Protein AF-0000000085151360 (afdb_homodimer)

Nearest PDB structures (foldseek):
  2uvk-assembly1_B  TM=7.300E-01  e=2.370E-18  Escherichia coli BL21
  2uvk-assembly1_A  TM=7.020E-01  e=4.889E-17  Escherichia coli BL21
  8pjz-assembly2_B  TM=8.383E-01  e=1.292E-11  synthetic construct
  2woz-assembly1_A-2  TM=8.065E-01  e=4.632E-11  Rattus norvegicus
  4asc-assembly1_A  TM=7.227E-01  e=1.121E-11  Homo sapiens

Solvent-accessible surface area (backbone atoms only — not comparable to full-atom values): 44190 Å² total; per-residue (Å²): 133,85,79,85,79,82,76,82,82,81,79,81,78,80,77,79,81,81,77,80,70,79,76,72,78,69,75,71,74,72,71,74,72,72,70,69,68,70,69,69,69,67,78,71,80,77,76,57,63,49,46,92,61,38,25,17,33,26,13,35,30,53,28,37,55,94,96,33,38,34,45,35,41,38,34,8,32,29,73,78,47,46,55,84,27,37,31,28,49,24,36,37,26,48,70,68,48,82,89,42,58,59,37,82,49,63,57,55,82,63,88,58,95,58,57,19,32,38,34,24,33,38,46,41,48,56,46,28,35,40,38,39,39,4,24,31,54,38,95,86,62,51,56,42,39,33,43,64,26,34,39,33,30,73,87,74,56,43,76,42,81,48,67,62,48,91,69,33,27,15,30,40,27,60,54,68,40,91,83,42,37,36,39,36,48,32,4,29,32,65,76,27,38,33,24,46,24,43,32,36,34,70,85,75,62,46,77,46,73,31,37,30,48,70,55,79,33,21,28,26,28,29,35,18,47,46,77,54,37,34,42,38,36,30,8,35,23,64,39,59,29,69,94,45,75,68,43,81,38,71,33,56,49,27,34,37,34,36,44,36,90,91,39,86,48,41,50,53,76,39,36,44,77,36,74,70,45,40,69,66,58,64,58,68,66,66,69,74,62,82,75,79,79,69,84,82,70,72,75,68,71,67,76,75,67,76,74,79,63,63,28,40,31,15,22,20,20,28,29,29,31,38,88,77,49,29,35,32,40,38,38,32,2,15,74,43,55,53,48,93,58,33,37,14,80,85,72,45,75,30,52,38,27,45,43,28,42,38,36,34,64,69,79,70,39,68,50,82,67,40,79,46,98,66,41,28,16,42,32,47,38,39,44,64,55,94,39,28,36,40,38,67,35,7,22,28,77,88,42,36,47,22,30,45,42,45,80,45,77,52,57,90,69,40,36,52,60,130,142,88,78,84,87,81,78,85,80,85,74,78,87,75,79,78,80,84,76,77,78,74,78,74,75,70,76,72,72,72,69,74,71,72,71,68,70,70,68,69,68,66,76,70,80,77,76,57,63,49,45,93,59,40,25,18,32,25,14,34,31,54,28,37,54,95,94,34,39,32,47,35,41,40,34,9,31,29,74,77,46,44,55,84,29,37,30,27,50,24,35,37,25,49,72,69,47,82,89,42,59,58,36,82,49,63,57,54,82,63,86,58,95,56,57,20,32,39,35,24,34,37,47,40,48,58,45,30,35,38,39,40,40,4,25,31,54,38,95,86,63,51,56,43,40,32,45,64,26,34,40,32,29,74,87,75,56,44,76,42,80,47,66,62,49,93,69,32,29,13,29,41,27,61,52,68,39,88,84,44,38,36,38,35,49,34,4,29,32,64,77,26,37,33,26,47,25,42,32,36,33,70,87,75,60,46,77,47,74,30,39,31,48,69,56,79,35,20,26,26,29,28,35,18,47,47,78,54,38,34,43,39,37,30,8,35,25,64,40,59,28,69,96,47,74,66,45,83,38,72,33,57,48,27,34,38,34,37,46,35,91,92,38,85,49,40,48,53,75,38,36,45,76,37,76,70,45,40,69,68,57,62,57,67,66,64,71,74,63,82,76,81,78,69,85,82,73,71,74,67,71,65,73,76,67,75,73,79,63,64,28,40,30,17,22,20,21,28,27,29,32,37,87,77,50,29,34,33,39,38,38,31,2,14,75,44,56,52,48,94,58,32,38,13,81,84,70,44,77,27,54,38,27,47,42,27,43,36,36,33,65,70,78,69,40,68,51,83,68,41,77,46,96,68,40,27,17,42,31,44,36,38,44,63,53,94,39,29,37,41,39,68,34,8,22,28,76,88,42,35,46,22,31,44,42,45,80,44,75,53,56,92,67,40,36,51,60,130

pLDDT: mean 84.8, std 25.75, range [15.52, 98.94]

Radius of gyration: 37.02 Å; Cα contacts (8 Å, |Δi|>4): 2182; chains: 2; bounding box: 144×146×92 Å

InterPro domains:
  IPR015915 Kelch-type beta-propeller [G3DSA:2.120.10.80] (25-264)
  IPR015915 Kelch-type beta-propeller [G3DSA:2.120.10.80] (275-414)
  IPR015915 Kelch-type beta-propeller [SSF117281] (69-237)
  IPR015915 Kelch-type beta-propeller [SSF117281] (324-397)

Foldseek 3Di:
DDDDDPDDDDDPDPDDDDDDDPPPPPPPPVPPPPPPPPPPPPPPPPFDAFFPFFFFQWAWEWAADPNWIKIKTFWGAGQVLDLVRTAQWMWIWIPPDPPTYIDTFDGDQDPDPDRGWGQWYWYYQHQKIKIAWGWHQDPVRQIAIGFWIWIAGPVVSDIDIFDTDPAGFGLWAWDDAPSFKIWTAWHDHRHFIDQWIWIAGNVVSDIDTADGDPFAGFGQWYKADFHQKMKIFKHWHWADDDVDDIDIHIDGWMKIWGQDPVHNRYIDIDTAPGLQQQVVVVVVVPPPDDPDPDDDPPCPVPVPVVDDGFGFGNWAWYWKAFPQGIKIKTAKGWSADPDSQQQGSVRHHTAIDQWMWMADPRVRGIDDIDGHPFGFHRFRYWDFDDQKIWTAWGAGGPRGTTRGTGIDGHDPRMGHRD/DDDDDDDDDPDDDPDDDDDDPPPCPPPPPPPPPPPPPPPPPPPPPPFDAFFPFFFFQWAWEWAADPNWIKIKTFWGAGQVLDLVRTAQWMWIWIPPDPPTYIDTFDGDQAPDPDRGWGQWYWYYQHQKIKIAWGWHQDPVRQIAIGFWIWIAGPVVSDIDIFDTDPAGFGLWAWDDAPSFKIWTAWHDHRHFIDQWIWIAGNVVRDIDTADGDPFAGFGQWYKADFHQKMKIFKHWHWADDDVDDIDIHIDGWMKIWGQDPVHNRYIDIDTAPGLQQQVVVVVVVPPPDDPDPDDDPPCPVPVPVVDDGFGFGNWAWYWKAFPQGIKIKTAKGWSADPDSQQQGSVRHHTAIDQWMWMADPRVRGIDDIDGHPFGFHRFRYWDFDDQKIWTAWGAGGPRGTTRGTGIDGHDPRMGHRD

Organism: Shewanella frigidimarina (strain NCIMB 400) (NCBI:txid318167)

Secondary structure (DSSP, 8-state):
----------------------------------------------PPPPPSS--BS-EEEEEEETTEEEEEEEEEE-TT-SGGGEEEEEEEEESSSTT---EEEPPPP-SSSS---BS-EEEEETTEEEEE--EEE-TT--EEE---EEEEETTTTEEEEEPPPSS--BS-EEEEETTTEEEEE--EETTEE---EEEEETTTTEEEE-SPPSS---BS-EEEEETTEEEEE--EEEEEEBTEEEEEEE---EEEEEEETTEEEEEEEEEE--TTTHHHHHHHHHT-------S-----------------BS-EEEEEEETTEEEEEEE--BSS-B-TTSBBTTSSBP----EEEEEETTTTEEPPPEE-SS--B--S--EEETTEEEEES-B-GGG-B---EEEEEPPTT-EE--/----------------------------------------------PPPPPSS--BS-EEEEEEETTEEEEEEEEEE-TT-SGGGEEEEEEEEESSSTT---EEEPPPP-SSSS---BS-EEEEETTEEEEE--EEE-TT--EEE---EEEEETTTTEEEEEPPPSS--BS-EEEEETTTEEEEE--EETTEE---EEEEETTTTEEEE-PPPSS---BS-EEEEETTEEEEE--EEEEEEBTEEEEEEE---EEEEEEETTEEEEEEEEEE--TTTHHHHHHHHHS-------S-----------------BS-EEEEEEETTEEEEEEE--BSS-B-TTSBBTTSSBP----EEEEEETTTTEEPPPEE-SS--B--S--EEETTEEEEES-B-GGG-B---EEEEEPPTT-EE--

Sequence (836 aa):
MHNASLPPMMTSMLSSLKGTSSVIQSLVLIGALCITTVDAAPLQNTSIATIPQPVSNNAIALVHSNNKSYLLSFMGLAPEKNHLAVHNHAWALSLTEKNSQWKSIADVPHIAPLAGRLASIAIGINDKAYVFGGYTVSENHDEISTIDNYQYSIKTNQYTRIVDMPVAVDDTTATTYQQRYIYLFGGWHNDGNVNLVQVYDTQTNTWAQASPIPAPAVFGQAVGMVGNQLVLCDGVKVQANINARRSYQASPVCLYGEVNPDNHLRIDWQLLPHYSVAANINVSKSTITESNVNQAIANTAKSNTAATATAHYRMAATGIKTTTGGQIVFLGGSDNPYNYSGIGYNGEPSEASSYGYRFDLATKQWLTPQTLSQPSMDHRGLVCWQGSLLRVGGMLQQQKVSSKVLLSTLAQGESCTQMHNASLPPMMTSMLSSLKGTSSVIQSLVLIGALCITTVDAAPLQNTSIATIPQPVSNNAIALVHSNNKSYLLSFMGLAPEKNHLAVHNHAWALSLTEKNSQWKSIADVPHIAPLAGRLASIAIGINDKAYVFGGYTVSENHDEISTIDNYQYSIKTNQYTRIVDMPVAVDDTTATTYQQRYIYLFGGWHNDGNVNLVQVYDTQTNTWAQASPIPAPAVFGQAVGMVGNQLVLCDGVKVQANINARRSYQASPVCLYGEVNPDNHLRIDWQLLPHYSVAANINVSKSTITESNVNQAIANTAKSNTAATATAHYRMAATGIKTTTGGQIVFLGGSDNPYNYSGIGYNGEPSEASSYGYRFDLATKQWLTPQTLSQPSMDHRGLVCWQGSLLRVGGMLQQQKVSSKVLLSTLAQGESCTQ

Structure (mmCIF, N/CA/C/O backbone):
data_AF-0000000085151360-model_v1
#
loop_
_entity.id
_entity.type
_entity.pdbx_description
1 polymer 'Kelch repeat protein'
#
loop_
_atom_site.group_PDB
_atom_site.id
_atom_site.type_symbol
_atom_site.label_atom_id
_atom_site.label_alt_id
_atom_site.label_comp_id
_atom_site.label_asym_id
_atom_site.label_entity_id
_atom_site.label_seq_id
_atom_site.pdbx_PDB_ins_code
_atom_site.Cartn_x
_atom_site.Cartn_y
_atom_site.Cartn_z
_atom_site.occupancy
_atom_site.B_iso_or_equiv
_atom_site.auth_seq_id
_atom_site.auth_comp_id
_atom_site.auth_asym_id
_atom_site.auth_atom_id
_atom_site.pdbx_PDB_model_num
ATOM 1 N N . MET A 1 1 ? -69.75 -42.938 8.406 1 18.62 1 MET A N 1
ATOM 2 C CA . MET A 1 1 ? -70.438 -44.094 8.969 1 18.62 1 MET A CA 1
ATOM 3 C C . MET A 1 1 ? -69.562 -45.344 8.852 1 18.62 1 MET A C 1
ATOM 5 O O . MET A 1 1 ? -69.688 -46.25 9.664 1 18.62 1 MET A O 1
ATOM 9 N N . HIS A 1 2 ? -68.938 -45.5 7.582 1 16.89 2 HIS A N 1
ATOM 10 C CA . HIS A 1 2 ? -69.062 -46.875 7.102 1 16.89 2 HIS A CA 1
ATOM 11 C C . HIS A 1 2 ? -68.188 -47.844 7.934 1 16.89 2 HIS A C 1
ATOM 13 O O . HIS A 1 2 ? -67.312 -47.406 8.641 1 16.89 2 HIS A O 1
ATOM 19 N N . ASN A 1 3 ? -68.062 -49.031 7.438 1 15.59 3 ASN A N 1
ATOM 20 C CA . ASN A 1 3 ? -68.375 -50.438 7.766 1 15.59 3 ASN A CA 1
ATOM 21 C C . ASN A 1 3 ? -67.062 -51.188 8.148 1 15.59 3 ASN A C 1
ATOM 23 O O . ASN A 1 3 ? -67.125 -52.062 9 1 15.59 3 ASN A O 1
ATOM 27 N N . ALA A 1 4 ? -66 -51.094 7.25 1 16.39 4 ALA A N 1
ATOM 28 C CA . ALA A 1 4 ? -65.688 -52.438 6.703 1 16.39 4 ALA A CA 1
ATOM 29 C C . ALA A 1 4 ? -65 -53.312 7.754 1 16.39 4 ALA A C 1
ATOM 31 O O . ALA A 1 4 ? -64.438 -52.812 8.734 1 16.39 4 ALA A O 1
ATOM 32 N N . SER A 1 5 ? -64.625 -54.594 7.324 1 17.7 5 SER A N 1
ATOM 33 C CA . SER A 1 5 ? -64.688 -56.062 7.449 1 17.7 5 SER A CA 1
ATOM 34 C C . SER A 1 5 ? -63.406 -56.625 8.047 1 17.7 5 SER A C 1
ATOM 36 O O . SER A 1 5 ? -62.375 -56.625 7.395 1 17.7 5 SER A O 1
ATOM 38 N N . LEU A 1 6 ? -63.062 -56.469 9.273 1 20.94 6 LEU A N 1
ATOM 39 C CA . LEU A 1 6 ? -61.75 -56.594 9.883 1 20.94 6 LEU A CA 1
ATOM 40 C C . LEU A 1 6 ? -61.375 -58.031 10.086 1 20.94 6 LEU A C 1
ATOM 42 O O . LEU A 1 6 ? -61.469 -58.562 11.188 1 20.94 6 LEU A O 1
ATOM 46 N N . PRO A 1 7 ? -61.625 -58.844 8.828 1 21.36 7 PRO A N 1
ATOM 47 C CA . PRO A 1 7 ? -61.875 -60.219 9.234 1 21.36 7 PRO A CA 1
ATOM 48 C C . PRO A 1 7 ? -60.656 -60.875 9.883 1 21.36 7 PRO A C 1
ATOM 50 O O . PRO A 1 7 ? -59.531 -60.406 9.711 1 21.36 7 PRO A O 1
ATOM 53 N N . PRO A 1 8 ? -60.844 -62.156 10.461 1 20.3 8 PRO A N 1
ATOM 54 C CA . PRO A 1 8 ? -60.312 -62.844 11.648 1 20.3 8 PRO A CA 1
ATOM 55 C C . PRO A 1 8 ? -59 -63.594 11.383 1 20.3 8 PRO A C 1
ATOM 57 O O . PRO A 1 8 ? -58.656 -63.812 10.227 1 20.3 8 PRO A O 1
ATOM 60 N N . MET A 1 9 ? -58.312 -64.125 12.359 1 20.34 9 MET A N 1
ATOM 61 C CA . MET A 1 9 ? -57.031 -64.375 13.055 1 20.34 9 MET A CA 1
ATOM 62 C C . MET A 1 9 ? -56.5 -65.75 12.719 1 20.34 9 MET A C 1
ATOM 64 O O . MET A 1 9 ? -55.719 -66.312 13.5 1 20.34 9 MET A O 1
ATOM 68 N N . MET A 1 10 ? -56.812 -66.25 11.359 1 19.39 10 MET A N 1
ATOM 69 C CA . MET A 1 10 ? -56.781 -67.75 11.352 1 19.39 10 MET A CA 1
ATOM 70 C C . MET A 1 10 ? -55.375 -68.25 11.617 1 19.39 10 MET A C 1
ATOM 72 O O . MET A 1 10 ? -54.406 -67.625 11.211 1 19.39 10 MET A O 1
ATOM 76 N N . THR A 1 11 ? -55.25 -69.312 12.508 1 21.41 11 THR A N 1
ATOM 77 C CA . THR A 1 11 ? -54.312 -70.062 13.375 1 21.41 11 THR A CA 1
ATOM 78 C C . THR A 1 11 ? -53.5 -71.062 12.586 1 21.41 11 THR A C 1
ATOM 80 O O . THR A 1 11 ? -54.031 -72.062 12.078 1 21.41 11 THR A O 1
ATOM 83 N N . SER A 1 12 ? -52.625 -70.562 11.617 1 19.75 12 SER A N 1
ATOM 84 C CA . SER A 1 12 ? -51.938 -71.312 10.586 1 19.75 12 SER A CA 1
ATOM 85 C C . SER A 1 12 ? -51.031 -72.375 11.203 1 19.75 12 SER A C 1
ATOM 87 O O . SER A 1 12 ? -50.219 -72.125 12.102 1 19.75 12 SER A O 1
ATOM 89 N N . MET A 1 13 ? -51.594 -73.625 11.234 1 20.73 13 MET A N 1
ATOM 90 C CA . MET A 1 13 ? -51.094 -74.938 11.766 1 20.73 13 MET A CA 1
ATOM 91 C C . MET A 1 13 ? -49.781 -75.312 11.102 1 20.73 13 MET A C 1
ATOM 93 O O . MET A 1 13 ? -49.656 -75.188 9.883 1 20.73 13 MET A O 1
ATOM 97 N N . LEU A 1 14 ? -48.656 -75.5 11.797 1 20.91 14 LEU A N 1
ATOM 98 C CA . LEU A 1 14 ? -47.188 -75.5 11.672 1 20.91 14 LEU A CA 1
ATOM 99 C C . LEU A 1 14 ? -46.719 -76.875 11.211 1 20.91 14 LEU A C 1
ATOM 101 O O . LEU A 1 14 ? -45.5 -77.188 11.195 1 20.91 14 LEU A O 1
ATOM 105 N N . SER A 1 15 ? -47.656 -77.625 10.445 1 19.98 15 SER A N 1
ATOM 106 C CA . SER A 1 15 ? -47.25 -79 10.57 1 19.98 15 SER A CA 1
ATOM 107 C C . SER A 1 15 ? -45.875 -79.25 9.977 1 19.98 15 SER A C 1
ATOM 109 O O . SER A 1 15 ? -45.375 -78.5 9.172 1 19.98 15 SER A O 1
ATOM 111 N N . SER A 1 16 ? -45.312 -80.562 10.281 1 21.56 16 SER A N 1
ATOM 112 C CA . SER A 1 16 ? -44.062 -81.25 10.609 1 21.56 16 SER A CA 1
ATOM 113 C C . SER A 1 16 ? -43.406 -81.812 9.359 1 21.56 16 SER A C 1
ATOM 115 O O . SER A 1 16 ? -42.438 -82.625 9.453 1 21.56 16 SER A O 1
ATOM 117 N N . LEU A 1 17 ? -43.5 -81.188 8.273 1 19.83 17 LEU A N 1
ATOM 118 C CA . LEU A 1 17 ? -43.156 -81.938 7.078 1 19.83 17 LEU A CA 1
ATOM 119 C C . LEU A 1 17 ? -41.75 -82.5 7.18 1 19.83 17 LEU A C 1
ATOM 121 O O . LEU A 1 17 ? -40.844 -81.875 7.668 1 19.83 17 LEU A O 1
ATOM 125 N N . LYS A 1 18 ? -41.844 -83.938 6.84 1 20.89 18 LYS A N 1
ATOM 126 C CA . LYS A 1 18 ? -40.938 -85.062 6.773 1 20.89 18 LYS A CA 1
ATOM 127 C C . LYS A 1 18 ? -39.75 -84.812 5.883 1 20.89 18 LYS A C 1
ATOM 129 O O . LYS A 1 18 ? -39.844 -84.062 4.91 1 20.89 18 LYS A O 1
ATOM 134 N N . GLY A 1 19 ? -38.562 -85.188 6.203 1 21.03 19 GLY A N 1
ATOM 135 C CA . GLY A 1 19 ? -37.125 -84.938 6.168 1 21.03 19 GLY A CA 1
ATOM 136 C C . GLY A 1 19 ? -36.5 -85.375 4.855 1 21.03 19 GLY A C 1
ATOM 137 O O . GLY A 1 19 ? -35.25 -85.25 4.699 1 21.03 19 GLY A O 1
ATOM 138 N N . THR A 1 20 ? -37.406 -85.812 3.842 1 24.34 20 THR A N 1
ATOM 139 C CA . THR A 1 20 ? -36.625 -86.75 3.018 1 24.34 20 THR A CA 1
ATOM 140 C C . THR A 1 20 ? -35.438 -86 2.375 1 24.34 20 THR A C 1
ATOM 142 O O . THR A 1 20 ? -35.531 -84.812 2.104 1 24.34 20 THR A O 1
ATOM 145 N N . SER A 1 21 ? -34.281 -86.688 2.312 1 24.67 21 SER A N 1
ATOM 146 C CA . SER A 1 21 ? -32.844 -86.438 2.193 1 24.67 21 SER A CA 1
ATOM 147 C C . SER A 1 21 ? -32.438 -86.188 0.744 1 24.67 21 SER A C 1
ATOM 149 O O . SER A 1 21 ? -31.25 -86.062 0.437 1 24.67 21 SER A O 1
ATOM 151 N N . SER A 1 22 ? -33.469 -86 -0.171 1 24.95 22 SER A N 1
ATOM 152 C CA . SER A 1 22 ? -32.875 -86.312 -1.471 1 24.95 22 SER A CA 1
ATOM 153 C C . SER A 1 22 ? -31.719 -85.312 -1.755 1 24.95 22 SER A C 1
ATOM 155 O O . SER A 1 22 ? -31.844 -84.125 -1.506 1 24.95 22 SER A O 1
ATOM 157 N N . VAL A 1 23 ? -30.516 -85.875 -1.87 1 26.61 23 VAL A N 1
ATOM 158 C CA . VAL A 1 23 ? -29.188 -85.312 -2.141 1 26.61 23 VAL A CA 1
ATOM 159 C C . VAL A 1 23 ? -29.172 -84.688 -3.51 1 26.61 23 VAL A C 1
ATOM 161 O O . VAL A 1 23 ? -29.328 -85.312 -4.539 1 26.61 23 VAL A O 1
ATOM 164 N N . ILE A 1 24 ? -30.141 -83.688 -3.729 1 22.91 24 ILE A N 1
ATOM 165 C CA . ILE A 1 24 ? -30.016 -83.125 -5.066 1 22.91 24 ILE A CA 1
ATOM 166 C C . ILE A 1 24 ? -28.609 -82.562 -5.285 1 22.91 24 ILE A C 1
ATOM 168 O O . ILE A 1 24 ? -28.078 -81.812 -4.461 1 22.91 24 ILE A O 1
ATOM 172 N N . GLN A 1 25 ? -27.844 -83.312 -6.039 1 27.05 25 GLN A N 1
ATOM 173 C CA . GLN A 1 25 ? -26.516 -83 -6.555 1 27.05 25 GLN A CA 1
ATOM 174 C C . GLN A 1 25 ? -26.5 -81.688 -7.285 1 27.05 25 GLN A C 1
ATOM 176 O O . GLN A 1 25 ? -27.172 -81.5 -8.312 1 27.05 25 GLN A O 1
ATOM 181 N N . SER A 1 26 ? -26.75 -80.562 -6.535 1 24.62 26 SER A N 1
ATOM 182 C CA . SER A 1 26 ? -26.719 -79.312 -7.203 1 24.62 26 SER A CA 1
ATOM 183 C C . SER A 1 26 ? -25.422 -79.062 -7.961 1 24.62 26 SER A C 1
ATOM 185 O O . SER A 1 26 ? -24.328 -79.25 -7.398 1 24.62 26 SER A O 1
ATOM 187 N N . LEU A 1 27 ? -25.547 -79.375 -9.227 1 29.22 27 LEU A N 1
ATOM 188 C CA . LEU A 1 27 ? -24.5 -79 -10.172 1 29.22 27 LEU A CA 1
ATOM 189 C C . LEU A 1 27 ? -24.125 -77.562 -10.008 1 29.22 27 LEU A C 1
ATOM 191 O O . LEU A 1 27 ? -24.969 -76.688 -10.195 1 29.22 27 LEU A O 1
ATOM 195 N N . VAL A 1 28 ? -23.375 -77.312 -9.016 1 26.7 28 VAL A N 1
ATOM 196 C CA . VAL A 1 28 ? -22.844 -75.938 -8.789 1 26.7 28 VAL A CA 1
ATOM 197 C C . VAL A 1 28 ? -22.125 -75.438 -10.047 1 26.7 28 VAL A C 1
ATOM 199 O O . VAL A 1 28 ? -21.125 -76 -10.453 1 26.7 28 VAL A O 1
ATOM 202 N N . LEU A 1 29 ? -22.984 -75.125 -11.102 1 29.8 29 LEU A N 1
ATOM 203 C CA . LEU A 1 29 ? -22.281 -74.375 -12.148 1 29.8 29 LEU A CA 1
ATOM 204 C C . LEU A 1 29 ? -21.469 -73.25 -11.547 1 29.8 29 LEU A C 1
ATOM 206 O O . LEU A 1 29 ? -22.031 -72.312 -10.938 1 29.8 29 LEU A O 1
ATOM 210 N N . ILE A 1 30 ? -20.328 -73.562 -11.031 1 30.34 30 ILE A N 1
ATOM 211 C CA . ILE A 1 30 ? -19.391 -72.5 -10.625 1 30.34 30 ILE A CA 1
ATOM 212 C C . ILE A 1 30 ? -19.188 -71.5 -11.773 1 30.34 30 ILE A C 1
ATOM 214 O O . ILE A 1 30 ? -18.656 -71.875 -12.828 1 30.34 30 ILE A O 1
ATOM 218 N N . GLY A 1 31 ? -20.281 -70.75 -12.078 1 28.34 31 GLY A N 1
ATOM 219 C CA . GLY A 1 31 ? -19.953 -69.625 -12.984 1 28.34 31 GLY A CA 1
ATOM 220 C C . GLY A 1 31 ? -18.672 -68.938 -12.609 1 28.34 31 GLY A C 1
ATOM 221 O O . GLY A 1 31 ? -18.516 -68.438 -11.477 1 28.34 31 GLY A O 1
ATOM 222 N N . ALA A 1 32 ? -17.578 -69.438 -13.18 1 34.53 32 ALA A N 1
ATOM 223 C CA . ALA A 1 32 ? -16.328 -68.688 -13.086 1 34.53 32 ALA A CA 1
ATOM 224 C C . ALA A 1 32 ? -16.547 -67.188 -13.398 1 34.53 32 ALA A C 1
ATOM 226 O O . ALA A 1 32 ? -16.891 -66.812 -14.523 1 34.53 32 ALA A O 1
ATOM 227 N N . LEU A 1 33 ? -17.156 -66.562 -12.406 1 34.47 33 LEU A N 1
ATOM 228 C CA . LEU A 1 33 ? -17.094 -65.062 -12.57 1 34.47 33 LEU A CA 1
ATOM 229 C C . LEU A 1 33 ? -15.68 -64.688 -12.953 1 34.47 33 LEU A C 1
ATOM 231 O O . LEU A 1 33 ? -14.742 -64.812 -12.172 1 34.47 33 LEU A O 1
ATOM 235 N N . CYS A 1 34 ? -15.422 -64.812 -14.219 1 33.88 34 CYS A N 1
ATOM 236 C CA . CYS A 1 34 ? -14.211 -64.125 -14.695 1 33.88 34 CYS A CA 1
ATOM 237 C C . CYS A 1 34 ? -14.148 -62.688 -14.18 1 33.88 34 CYS A C 1
ATOM 239 O O . CYS A 1 34 ? -14.945 -61.844 -14.578 1 33.88 34 CYS A O 1
ATOM 241 N N . ILE A 1 35 ? -13.766 -62.594 -12.977 1 35.09 35 ILE A N 1
ATOM 242 C CA . ILE A 1 35 ? -13.391 -61.25 -12.562 1 35.09 35 ILE A CA 1
ATOM 243 C C . ILE A 1 35 ? -12.414 -60.625 -13.57 1 35.09 35 ILE A C 1
ATOM 245 O O . ILE A 1 35 ? -11.273 -61.094 -13.695 1 35.09 35 ILE A O 1
ATOM 249 N N . THR A 1 36 ? -12.922 -60.281 -14.727 1 36.62 36 THR A N 1
ATOM 250 C CA . THR A 1 36 ? -12.031 -59.406 -15.477 1 36.62 36 THR A CA 1
ATOM 251 C C . THR A 1 36 ? -11.453 -58.312 -14.578 1 36.62 36 THR A C 1
ATOM 253 O O . THR A 1 36 ? -12.203 -57.531 -14.008 1 36.62 36 THR A O 1
ATOM 256 N N . THR A 1 37 ? -10.438 -58.688 -13.898 1 36.31 37 THR A N 1
ATOM 257 C CA . THR A 1 37 ? -9.688 -57.562 -13.336 1 36.31 37 THR A CA 1
ATOM 258 C C . THR A 1 37 ? -9.531 -56.469 -14.359 1 36.31 37 THR A C 1
ATOM 260 O O . THR A 1 37 ? -9.062 -56.688 -15.477 1 36.31 37 THR A O 1
ATOM 263 N N . VAL A 1 38 ? -10.523 -55.594 -14.453 1 39.03 38 VAL A N 1
ATOM 264 C CA . VAL A 1 38 ? -10.141 -54.375 -15.156 1 39.03 38 VAL A CA 1
ATOM 265 C C . VAL A 1 38 ? -8.727 -53.969 -14.75 1 39.03 38 VAL A C 1
ATOM 267 O O . VAL A 1 38 ? -8.461 -53.719 -13.578 1 39.03 38 VAL A O 1
ATOM 270 N N . ASP A 1 39 ? -7.809 -54.531 -15.414 1 35.53 39 ASP A N 1
ATOM 271 C CA . ASP A 1 39 ? -6.5 -53.906 -15.273 1 35.53 39 ASP A CA 1
ATOM 272 C C . ASP A 1 39 ? -6.633 -52.406 -15.188 1 35.53 39 ASP A C 1
ATOM 274 O O . ASP A 1 39 ? -7.133 -51.75 -16.109 1 35.53 39 ASP A O 1
ATOM 278 N N . ALA A 1 40 ? -6.883 -51.906 -13.984 1 38.19 40 ALA A N 1
ATOM 279 C CA . ALA A 1 40 ? -6.598 -50.469 -13.898 1 38.19 40 ALA A CA 1
ATOM 280 C C . ALA A 1 40 ? -5.395 -50.094 -14.766 1 38.19 40 ALA A C 1
ATOM 282 O O . ALA A 1 40 ? -4.336 -50.719 -14.664 1 38.19 40 ALA A O 1
ATOM 283 N N . ALA A 1 41 ? -5.68 -49.656 -15.969 1 38.66 41 ALA A N 1
ATOM 284 C CA . ALA A 1 41 ? -4.559 -49.031 -16.672 1 38.66 41 ALA A CA 1
ATOM 285 C C . ALA A 1 41 ? -3.566 -48.438 -15.695 1 38.66 41 ALA A C 1
ATOM 287 O O . ALA A 1 41 ? -3.967 -47.781 -14.711 1 38.66 41 ALA A O 1
ATOM 288 N N . PRO A 1 42 ? -2.398 -49 -15.492 1 37.06 42 PRO A N 1
ATOM 289 C CA . PRO A 1 42 ? -1.435 -48.312 -14.625 1 37.06 42 PRO A CA 1
ATOM 290 C C . PRO A 1 42 ? -1.561 -46.812 -14.688 1 37.06 42 PRO A C 1
ATOM 292 O O . PRO A 1 42 ? -1.956 -46.25 -15.719 1 37.06 42 PRO A O 1
ATOM 295 N N . LEU A 1 43 ? -1.941 -46.219 -13.664 1 39 43 LEU A N 1
ATOM 296 C CA . LEU A 1 43 ? -1.673 -44.781 -13.625 1 39 43 LEU A CA 1
ATOM 297 C C . LEU A 1 43 ? -0.447 -44.438 -14.461 1 39 43 LEU A C 1
ATOM 299 O O . LEU A 1 43 ? 0.658 -44.906 -14.172 1 39 43 LEU A O 1
ATOM 303 N N . GLN A 1 44 ? -0.466 -44.562 -15.805 1 38.38 44 GLN A N 1
ATOM 304 C CA . GLN A 1 44 ? 0.656 -44.031 -16.578 1 38.38 44 GLN A CA 1
ATOM 305 C C . GLN A 1 44 ? 1.378 -42.938 -15.805 1 38.38 44 GLN A C 1
ATOM 307 O O . GLN A 1 44 ? 0.772 -41.938 -15.445 1 38.38 44 GLN A O 1
ATOM 312 N N . ASN A 1 45 ? 2.279 -43.281 -14.93 1 47.06 45 ASN A N 1
ATOM 313 C CA . ASN A 1 45 ? 3.254 -42.344 -14.375 1 47.06 45 ASN A CA 1
ATOM 314 C C . ASN A 1 45 ? 3.631 -41.281 -15.383 1 47.06 45 ASN A C 1
ATOM 316 O O . ASN A 1 45 ? 4.523 -41.469 -16.219 1 47.06 45 ASN A O 1
ATOM 320 N N . THR A 1 46 ? 2.688 -40.594 -16.047 1 60.59 46 THR A N 1
ATOM 321 C CA . THR A 1 46 ? 2.932 -39.656 -17.125 1 60.59 46 THR A CA 1
ATOM 322 C C . THR A 1 46 ? 3.855 -38.531 -16.656 1 60.59 46 THR A C 1
ATOM 324 O O . THR A 1 46 ? 3.477 -37.719 -15.812 1 60.59 46 THR A O 1
ATOM 327 N N . SER A 1 47 ? 5.188 -38.844 -16.672 1 81.69 47 SER A N 1
ATOM 328 C CA . SER A 1 47 ? 6.262 -37.875 -16.422 1 81.69 47 SER A CA 1
ATOM 329 C C . SER A 1 47 ? 6.285 -36.781 -17.5 1 81.69 47 SER A C 1
ATOM 331 O O . SER A 1 47 ? 6.062 -37.062 -18.672 1 81.69 47 SER A O 1
ATOM 333 N N . ILE A 1 48 ? 6.281 -35.594 -17.094 1 92.19 48 ILE A N 1
ATOM 334 C CA . ILE A 1 48 ? 6.441 -34.438 -17.984 1 92.19 48 ILE A CA 1
ATOM 335 C C . ILE A 1 48 ? 7.926 -34.156 -18.203 1 92.19 48 ILE A C 1
ATOM 337 O O . ILE A 1 48 ? 8.727 -34.281 -17.266 1 92.19 48 ILE A O 1
ATOM 341 N N . ALA A 1 49 ? 8.281 -33.906 -19.453 1 95.94 49 ALA A N 1
ATOM 342 C CA . ALA A 1 49 ? 9.672 -33.625 -19.812 1 95.94 49 ALA A CA 1
ATOM 343 C C . ALA A 1 49 ? 10.289 -32.594 -18.906 1 95.94 49 ALA A C 1
ATOM 345 O O . ALA A 1 49 ? 9.633 -31.594 -18.531 1 95.94 49 ALA A O 1
ATOM 346 N N . THR A 1 50 ? 11.547 -32.781 -18.562 1 96.69 50 THR A N 1
ATOM 347 C CA . THR A 1 50 ? 12.273 -31.812 -17.75 1 96.69 50 THR A CA 1
ATOM 348 C C . THR A 1 50 ? 12.672 -30.594 -18.562 1 96.69 50 THR A C 1
ATOM 350 O O . THR A 1 50 ? 12.938 -30.703 -19.766 1 96.69 50 THR A O 1
ATOM 353 N N . ILE A 1 51 ? 12.703 -29.484 -17.922 1 97.06 51 ILE A N 1
ATOM 354 C CA . ILE A 1 51 ? 13.156 -28.266 -18.578 1 97.06 51 ILE A CA 1
ATOM 355 C C . ILE A 1 51 ? 14.641 -28.375 -18.922 1 97.06 51 ILE A C 1
ATOM 357 O O . ILE A 1 51 ? 15.406 -28.984 -18.172 1 97.06 51 ILE A O 1
ATOM 361 N N . PRO A 1 52 ? 15.094 -27.828 -20.031 1 95.88 52 PRO A N 1
ATOM 362 C CA . PRO A 1 52 ? 16.469 -28.031 -20.5 1 95.88 52 PRO A CA 1
ATOM 363 C C . PRO A 1 52 ? 17.516 -27.516 -19.516 1 95.88 52 PRO A C 1
ATOM 365 O O . PRO A 1 52 ? 18.609 -28.078 -19.438 1 95.88 52 PRO A O 1
ATOM 368 N N . GLN A 1 53 ? 17.234 -26.484 -18.859 1 96.75 53 GLN A N 1
ATOM 369 C CA . GLN A 1 53 ? 18.109 -25.906 -17.828 1 96.75 53 GLN A CA 1
ATOM 370 C C . GLN A 1 53 ? 17.375 -25.75 -16.516 1 96.75 53 GLN A C 1
ATOM 372 O O . GLN A 1 53 ? 16.297 -25.141 -16.453 1 96.75 53 GLN A O 1
ATOM 377 N N . PRO A 1 54 ? 18.047 -26.328 -15.422 1 98.62 54 PRO A N 1
ATOM 378 C CA . PRO A 1 54 ? 17.406 -26.078 -14.133 1 98.62 54 PRO A CA 1
ATOM 379 C C . PRO A 1 54 ? 17.141 -24.594 -13.883 1 98.62 54 PRO A C 1
ATOM 381 O O . PRO A 1 54 ? 17.969 -23.75 -14.234 1 98.62 54 PRO A O 1
ATOM 384 N N . VAL A 1 55 ? 15.977 -24.312 -13.297 1 98.81 55 VAL A N 1
ATOM 385 C CA . VAL A 1 55 ? 15.594 -22.922 -13.086 1 98.81 55 VAL A CA 1
ATOM 386 C C . VAL A 1 55 ? 14.695 -22.812 -11.859 1 98.81 55 VAL A C 1
ATOM 388 O O . VAL A 1 55 ? 13.875 -23.688 -11.602 1 98.81 55 VAL A O 1
ATOM 391 N N . SER A 1 56 ? 14.922 -21.844 -11.023 1 98.75 56 SER A N 1
ATOM 392 C CA . SER A 1 56 ? 14.055 -21.5 -9.906 1 98.75 56 SER A CA 1
ATOM 393 C C . SER A 1 56 ? 13.531 -20.078 -10.023 1 98.75 56 SER A C 1
ATOM 395 O O . SER A 1 56 ? 14.023 -19.297 -10.844 1 98.75 56 SER A O 1
ATOM 397 N N . ASN A 1 57 ? 12.445 -19.781 -9.258 1 98.75 57 ASN A N 1
ATOM 398 C CA . ASN A 1 57 ? 11.883 -18.438 -9.234 1 98.75 57 ASN A CA 1
ATOM 399 C C . ASN A 1 57 ? 11.43 -18 -10.625 1 98.75 57 ASN A C 1
ATOM 401 O O . ASN A 1 57 ? 11.438 -16.797 -10.93 1 98.75 57 ASN A O 1
ATOM 405 N N . ASN A 1 58 ? 11.164 -18.953 -11.508 1 98.81 58 ASN A N 1
ATOM 406 C CA . ASN A 1 58 ? 10.695 -18.656 -12.859 1 98.81 58 ASN A CA 1
ATOM 407 C C . ASN A 1 58 ? 9.188 -18.406 -12.883 1 98.81 58 ASN A C 1
ATOM 409 O O . ASN A 1 58 ? 8.43 -19.062 -12.156 1 98.81 58 ASN A O 1
ATOM 413 N N . ALA A 1 59 ? 8.781 -17.438 -13.703 1 98.88 59 ALA A N 1
ATOM 414 C CA . ALA A 1 59 ? 7.359 -17.25 -13.977 1 98.88 59 ALA A CA 1
ATOM 415 C C . ALA A 1 59 ? 6.84 -18.312 -14.945 1 98.88 59 ALA A C 1
ATOM 417 O O . ALA A 1 59 ? 7.5 -18.641 -15.938 1 98.88 59 ALA A O 1
ATOM 418 N N . ILE A 1 60 ? 5.648 -18.891 -14.641 1 98.88 60 ILE A N 1
ATOM 419 C CA . ILE A 1 60 ? 5.117 -19.938 -15.5 1 98.88 60 ILE A CA 1
ATOM 420 C C . ILE A 1 60 ? 3.686 -19.594 -15.906 1 98.88 60 ILE A C 1
ATOM 422 O O . ILE A 1 60 ? 2.988 -18.875 -15.195 1 98.88 60 ILE A O 1
ATOM 426 N N . ALA A 1 61 ? 3.26 -20.109 -17.031 1 98.75 61 ALA A N 1
ATOM 427 C CA . ALA A 1 61 ? 1.912 -19.875 -17.547 1 98.75 61 ALA A CA 1
ATOM 428 C C . ALA A 1 61 ? 1.466 -21.016 -18.453 1 98.75 61 ALA A C 1
ATOM 430 O O . ALA A 1 61 ? 2.297 -21.688 -19.078 1 98.75 61 ALA A O 1
ATOM 431 N N . LEU A 1 62 ? 0.226 -21.266 -18.469 1 98.25 62 LEU A N 1
ATOM 432 C CA . LEU A 1 62 ? -0.42 -22.156 -19.422 1 98.25 62 LEU A CA 1
ATOM 433 C C . LEU A 1 62 ? -1.16 -21.375 -20.5 1 98.25 62 LEU A C 1
ATOM 435 O O . LEU A 1 62 ? -1.927 -20.453 -20.188 1 98.25 62 LEU A O 1
ATOM 439 N N . VAL A 1 63 ? -0.889 -21.688 -21.75 1 98.38 63 VAL A N 1
ATOM 440 C CA . VAL A 1 63 ? -1.605 -21.031 -22.844 1 98.38 63 VAL A CA 1
ATOM 441 C C . VAL A 1 63 ? -2.162 -22.078 -23.797 1 98.38 63 VAL A C 1
ATOM 443 O O . VAL A 1 63 ? -1.719 -23.234 -23.797 1 98.38 63 VAL A O 1
ATOM 446 N N . HIS A 1 64 ? -3.164 -21.656 -24.547 1 96.62 64 HIS A N 1
ATOM 447 C CA . HIS A 1 64 ? -3.824 -22.531 -25.516 1 96.62 64 HIS A CA 1
ATOM 448 C C . HIS A 1 64 ? -3.846 -21.891 -26.906 1 96.62 64 HIS A C 1
ATOM 450 O O . HIS A 1 64 ? -4.211 -20.719 -27.047 1 96.62 64 HIS A O 1
ATOM 456 N N . SER A 1 65 ? -3.383 -22.625 -27.859 1 94.5 65 SER A N 1
ATOM 457 C CA . SER A 1 65 ? -3.389 -22.172 -29.25 1 94.5 65 SER A CA 1
ATOM 458 C C . SER A 1 65 ? -3.648 -23.328 -30.203 1 94.5 65 SER A C 1
ATOM 460 O O . SER A 1 65 ? -2.943 -24.344 -30.172 1 94.5 65 SER A O 1
ATOM 462 N N . ASN A 1 66 ? -4.645 -23.172 -31.141 1 92.12 66 ASN A N 1
ATOM 463 C CA . ASN A 1 66 ? -4.969 -24.172 -32.156 1 92.12 66 ASN A CA 1
ATOM 464 C C . ASN A 1 66 ? -5.148 -25.562 -31.562 1 92.12 66 ASN A C 1
ATOM 466 O O . ASN A 1 66 ? -4.516 -26.516 -32 1 92.12 66 ASN A O 1
ATOM 470 N N . ASN A 1 67 ? -5.844 -25.719 -30.5 1 91.06 67 ASN A N 1
ATOM 471 C CA . ASN A 1 67 ? -6.215 -26.953 -29.828 1 91.06 67 ASN A CA 1
ATOM 472 C C . ASN A 1 67 ? -5.016 -27.594 -29.141 1 91.06 67 ASN A C 1
ATOM 474 O O . ASN A 1 67 ? -5.02 -28.797 -28.859 1 91.06 67 ASN A O 1
ATOM 478 N N . LYS A 1 68 ? -4.008 -26.828 -28.969 1 95.38 68 LYS A N 1
ATOM 479 C CA . LYS A 1 68 ? -2.84 -27.281 -28.234 1 95.38 68 LYS A CA 1
ATOM 480 C C . LYS A 1 68 ? -2.668 -26.484 -26.938 1 95.38 68 LYS A C 1
ATOM 482 O O . LYS A 1 68 ? -3.062 -25.312 -26.859 1 95.38 68 LYS A O 1
ATOM 487 N N . SER A 1 69 ? -2.139 -27.188 -25.969 1 97.06 69 SER A N 1
ATOM 488 C CA . SER A 1 69 ? -1.794 -26.547 -24.703 1 97.06 69 SER A CA 1
ATOM 489 C C . SER A 1 69 ? -0.282 -26.453 -24.516 1 97.06 69 SER A C 1
ATOM 491 O O . SER A 1 69 ? 0.437 -27.422 -24.797 1 97.06 69 SER A O 1
ATOM 493 N N . TYR A 1 70 ? 0.154 -25.25 -24.109 1 98.12 70 TYR A N 1
ATOM 494 C CA . TYR A 1 70 ? 1.583 -25.047 -23.906 1 98.12 70 TYR A CA 1
ATOM 495 C C . TYR A 1 70 ? 1.87 -24.594 -22.469 1 98.12 70 TYR A C 1
ATOM 497 O O . TYR A 1 70 ? 1.215 -23.672 -21.969 1 98.12 70 TYR A O 1
ATOM 505 N N . LEU A 1 71 ? 2.805 -25.297 -21.875 1 98.44 71 LEU A N 1
ATOM 506 C CA . LEU A 1 71 ? 3.396 -24.844 -20.625 1 98.44 71 LEU A CA 1
ATOM 507 C C . LEU A 1 71 ? 4.609 -23.953 -20.875 1 98.44 71 LEU A C 1
ATOM 509 O O . LEU A 1 71 ? 5.547 -24.359 -21.578 1 98.44 71 LEU A O 1
ATOM 513 N N . LEU A 1 72 ? 4.555 -22.703 -20.359 1 98.81 72 LEU A N 1
ATOM 514 C CA . LEU A 1 72 ? 5.613 -21.734 -20.578 1 98.81 72 LEU A CA 1
ATOM 515 C C . LEU A 1 72 ? 6.383 -21.453 -19.297 1 98.81 72 LEU A C 1
ATOM 517 O O . LEU A 1 72 ? 5.797 -21.438 -18.203 1 98.81 72 LEU A O 1
ATOM 521 N N . SER A 1 73 ? 7.664 -21.266 -19.406 1 98.88 73 SER A N 1
ATOM 522 C CA . SER A 1 73 ? 8.555 -20.828 -18.344 1 98.88 73 SER A CA 1
ATOM 523 C C . SER A 1 73 ? 9.359 -19.609 -18.75 1 98.88 73 SER A C 1
ATOM 525 O O . SER A 1 73 ? 9.977 -19.594 -19.828 1 98.88 73 SER A O 1
ATOM 527 N N . PHE A 1 74 ? 9.273 -18.547 -17.922 1 98.88 74 PHE A N 1
ATOM 528 C CA . PHE A 1 74 ? 9.961 -17.297 -18.234 1 98.88 74 PHE A CA 1
ATOM 529 C C . PHE A 1 74 ? 10.977 -16.969 -17.141 1 98.88 74 PHE A C 1
ATOM 531 O O . PHE A 1 74 ? 10.648 -16.953 -15.953 1 98.88 74 PHE A O 1
ATOM 538 N N . MET A 1 75 ? 12.227 -16.609 -17.562 1 98.62 75 MET A N 1
ATOM 539 C CA . MET A 1 75 ? 13.273 -16.047 -16.719 1 98.62 75 MET A CA 1
ATOM 540 C C . MET A 1 75 ? 13.555 -16.938 -15.523 1 98.62 75 MET A C 1
ATOM 542 O O . MET A 1 75 ? 13.312 -18.156 -15.57 1 98.62 75 MET A O 1
ATOM 546 N N . GLY A 1 76 ? 14.242 -16.375 -14.555 1 98.31 76 GLY A N 1
ATOM 547 C CA . GLY A 1 76 ? 14.516 -17.109 -13.336 1 98.31 76 GLY A CA 1
ATOM 548 C C . GLY A 1 76 ? 16 -17.203 -13.016 1 98.31 76 GLY A C 1
ATOM 549 O O . GLY A 1 76 ? 16.781 -16.344 -13.43 1 98.31 76 GLY A O 1
ATOM 550 N N . LEU A 1 77 ? 16.234 -18.156 -12.164 1 98.69 77 LEU A N 1
ATOM 551 C CA . LEU A 1 77 ? 17.562 -18.312 -11.57 1 98.69 77 LEU A CA 1
ATOM 552 C C . LEU A 1 77 ? 18.156 -19.672 -11.93 1 98.69 77 LEU A C 1
ATOM 554 O O . LEU A 1 77 ? 17.547 -20.719 -11.664 1 98.69 77 LEU A O 1
ATOM 558 N N . ALA A 1 78 ? 19.438 -19.656 -12.406 1 98.5 78 ALA A N 1
ATOM 559 C CA . ALA A 1 78 ? 20.156 -20.875 -12.727 1 98.5 78 ALA A CA 1
ATOM 560 C C . ALA A 1 78 ? 20.859 -21.438 -11.492 1 98.5 78 ALA A C 1
ATOM 562 O O . ALA A 1 78 ? 20.859 -20.812 -10.43 1 98.5 78 ALA A O 1
ATOM 563 N N . PRO A 1 79 ? 21.484 -22.594 -11.555 1 98.25 79 PRO A N 1
ATOM 564 C CA . PRO A 1 79 ? 21.953 -23.359 -10.391 1 98.25 79 PRO A CA 1
ATOM 565 C C . PRO A 1 79 ? 23.062 -22.625 -9.625 1 98.25 79 PRO A C 1
ATOM 567 O O . PRO A 1 79 ? 23.25 -22.891 -8.438 1 98.25 79 PRO A O 1
ATOM 570 N N . GLU A 1 80 ? 23.75 -21.734 -10.273 1 97 80 GLU A N 1
ATOM 571 C CA . GLU A 1 80 ? 24.844 -21.031 -9.594 1 97 80 GLU A CA 1
ATOM 572 C C . GLU A 1 80 ? 24.312 -20.109 -8.508 1 97 80 GLU A C 1
ATOM 574 O O . GLU A 1 80 ? 25.016 -19.781 -7.559 1 97 80 GLU A O 1
ATOM 579 N N . LYS A 1 81 ? 23.094 -19.656 -8.641 1 96.31 81 LYS A N 1
ATOM 580 C CA . LYS A 1 81 ? 22.328 -18.875 -7.672 1 96.31 81 LYS A CA 1
ATOM 581 C C . LYS A 1 81 ? 23.062 -17.594 -7.285 1 96.31 81 LYS A C 1
ATOM 583 O O . LYS A 1 81 ? 23.156 -17.266 -6.102 1 96.31 81 LYS A O 1
ATOM 588 N N . ASN A 1 82 ? 23.766 -17 -8.211 1 93.69 82 ASN A N 1
ATOM 589 C CA . ASN A 1 82 ? 24.359 -15.688 -8.047 1 93.69 82 ASN A CA 1
ATOM 590 C C . ASN A 1 82 ? 23.828 -14.695 -9.07 1 93.69 82 ASN A C 1
ATOM 592 O O . ASN A 1 82 ? 22.922 -15.016 -9.844 1 93.69 82 ASN A O 1
ATOM 596 N N . HIS A 1 83 ? 24.312 -13.516 -9.016 1 93 83 HIS A N 1
ATOM 597 C CA . HIS A 1 83 ? 23.766 -12.445 -9.852 1 93 83 HIS A CA 1
ATOM 598 C C . HIS A 1 83 ? 23.938 -12.766 -11.328 1 93 83 HIS A C 1
ATOM 600 O O . HIS A 1 83 ? 23.125 -12.328 -12.156 1 93 83 HIS A O 1
ATOM 606 N N . LEU A 1 84 ? 24.922 -13.57 -11.727 1 94.69 84 LEU A N 1
ATOM 607 C CA . LEU A 1 84 ? 25.172 -13.93 -13.125 1 94.69 84 LEU A CA 1
ATOM 608 C C . LEU A 1 84 ? 24.219 -15.039 -13.578 1 94.69 84 LEU A C 1
ATOM 610 O O . LEU A 1 84 ? 24.062 -15.273 -14.773 1 94.69 84 LEU A O 1
ATOM 614 N N . ALA A 1 85 ? 23.625 -15.688 -12.539 1 97.19 85 ALA A N 1
ATOM 615 C CA . ALA A 1 85 ? 22.75 -16.812 -12.828 1 97.19 85 ALA A CA 1
ATOM 616 C C . ALA A 1 85 ? 21.344 -16.344 -13.148 1 97.19 85 ALA A C 1
ATOM 618 O O . ALA A 1 85 ? 20.484 -17.141 -13.539 1 97.19 85 ALA A O 1
ATOM 619 N N . VAL A 1 86 ? 21.078 -15.062 -12.938 1 97.69 86 VAL A N 1
ATOM 620 C CA . VAL A 1 86 ? 19.781 -14.477 -13.273 1 97.69 86 VAL A CA 1
ATOM 621 C C . VAL A 1 86 ? 19.672 -14.281 -14.789 1 97.69 86 VAL A C 1
ATOM 623 O O . VAL A 1 86 ? 20.531 -13.648 -15.398 1 97.69 86 VAL A O 1
ATOM 626 N N . HIS A 1 87 ? 18.625 -14.867 -15.414 1 97.88 87 HIS A N 1
ATOM 627 C CA . HIS A 1 87 ? 18.578 -14.828 -16.875 1 97.88 87 HIS A CA 1
ATOM 628 C C . HIS A 1 87 ? 17.188 -14.43 -17.359 1 97.88 87 HIS A C 1
ATOM 630 O O . HIS A 1 87 ? 16.219 -14.43 -16.594 1 97.88 87 HIS A O 1
ATOM 636 N N . ASN A 1 88 ? 17.078 -14.047 -18.656 1 98.62 88 ASN A N 1
ATOM 637 C CA . ASN A 1 88 ? 15.812 -13.68 -19.281 1 98.62 88 ASN A CA 1
ATOM 638 C C . ASN A 1 88 ? 15.359 -14.734 -20.297 1 98.62 88 ASN A C 1
ATOM 640 O O . ASN A 1 88 ? 14.578 -14.43 -21.203 1 98.62 88 ASN A O 1
ATOM 644 N N . HIS A 1 89 ? 15.859 -15.992 -20.172 1 98.69 89 HIS A N 1
ATOM 645 C CA . HIS A 1 89 ? 15.484 -17.062 -21.078 1 98.69 89 HIS A CA 1
ATOM 646 C C . HIS A 1 89 ? 14.039 -17.5 -20.844 1 98.69 89 HIS A C 1
ATOM 648 O O . HIS A 1 89 ? 13.492 -17.312 -19.766 1 98.69 89 HIS A O 1
ATOM 654 N N . ALA A 1 90 ? 13.523 -18.047 -21.922 1 98.81 90 ALA A N 1
ATOM 655 C CA . ALA A 1 90 ? 12.164 -18.578 -21.875 1 98.81 90 ALA A CA 1
ATOM 656 C C . ALA A 1 90 ? 12.055 -19.891 -22.656 1 98.81 90 ALA A C 1
ATOM 658 O O . ALA A 1 90 ? 12.805 -20.109 -23.609 1 98.81 90 ALA A O 1
ATOM 659 N N . TRP A 1 91 ? 11.148 -20.766 -22.219 1 98.81 91 TRP A N 1
ATOM 660 C CA . TRP A 1 91 ? 10.945 -22.078 -22.828 1 98.81 91 TRP A CA 1
ATOM 661 C C . TRP A 1 91 ? 9.461 -22.406 -22.922 1 98.81 91 TRP A C 1
ATOM 663 O O . TRP A 1 91 ? 8.656 -21.906 -22.125 1 98.81 91 TRP A O 1
ATOM 673 N N . ALA A 1 92 ? 9.148 -23.25 -23.859 1 98.69 92 ALA A N 1
ATOM 674 C CA . ALA A 1 92 ? 7.781 -23.719 -24.047 1 98.69 92 ALA A CA 1
ATOM 675 C C . ALA A 1 92 ? 7.75 -25.234 -24.203 1 98.69 92 ALA A C 1
ATOM 677 O O . ALA A 1 92 ? 8.633 -25.828 -24.844 1 98.69 92 ALA A O 1
ATOM 678 N N . LEU A 1 93 ? 6.785 -25.859 -23.625 1 98.38 93 LEU A N 1
ATOM 679 C CA . LEU A 1 93 ? 6.516 -27.297 -23.766 1 98.38 93 LEU A CA 1
ATOM 680 C C . LEU A 1 93 ? 5.086 -27.531 -24.234 1 98.38 93 LEU A C 1
ATOM 682 O O . LEU A 1 93 ? 4.133 -27.094 -23.578 1 98.38 93 LEU A O 1
ATOM 686 N N . SER A 1 94 ? 4.941 -28.203 -25.375 1 97.31 94 SER A N 1
ATOM 687 C CA . SER A 1 94 ? 3.605 -28.656 -25.75 1 97.31 94 SER A CA 1
ATOM 688 C C . SER A 1 94 ? 3.139 -29.797 -24.859 1 97.31 94 SER A C 1
ATOM 690 O O . SER A 1 94 ? 3.803 -30.844 -24.766 1 97.31 94 SER A O 1
ATOM 692 N N . LEU A 1 95 ? 2.018 -29.625 -24.266 1 96.44 95 LEU A N 1
ATOM 693 C CA . LEU A 1 95 ? 1.507 -30.641 -23.359 1 96.44 95 LEU A CA 1
ATOM 694 C C . LEU A 1 95 ? 0.593 -31.609 -24.094 1 96.44 95 LEU A C 1
ATOM 696 O O . LEU A 1 95 ? 0.294 -32.688 -23.578 1 96.44 95 LEU A O 1
ATOM 700 N N . THR A 1 96 ? 0.192 -31.297 -25.234 1 94.38 96 THR A N 1
ATOM 701 C CA . THR A 1 96 ? -0.774 -32.125 -25.969 1 94.38 96 THR A CA 1
ATOM 702 C C . THR A 1 96 ? -0.071 -33 -26.984 1 94.38 96 THR A C 1
ATOM 704 O O . THR A 1 96 ? -0.663 -33.969 -27.484 1 94.38 96 THR A O 1
ATOM 707 N N . GLU A 1 97 ? 1.095 -32.688 -27.266 1 91.12 97 GLU A N 1
ATOM 708 C CA . GLU A 1 97 ? 1.847 -33.5 -28.219 1 91.12 97 GLU A CA 1
ATOM 709 C C . GLU A 1 97 ? 2.645 -34.594 -27.5 1 91.12 97 GLU A C 1
ATOM 711 O O . GLU A 1 97 ? 3.275 -34.312 -26.469 1 91.12 97 GLU A O 1
ATOM 716 N N . LYS A 1 98 ? 2.58 -35.688 -28.031 1 88.44 98 LYS A N 1
ATOM 717 C CA . LYS A 1 98 ? 3.287 -36.844 -27.438 1 88.44 98 LYS A CA 1
ATOM 718 C C . LYS A 1 98 ? 4.801 -36.656 -27.531 1 88.44 98 LYS A C 1
ATOM 720 O O . LYS A 1 98 ? 5.309 -36.156 -28.562 1 88.44 98 LYS A O 1
ATOM 725 N N . ASN A 1 99 ? 5.453 -36.969 -26.516 1 89.44 99 ASN A N 1
ATOM 726 C CA . ASN A 1 99 ? 6.91 -36.969 -26.438 1 89.44 99 ASN A CA 1
ATOM 727 C C . ASN A 1 99 ? 7.48 -35.594 -26.703 1 89.44 99 ASN A C 1
ATOM 729 O O . ASN A 1 99 ? 8.539 -35.469 -27.328 1 89.44 99 ASN A O 1
ATOM 733 N N . SER A 1 100 ? 6.676 -34.656 -26.391 1 92.38 100 SER A N 1
ATOM 734 C CA . SER A 1 100 ? 7.145 -33.281 -26.578 1 92.38 100 SER A CA 1
ATOM 735 C C . SER A 1 100 ? 8.281 -32.969 -25.609 1 92.38 100 SER A C 1
ATOM 737 O O . SER A 1 100 ? 8.328 -33.469 -24.5 1 92.38 100 SER A O 1
ATOM 739 N N . GLN A 1 101 ? 9.195 -32.125 -26.172 1 96.5 101 GLN A N 1
ATOM 740 C CA . GLN A 1 101 ? 10.289 -31.594 -25.375 1 96.5 101 GLN A CA 1
ATOM 741 C C . GLN A 1 101 ? 10.195 -30.078 -25.266 1 96.5 101 GLN A C 1
ATOM 743 O O . GLN A 1 101 ? 9.586 -29.422 -26.125 1 96.5 101 GLN A O 1
ATOM 748 N N . TRP A 1 102 ? 10.82 -29.625 -24.188 1 98.31 102 TRP A N 1
ATOM 749 C CA . TRP A 1 102 ? 10.891 -28.172 -24.031 1 98.31 102 TRP A CA 1
ATOM 750 C C . TRP A 1 102 ? 11.688 -27.547 -25.172 1 98.31 102 TRP A C 1
ATOM 752 O O . TRP A 1 102 ? 12.727 -28.078 -25.578 1 98.31 102 TRP A O 1
ATOM 762 N N . LYS A 1 103 ? 11.234 -26.438 -25.656 1 97.38 103 LYS A N 1
ATOM 763 C CA . LYS A 1 103 ? 11.93 -25.656 -26.672 1 97.38 103 LYS A CA 1
ATOM 764 C C . LYS A 1 103 ? 12.203 -24.234 -26.188 1 97.38 103 LYS A C 1
ATOM 766 O O . LYS A 1 103 ? 11.367 -23.625 -25.531 1 97.38 103 LYS A O 1
ATOM 771 N N . SER A 1 104 ? 13.406 -23.781 -26.578 1 98.31 104 SER A N 1
ATOM 772 C CA . SER A 1 104 ? 13.68 -22.359 -26.328 1 98.31 104 SER A CA 1
ATOM 773 C C . SER A 1 104 ? 12.766 -21.469 -27.156 1 98.31 104 SER A C 1
ATOM 775 O O . SER A 1 104 ? 12.523 -21.734 -28.328 1 98.31 104 SER A O 1
ATOM 777 N N . ILE A 1 105 ? 12.258 -20.484 -26.562 1 98.62 105 ILE A N 1
ATOM 778 C CA . ILE A 1 105 ? 11.508 -19.453 -27.266 1 98.62 105 ILE A CA 1
ATOM 779 C C . ILE A 1 105 ? 12.195 -18.094 -27.078 1 98.62 105 ILE A C 1
ATOM 781 O O . ILE A 1 105 ? 13.273 -18.016 -26.484 1 98.62 105 ILE A O 1
ATOM 785 N N . ALA A 1 106 ? 11.562 -17.047 -27.688 1 98.75 106 ALA A N 1
ATOM 786 C CA . ALA A 1 106 ? 12.188 -15.727 -27.625 1 98.75 106 ALA A CA 1
ATOM 787 C C . ALA A 1 106 ? 12.438 -15.32 -26.172 1 98.75 106 ALA A C 1
ATOM 789 O O . ALA A 1 106 ? 11.594 -15.539 -25.297 1 98.75 106 ALA A O 1
ATOM 790 N N . ASP A 1 107 ? 13.602 -14.719 -25.906 1 98.81 107 ASP A N 1
ATOM 791 C CA . ASP A 1 107 ? 13.922 -14.227 -24.578 1 98.81 107 ASP A CA 1
ATOM 792 C C . ASP A 1 107 ? 13.008 -13.07 -24.188 1 98.81 107 ASP A C 1
ATOM 794 O O . ASP A 1 107 ? 12.547 -12.312 -25.047 1 98.81 107 ASP A O 1
ATOM 798 N N . VAL A 1 108 ? 12.773 -12.945 -22.891 1 98.81 108 VAL A N 1
ATOM 799 C CA . VAL A 1 108 ? 11.945 -11.844 -22.422 1 98.81 108 VAL A CA 1
ATOM 800 C C . VAL A 1 108 ? 12.688 -10.516 -22.594 1 98.81 108 VAL A C 1
ATOM 802 O O . VAL A 1 108 ? 13.844 -10.383 -22.188 1 98.81 108 VAL A O 1
ATOM 805 N N . PRO A 1 109 ? 12.023 -9.531 -23.203 1 98.5 109 PRO A N 1
ATOM 806 C CA . PRO A 1 109 ? 12.664 -8.227 -23.359 1 98.5 109 PRO A CA 1
ATOM 807 C C . PRO A 1 109 ? 12.867 -7.508 -22.016 1 98.5 109 PRO A C 1
ATOM 809 O O . PRO A 1 109 ? 12.32 -7.93 -21 1 98.5 109 PRO A O 1
ATOM 812 N N . HIS A 1 110 ? 13.719 -6.465 -22.078 1 96.5 110 HIS A N 1
ATOM 813 C CA . HIS A 1 110 ? 14.016 -5.684 -20.891 1 96.5 110 HIS A CA 1
ATOM 814 C C . HIS A 1 110 ? 14.391 -4.25 -21.25 1 96.5 110 HIS A C 1
ATOM 816 O O . HIS A 1 110 ? 15.023 -4.012 -22.281 1 96.5 110 HIS A O 1
ATOM 822 N N . ILE A 1 111 ? 14.031 -3.336 -20.375 1 94.75 111 ILE A N 1
ATOM 823 C CA . ILE A 1 111 ? 14.469 -1.953 -20.547 1 94.75 111 ILE A CA 1
ATOM 824 C C . ILE A 1 111 ? 15.625 -1.662 -19.578 1 94.75 111 ILE A C 1
ATOM 826 O O . ILE A 1 111 ? 16.422 -0.746 -19.812 1 94.75 111 ILE A O 1
ATOM 830 N N . ALA A 1 112 ? 15.625 -2.395 -18.484 1 92.5 112 ALA A N 1
ATOM 831 C CA . ALA A 1 112 ? 16.734 -2.266 -17.531 1 92.5 112 ALA A CA 1
ATOM 832 C C . ALA A 1 112 ? 18.047 -2.684 -18.172 1 92.5 112 ALA A C 1
ATOM 834 O O . ALA A 1 112 ? 18.062 -3.43 -19.156 1 92.5 112 ALA A O 1
ATOM 835 N N . PRO A 1 113 ? 19.188 -2.219 -17.594 1 92.56 113 PRO A N 1
ATOM 836 C CA . PRO A 1 113 ? 20.5 -2.6 -18.141 1 92.56 113 PRO A CA 1
ATOM 837 C C . PRO A 1 113 ? 20.75 -4.102 -18.062 1 92.56 113 PRO A C 1
ATOM 839 O O . PRO A 1 113 ? 21.422 -4.668 -18.922 1 92.56 113 PRO A O 1
ATOM 842 N N . LEU A 1 114 ? 20.219 -4.688 -17.031 1 93.75 114 LEU A N 1
ATOM 843 C CA . LEU A 1 114 ? 20.359 -6.129 -16.859 1 93.75 114 LEU A CA 1
ATOM 844 C C . LEU A 1 114 ? 19.156 -6.863 -17.453 1 93.75 114 LEU A C 1
ATOM 846 O O . LEU A 1 114 ? 18.016 -6.492 -17.188 1 93.75 114 LEU A O 1
ATOM 850 N N . ALA A 1 115 ? 19.391 -7.887 -18.094 1 93.88 115 ALA A N 1
ATOM 851 C CA . ALA A 1 115 ? 18.359 -8.586 -18.844 1 93.88 115 ALA A CA 1
ATOM 852 C C . ALA A 1 115 ? 17.5 -9.469 -17.938 1 93.88 115 ALA A C 1
ATOM 854 O O . ALA A 1 115 ? 16.281 -9.508 -18.062 1 93.88 115 ALA A O 1
ATOM 855 N N . GLY A 1 116 ? 18.172 -10.203 -17.078 1 96.19 116 GLY A N 1
ATOM 856 C CA . GLY A 1 116 ? 17.484 -11.18 -16.25 1 96.19 116 GLY A CA 1
ATOM 857 C C . GLY A 1 116 ? 16.75 -10.562 -15.078 1 96.19 116 GLY A C 1
ATOM 858 O O . GLY A 1 116 ? 17.188 -9.531 -14.547 1 96.19 116 GLY A O 1
ATOM 859 N N . ARG A 1 117 ? 15.602 -11.18 -14.742 1 96.94 117 ARG A N 1
ATOM 860 C CA . ARG A 1 117 ? 14.828 -10.773 -13.578 1 96.94 117 ARG A CA 1
ATOM 861 C C . ARG A 1 117 ? 14.438 -11.977 -12.727 1 96.94 117 ARG A C 1
ATOM 863 O O . ARG A 1 117 ? 14.234 -13.078 -13.258 1 96.94 117 ARG A O 1
ATOM 870 N N . LEU A 1 118 ? 14.367 -11.719 -11.461 1 97.75 118 LEU A N 1
ATOM 871 C CA . LEU A 1 118 ? 13.797 -12.664 -10.508 1 97.75 118 LEU A CA 1
ATOM 872 C C . LEU A 1 118 ? 12.445 -12.188 -10.008 1 97.75 118 LEU A C 1
ATOM 874 O O . LEU A 1 118 ? 12.156 -10.992 -10.031 1 97.75 118 LEU A O 1
ATOM 878 N N . ALA A 1 119 ? 11.625 -13.148 -9.57 1 98.44 119 ALA A N 1
ATOM 879 C CA . ALA A 1 119 ? 10.383 -12.891 -8.852 1 98.44 119 ALA A CA 1
ATOM 880 C C . ALA A 1 119 ? 9.367 -12.188 -9.758 1 98.44 119 ALA A C 1
ATOM 882 O O . ALA A 1 119 ? 8.602 -11.336 -9.297 1 98.44 119 ALA A O 1
ATOM 883 N N . SER A 1 120 ? 9.445 -12.469 -11.039 1 98.69 120 SER A N 1
ATOM 884 C CA . SER A 1 120 ? 8.375 -12.102 -11.953 1 98.69 120 SER A CA 1
ATOM 885 C C . SER A 1 120 ? 7.191 -13.055 -11.828 1 98.69 120 SER A C 1
ATOM 887 O O . SER A 1 120 ? 7.293 -14.094 -11.172 1 98.69 120 SER A O 1
ATOM 889 N N . ILE A 1 121 ? 6.117 -12.672 -12.414 1 98.75 121 ILE A N 1
ATOM 890 C CA . ILE A 1 121 ? 4.93 -13.523 -12.445 1 98.75 121 ILE A CA 1
ATOM 891 C C . ILE A 1 121 ? 4.348 -13.547 -13.859 1 98.75 121 ILE A C 1
ATOM 893 O O . ILE A 1 121 ? 4.555 -12.609 -14.641 1 98.75 121 ILE A O 1
ATOM 897 N N . ALA A 1 122 ? 3.664 -14.656 -14.195 1 98.88 122 ALA A N 1
ATOM 898 C CA . ALA A 1 122 ? 3.039 -14.773 -15.508 1 98.88 122 ALA A CA 1
ATOM 899 C C . ALA A 1 122 ? 1.653 -15.406 -15.406 1 98.88 122 ALA A C 1
ATOM 901 O O . ALA A 1 122 ? 1.434 -16.312 -14.594 1 98.88 122 ALA A O 1
ATOM 902 N N . ILE A 1 123 ? 0.789 -14.938 -16.234 1 98.69 123 ILE A N 1
ATOM 903 C CA . ILE A 1 123 ? -0.579 -15.438 -16.344 1 98.69 123 ILE A CA 1
ATOM 904 C C . ILE A 1 123 ? -0.898 -15.742 -17.812 1 98.69 123 ILE A C 1
ATOM 906 O O . ILE A 1 123 ? -0.649 -14.922 -18.688 1 98.69 123 ILE A O 1
ATOM 910 N N . GLY A 1 124 ? -1.431 -16.969 -18.031 1 98.38 124 GLY A N 1
ATOM 911 C CA . GLY A 1 124 ? -1.915 -17.297 -19.359 1 98.38 124 GLY A CA 1
ATOM 912 C C . GLY A 1 124 ? -3.395 -17.016 -19.547 1 98.38 124 GLY A C 1
ATOM 913 O O . GLY A 1 124 ? -4.207 -17.344 -18.672 1 98.38 124 GLY A O 1
ATOM 914 N N . ILE A 1 125 ? -3.715 -16.375 -20.641 1 97.44 125 ILE A N 1
ATOM 915 C CA . ILE A 1 125 ? -5.086 -16.188 -21.094 1 97.44 125 ILE A CA 1
ATOM 916 C C . ILE A 1 125 ? -5.199 -16.547 -22.562 1 97.44 125 ILE A C 1
ATOM 918 O O . ILE A 1 125 ? -4.676 -15.844 -23.438 1 97.44 125 ILE A O 1
ATOM 922 N N . ASN A 1 126 ? -5.914 -17.641 -22.844 1 95.38 126 ASN A N 1
ATOM 923 C CA . ASN A 1 126 ? -6.012 -18.156 -24.203 1 95.38 126 ASN A CA 1
ATOM 924 C C . ASN A 1 126 ? -4.637 -18.422 -24.812 1 95.38 126 ASN A C 1
ATOM 926 O O . ASN A 1 126 ? -3.871 -19.234 -24.297 1 95.38 126 ASN A O 1
ATOM 930 N N . ASP A 1 127 ? -4.316 -17.703 -25.828 1 96.56 127 ASP A N 1
ATOM 931 C CA . ASP A 1 127 ? -3.064 -18 -26.516 1 96.56 127 ASP A CA 1
ATOM 932 C C . ASP A 1 127 ? -1.977 -17 -26.125 1 96.56 127 ASP A C 1
ATOM 934 O O . ASP A 1 127 ? -0.939 -16.922 -26.797 1 96.56 127 ASP A O 1
ATOM 938 N N . LYS A 1 128 ? -2.26 -16.188 -25.078 1 98.19 128 LYS A N 1
ATOM 939 C CA . LYS A 1 128 ? -1.312 -15.156 -24.672 1 98.19 128 LYS A CA 1
ATOM 940 C C . LYS A 1 128 ? -0.868 -15.367 -23.219 1 98.19 128 LYS A C 1
ATOM 942 O O . LYS A 1 128 ? -1.666 -15.766 -22.375 1 98.19 128 LYS A O 1
ATOM 947 N N . ALA A 1 129 ? 0.433 -15.125 -23.031 1 98.81 129 ALA A N 1
ATOM 948 C CA . ALA A 1 129 ? 0.963 -15.031 -21.672 1 98.81 129 ALA A CA 1
ATOM 949 C C . ALA A 1 129 ? 1.318 -13.586 -21.328 1 98.81 129 ALA A C 1
ATOM 951 O O . ALA A 1 129 ? 1.863 -12.852 -22.156 1 98.81 129 ALA A O 1
ATOM 952 N N . TYR A 1 130 ? 0.922 -13.156 -20.172 1 98.94 130 TYR A N 1
ATOM 953 C CA . TYR A 1 130 ? 1.267 -11.844 -19.656 1 98.94 130 TYR A CA 1
ATOM 954 C C . TYR A 1 130 ? 2.32 -11.953 -18.547 1 98.94 130 TYR A C 1
ATOM 956 O O . TYR A 1 130 ? 2.111 -12.641 -17.547 1 98.94 130 TYR A O 1
ATOM 964 N N . VAL A 1 131 ? 3.443 -11.305 -18.766 1 98.88 131 VAL A N 1
ATOM 965 C CA . VAL A 1 131 ? 4.586 -11.383 -17.859 1 98.88 131 VAL A CA 1
ATOM 966 C C . VAL A 1 131 ? 4.77 -10.039 -17.141 1 98.88 131 VAL A C 1
ATOM 968 O O . VAL A 1 131 ? 4.906 -9 -17.781 1 98.88 131 VAL A O 1
ATOM 971 N N . PHE A 1 132 ? 4.781 -10.102 -15.82 1 98.69 132 PHE A N 1
ATOM 972 C CA . PHE A 1 132 ? 4.785 -8.867 -15.047 1 98.69 132 PHE A CA 1
ATOM 973 C C . PHE A 1 132 ? 5.953 -8.844 -14.07 1 98.69 132 PHE A C 1
ATOM 975 O O . PHE A 1 132 ? 6.25 -9.852 -13.422 1 98.69 132 PHE A O 1
ATOM 982 N N . GLY A 1 133 ? 6.539 -7.637 -13.945 1 97.81 133 GLY A N 1
ATOM 983 C CA . GLY A 1 133 ? 7.391 -7.262 -12.828 1 97.81 133 GLY A CA 1
ATOM 984 C C . GLY A 1 133 ? 8.672 -8.07 -12.758 1 97.81 133 GLY A C 1
ATOM 985 O O . GLY A 1 133 ? 9.188 -8.516 -13.781 1 97.81 133 GLY A O 1
ATOM 986 N N . GLY A 1 134 ? 9.148 -8.227 -11.5 1 98.19 134 GLY A N 1
ATOM 987 C CA . GLY A 1 134 ? 10.453 -8.805 -11.211 1 98.19 134 GLY A CA 1
ATOM 988 C C . GLY A 1 134 ? 11.508 -7.766 -10.891 1 98.19 134 GLY A C 1
ATOM 989 O O . GLY A 1 134 ? 11.258 -6.562 -10.992 1 98.19 134 GLY A O 1
ATOM 990 N N . TYR A 1 135 ? 12.625 -8.289 -10.414 1 97.5 135 TYR A N 1
ATOM 991 C CA . TYR A 1 135 ? 13.719 -7.383 -10.078 1 97.5 135 TYR A CA 1
ATOM 992 C C . TYR A 1 135 ? 15.031 -7.855 -10.695 1 97.5 135 TYR A C 1
ATOM 994 O O . TYR A 1 135 ? 15.219 -9.047 -10.93 1 97.5 135 TYR A O 1
ATOM 1002 N N . THR A 1 136 ? 15.875 -6.922 -10.961 1 95.44 136 THR A N 1
ATOM 1003 C CA . THR A 1 136 ? 17.234 -7.211 -11.422 1 95.44 136 THR A CA 1
ATOM 1004 C C . THR A 1 136 ? 18.203 -7.277 -10.242 1 95.44 136 THR A C 1
ATOM 1006 O O . THR A 1 136 ? 17.938 -6.684 -9.188 1 95.44 136 THR A O 1
ATOM 1009 N N . VAL A 1 137 ? 19.188 -7.996 -10.445 1 90.88 137 VAL A N 1
ATOM 1010 C CA . VAL A 1 137 ? 20.234 -8.109 -9.438 1 90.88 137 VAL A CA 1
ATOM 1011 C C . VAL A 1 137 ? 21.578 -7.695 -10.039 1 90.88 137 VAL A C 1
ATOM 1013 O O . VAL A 1 137 ? 22.047 -8.305 -11 1 90.88 137 VAL A O 1
ATOM 1016 N N . SER A 1 138 ? 22.203 -6.664 -9.43 1 88.31 138 SER A N 1
ATOM 1017 C CA . SER A 1 138 ? 23.5 -6.23 -9.922 1 88.31 138 SER A CA 1
ATOM 1018 C C . SER A 1 138 ? 24.641 -6.965 -9.211 1 88.31 138 SER A C 1
ATOM 1020 O O . SER A 1 138 ? 24.391 -7.738 -8.281 1 88.31 138 SER A O 1
ATOM 1022 N N . GLU A 1 139 ? 25.844 -6.656 -9.711 1 85.75 139 GLU A N 1
ATOM 1023 C CA . GLU A 1 139 ? 27.031 -7.266 -9.117 1 85.75 139 GLU A CA 1
ATOM 1024 C C . GLU A 1 139 ? 27.172 -6.883 -7.648 1 85.75 139 GLU A C 1
ATOM 1026 O O . GLU A 1 139 ? 27.594 -7.699 -6.828 1 85.75 139 GLU A O 1
ATOM 1031 N N . ASN A 1 140 ? 26.734 -5.648 -7.367 1 85.38 140 ASN A N 1
ATOM 1032 C CA . ASN A 1 140 ? 26.812 -5.172 -5.988 1 85.38 140 ASN A CA 1
ATOM 1033 C C . ASN A 1 140 ? 25.578 -5.594 -5.188 1 85.38 140 ASN A C 1
ATOM 1035 O O . ASN A 1 140 ? 25.344 -5.094 -4.086 1 85.38 140 ASN A O 1
ATOM 1039 N N . HIS A 1 141 ? 24.719 -6.324 -5.742 1 80.5 141 HIS A N 1
ATOM 1040 C CA . HIS A 1 141 ? 23.531 -6.938 -5.137 1 80.5 141 HIS A CA 1
ATOM 1041 C C . HIS A 1 141 ? 22.438 -5.91 -4.922 1 80.5 141 HIS A C 1
ATOM 1043 O O . HIS A 1 141 ? 21.547 -6.117 -4.094 1 80.5 141 HIS A O 1
ATOM 1049 N N . ASP A 1 142 ? 22.641 -4.836 -5.691 1 84.81 142 ASP A N 1
ATOM 1050 C CA . ASP A 1 142 ? 21.5 -3.92 -5.727 1 84.81 142 ASP A CA 1
ATOM 1051 C C . ASP A 1 142 ? 20.328 -4.531 -6.492 1 84.81 142 ASP A C 1
ATOM 1053 O O . ASP A 1 142 ? 20.516 -5.145 -7.543 1 84.81 142 ASP A O 1
ATOM 1057 N N . GLU A 1 143 ? 19.188 -4.434 -5.883 1 88.19 143 GLU A N 1
ATOM 1058 C CA . GLU A 1 143 ? 17.969 -4.977 -6.48 1 88.19 143 GLU A CA 1
ATOM 1059 C C . GLU A 1 143 ? 17 -3.859 -6.863 1 88.19 143 GLU A C 1
ATOM 1061 O O . GLU A 1 143 ? 16.75 -2.951 -6.07 1 88.19 143 GLU A O 1
ATOM 1066 N N . ILE A 1 144 ? 16.516 -3.934 -8.086 1 92.38 144 ILE A N 1
ATOM 1067 C CA . ILE A 1 144 ? 15.609 -2.9 -8.57 1 92.38 144 ILE A CA 1
ATOM 1068 C C . ILE A 1 144 ? 14.375 -3.549 -9.18 1 92.38 144 ILE A C 1
ATOM 1070 O O . ILE A 1 144 ? 14.484 -4.383 -10.086 1 92.38 144 ILE A O 1
ATOM 1074 N N . SER A 1 145 ? 13.195 -3.174 -8.664 1 96.75 145 SER A N 1
ATOM 1075 C CA . SER A 1 145 ? 11.945 -3.635 -9.258 1 96.75 145 SER A CA 1
ATOM 1076 C C . SER A 1 145 ? 11.734 -3.029 -10.648 1 96.75 145 SER A C 1
ATOM 1078 O O . SER A 1 145 ? 11.906 -1.824 -10.836 1 96.75 145 SER A O 1
ATOM 1080 N N . THR A 1 146 ? 11.281 -3.84 -11.539 1 95.69 146 THR A N 1
ATOM 1081 C CA . THR A 1 146 ? 11.164 -3.373 -12.914 1 95.69 146 THR A CA 1
ATOM 1082 C C . THR A 1 146 ? 9.742 -2.924 -13.211 1 95.69 146 THR A C 1
ATOM 1084 O O . THR A 1 146 ? 8.781 -3.518 -12.719 1 95.69 146 THR A O 1
ATOM 1087 N N . ILE A 1 147 ? 9.609 -1.971 -14.117 1 93.62 147 ILE A N 1
ATOM 1088 C CA . ILE A 1 147 ? 8.305 -1.358 -14.367 1 93.62 147 ILE A CA 1
ATOM 1089 C C . ILE A 1 147 ? 7.688 -1.968 -15.625 1 93.62 147 ILE A C 1
ATOM 1091 O O . ILE A 1 147 ? 6.473 -1.902 -15.82 1 93.62 147 ILE A O 1
ATOM 1095 N N . ASP A 1 148 ? 8.508 -2.531 -16.516 1 96.31 148 ASP A N 1
ATOM 1096 C CA . ASP A 1 148 ? 8.023 -2.963 -17.828 1 96.31 148 ASP A CA 1
ATOM 1097 C C . ASP A 1 148 ? 7.336 -4.324 -17.734 1 96.31 148 ASP A C 1
ATOM 1099 O O . ASP A 1 148 ? 7.773 -5.195 -16.984 1 96.31 148 ASP A O 1
ATOM 1103 N N . ASN A 1 149 ? 6.324 -4.492 -18.516 1 98.5 149 ASN A N 1
ATOM 1104 C CA . ASN A 1 149 ? 5.527 -5.707 -18.641 1 98.5 149 ASN A CA 1
ATOM 1105 C C . ASN A 1 149 ? 5.332 -6.098 -20.109 1 98.5 149 ASN A C 1
ATOM 1107 O O . ASN A 1 149 ? 5.422 -5.246 -21 1 98.5 149 ASN A O 1
ATOM 1111 N N . TYR A 1 150 ? 5.004 -7.422 -20.312 1 98.81 150 TYR A N 1
ATOM 1112 C CA . TYR A 1 150 ? 4.953 -7.883 -21.703 1 98.81 150 TYR A CA 1
ATOM 1113 C C . TYR A 1 150 ? 3.824 -8.883 -21.891 1 98.81 150 TYR A C 1
ATOM 1115 O O . TYR A 1 150 ? 3.535 -9.688 -21.016 1 98.81 150 TYR A O 1
ATOM 1123 N N . GLN A 1 151 ? 3.279 -8.781 -23.047 1 98.88 151 GLN A N 1
ATOM 1124 C CA . GLN A 1 151 ? 2.414 -9.82 -23.578 1 98.88 151 GLN A CA 1
ATOM 1125 C C . GLN A 1 151 ? 3.168 -10.703 -24.578 1 98.88 151 GLN A C 1
ATOM 1127 O O . GLN A 1 151 ? 3.787 -10.195 -25.516 1 98.88 151 GLN A O 1
ATOM 1132 N N . TYR A 1 152 ? 3.078 -11.961 -24.375 1 98.88 152 TYR A N 1
ATOM 1133 C CA . TYR A 1 152 ? 3.725 -12.93 -25.25 1 98.88 152 TYR A CA 1
ATOM 1134 C C . TYR A 1 152 ? 2.691 -13.742 -26.031 1 98.88 152 TYR A C 1
ATOM 1136 O O . TYR A 1 152 ? 1.709 -14.219 -25.453 1 98.88 152 TYR A O 1
ATOM 1144 N N . SER A 1 153 ? 3.021 -13.953 -27.328 1 98.62 153 SER A N 1
ATOM 1145 C CA . SER A 1 153 ? 2.195 -14.805 -28.172 1 98.62 153 SER A CA 1
ATOM 1146 C C . SER A 1 153 ? 2.932 -16.078 -28.562 1 98.62 153 SER A C 1
ATOM 1148 O O . SER A 1 153 ? 3.953 -16.031 -29.25 1 98.62 153 SER A O 1
ATOM 1150 N N . ILE A 1 154 ? 2.318 -17.203 -28.172 1 97.75 154 ILE A N 1
ATOM 1151 C CA . ILE A 1 154 ? 2.932 -18.484 -28.516 1 97.75 154 ILE A CA 1
ATOM 1152 C C . ILE A 1 154 ? 2.832 -18.719 -30.016 1 97.75 154 ILE A C 1
ATOM 1154 O O . ILE A 1 154 ? 3.672 -19.406 -30.609 1 97.75 154 ILE A O 1
ATOM 1158 N N . LYS A 1 155 ? 1.867 -18.125 -30.656 1 96.62 155 LYS A N 1
ATOM 1159 C CA . LYS A 1 155 ? 1.646 -18.297 -32.094 1 96.62 155 LYS A CA 1
ATOM 1160 C C . LYS A 1 155 ? 2.75 -17.609 -32.906 1 96.62 155 LYS A C 1
ATOM 1162 O O . LYS A 1 155 ? 3.254 -18.188 -33.875 1 96.62 155 LYS A O 1
ATOM 1167 N N . THR A 1 156 ? 3.105 -16.453 -32.469 1 97.56 156 THR A N 1
ATOM 1168 C CA . THR A 1 156 ? 4.062 -15.68 -33.25 1 97.56 156 THR A CA 1
ATOM 1169 C C . THR A 1 156 ? 5.445 -15.719 -32.625 1 97.56 156 THR A C 1
ATOM 1171 O O . THR A 1 156 ? 6.43 -15.297 -33.219 1 97.56 156 THR A O 1
ATOM 1174 N N . ASN A 1 157 ? 5.582 -16.234 -31.391 1 98.25 157 ASN A N 1
ATOM 1175 C CA . ASN A 1 157 ? 6.816 -16.219 -30.625 1 98.25 157 ASN A CA 1
ATOM 1176 C C . ASN A 1 157 ? 7.371 -14.805 -30.469 1 98.25 157 ASN A C 1
ATOM 1178 O O . ASN A 1 157 ? 8.555 -14.57 -30.719 1 98.25 157 ASN A O 1
ATOM 1182 N N . GLN A 1 158 ? 6.469 -13.859 -30.109 1 98.62 158 GLN A N 1
ATOM 1183 C CA . GLN A 1 158 ? 6.836 -12.453 -29.984 1 98.62 158 GLN A CA 1
ATOM 1184 C C . GLN A 1 158 ? 6.273 -11.852 -28.703 1 98.62 158 GLN A C 1
ATOM 1186 O O . GLN A 1 158 ? 5.246 -12.305 -28.203 1 98.62 158 GLN A O 1
ATOM 1191 N N . TYR A 1 159 ? 7.059 -10.891 -28.266 1 98.81 159 TYR A N 1
ATOM 1192 C CA . TYR A 1 159 ? 6.617 -10.094 -27.125 1 98.81 159 TYR A CA 1
ATOM 1193 C C . TYR A 1 159 ? 6.129 -8.719 -27.578 1 98.81 159 TYR A C 1
ATOM 1195 O O . TYR A 1 159 ? 6.707 -8.109 -28.469 1 98.81 159 TYR A O 1
ATOM 1203 N N . THR A 1 160 ? 5.102 -8.227 -26.922 1 98.69 160 THR A N 1
ATOM 1204 C CA . THR A 1 160 ? 4.645 -6.84 -27.016 1 98.69 160 THR A CA 1
ATOM 1205 C C . THR A 1 160 ? 4.688 -6.172 -25.641 1 98.69 160 THR A C 1
ATOM 1207 O O . THR A 1 160 ? 4.125 -6.691 -24.672 1 98.69 160 THR A O 1
ATOM 1210 N N . ARG A 1 161 ? 5.371 -5.016 -25.594 1 98.56 161 ARG A N 1
ATOM 1211 C CA . ARG A 1 161 ? 5.367 -4.285 -24.328 1 98.56 161 ARG A CA 1
ATOM 1212 C C . ARG A 1 161 ? 3.994 -3.689 -24.047 1 98.56 161 ARG A C 1
ATOM 1214 O O . ARG A 1 161 ? 3.383 -3.078 -24.922 1 98.56 161 ARG A O 1
ATOM 1221 N N . ILE A 1 162 ? 3.498 -3.879 -22.875 1 98.75 162 ILE A N 1
ATOM 1222 C CA . ILE A 1 162 ? 2.213 -3.318 -22.484 1 98.75 162 ILE A CA 1
ATOM 1223 C C . ILE A 1 162 ? 2.432 -2.209 -21.453 1 98.75 162 ILE A C 1
ATOM 1225 O O . ILE A 1 162 ? 3.562 -1.96 -21.031 1 98.75 162 ILE A O 1
ATOM 1229 N N . VAL A 1 163 ? 1.348 -1.51 -21.109 1 97.94 163 VAL A N 1
ATOM 1230 C CA . VAL A 1 163 ? 1.423 -0.325 -20.266 1 97.94 163 VAL A CA 1
ATOM 1231 C C . VAL A 1 163 ? 2.15 -0.663 -18.969 1 97.94 163 VAL A C 1
ATOM 1233 O O . VAL A 1 163 ? 1.954 -1.74 -18.391 1 97.94 163 VAL A O 1
ATOM 1236 N N . ASP A 1 164 ? 2.939 0.276 -18.484 1 97.19 164 ASP A N 1
ATOM 1237 C CA . ASP A 1 164 ? 3.734 0.076 -17.281 1 97.19 164 ASP A CA 1
ATOM 1238 C C . ASP A 1 164 ? 2.838 -0.064 -16.047 1 97.19 164 ASP A C 1
ATOM 1240 O O . ASP A 1 164 ? 1.787 0.575 -15.969 1 97.19 164 ASP A O 1
ATOM 1244 N N . MET A 1 165 ? 3.371 -0.866 -15.195 1 96.06 165 MET A N 1
ATOM 1245 C CA . MET A 1 165 ? 2.719 -0.999 -13.898 1 96.06 165 MET A CA 1
ATOM 1246 C C . MET A 1 165 ? 2.783 0.311 -13.117 1 96.06 165 MET A C 1
ATOM 1248 O O . MET A 1 165 ? 3.844 0.931 -13.031 1 96.06 165 MET A O 1
ATOM 1252 N N . PRO A 1 166 ? 1.649 0.747 -12.508 1 95.31 166 PRO A N 1
ATOM 1253 C CA . PRO A 1 166 ? 1.691 2.01 -11.766 1 95.31 166 PRO A CA 1
ATOM 1254 C C . PRO A 1 166 ? 2.707 1.991 -10.625 1 95.31 166 PRO A C 1
ATOM 1256 O O . PRO A 1 166 ? 3.447 2.959 -10.438 1 95.31 166 PRO A O 1
ATOM 1259 N N . VAL A 1 167 ? 2.686 0.937 -9.891 1 97.44 167 VAL A N 1
ATOM 1260 C CA . VAL A 1 167 ? 3.711 0.661 -8.891 1 97.44 167 VAL A CA 1
ATOM 1261 C C . VAL A 1 167 ? 4.449 -0.626 -9.25 1 97.44 167 VAL A C 1
ATOM 1263 O O . VAL A 1 167 ? 3.891 -1.721 -9.148 1 97.44 167 VAL A O 1
ATOM 1266 N N . ALA A 1 168 ? 5.691 -0.445 -9.633 1 97.88 168 ALA A N 1
ATOM 1267 C CA . ALA A 1 168 ? 6.473 -1.624 -9.992 1 97.88 168 ALA A CA 1
ATOM 1268 C C . ALA A 1 168 ? 6.648 -2.553 -8.797 1 97.88 168 ALA A C 1
ATOM 1270 O O . ALA A 1 168 ? 7.074 -2.119 -7.723 1 97.88 168 ALA A O 1
ATOM 1271 N N . VAL A 1 169 ? 6.289 -3.826 -9.023 1 98.56 169 VAL A N 1
ATOM 1272 C CA . VAL A 1 169 ? 6.453 -4.773 -7.926 1 98.56 169 VAL A CA 1
ATOM 1273 C C . VAL A 1 169 ? 7.156 -6.031 -8.43 1 98.56 169 VAL A C 1
ATOM 1275 O O . VAL A 1 169 ? 7.078 -6.363 -9.609 1 98.56 169 VAL A O 1
ATOM 1278 N N . ASP A 1 170 ? 7.887 -6.625 -7.551 1 98.44 170 ASP A N 1
ATOM 1279 C CA . ASP A 1 170 ? 8.383 -7.992 -7.672 1 98.44 170 ASP A CA 1
ATOM 1280 C C . ASP A 1 170 ? 7.895 -8.859 -6.512 1 98.44 170 ASP A C 1
ATOM 1282 O O . ASP A 1 170 ? 7.289 -8.352 -5.566 1 98.44 170 ASP A O 1
ATOM 1286 N N . ASP A 1 171 ? 8.023 -10.195 -6.633 1 98.56 171 ASP A N 1
ATOM 1287 C CA . ASP A 1 171 ? 7.613 -11.141 -5.598 1 98.56 171 ASP A CA 1
ATOM 1288 C C . ASP A 1 171 ? 6.137 -10.977 -5.25 1 98.56 171 ASP A C 1
ATOM 1290 O O . ASP A 1 171 ? 5.738 -11.156 -4.098 1 98.56 171 ASP A O 1
ATOM 1294 N N . THR A 1 172 ? 5.383 -10.461 -6.23 1 98.75 172 THR A N 1
ATOM 1295 C CA . THR A 1 172 ? 3.928 -10.43 -6.125 1 98.75 172 THR A CA 1
ATOM 1296 C C . THR A 1 172 ? 3.334 -11.805 -6.414 1 98.75 172 THR A C 1
ATOM 1298 O O . THR A 1 172 ? 4.07 -12.773 -6.609 1 98.75 172 THR A O 1
ATOM 1301 N N . THR A 1 173 ? 2.062 -11.984 -6.266 1 98.88 173 THR A N 1
ATOM 1302 C CA . THR A 1 173 ? 1.293 -13.125 -6.75 1 98.88 173 THR A CA 1
ATOM 1303 C C . THR A 1 173 ? 0.084 -12.656 -7.555 1 98.88 173 THR A C 1
ATOM 1305 O O . THR A 1 173 ? -0.323 -11.5 -7.461 1 98.88 173 THR A O 1
ATOM 1308 N N . ALA A 1 174 ? -0.401 -13.562 -8.43 1 98.81 174 ALA A N 1
ATOM 1309 C CA . ALA A 1 174 ? -1.405 -13.062 -9.359 1 98.81 174 ALA A CA 1
ATOM 1310 C C . ALA A 1 174 ? -2.447 -14.133 -9.672 1 98.81 174 ALA A C 1
ATOM 1312 O O . ALA A 1 174 ? -2.174 -15.328 -9.539 1 98.81 174 ALA A O 1
ATOM 1313 N N . THR A 1 175 ? -3.592 -13.703 -10 1 98.38 175 THR A N 1
ATOM 1314 C CA . THR A 1 175 ? -4.664 -14.523 -10.547 1 98.38 175 THR A CA 1
ATOM 1315 C C . THR A 1 175 ? -5.473 -13.742 -11.586 1 98.38 175 THR A C 1
ATOM 1317 O O . THR A 1 175 ? -5.203 -12.57 -11.828 1 98.38 175 THR A O 1
ATOM 1320 N N . THR A 1 176 ? -6.355 -14.438 -12.25 1 98.12 176 THR A N 1
ATOM 1321 C CA . THR A 1 176 ? -7.152 -13.844 -13.32 1 98.12 176 THR A CA 1
ATOM 1322 C C . THR A 1 176 ? -8.641 -14.023 -13.039 1 98.12 176 THR A C 1
ATOM 1324 O O . THR A 1 176 ? -9.062 -15.039 -12.492 1 98.12 176 THR A O 1
ATOM 1327 N N . TYR A 1 177 ? -9.469 -13.031 -13.344 1 98.31 177 TYR A N 1
ATOM 1328 C CA . TYR A 1 177 ? -10.93 -13.055 -13.266 1 98.31 177 TYR A CA 1
ATOM 1329 C C . TYR A 1 177 ? -11.555 -12.797 -14.633 1 98.31 177 TYR A C 1
ATOM 1331 O O . TYR A 1 177 ? -11.156 -11.859 -15.336 1 98.31 177 TYR A O 1
ATOM 1339 N N . GLN A 1 178 ? -12.438 -13.664 -15.094 1 97.31 178 GLN A N 1
ATOM 1340 C CA . GLN A 1 178 ? -13.227 -13.555 -16.312 1 97.31 178 GLN A CA 1
ATOM 1341 C C . GLN A 1 178 ? -12.344 -13.602 -17.547 1 97.31 178 GLN A C 1
ATOM 1343 O O . GLN A 1 178 ? -12.648 -12.977 -18.562 1 97.31 178 GLN A O 1
ATOM 1348 N N . GLN A 1 179 ? -11.18 -14.227 -17.422 1 96.25 179 GLN A N 1
ATOM 1349 C CA . GLN A 1 179 ? -10.234 -14.344 -18.531 1 96.25 179 GLN A CA 1
ATOM 1350 C C . GLN A 1 179 ? -9.914 -12.977 -19.125 1 96.25 179 GLN A C 1
ATOM 1352 O O . GLN A 1 179 ? -9.734 -12.852 -20.344 1 96.25 179 GLN A O 1
ATOM 1357 N N . ARG A 1 180 ? -9.891 -12 -18.266 1 98 180 ARG A N 1
ATOM 1358 C CA . ARG A 1 180 ? -9.672 -10.633 -18.734 1 98 180 ARG A CA 1
ATOM 1359 C C . ARG A 1 180 ? -8.836 -9.836 -17.734 1 98 180 ARG A C 1
ATOM 1361 O O . ARG A 1 180 ? -7.836 -9.219 -18.109 1 98 180 ARG A O 1
ATOM 1368 N N . TYR A 1 181 ? -9.297 -9.844 -16.469 1 98.81 181 TYR A N 1
ATOM 1369 C CA . TYR A 1 181 ? -8.672 -9 -15.445 1 98.81 181 TYR A CA 1
ATOM 1370 C C . TYR A 1 181 ? -7.586 -9.766 -14.695 1 98.81 181 TYR A C 1
ATOM 1372 O O . TYR A 1 181 ? -7.859 -10.797 -14.086 1 98.81 181 TYR A O 1
ATOM 1380 N N . ILE A 1 182 ? -6.371 -9.281 -14.773 1 98.88 182 ILE A N 1
ATOM 1381 C CA . ILE A 1 182 ? -5.262 -9.875 -14.031 1 98.88 182 ILE A CA 1
ATOM 1382 C C . ILE A 1 182 ? -4.98 -9.047 -12.781 1 98.88 182 ILE A C 1
ATOM 1384 O O . ILE A 1 182 ? -4.734 -7.844 -12.867 1 98.88 182 ILE A O 1
ATOM 1388 N N . TYR A 1 183 ? -5.074 -9.703 -11.641 1 98.94 183 TYR A N 1
ATOM 1389 C CA . TYR A 1 183 ? -4.828 -9.07 -10.344 1 98.94 183 TYR A CA 1
ATOM 1390 C C . TYR A 1 183 ? -3.422 -9.383 -9.844 1 98.94 183 TYR A C 1
ATOM 1392 O O . TYR A 1 183 ? -3.02 -10.547 -9.805 1 98.94 183 TYR A O 1
ATOM 1400 N N . LEU A 1 184 ? -2.668 -8.367 -9.5 1 98.88 184 LEU A N 1
ATOM 1401 C CA . LEU A 1 184 ? -1.428 -8.523 -8.75 1 98.88 184 LEU A CA 1
ATOM 1402 C C . LEU A 1 184 ? -1.633 -8.164 -7.285 1 98.88 184 LEU A C 1
ATOM 1404 O O . LEU A 1 184 ? -2.088 -7.059 -6.973 1 98.88 184 LEU A O 1
ATOM 1408 N N . PHE A 1 185 ? -1.347 -9.117 -6.383 1 98.88 185 PHE A N 1
ATOM 1409 C CA . PHE A 1 185 ? -1.569 -8.922 -4.957 1 98.88 185 PHE A CA 1
ATOM 1410 C C . PHE A 1 185 ? -0.252 -8.672 -4.23 1 98.88 185 PHE A C 1
ATOM 1412 O O . PHE A 1 185 ? 0.57 -9.586 -4.102 1 98.88 185 PHE A O 1
ATOM 1419 N N . GLY A 1 186 ? -0.124 -7.414 -3.717 1 98.69 186 GLY A N 1
ATOM 1420 C CA . GLY A 1 186 ? 1.042 -7.059 -2.924 1 98.69 186 GLY A CA 1
ATOM 1421 C C . GLY A 1 186 ? 2.344 -7.16 -3.697 1 98.69 186 GLY A C 1
ATOM 1422 O O . GLY A 1 186 ? 2.377 -6.895 -4.902 1 98.69 186 GLY A O 1
ATOM 1423 N N . GLY A 1 187 ? 3.41 -7.438 -2.947 1 98.69 187 GLY A N 1
ATOM 1424 C CA . GLY A 1 187 ? 4.742 -7.535 -3.527 1 98.69 187 GLY A CA 1
ATOM 1425 C C . GLY A 1 187 ? 5.707 -6.5 -2.979 1 98.69 187 GLY A C 1
ATOM 1426 O O . GLY A 1 187 ? 5.402 -5.816 -2 1 98.69 187 GLY A O 1
ATOM 1427 N N . TRP A 1 188 ? 6.848 -6.555 -3.557 1 98.38 188 TRP A N 1
ATOM 1428 C CA . TRP A 1 188 ? 7.969 -5.715 -3.148 1 98.38 188 TRP A CA 1
ATOM 1429 C C . TRP A 1 188 ? 8.227 -4.617 -4.176 1 98.38 188 TRP A C 1
ATOM 1431 O O . TRP A 1 188 ? 8.297 -4.887 -5.379 1 98.38 188 TRP A O 1
ATOM 1441 N N . HIS A 1 189 ? 8.328 -3.361 -3.717 1 97.81 189 HIS A N 1
ATOM 1442 C CA . HIS A 1 189 ? 8.719 -2.232 -4.555 1 97.81 189 HIS A CA 1
ATOM 1443 C C . HIS A 1 189 ? 10.055 -1.645 -4.102 1 97.81 189 HIS A C 1
ATOM 1445 O O . HIS A 1 189 ? 10.109 -0.926 -3.102 1 97.81 189 HIS A O 1
ATOM 1451 N N . ASN A 1 190 ? 11.07 -1.826 -4.793 1 94.5 190 ASN A N 1
ATOM 1452 C CA . ASN A 1 190 ? 12.43 -1.318 -4.637 1 94.5 190 ASN A CA 1
ATOM 1453 C C . ASN A 1 190 ? 12.984 -1.606 -3.242 1 94.5 190 ASN A C 1
ATOM 1455 O O . ASN A 1 190 ? 13.977 -2.322 -3.098 1 94.5 190 ASN A O 1
ATOM 1459 N N . ASP A 1 191 ? 12.297 -1.056 -2.227 1 93.94 191 ASP A N 1
ATOM 1460 C CA . ASP A 1 191 ? 12.875 -1.244 -0.9 1 93.94 191 ASP A CA 1
ATOM 1461 C C . ASP A 1 191 ? 11.789 -1.456 0.149 1 93.94 191 ASP A C 1
ATOM 1463 O O . ASP A 1 191 ? 12.016 -1.236 1.341 1 93.94 191 ASP A O 1
ATOM 1467 N N . GLY A 1 192 ? 10.648 -1.925 -0.318 1 96.75 192 GLY A N 1
ATOM 1468 C CA . GLY A 1 192 ? 9.617 -2.215 0.662 1 96.75 192 GLY A CA 1
ATOM 1469 C C . GLY A 1 192 ? 8.414 -2.916 0.067 1 96.75 192 GLY A C 1
ATOM 1470 O O . GLY A 1 192 ? 8.211 -2.896 -1.15 1 96.75 192 GLY A O 1
ATOM 1471 N N . ASN A 1 193 ? 7.617 -3.451 1.027 1 98.56 193 ASN A N 1
ATOM 1472 C CA . ASN A 1 193 ? 6.391 -4.137 0.638 1 98.56 193 ASN A CA 1
ATOM 1473 C C . ASN A 1 193 ? 5.258 -3.146 0.376 1 98.56 193 ASN A C 1
ATOM 1475 O O . ASN A 1 193 ? 5.172 -2.107 1.031 1 98.56 193 ASN A O 1
ATOM 1479 N N . VAL A 1 194 ? 4.383 -3.457 -0.534 1 98.62 194 VAL A N 1
ATOM 1480 C CA . VAL A 1 194 ? 3.139 -2.717 -0.715 1 98.62 194 VAL A CA 1
ATOM 1481 C C . VAL A 1 194 ? 1.947 -3.646 -0.501 1 98.62 194 VAL A C 1
ATOM 1483 O O . VAL A 1 194 ? 2.055 -4.859 -0.701 1 98.62 194 VAL A O 1
ATOM 1486 N N . ASN A 1 195 ? 0.805 -3.092 -0.11 1 98.62 195 ASN A N 1
ATOM 1487 C CA . ASN A 1 195 ? -0.394 -3.893 0.119 1 98.62 195 ASN A CA 1
ATOM 1488 C C . ASN A 1 195 ? -1.425 -3.688 -0.987 1 98.62 195 ASN A C 1
ATOM 1490 O O . ASN A 1 195 ? -2.623 -3.879 -0.769 1 98.62 195 ASN A O 1
ATOM 1494 N N . LEU A 1 196 ? -1.006 -3.33 -2.105 1 98.62 196 LEU A N 1
ATOM 1495 C CA . LEU A 1 196 ? -1.847 -2.98 -3.244 1 98.62 196 LEU A CA 1
ATOM 1496 C C . LEU A 1 196 ? -2.43 -4.23 -3.895 1 98.62 196 LEU A C 1
ATOM 1498 O O . LEU A 1 196 ? -1.861 -5.32 -3.777 1 98.62 196 LEU A O 1
ATOM 1502 N N . VAL A 1 197 ? -3.572 -3.965 -4.523 1 98.88 197 VAL A N 1
ATOM 1503 C CA . VAL A 1 197 ? -4.098 -4.879 -5.531 1 98.88 197 VAL A CA 1
ATOM 1504 C C . VAL A 1 197 ? -4.215 -4.156 -6.871 1 98.88 197 VAL A C 1
ATOM 1506 O O . VAL A 1 197 ? -5.191 -3.445 -7.117 1 98.88 197 VAL A O 1
ATOM 1509 N N . GLN A 1 198 ? -3.234 -4.352 -7.68 1 98.62 198 GLN A N 1
ATOM 1510 C CA . GLN A 1 198 ? -3.219 -3.705 -8.984 1 98.62 198 GLN A CA 1
ATOM 1511 C C . GLN A 1 198 ? -3.869 -4.59 -10.047 1 98.62 198 GLN A C 1
ATOM 1513 O O . GLN A 1 198 ? -3.545 -5.777 -10.156 1 98.62 198 GLN A O 1
ATOM 1518 N N . VAL A 1 199 ? -4.785 -4.016 -10.789 1 98.88 199 VAL A N 1
ATOM 1519 C CA . VAL A 1 199 ? -5.551 -4.805 -11.75 1 98.88 199 VAL A CA 1
ATOM 1520 C C . VAL A 1 199 ? -5.242 -4.336 -13.172 1 98.88 199 VAL A C 1
ATOM 1522 O O . VAL A 1 199 ? -5.445 -3.166 -13.5 1 98.88 199 VAL A O 1
ATOM 1525 N N . TYR A 1 200 ? -4.797 -5.27 -13.93 1 98.81 200 TYR A N 1
ATOM 1526 C CA . TYR A 1 200 ? -4.57 -5.027 -15.352 1 98.81 200 TYR A CA 1
ATOM 1527 C C . TYR A 1 200 ? -5.738 -5.543 -16.188 1 98.81 200 TYR A C 1
ATOM 1529 O O . TYR A 1 200 ? -6.129 -6.707 -16.062 1 98.81 200 TYR A O 1
ATOM 1537 N N . ASP A 1 201 ? -6.262 -4.645 -17.016 1 98.88 201 ASP A N 1
ATOM 1538 C CA . ASP A 1 201 ? -7.305 -5.012 -17.969 1 98.88 201 ASP A CA 1
ATOM 1539 C C . ASP A 1 201 ? -6.711 -5.348 -19.328 1 98.88 201 ASP A C 1
ATOM 1541 O O . ASP A 1 201 ? -6.266 -4.457 -20.047 1 98.88 201 ASP A O 1
ATOM 1545 N N . THR A 1 202 ? -6.801 -6.609 -19.734 1 98.62 202 THR A N 1
ATOM 1546 C CA . THR A 1 202 ? -6.137 -7.082 -20.938 1 98.62 202 THR A CA 1
ATOM 1547 C C . THR A 1 202 ? -6.84 -6.551 -22.188 1 98.62 202 THR A C 1
ATOM 1549 O O . THR A 1 202 ? -6.27 -6.57 -23.281 1 98.62 202 THR A O 1
ATOM 1552 N N . GLN A 1 203 ? -8.047 -6.074 -22.062 1 98.31 203 GLN A N 1
ATOM 1553 C CA . GLN A 1 203 ? -8.797 -5.582 -23.219 1 98.31 203 GLN A CA 1
ATOM 1554 C C . GLN A 1 203 ? -8.5 -4.105 -23.469 1 98.31 203 GLN A C 1
ATOM 1556 O O . GLN A 1 203 ? -8.398 -3.682 -24.625 1 98.31 203 GLN A O 1
ATOM 1561 N N . THR A 1 204 ? -8.281 -3.361 -22.375 1 98.56 204 THR A N 1
ATOM 1562 C CA . THR A 1 204 ? -8.109 -1.924 -22.547 1 98.56 204 THR A CA 1
ATOM 1563 C C . THR A 1 204 ? -6.648 -1.521 -22.375 1 98.56 204 THR A C 1
ATOM 1565 O O . THR A 1 204 ? -6.277 -0.379 -22.641 1 98.56 204 THR A O 1
ATOM 1568 N N . ASN A 1 205 ? -5.773 -2.441 -21.938 1 98.69 205 ASN A N 1
ATOM 1569 C CA . ASN A 1 205 ? -4.371 -2.152 -21.656 1 98.69 205 ASN A CA 1
ATOM 1570 C C . ASN A 1 205 ? -4.227 -1 -20.672 1 98.69 205 ASN A C 1
ATOM 1572 O O . ASN A 1 205 ? -3.494 -0.044 -20.922 1 98.69 205 ASN A O 1
ATOM 1576 N N . THR A 1 206 ? -4.969 -1.086 -19.578 1 98.12 206 THR A N 1
ATOM 1577 C CA . THR A 1 206 ? -4.941 -0.09 -18.516 1 98.12 206 THR A CA 1
ATOM 1578 C C . THR A 1 206 ? -4.836 -0.761 -17.141 1 98.12 206 THR A C 1
ATOM 1580 O O . THR A 1 206 ? -5.07 -1.966 -17.016 1 98.12 206 THR A O 1
ATOM 1583 N N . TRP A 1 207 ? -4.43 0.051 -16.219 1 97.94 207 TRP A N 1
ATOM 1584 C CA . TRP A 1 207 ? -4.336 -0.4 -14.828 1 97.94 207 TRP A CA 1
ATOM 1585 C C . TRP A 1 207 ? -5.359 0.318 -13.953 1 97.94 207 TRP A C 1
ATOM 1587 O O . TRP A 1 207 ? -5.723 1.463 -14.227 1 97.94 207 TRP A O 1
ATOM 1597 N N . ALA A 1 208 ? -5.781 -0.342 -12.906 1 97.38 208 ALA A N 1
ATOM 1598 C CA . ALA A 1 208 ? -6.59 0.263 -11.844 1 97.38 208 ALA A CA 1
ATOM 1599 C C . ALA A 1 208 ? -6.258 -0.347 -10.484 1 97.38 208 ALA A C 1
ATOM 1601 O O . ALA A 1 208 ? -5.699 -1.443 -10.414 1 97.38 208 ALA A O 1
ATOM 1602 N N . GLN A 1 209 ? -6.547 0.426 -9.422 1 97.81 209 GLN A N 1
ATOM 1603 C CA . GLN A 1 209 ? -6.359 -0.058 -8.062 1 97.81 209 GLN A CA 1
ATOM 1604 C C . GLN A 1 209 ? -7.648 -0.671 -7.516 1 97.81 209 GLN A C 1
ATOM 1606 O O . GLN A 1 209 ? -8.703 -0.041 -7.555 1 97.81 209 GLN A O 1
ATOM 1611 N N . ALA A 1 210 ? -7.574 -1.931 -7.031 1 98.62 210 ALA A N 1
ATOM 1612 C CA . ALA A 1 210 ? -8.703 -2.568 -6.367 1 98.62 210 ALA A CA 1
ATOM 1613 C C . ALA A 1 210 ? -8.609 -2.42 -4.852 1 98.62 210 ALA A C 1
ATOM 1615 O O . ALA A 1 210 ? -7.73 -1.713 -4.348 1 98.62 210 ALA A O 1
ATOM 1616 N N . SER A 1 211 ? -9.602 -3.094 -4.156 1 97.88 211 SER A N 1
ATOM 1617 C CA . SER A 1 211 ? -9.594 -3.055 -2.699 1 97.88 211 SER A CA 1
ATOM 1618 C C . SER A 1 211 ? -8.242 -3.504 -2.146 1 97.88 211 SER A C 1
ATOM 1620 O O . SER A 1 211 ? -7.77 -4.598 -2.459 1 97.88 211 SER A O 1
ATOM 1622 N N . PRO A 1 212 ? -7.582 -2.625 -1.342 1 98.06 212 PRO A N 1
ATOM 1623 C CA . PRO A 1 212 ? -6.285 -3.012 -0.789 1 98.06 212 PRO A CA 1
ATOM 1624 C C . PRO A 1 212 ? -6.375 -4.219 0.143 1 98.06 212 PRO A C 1
ATOM 1626 O O . PRO A 1 212 ? -7.449 -4.523 0.663 1 98.06 212 PRO A O 1
ATOM 1629 N N . ILE A 1 213 ? -5.254 -4.883 0.302 1 98.31 213 ILE A N 1
ATOM 1630 C CA . ILE A 1 213 ? -5.184 -6.027 1.203 1 98.31 213 ILE A CA 1
ATOM 1631 C C . ILE A 1 213 ? -5.188 -5.547 2.652 1 98.31 213 ILE A C 1
ATOM 1633 O O . ILE A 1 213 ? -4.309 -4.785 3.061 1 98.31 213 ILE A O 1
ATOM 1637 N N . PRO A 1 214 ? -6.184 -5.98 3.426 1 96.75 214 PRO A N 1
ATOM 1638 C CA . PRO A 1 214 ? -6.258 -5.539 4.82 1 96.75 214 PRO A CA 1
ATOM 1639 C C . PRO A 1 214 ? -5.41 -6.398 5.758 1 96.75 214 PRO A C 1
ATOM 1641 O O . PRO A 1 214 ? -5.918 -6.91 6.758 1 96.75 214 PRO A O 1
ATOM 1644 N N . ALA A 1 215 ? -4.184 -6.578 5.512 1 96.56 215 ALA A N 1
ATOM 1645 C CA . ALA A 1 215 ? -3.172 -7.34 6.238 1 96.56 215 ALA A CA 1
ATOM 1646 C C . ALA A 1 215 ? -1.787 -6.723 6.059 1 96.56 215 ALA A C 1
ATOM 1648 O O . ALA A 1 215 ? -1.604 -5.82 5.234 1 96.56 215 ALA A O 1
ATOM 1649 N N . PRO A 1 216 ? -0.842 -7.156 6.918 1 96.69 216 PRO A N 1
ATOM 1650 C CA . PRO A 1 216 ? 0.505 -6.637 6.676 1 96.69 216 PRO A CA 1
ATOM 1651 C C . PRO A 1 216 ? 0.941 -6.785 5.219 1 96.69 216 PRO A C 1
ATOM 1653 O O . PRO A 1 216 ? 0.658 -7.805 4.586 1 96.69 216 PRO A O 1
ATOM 1656 N N . ALA A 1 217 ? 1.596 -5.723 4.719 1 98.5 217 ALA A N 1
ATOM 1657 C CA . ALA A 1 217 ? 2.164 -5.812 3.375 1 98.5 217 ALA A CA 1
ATOM 1658 C C . ALA A 1 217 ? 3.27 -6.859 3.314 1 98.5 217 ALA A C 1
ATOM 1660 O O . ALA A 1 217 ? 4.137 -6.91 4.191 1 98.5 217 ALA A O 1
ATOM 1661 N N . VAL A 1 218 ? 3.227 -7.715 2.264 1 98.75 218 VAL A N 1
ATOM 1662 C CA . VAL A 1 218 ? 4.184 -8.82 2.201 1 98.75 218 VAL A CA 1
ATOM 1663 C C . VAL A 1 218 ? 4.672 -8.992 0.765 1 98.75 218 VAL A C 1
ATOM 1665 O O . VAL A 1 218 ? 4.086 -8.445 -0.17 1 98.75 218 VAL A O 1
ATOM 1668 N N . PHE A 1 219 ? 5.762 -9.703 0.646 1 98.69 219 PHE A N 1
ATOM 1669 C CA . PHE A 1 219 ? 6.203 -10.297 -0.609 1 98.69 219 PHE A CA 1
ATOM 1670 C C . PHE A 1 219 ? 6.297 -11.812 -0.486 1 98.69 219 PHE A C 1
ATOM 1672 O O . PHE A 1 219 ? 6.434 -12.344 0.617 1 98.69 219 PHE A O 1
ATOM 1679 N N . GLY A 1 220 ? 6.125 -12.492 -1.599 1 98.75 220 GLY A N 1
ATOM 1680 C CA . GLY A 1 220 ? 6.281 -13.938 -1.63 1 98.75 220 GLY A CA 1
ATOM 1681 C C . GLY A 1 220 ? 5.047 -14.68 -1.167 1 98.75 220 GLY A C 1
ATOM 1682 O O . GLY A 1 220 ? 5.121 -15.859 -0.809 1 98.75 220 GLY A O 1
ATOM 1683 N N . GLN A 1 221 ? 3.926 -14.039 -1.11 1 98.88 221 GLN A N 1
ATOM 1684 C CA . GLN A 1 221 ? 2.643 -14.648 -0.789 1 98.88 221 GLN A CA 1
ATOM 1685 C C . GLN A 1 221 ? 2.111 -15.469 -1.966 1 98.88 221 GLN A C 1
ATOM 1687 O O . GLN A 1 221 ? 2.666 -15.406 -3.066 1 98.88 221 GLN A O 1
ATOM 1692 N N . ALA A 1 222 ? 1.09 -16.234 -1.695 1 98.88 222 ALA A N 1
ATOM 1693 C CA . ALA A 1 222 ? 0.49 -17.062 -2.734 1 98.88 222 ALA A CA 1
ATOM 1694 C C . ALA A 1 222 ? -1.026 -16.906 -2.762 1 98.88 222 ALA A C 1
ATOM 1696 O O . ALA A 1 222 ? -1.657 -16.734 -1.717 1 98.88 222 ALA A O 1
ATOM 1697 N N . VAL A 1 223 ? -1.577 -17.031 -3.998 1 98.94 223 VAL A N 1
ATOM 1698 C CA . VAL A 1 223 ? -3.016 -16.844 -4.152 1 98.94 223 VAL A CA 1
ATOM 1699 C C . VAL A 1 223 ? -3.572 -17.844 -5.148 1 98.94 223 VAL A C 1
ATOM 1701 O O . VAL A 1 223 ? -2.885 -18.234 -6.098 1 98.94 223 VAL A O 1
ATOM 1704 N N . GLY A 1 224 ? -4.766 -18.359 -4.902 1 98.75 224 GLY A N 1
ATOM 1705 C CA . GLY A 1 224 ? -5.59 -19.078 -5.867 1 98.75 224 GLY A CA 1
ATOM 1706 C C . GLY A 1 224 ? -7 -18.531 -5.965 1 98.75 224 GLY A C 1
ATOM 1707 O O . GLY A 1 224 ? -7.484 -17.875 -5.043 1 98.75 224 GLY A O 1
ATOM 1708 N N . MET A 1 225 ? -7.613 -18.797 -7.098 1 98.44 225 MET A N 1
ATOM 1709 C CA . MET A 1 225 ? -8.961 -18.281 -7.324 1 98.44 225 MET A CA 1
ATOM 1710 C C . MET A 1 225 ? -9.812 -19.297 -8.086 1 98.44 225 MET A C 1
ATOM 1712 O O . MET A 1 225 ? -9.305 -20 -8.961 1 98.44 225 MET A O 1
ATOM 1716 N N . VAL A 1 226 ? -11.078 -19.422 -7.766 1 98.31 226 VAL A N 1
ATOM 1717 C CA . VAL A 1 226 ? -12.133 -20.094 -8.508 1 98.31 226 VAL A CA 1
ATOM 1718 C C . VAL A 1 226 ? -13.328 -19.156 -8.68 1 98.31 226 VAL A C 1
ATOM 1720 O O . VAL A 1 226 ? -13.93 -18.719 -7.695 1 98.31 226 VAL A O 1
ATOM 1723 N N . GLY A 1 227 ? -13.695 -18.922 -9.953 1 97.12 227 GLY A N 1
ATOM 1724 C CA . GLY A 1 227 ? -14.711 -17.891 -10.148 1 97.12 227 GLY A CA 1
ATOM 1725 C C . GLY A 1 227 ? -14.305 -16.547 -9.594 1 97.12 227 GLY A C 1
ATOM 1726 O O . GLY A 1 227 ? -13.258 -16 -9.961 1 97.12 227 GLY A O 1
ATOM 1727 N N . ASN A 1 228 ? -15.156 -16.016 -8.773 1 98.25 228 ASN A N 1
ATOM 1728 C CA . ASN A 1 228 ? -14.852 -14.703 -8.195 1 98.25 228 ASN A CA 1
ATOM 1729 C C . ASN A 1 228 ? -14.359 -14.82 -6.758 1 98.25 228 ASN A C 1
ATOM 1731 O O . ASN A 1 228 ? -14.289 -13.828 -6.035 1 98.25 228 ASN A O 1
ATOM 1735 N N . GLN A 1 229 ? -14.023 -16.094 -6.332 1 98.5 229 GLN A N 1
ATOM 1736 C CA . GLN A 1 229 ? -13.57 -16.344 -4.965 1 98.5 229 GLN A CA 1
ATOM 1737 C C . GLN A 1 229 ? -12.086 -16.688 -4.93 1 98.5 229 GLN A C 1
ATOM 1739 O O . GLN A 1 229 ? -11.594 -17.453 -5.758 1 98.5 229 GLN A O 1
ATOM 1744 N N . LEU A 1 230 ? -11.375 -16.031 -3.98 1 98.69 230 LEU A N 1
ATOM 1745 C CA . LEU A 1 230 ? -9.945 -16.281 -3.902 1 98.69 230 LEU A CA 1
ATOM 1746 C C . LEU A 1 230 ? -9.5 -16.438 -2.451 1 98.69 230 LEU A C 1
ATOM 1748 O O . LEU A 1 230 ? -10.219 -16.062 -1.529 1 98.69 230 LEU A O 1
ATOM 1752 N N . VAL A 1 231 ? -8.383 -17.125 -2.256 1 98.88 231 VAL A N 1
ATOM 1753 C CA . VAL A 1 231 ? -7.688 -17.203 -0.973 1 98.88 231 VAL A CA 1
ATOM 1754 C C . VAL A 1 231 ? -6.23 -16.781 -1.146 1 98.88 231 VAL A C 1
ATOM 1756 O O . VAL A 1 231 ? -5.551 -17.25 -2.062 1 98.88 231 VAL A O 1
ATOM 1759 N N . LEU A 1 232 ? -5.84 -15.82 -0.372 1 98.88 232 LEU A N 1
ATOM 1760 C CA . LEU A 1 232 ? -4.488 -15.281 -0.329 1 98.88 232 LEU A CA 1
ATOM 1761 C C . LEU A 1 232 ? -3.805 -15.625 0.99 1 98.88 232 LEU A C 1
ATOM 1763 O O . LEU A 1 232 ? -4.355 -15.375 2.064 1 98.88 232 LEU A O 1
ATOM 1767 N N . CYS A 1 233 ? -2.541 -16.219 0.91 1 98.88 233 CYS A N 1
ATOM 1768 C CA . CYS A 1 233 ? -1.927 -16.641 2.164 1 98.88 233 CYS A CA 1
ATOM 1769 C C . CYS A 1 233 ? -0.459 -16.234 2.215 1 98.88 233 CYS A C 1
ATOM 1771 O O . CYS A 1 233 ? 0.246 -16.312 1.206 1 98.88 233 CYS A O 1
ATOM 1773 N N . ASP A 1 234 ? 0.01 -15.82 3.377 1 98.81 234 ASP A N 1
ATOM 1774 C CA . ASP A 1 234 ? 1.385 -15.805 3.869 1 98.81 234 ASP A CA 1
ATOM 1775 C C . ASP A 1 234 ? 2.203 -14.719 3.178 1 98.81 234 ASP A C 1
ATOM 1777 O O . ASP A 1 234 ? 1.668 -13.664 2.818 1 98.81 234 ASP A O 1
ATOM 1781 N N . GLY A 1 235 ? 3.467 -14.906 3.092 1 98.69 235 GLY A N 1
ATOM 1782 C CA . GLY A 1 235 ? 4.461 -13.93 2.66 1 98.69 235 GLY A CA 1
ATOM 1783 C C . GLY A 1 235 ? 5.402 -13.508 3.771 1 98.69 235 GLY A C 1
ATOM 1784 O O . GLY A 1 235 ? 5.434 -14.133 4.836 1 98.69 235 GLY A O 1
ATOM 1785 N N . VAL A 1 236 ? 6.172 -12.562 3.379 1 98.69 236 VAL A N 1
ATOM 1786 C CA . VAL A 1 236 ? 7.191 -12.062 4.293 1 98.69 236 VAL A CA 1
ATOM 1787 C C . VAL A 1 236 ? 6.992 -10.562 4.512 1 98.69 236 VAL A C 1
ATOM 1789 O O . VAL A 1 236 ? 6.883 -9.797 3.551 1 98.69 236 VAL A O 1
ATOM 1792 N N . LYS A 1 237 ? 6.863 -10.156 5.762 1 97.81 237 LYS A N 1
ATOM 1793 C CA . LYS A 1 237 ? 6.73 -8.742 6.09 1 97.81 237 LYS A CA 1
ATOM 1794 C C . LYS A 1 237 ? 8.062 -8.156 6.539 1 97.81 237 LYS A C 1
ATOM 1796 O O . LYS A 1 237 ? 8.961 -8.883 6.965 1 97.81 237 LYS A O 1
ATOM 1801 N N . VAL A 1 238 ? 8.188 -6.863 6.352 1 95 238 VAL A N 1
ATOM 1802 C CA . VAL A 1 238 ? 9.32 -6.105 6.879 1 95 238 VAL A CA 1
ATOM 1803 C C . VAL A 1 238 ? 8.992 -5.598 8.281 1 95 238 VAL A C 1
ATOM 1805 O O . VAL A 1 238 ? 7.93 -5.012 8.508 1 95 238 VAL A O 1
ATOM 1808 N N . GLN A 1 239 ? 9.898 -5.887 9.156 1 88.62 239 GLN A N 1
ATOM 1809 C CA . GLN A 1 239 ? 9.727 -5.426 10.531 1 88.62 239 GLN A CA 1
ATOM 1810 C C . GLN A 1 239 ? 10.75 -4.348 10.883 1 88.62 239 GLN A C 1
ATOM 1812 O O . GLN A 1 239 ? 11.953 -4.613 10.898 1 88.62 239 GLN A O 1
ATOM 1817 N N . ALA A 1 240 ? 10.188 -3.176 11.094 1 86.88 240 ALA A N 1
ATOM 1818 C CA . ALA A 1 240 ? 11.062 -2.127 11.625 1 86.88 240 ALA A CA 1
ATOM 1819 C C . ALA A 1 240 ? 11.344 -2.346 13.109 1 86.88 240 ALA A C 1
ATOM 1821 O O . ALA A 1 240 ? 10.461 -2.77 13.859 1 86.88 240 ALA A O 1
ATOM 1822 N N . ASN A 1 241 ? 12.602 -2.148 13.5 1 86.5 241 ASN A N 1
ATOM 1823 C CA . ASN A 1 241 ? 13.023 -2.35 14.883 1 86.5 241 ASN A CA 1
ATOM 1824 C C . ASN A 1 241 ? 13.586 -1.069 15.492 1 86.5 241 ASN A C 1
ATOM 1826 O O . ASN A 1 241 ? 14.227 -0.279 14.797 1 86.5 241 ASN A O 1
ATOM 1830 N N . ILE A 1 242 ? 13.281 -0.919 16.75 1 84.62 242 ILE A N 1
ATOM 1831 C CA . ILE A 1 242 ? 13.836 0.241 17.438 1 84.62 242 ILE A CA 1
ATOM 1832 C C . ILE A 1 242 ? 15.344 0.069 17.594 1 84.62 242 ILE A C 1
ATOM 1834 O O . ILE A 1 242 ? 15.812 -0.953 18.109 1 84.62 242 ILE A O 1
ATOM 1838 N N . ASN A 1 243 ? 16.109 1.008 17.188 1 81.81 243 ASN A N 1
ATOM 1839 C CA . ASN A 1 243 ? 17.562 1.094 17.312 1 81.81 243 ASN A CA 1
ATOM 1840 C C . ASN A 1 243 ? 18.25 -0.096 16.656 1 81.81 243 ASN A C 1
ATOM 1842 O O . ASN A 1 243 ? 19.297 -0.544 17.125 1 81.81 243 ASN A O 1
ATOM 1846 N N . ALA A 1 244 ? 17.578 -0.697 15.766 1 84.69 244 ALA A N 1
ATOM 1847 C CA . ALA A 1 244 ? 18.141 -1.818 15.023 1 84.69 244 ALA A CA 1
ATOM 1848 C C . ALA A 1 244 ? 17.703 -1.79 13.562 1 84.69 244 ALA A C 1
ATOM 1850 O O . ALA A 1 244 ? 16.734 -1.106 13.219 1 84.69 244 ALA A O 1
ATOM 1851 N N . ARG A 1 245 ? 18.438 -2.48 12.75 1 84.38 245 ARG A N 1
ATOM 1852 C CA . ARG A 1 245 ? 18.062 -2.617 11.344 1 84.38 245 ARG A CA 1
ATOM 1853 C C . ARG A 1 245 ? 16.734 -3.367 11.195 1 84.38 245 ARG A C 1
ATOM 1855 O O . ARG A 1 245 ? 16.391 -4.184 12.055 1 84.38 245 ARG A O 1
ATOM 1862 N N . ARG A 1 246 ? 16.109 -3.061 10.094 1 89.38 246 ARG A N 1
ATOM 1863 C CA . ARG A 1 246 ? 14.883 -3.779 9.781 1 89.38 246 ARG A CA 1
ATOM 1864 C C . ARG A 1 246 ? 15.148 -5.266 9.586 1 89.38 246 ARG A C 1
ATOM 1866 O O . ARG A 1 246 ? 16.281 -5.664 9.273 1 89.38 246 ARG A O 1
ATOM 1873 N N . SER A 1 247 ? 14.109 -6.094 9.867 1 92.44 247 SER A N 1
ATOM 1874 C CA . SER A 1 247 ? 14.195 -7.535 9.672 1 92.44 247 SER A CA 1
ATOM 1875 C C . SER A 1 247 ? 13.055 -8.047 8.797 1 92.44 247 SER A C 1
ATOM 1877 O O . SER A 1 247 ? 12.086 -7.324 8.562 1 92.44 247 SER A O 1
ATOM 1879 N N . TYR A 1 248 ? 13.289 -9.219 8.25 1 95.88 248 TYR A N 1
ATOM 1880 C CA . TYR A 1 248 ? 12.281 -9.914 7.457 1 95.88 248 TYR A CA 1
ATOM 1881 C C . TYR A 1 248 ? 11.641 -11.047 8.25 1 95.88 248 TYR A C 1
ATOM 1883 O O . TYR A 1 248 ? 12.336 -11.922 8.766 1 95.88 248 TYR A O 1
ATOM 1891 N N . GLN A 1 249 ? 10.273 -10.961 8.344 1 96.12 249 GLN A N 1
ATOM 1892 C CA . GLN A 1 249 ? 9.555 -11.938 9.156 1 96.12 249 GLN A CA 1
ATOM 1893 C C . GLN A 1 249 ? 8.422 -12.578 8.367 1 96.12 249 GLN A C 1
ATOM 1895 O O . GLN A 1 249 ? 7.711 -11.898 7.621 1 96.12 249 GLN A O 1
ATOM 1900 N N . ALA A 1 250 ? 8.328 -13.93 8.547 1 97.69 250 ALA A N 1
ATOM 1901 C CA . ALA A 1 250 ? 7.18 -14.617 7.965 1 97.69 250 ALA A CA 1
ATOM 1902 C C . ALA A 1 250 ? 5.867 -14.016 8.469 1 97.69 250 ALA A C 1
ATOM 1904 O O . ALA A 1 250 ? 5.758 -13.641 9.641 1 97.69 250 ALA A O 1
ATOM 1905 N N . SER A 1 251 ? 4.895 -13.891 7.641 1 97.88 251 SER A N 1
ATOM 1906 C CA . SER A 1 251 ? 3.574 -13.367 7.973 1 97.88 251 SER A CA 1
ATOM 1907 C C . SER A 1 251 ? 2.492 -14.422 7.762 1 97.88 251 SER A C 1
ATOM 1909 O O . SER A 1 251 ? 1.933 -14.531 6.668 1 97.88 251 SER A O 1
ATOM 1911 N N . PRO A 1 252 ? 2.156 -15.18 8.82 1 98.25 252 PRO A N 1
ATOM 1912 C CA . PRO A 1 252 ? 1.156 -16.25 8.703 1 98.25 252 PRO A CA 1
ATOM 1913 C C . PRO A 1 252 ? -0.275 -15.711 8.711 1 98.25 252 PRO A C 1
ATOM 1915 O O . PRO A 1 252 ? -1 -15.898 9.695 1 98.25 252 PRO A O 1
ATOM 1918 N N . VAL A 1 253 ? -0.737 -15.133 7.625 1 97.69 253 VAL A N 1
ATOM 1919 C CA . VAL A 1 253 ? -2.08 -14.586 7.457 1 97.69 253 VAL A CA 1
ATOM 1920 C C . VAL A 1 253 ? -2.707 -15.141 6.18 1 97.69 253 VAL A C 1
ATOM 1922 O O . VAL A 1 253 ? -2.062 -15.172 5.129 1 97.69 253 VAL A O 1
ATOM 1925 N N . CYS A 1 254 ? -3.924 -15.617 6.332 1 98.5 254 CYS A N 1
ATOM 1926 C CA . CYS A 1 254 ? -4.707 -16.031 5.168 1 98.5 254 CYS A CA 1
ATOM 1927 C C . CYS A 1 254 ? -6.008 -15.242 5.082 1 98.5 254 CYS A C 1
ATOM 1929 O O . CYS A 1 254 ? -6.688 -15.039 6.09 1 98.5 254 CYS A O 1
ATOM 1931 N N . LEU A 1 255 ? -6.305 -14.828 3.867 1 98.06 255 LEU A N 1
ATOM 1932 C CA . LEU A 1 255 ? -7.516 -14.055 3.619 1 98.06 255 LEU A CA 1
ATOM 1933 C C . LEU A 1 255 ? -8.383 -14.727 2.555 1 98.06 255 LEU A C 1
ATOM 1935 O O . LEU A 1 255 ? -7.859 -15.242 1.565 1 98.06 255 LEU A O 1
ATOM 1939 N N . TYR A 1 256 ? -9.688 -14.734 2.814 1 97.69 256 TYR A N 1
ATOM 1940 C CA . TYR A 1 256 ? -10.688 -15.008 1.788 1 97.69 256 TYR A CA 1
ATOM 1941 C C . TYR A 1 256 ? -11.148 -13.727 1.112 1 97.69 256 TYR A C 1
ATOM 1943 O O . TYR A 1 256 ? -11.406 -12.719 1.782 1 97.69 256 TYR A O 1
ATOM 1951 N N . GLY A 1 257 ? -11.164 -13.711 -0.235 1 97.56 257 GLY A N 1
ATOM 1952 C CA . GLY A 1 257 ? -11.664 -12.578 -0.996 1 97.56 257 GLY A CA 1
ATOM 1953 C C . GLY A 1 257 ? -12.75 -12.953 -1.98 1 97.56 257 GLY A C 1
ATOM 1954 O O . GLY A 1 257 ? -12.695 -14.016 -2.604 1 97.56 257 GLY A O 1
ATOM 1955 N N . GLU A 1 258 ? -13.695 -12.078 -2.09 1 97.94 258 GLU A N 1
ATOM 1956 C CA . GLU A 1 258 ? -14.734 -12.211 -3.107 1 97.94 258 GLU A CA 1
ATOM 1957 C C . GLU A 1 258 ? -14.812 -10.969 -3.984 1 97.94 258 GLU A C 1
ATOM 1959 O O . GLU A 1 258 ? -15.117 -9.875 -3.498 1 97.94 258 GLU A O 1
ATOM 1964 N N . VAL A 1 259 ? -14.508 -11.133 -5.254 1 98.69 259 VAL A N 1
ATOM 1965 C CA . VAL A 1 259 ? -14.648 -10.031 -6.203 1 98.69 259 VAL A CA 1
ATOM 1966 C C . VAL A 1 259 ? -16.125 -9.773 -6.488 1 98.69 259 VAL A C 1
ATOM 1968 O O . VAL A 1 259 ? -16.875 -10.711 -6.766 1 98.69 259 VAL A O 1
ATOM 1971 N N . ASN A 1 260 ? -16.516 -8.516 -6.391 1 98.31 260 ASN A N 1
ATOM 1972 C CA . ASN A 1 260 ? -17.875 -8.133 -6.75 1 98.31 260 ASN A CA 1
ATOM 1973 C C . ASN A 1 260 ? -18.125 -8.312 -8.242 1 98.31 260 ASN A C 1
ATOM 1975 O O . ASN A 1 260 ? -17.453 -7.703 -9.07 1 98.31 260 ASN A O 1
ATOM 1979 N N . PRO A 1 261 ? -19.109 -9.109 -8.594 1 97.31 261 PRO A N 1
ATOM 1980 C CA . PRO A 1 261 ? -19.359 -9.367 -10.016 1 97.31 261 PRO A CA 1
ATOM 1981 C C . PRO A 1 261 ? -19.75 -8.109 -10.781 1 97.31 261 PRO A C 1
ATOM 1983 O O . PRO A 1 261 ? -19.562 -8.047 -12 1 97.31 261 PRO A O 1
ATOM 1986 N N . ASP A 1 262 ? -20.25 -7.094 -10.07 1 96.94 262 ASP A N 1
ATOM 1987 C CA . ASP A 1 262 ? -20.703 -5.875 -10.734 1 96.94 262 ASP A CA 1
ATOM 1988 C C . ASP A 1 262 ? -19.609 -4.816 -10.75 1 96.94 262 ASP A C 1
ATOM 1990 O O . ASP A 1 262 ? -19.766 -3.758 -11.367 1 96.94 262 ASP A O 1
ATOM 1994 N N . ASN A 1 263 ? -18.609 -5.039 -10.039 1 97.56 263 ASN A N 1
ATOM 1995 C CA . ASN A 1 263 ? -17.469 -4.133 -9.945 1 97.56 263 ASN A CA 1
ATOM 1996 C C . ASN A 1 263 ? -16.172 -4.895 -9.695 1 97.56 263 ASN A C 1
ATOM 1998 O O . ASN A 1 263 ? -15.805 -5.16 -8.547 1 97.56 263 ASN A O 1
ATOM 2002 N N . HIS A 1 264 ? -15.367 -5.102 -10.766 1 98.5 264 HIS A N 1
ATOM 2003 C CA . HIS A 1 264 ? -14.195 -5.965 -10.703 1 98.5 264 HIS A CA 1
ATOM 2004 C C . HIS A 1 264 ? -13.102 -5.352 -9.836 1 98.5 264 HIS A C 1
ATOM 2006 O O . HIS A 1 264 ? -12.102 -6.008 -9.531 1 98.5 264 HIS A O 1
ATOM 2012 N N . LEU A 1 265 ? -13.305 -4.098 -9.359 1 98.19 265 LEU A N 1
ATOM 2013 C CA . LEU A 1 265 ? -12.289 -3.443 -8.547 1 98.19 265 LEU A CA 1
ATOM 2014 C C . LEU A 1 265 ? -12.641 -3.531 -7.062 1 98.19 265 LEU A C 1
ATOM 2016 O O . LEU A 1 265 ? -11.891 -3.059 -6.211 1 98.19 265 LEU A O 1
ATOM 2020 N N . ARG A 1 266 ? -13.766 -4.117 -6.758 1 97.94 266 ARG A N 1
ATOM 2021 C CA . ARG A 1 266 ? -14.203 -4.27 -5.371 1 97.94 266 ARG A CA 1
ATOM 2022 C C . ARG A 1 266 ? -14.047 -5.715 -4.906 1 97.94 266 ARG A C 1
ATOM 2024 O O . ARG A 1 266 ? -14.664 -6.625 -5.457 1 97.94 266 ARG A O 1
ATOM 2031 N N . ILE A 1 267 ? -13.242 -5.902 -3.9 1 97.88 267 ILE A N 1
ATOM 2032 C CA . ILE A 1 267 ? -13.039 -7.203 -3.275 1 97.88 267 ILE A CA 1
ATOM 2033 C C . ILE A 1 267 ? -13.461 -7.145 -1.809 1 97.88 267 ILE A C 1
ATOM 2035 O O . ILE A 1 267 ? -13 -6.281 -1.058 1 97.88 267 ILE A O 1
ATOM 2039 N N . ASP A 1 268 ? -14.367 -7.996 -1.429 1 96.12 268 ASP A N 1
ATOM 2040 C CA . ASP A 1 268 ? -14.695 -8.156 -0.017 1 96.12 268 ASP A CA 1
ATOM 2041 C C . ASP A 1 268 ? -13.75 -9.148 0.66 1 96.12 268 ASP A C 1
ATOM 2043 O O . ASP A 1 268 ? -13.711 -10.328 0.295 1 96.12 268 ASP A O 1
ATOM 2047 N N . TRP A 1 269 ? -13.023 -8.711 1.68 1 96.69 269 TRP A N 1
ATOM 2048 C CA . TRP A 1 269 ? -12 -9.523 2.334 1 96.69 269 TRP A CA 1
ATOM 2049 C C . TRP A 1 269 ? -12.5 -10.062 3.67 1 96.69 269 TRP A C 1
ATOM 2051 O O . TRP A 1 269 ? -13.195 -9.352 4.406 1 96.69 269 TRP A O 1
ATOM 2061 N N . GLN A 1 270 ? -12.109 -11.242 3.953 1 95.56 270 GLN A N 1
ATOM 2062 C CA . GLN A 1 270 ? -12.352 -11.867 5.246 1 95.56 270 GLN A CA 1
ATOM 2063 C C . GLN A 1 270 ? -11.109 -12.602 5.746 1 95.56 270 GLN A C 1
ATOM 2065 O O . GLN A 1 270 ? -10.43 -13.281 4.973 1 95.56 270 GLN A O 1
ATOM 2070 N N . LEU A 1 271 ? -10.844 -12.406 7.059 1 96.44 271 LEU A N 1
ATOM 2071 C CA . LEU A 1 271 ? -9.734 -13.141 7.668 1 96.44 271 LEU A CA 1
ATOM 2072 C C . LEU A 1 271 ? -10.102 -14.602 7.871 1 96.44 271 LEU A C 1
ATOM 2074 O O . LEU A 1 271 ? -11.195 -14.914 8.352 1 96.44 271 LEU A O 1
ATOM 2078 N N . LEU A 1 272 ? -9.164 -15.508 7.5 1 96.56 272 LEU A N 1
ATOM 2079 C CA . LEU A 1 272 ? -9.32 -16.953 7.715 1 96.56 272 LEU A CA 1
ATOM 2080 C C . LEU A 1 272 ? -8.406 -17.422 8.836 1 96.56 272 LEU A C 1
ATOM 2082 O O . LEU A 1 272 ? -7.34 -16.859 9.07 1 96.56 272 LEU A O 1
ATOM 2086 N N . PRO A 1 273 ? -8.938 -18.562 9.523 1 94.75 273 PRO A N 1
ATOM 2087 C CA . PRO A 1 273 ? -7.887 -19.266 10.258 1 94.75 273 PRO A CA 1
ATOM 2088 C C . PRO A 1 273 ? -6.73 -19.703 9.367 1 94.75 273 PRO A C 1
ATOM 2090 O O . PRO A 1 273 ? -6.945 -20.047 8.203 1 94.75 273 PRO A O 1
ATOM 2093 N N . HIS A 1 274 ? -5.602 -19.641 9.961 1 97.06 274 HIS A N 1
ATOM 2094 C CA . HIS A 1 274 ? -4.453 -20.062 9.172 1 97.06 274 HIS A CA 1
ATOM 2095 C C . HIS A 1 274 ? -4.418 -21.578 9.008 1 97.06 274 HIS A C 1
ATOM 2097 O O . HIS A 1 274 ? -4.711 -22.312 9.953 1 97.06 274 HIS A O 1
ATOM 2103 N N . TYR A 1 275 ? -3.996 -22.047 7.859 1 97 275 TYR A N 1
ATOM 2104 C CA . TYR A 1 275 ? -4.07 -23.484 7.547 1 97 275 TYR A CA 1
ATOM 2105 C C . TYR A 1 275 ? -3.23 -24.297 8.516 1 97 275 TYR A C 1
ATOM 2107 O O . TYR A 1 275 ? -3.527 -25.469 8.773 1 97 275 TYR A O 1
ATOM 2115 N N . SER A 1 276 ? -2.17 -23.719 9.023 1 94.94 276 SER A N 1
ATOM 2116 C CA . SER A 1 276 ? -1.233 -24.469 9.852 1 94.94 276 SER A CA 1
ATOM 2117 C C . SER A 1 276 ? -1.804 -24.734 11.242 1 94.94 276 SER A C 1
ATOM 2119 O O . SER A 1 276 ? -1.268 -25.547 12 1 94.94 276 SER A O 1
ATOM 2121 N N . VAL A 1 277 ? -2.852 -24.047 11.672 1 89.69 277 VAL A N 1
ATOM 2122 C CA . VAL A 1 277 ? -3.424 -24.234 13 1 89.69 277 VAL A CA 1
ATOM 2123 C C . VAL A 1 277 ? -4.926 -24.484 12.891 1 89.69 277 VAL A C 1
ATOM 2125 O O . VAL A 1 277 ? -5.637 -24.484 13.898 1 89.69 277 VAL A O 1
ATOM 2128 N N . ALA A 1 278 ? -5.434 -24.594 11.781 1 75.19 278 ALA A N 1
ATOM 2129 C CA . ALA A 1 278 ? -6.875 -24.719 11.578 1 75.19 278 ALA A CA 1
ATOM 2130 C C . ALA A 1 278 ? -7.387 -26.062 12.109 1 75.19 278 ALA A C 1
ATOM 2132 O O . ALA A 1 278 ? -8.531 -26.156 12.555 1 75.19 278 ALA A O 1
ATOM 2133 N N . ALA A 1 279 ? -6.727 -27.188 11.992 1 62.03 279 ALA A N 1
ATOM 2134 C CA . ALA A 1 279 ? -7.195 -28.484 12.508 1 62.03 279 ALA A CA 1
ATOM 2135 C C . ALA A 1 279 ? -7.457 -28.406 14.008 1 62.03 279 ALA A C 1
ATOM 2137 O O . ALA A 1 279 ? -8.328 -29.109 14.531 1 62.03 279 ALA A O 1
ATOM 2138 N N . ASN A 1 280 ? -6.645 -27.625 14.68 1 52.66 280 ASN A N 1
ATOM 2139 C CA . ASN A 1 280 ? -6.797 -27.562 16.141 1 52.66 280 ASN A CA 1
ATOM 2140 C C . ASN A 1 280 ? -8.094 -26.859 16.531 1 52.66 280 ASN A C 1
ATOM 2142 O O . ASN A 1 280 ? -8.625 -27.109 17.609 1 52.66 280 ASN A O 1
ATOM 2146 N N . ILE A 1 281 ? -8.648 -26.125 15.641 1 48.62 281 ILE A N 1
ATOM 2147 C CA . ILE A 1 281 ? -9.859 -25.375 15.977 1 48.62 281 ILE A CA 1
ATOM 2148 C C . ILE A 1 281 ? -11.078 -26.281 15.797 1 48.62 281 ILE A C 1
ATOM 2150 O O . ILE A 1 281 ? -12.016 -26.234 16.609 1 48.62 281 ILE A O 1
ATOM 2154 N N . ASN A 1 282 ? -11.133 -27.234 14.875 1 46 282 ASN A N 1
ATOM 2155 C CA . ASN A 1 282 ? -12.305 -28.078 14.672 1 46 282 ASN A CA 1
ATOM 2156 C C . ASN A 1 282 ? -12.406 -29.156 15.742 1 46 282 ASN A C 1
ATOM 2158 O O . ASN A 1 282 ? -13.5 -29.625 16.062 1 46 282 ASN A O 1
ATOM 2162 N N . VAL A 1 283 ? -11.352 -29.625 16.375 1 41.25 283 VAL A N 1
ATOM 2163 C CA . VAL A 1 283 ? -11.461 -30.688 17.375 1 41.25 283 VAL A CA 1
ATOM 2164 C C . VAL A 1 283 ? -12.031 -30.109 18.672 1 41.25 283 VAL A C 1
ATOM 2166 O O . VAL A 1 283 ? -12.758 -30.797 19.391 1 41.25 283 VAL A O 1
ATOM 2169 N N . SER A 1 284 ? -11.812 -28.922 18.969 1 37.12 284 SER A N 1
ATOM 2170 C CA . SER A 1 284 ? -12.273 -28.422 20.25 1 37.12 284 SER A CA 1
ATOM 2171 C C . SER A 1 284 ? -13.781 -28.188 20.25 1 37.12 284 SER A C 1
ATOM 2173 O O . SER A 1 284 ? -14.391 -28.047 21.312 1 37.12 284 SER A O 1
ATOM 2175 N N . LYS A 1 285 ? -14.289 -28.141 19.078 1 40.03 285 LYS A N 1
ATOM 2176 C CA . LYS A 1 285 ? -15.727 -27.922 19.141 1 40.03 285 LYS A CA 1
ATOM 2177 C C . LYS A 1 285 ? -16.484 -29.219 19.328 1 40.03 285 LYS A C 1
ATOM 2179 O O . LYS A 1 285 ? -17.656 -29.219 19.703 1 40.03 285 LYS A O 1
ATOM 2184 N N . SER A 1 286 ? -16 -30.406 18.984 1 35.34 286 SER A N 1
ATOM 2185 C CA . SER A 1 286 ? -16.781 -31.641 19.016 1 35.34 286 SER A CA 1
ATOM 2186 C C . SER A 1 286 ? -16.859 -32.219 20.422 1 35.34 286 SER A C 1
ATOM 2188 O O . SER A 1 286 ? -17.609 -33.188 20.656 1 35.34 286 SER A O 1
ATOM 2190 N N . THR A 1 287 ? -15.914 -32.094 21.281 1 34.78 287 THR A N 1
ATOM 2191 C CA . THR A 1 287 ? -15.953 -32.844 22.547 1 34.78 287 THR A CA 1
ATOM 2192 C C . THR A 1 287 ? -16.938 -32.188 23.516 1 34.78 287 THR A C 1
ATOM 2194 O O . THR A 1 287 ? -17.016 -32.594 24.688 1 34.78 287 THR A O 1
ATOM 2197 N N . ILE A 1 288 ? -17.656 -31.203 23.141 1 33.53 288 ILE A N 1
ATOM 2198 C CA . ILE A 1 288 ? -18.562 -30.703 24.172 1 33.53 288 ILE A CA 1
ATOM 2199 C C . ILE A 1 288 ? -19.797 -31.609 24.25 1 33.53 288 ILE A C 1
ATOM 2201 O O . ILE A 1 288 ? -20.875 -31.219 23.812 1 33.53 288 ILE A O 1
ATOM 2205 N N . THR A 1 289 ? -19.766 -32.938 23.812 1 29.75 289 THR A N 1
ATOM 2206 C CA . THR A 1 289 ? -20.984 -33.688 24.109 1 29.75 289 THR A CA 1
ATOM 2207 C C . THR A 1 289 ? -21.25 -33.719 25.609 1 29.75 289 THR A C 1
ATOM 2209 O O . THR A 1 289 ? -20.328 -33.594 26.406 1 29.75 289 THR A O 1
ATOM 2212 N N . GLU A 1 290 ? -22.422 -34.312 26.047 1 31.52 290 GLU A N 1
ATOM 2213 C CA . GLU A 1 290 ? -23.375 -34.344 27.141 1 31.52 290 GLU A CA 1
ATOM 2214 C C . GLU A 1 290 ? -22.766 -35 28.375 1 31.52 290 GLU A C 1
ATOM 2216 O O . GLU A 1 290 ? -23.484 -35.344 29.328 1 31.52 290 GLU A O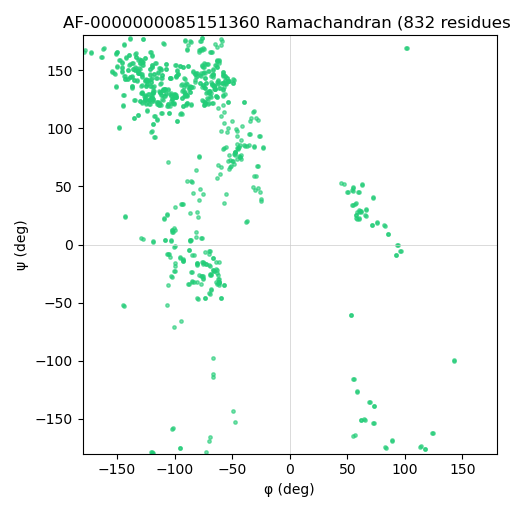 1
ATOM 2221 N N . SER A 1 291 ? -21.531 -35.625 28.297 1 30.31 291 SER A N 1
ATOM 2222 C CA . SER A 1 291 ? -21.391 -36.5 29.453 1 30.31 291 SER A CA 1
ATOM 2223 C C . SER A 1 291 ? -21.531 -35.719 30.75 1 30.31 291 SER A C 1
ATOM 2225 O O . SER A 1 291 ? -21.266 -34.531 30.797 1 30.31 291 SER A O 1
ATOM 2227 N N . ASN A 1 292 ? -22.266 -36.344 31.734 1 30.44 292 ASN A N 1
ATOM 2228 C CA . ASN A 1 292 ? -22.531 -36.094 33.156 1 30.44 292 ASN A CA 1
ATOM 2229 C C . ASN A 1 292 ? -21.25 -35.75 33.906 1 30.44 292 ASN A C 1
ATOM 2231 O O . ASN A 1 292 ? -20.297 -36.5 33.938 1 30.44 292 ASN A O 1
ATOM 2235 N N . VAL A 1 293 ? -21.016 -34.469 34.094 1 26.81 293 VAL A N 1
ATOM 2236 C CA . VAL A 1 293 ? -19.938 -33.75 34.75 1 26.81 293 VAL A CA 1
ATOM 2237 C C . VAL A 1 293 ? -19.797 -34.25 36.188 1 26.81 293 VAL A C 1
ATOM 2239 O O . VAL A 1 293 ? -20.547 -33.812 37.094 1 26.81 293 VAL A O 1
ATOM 2242 N N . ASN A 1 294 ? -19.859 -35.594 36.469 1 27.05 294 ASN A N 1
ATOM 2243 C CA . ASN A 1 294 ? -19.453 -35.719 37.844 1 27.05 294 ASN A CA 1
ATOM 2244 C C . ASN A 1 294 ? -18.188 -34.938 38.156 1 27.05 294 ASN A C 1
ATOM 2246 O O . ASN A 1 294 ? -17.484 -34.5 37.219 1 27.05 294 ASN A O 1
ATOM 2250 N N . GLN A 1 295 ? -17.359 -35.438 39.25 1 26.72 295 GLN A N 1
ATOM 2251 C CA . GLN A 1 295 ? -16.547 -34.844 40.312 1 26.72 295 GLN A CA 1
ATOM 2252 C C . GLN A 1 295 ? -15.336 -34.125 39.719 1 26.72 295 GLN A C 1
ATOM 2254 O O . GLN A 1 295 ? -15.078 -32.969 40.031 1 26.72 295 GLN A O 1
ATOM 2259 N N . ALA A 1 296 ? -14.109 -34.938 39.75 1 28.67 296 ALA A N 1
ATOM 2260 C CA . ALA A 1 296 ? -12.742 -34.469 39.969 1 28.67 296 ALA A CA 1
ATOM 2261 C C . ALA A 1 296 ? -12.18 -33.844 38.688 1 28.67 296 ALA A C 1
ATOM 2263 O O . ALA A 1 296 ? -11.648 -34.531 37.812 1 28.67 296 ALA A O 1
ATOM 2264 N N . ILE A 1 297 ? -12.945 -33.188 38.031 1 25.16 297 ILE A N 1
ATOM 2265 C CA . ILE A 1 297 ? -12.367 -32.688 36.781 1 25.16 297 ILE A CA 1
ATOM 2266 C C . ILE A 1 297 ? -11.195 -31.766 37.094 1 25.16 297 ILE A C 1
ATOM 2268 O O . ILE A 1 297 ? -11.383 -30.672 37.625 1 25.16 297 ILE A O 1
ATOM 2272 N N . ALA A 1 298 ? -10.031 -32.406 37.656 1 25.17 298 ALA A N 1
ATOM 2273 C CA . ALA A 1 298 ? -8.734 -31.766 37.781 1 25.17 298 ALA A CA 1
ATOM 2274 C C . ALA A 1 298 ? -8.492 -30.797 36.625 1 25.17 298 ALA A C 1
ATOM 2276 O O . ALA A 1 298 ? -8.766 -31.125 35.469 1 25.17 298 ALA A O 1
ATOM 2277 N N . ASN A 1 299 ? -8.539 -29.531 37.031 1 26.75 299 ASN A N 1
ATOM 2278 C CA . ASN A 1 299 ? -8.125 -28.312 36.312 1 26.75 299 ASN A CA 1
ATOM 2279 C C . ASN A 1 299 ? -6.871 -28.547 35.5 1 26.75 299 ASN A C 1
ATOM 2281 O O . ASN A 1 299 ? -5.758 -28.344 35.969 1 26.75 299 ASN A O 1
ATOM 2285 N N . THR A 1 300 ? -6.562 -29.844 35.219 1 26.12 300 THR A N 1
ATOM 2286 C CA . THR A 1 300 ? -5.383 -29.688 34.375 1 26.12 300 THR A CA 1
ATOM 2287 C C . THR A 1 300 ? -5.586 -28.562 33.344 1 26.12 300 THR A C 1
ATOM 2289 O O . THR A 1 300 ? -6.422 -28.688 32.438 1 26.12 300 THR A O 1
ATOM 2292 N N . ALA A 1 301 ? -5.461 -27.344 33.906 1 27.33 301 ALA A N 1
ATOM 2293 C CA . ALA A 1 301 ? -5.098 -26.219 33.031 1 27.33 301 ALA A CA 1
ATOM 2294 C C . ALA A 1 301 ? -4.348 -26.688 31.797 1 27.33 301 ALA A C 1
ATOM 2296 O O . ALA A 1 301 ? -3.139 -26.938 31.859 1 27.33 301 ALA A O 1
ATOM 2297 N N . LYS A 1 302 ? -4.738 -27.781 31.234 1 30.58 302 LYS A N 1
ATOM 2298 C CA . LYS A 1 302 ? -4.117 -27.938 29.922 1 30.58 302 LYS A CA 1
ATOM 2299 C C . LYS A 1 302 ? -3.848 -26.578 29.281 1 30.58 302 LYS A C 1
ATOM 2301 O O . LYS A 1 302 ? -4.77 -25.797 29.078 1 30.58 302 LYS A O 1
ATOM 2306 N N . SER A 1 303 ? -2.812 -25.969 29.562 1 32.66 303 SER A N 1
ATOM 2307 C CA . SER A 1 303 ? -2.225 -24.828 28.891 1 32.66 303 SER A CA 1
ATOM 2308 C C . SER A 1 303 ? -2.533 -24.859 27.391 1 32.66 303 SER A C 1
ATOM 2310 O O . SER A 1 303 ? -2.039 -25.734 26.672 1 32.66 303 SER A O 1
ATOM 2312 N N . ASN A 1 304 ? -3.705 -24.859 26.891 1 36.09 304 ASN A N 1
ATOM 2313 C CA . ASN A 1 304 ? -4.074 -24.516 25.516 1 36.09 304 ASN A CA 1
ATOM 2314 C C . ASN A 1 304 ? -3.072 -23.562 24.875 1 36.09 304 ASN A C 1
ATOM 2316 O O . ASN A 1 304 ? -3.229 -22.344 24.984 1 36.09 304 ASN A O 1
ATOM 2320 N N . THR A 1 305 ? -1.881 -23.766 25 1 41.47 305 THR A N 1
ATOM 2321 C CA . THR A 1 305 ? -0.887 -22.969 24.297 1 41.47 305 THR A CA 1
ATOM 2322 C C . THR A 1 305 ? -1.305 -22.734 22.844 1 41.47 305 THR A C 1
ATOM 2324 O O . THR A 1 305 ? -1.423 -23.688 22.078 1 41.47 305 THR A O 1
ATOM 2327 N N . ALA A 1 306 ? -2.184 -21.922 22.547 1 50.03 306 ALA A N 1
ATOM 2328 C CA . ALA A 1 306 ? -2.609 -21.5 21.219 1 50.03 306 ALA A CA 1
ATOM 2329 C C . ALA A 1 306 ? -1.477 -21.656 20.203 1 50.03 306 ALA A C 1
ATOM 2331 O O . ALA A 1 306 ? -0.41 -21.062 20.359 1 50.03 306 ALA A O 1
ATOM 2332 N N . ALA A 1 307 ? -1.387 -22.828 19.469 1 67.5 307 ALA A N 1
ATOM 2333 C CA . ALA A 1 307 ? -0.395 -23.156 18.438 1 67.5 307 ALA A CA 1
ATOM 2334 C C . ALA A 1 307 ? -0.096 -21.953 17.562 1 67.5 307 ALA A C 1
ATOM 2336 O O . ALA A 1 307 ? -1.01 -21.219 17.156 1 67.5 307 ALA A O 1
ATOM 2337 N N . THR A 1 308 ? 1.239 -21.547 17.5 1 87.5 308 THR A N 1
ATOM 2338 C CA . THR A 1 308 ? 1.712 -20.422 16.688 1 87.5 308 THR A CA 1
ATOM 2339 C C . THR A 1 308 ? 1.652 -20.781 15.203 1 87.5 308 THR A C 1
ATOM 2341 O O . THR A 1 308 ? 2.154 -21.828 14.789 1 87.5 308 THR A O 1
ATOM 2344 N N . ALA A 1 309 ? 0.93 -20.047 14.422 1 95.5 309 ALA A N 1
ATOM 2345 C CA . ALA A 1 309 ? 0.768 -20.266 12.984 1 95.5 309 ALA A CA 1
ATOM 2346 C C . ALA A 1 309 ? 2.113 -20.219 12.266 1 95.5 309 ALA A C 1
ATOM 2348 O O . ALA A 1 309 ? 2.979 -19.406 12.617 1 95.5 309 ALA A O 1
ATOM 2349 N N . THR A 1 310 ? 2.295 -21.125 11.328 1 97.06 310 THR A N 1
ATOM 2350 C CA . THR A 1 310 ? 3.51 -21.188 10.523 1 97.06 310 THR A CA 1
ATOM 2351 C C . THR A 1 310 ? 3.209 -20.859 9.062 1 97.06 310 THR A C 1
ATOM 2353 O O . THR A 1 310 ? 2.439 -21.562 8.406 1 97.06 310 THR A O 1
ATOM 2356 N N . ALA A 1 311 ? 3.848 -19.812 8.578 1 98.38 311 ALA A N 1
ATOM 2357 C CA . ALA A 1 311 ? 3.674 -19.391 7.188 1 98.38 311 ALA A CA 1
ATOM 2358 C C . ALA A 1 311 ? 4.672 -20.109 6.281 1 98.38 311 ALA A C 1
ATOM 2360 O O . ALA A 1 311 ? 5.723 -20.562 6.734 1 98.38 311 ALA A O 1
ATOM 2361 N N . HIS A 1 312 ? 4.316 -20.266 5.023 1 98.75 312 HIS A N 1
ATOM 2362 C CA . HIS A 1 312 ? 5.246 -20.766 4.016 1 98.75 312 HIS A CA 1
ATOM 2363 C C . HIS A 1 312 ? 5.457 -19.734 2.906 1 98.75 312 HIS A C 1
ATOM 2365 O O . HIS A 1 312 ? 4.492 -19.156 2.398 1 98.75 312 HIS A O 1
ATOM 2371 N N . TYR A 1 313 ? 6.734 -19.484 2.605 1 98.69 313 TYR A N 1
ATOM 2372 C CA . TYR A 1 313 ? 7.211 -18.484 1.652 1 98.69 313 TYR A CA 1
ATOM 2373 C C . TYR A 1 313 ? 7.375 -19.094 0.264 1 98.69 313 TYR A C 1
ATOM 2375 O O . TYR A 1 313 ? 7.977 -20.156 0.113 1 98.69 313 TYR A O 1
ATOM 2383 N N . ARG A 1 314 ? 6.719 -18.406 -0.837 1 98.81 314 ARG A N 1
ATOM 2384 C CA . ARG A 1 314 ? 6.844 -18.766 -2.246 1 98.81 314 ARG A CA 1
ATOM 2385 C C . ARG A 1 314 ? 6.289 -20.156 -2.504 1 98.81 314 ARG A C 1
ATOM 2387 O O . ARG A 1 314 ? 6.953 -21 -3.121 1 98.81 314 ARG A O 1
ATOM 2394 N N . MET A 1 315 ? 5.07 -20.344 -2.051 1 98.88 315 MET A N 1
ATOM 2395 C CA . MET A 1 315 ? 4.289 -21.531 -2.412 1 98.88 315 MET A CA 1
ATOM 2396 C C . MET A 1 315 ? 3.785 -21.422 -3.848 1 98.88 315 MET A C 1
ATOM 2398 O O . MET A 1 315 ? 3.635 -20.328 -4.383 1 98.88 315 MET A O 1
ATOM 2402 N N . ALA A 1 316 ? 3.518 -22.578 -4.41 1 98.81 316 ALA A N 1
ATOM 2403 C CA . ALA A 1 316 ? 2.721 -22.656 -5.633 1 98.81 316 ALA A CA 1
ATOM 2404 C C . ALA A 1 316 ? 1.23 -22.734 -5.312 1 98.81 316 ALA A C 1
ATOM 2406 O O . ALA A 1 316 ? 0.815 -23.516 -4.457 1 98.81 316 ALA A O 1
ATOM 2407 N N . ALA A 1 317 ? 0.428 -21.922 -6.027 1 98.88 317 ALA A N 1
ATOM 2408 C CA . ALA A 1 317 ? -0.986 -21.938 -5.664 1 98.88 317 ALA A CA 1
ATOM 2409 C C . ALA A 1 317 ? -1.873 -21.75 -6.891 1 98.88 317 ALA A C 1
ATOM 2411 O O . ALA A 1 317 ? -1.469 -21.125 -7.867 1 98.88 317 ALA A O 1
ATOM 2412 N N . THR A 1 318 ? -3.057 -22.344 -6.863 1 98.69 318 THR A N 1
ATOM 2413 C CA . THR A 1 318 ? -4.078 -22.188 -7.895 1 98.69 318 THR A CA 1
ATOM 2414 C C . THR A 1 318 ? -5.445 -22.625 -7.367 1 98.69 318 THR A C 1
ATOM 2416 O O . THR A 1 318 ? -5.555 -23.125 -6.25 1 98.69 318 THR A O 1
ATOM 2419 N N . GLY A 1 319 ? -6.496 -22.297 -8.156 1 98.5 319 GLY A N 1
ATOM 2420 C CA . GLY A 1 319 ? -7.824 -22.828 -7.891 1 98.5 319 GLY A CA 1
ATOM 2421 C C . GLY A 1 319 ? -8.164 -24.047 -8.727 1 98.5 319 GLY A C 1
ATOM 2422 O O . GLY A 1 319 ? -7.719 -24.156 -9.875 1 98.5 319 GLY A O 1
ATOM 2423 N N . ILE A 1 320 ? -8.977 -24.969 -8.109 1 98.5 320 ILE A N 1
A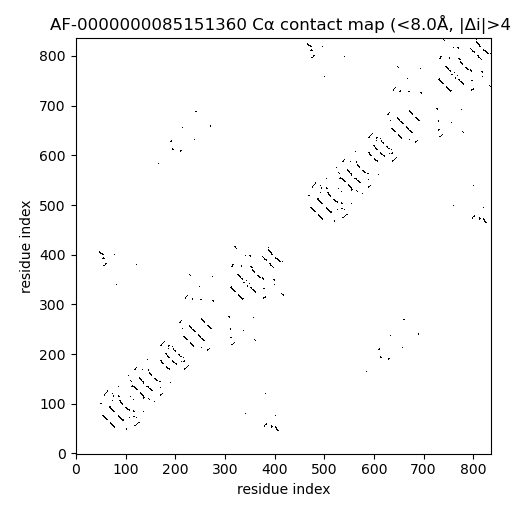TOM 2424 C CA . ILE A 1 320 ? -9.5 -26.109 -8.852 1 98.5 320 ILE A CA 1
ATOM 2425 C C . ILE A 1 320 ? -11.008 -26.219 -8.633 1 98.5 320 ILE A C 1
ATOM 2427 O O . ILE A 1 320 ? -11.531 -25.734 -7.625 1 98.5 320 ILE A O 1
ATOM 2431 N N . LYS A 1 321 ? -11.625 -26.859 -9.594 1 97.5 321 LYS A N 1
ATOM 2432 C CA . LYS A 1 321 ? -13.055 -27.109 -9.484 1 97.5 321 LYS A CA 1
ATOM 2433 C C . LYS A 1 321 ? -13.328 -28.453 -8.82 1 97.5 321 LYS A C 1
ATOM 2435 O O . LYS A 1 321 ? -12.562 -29.406 -9 1 97.5 321 LYS A O 1
ATOM 2440 N N . THR A 1 322 ? -14.336 -28.469 -8.023 1 96.31 322 THR A N 1
ATOM 2441 C CA . THR A 1 322 ? -14.875 -29.703 -7.441 1 96.31 322 THR A CA 1
ATOM 2442 C C . THR A 1 322 ? -16.375 -29.797 -7.699 1 96.31 322 THR A C 1
ATOM 2444 O O . THR A 1 322 ? -16.984 -28.891 -8.273 1 96.31 322 THR A O 1
ATOM 2447 N N . THR A 1 323 ? -16.938 -30.891 -7.27 1 93 323 THR A N 1
ATOM 2448 C CA . THR A 1 323 ? -18.359 -31.109 -7.473 1 93 323 THR A CA 1
ATOM 2449 C C . THR A 1 323 ? -19.188 -30.109 -6.652 1 93 323 THR A C 1
ATOM 2451 O O . THR A 1 323 ? -20.328 -29.797 -7 1 93 323 THR A O 1
ATOM 2454 N N . THR A 1 324 ? -18.625 -29.562 -5.641 1 90.44 324 THR A N 1
ATOM 2455 C CA . THR A 1 324 ? -19.391 -28.703 -4.742 1 90.44 324 THR A CA 1
ATOM 2456 C C . THR A 1 324 ? -18.984 -27.234 -4.926 1 90.44 324 THR A C 1
ATOM 2458 O O . THR A 1 324 ? -19.547 -26.359 -4.289 1 90.44 324 THR A O 1
ATOM 2461 N N . GLY A 1 325 ? -18.203 -27.016 -5.789 1 92.38 325 GLY A N 1
ATOM 2462 C CA . GLY A 1 325 ? -17.734 -25.641 -5.996 1 92.38 325 GLY A CA 1
ATOM 2463 C C . GLY A 1 325 ? -16.266 -25.562 -6.383 1 92.38 325 GLY A C 1
ATOM 2464 O O . GLY A 1 325 ? -15.898 -25.906 -7.508 1 92.38 325 GLY A O 1
ATOM 2465 N N . GLY A 1 326 ? -15.398 -25.266 -5.449 1 97.56 326 GLY A N 1
ATOM 2466 C CA . GLY A 1 326 ? -13.984 -25.156 -5.758 1 97.56 326 GLY A CA 1
ATOM 2467 C C . GLY A 1 326 ? -13.102 -25.203 -4.523 1 97.56 326 GLY A C 1
ATOM 2468 O O . GLY A 1 326 ? -13.602 -25.141 -3.396 1 97.56 326 GLY A O 1
ATOM 2469 N N . GLN A 1 327 ? -11.898 -25.484 -4.801 1 98.31 327 GLN A N 1
ATOM 2470 C CA . GLN A 1 327 ? -10.859 -25.469 -3.773 1 98.31 327 GLN A CA 1
ATOM 2471 C C . GLN A 1 327 ? -9.664 -24.625 -4.215 1 98.31 327 GLN A C 1
ATOM 2473 O O . GLN A 1 327 ? -9.383 -24.516 -5.41 1 98.31 327 GLN A O 1
ATOM 2478 N N . ILE A 1 328 ? -9.078 -24.016 -3.217 1 98.75 328 ILE A N 1
ATOM 2479 C CA . ILE A 1 328 ? -7.809 -23.344 -3.461 1 98.75 328 ILE A CA 1
ATOM 2480 C C . ILE A 1 328 ? -6.656 -24.188 -2.92 1 98.75 328 ILE A C 1
ATOM 2482 O O . ILE A 1 328 ? -6.68 -24.609 -1.761 1 98.75 328 ILE A O 1
ATOM 2486 N N . VAL A 1 329 ? -5.648 -24.391 -3.771 1 98.75 329 VAL A N 1
ATOM 2487 C CA . VAL A 1 329 ? -4.559 -25.328 -3.471 1 98.75 329 VAL A CA 1
ATOM 2488 C C . VAL A 1 329 ? -3.252 -24.547 -3.309 1 98.75 329 VAL A C 1
ATOM 2490 O O . VAL A 1 329 ? -2.936 -23.672 -4.121 1 98.75 329 VAL A O 1
ATOM 2493 N N . PHE A 1 330 ? -2.523 -24.844 -2.236 1 98.81 330 PHE A N 1
ATOM 2494 C CA . PHE A 1 330 ? -1.188 -24.328 -1.953 1 98.81 330 PHE A CA 1
ATOM 2495 C C . PHE A 1 330 ? -0.191 -25.469 -1.798 1 98.81 330 PHE A C 1
ATOM 2497 O O . PHE A 1 330 ? -0.384 -26.359 -0.968 1 98.81 330 PHE A O 1
ATOM 2504 N N . LEU A 1 331 ? 0.903 -25.453 -2.592 1 98.81 331 LEU A N 1
ATOM 2505 C CA . LEU A 1 331 ? 1.87 -26.547 -2.545 1 98.81 331 LEU A CA 1
ATOM 2506 C C . LEU A 1 331 ? 3.271 -26.016 -2.26 1 98.81 331 LEU A C 1
ATOM 2508 O O . LEU A 1 331 ? 3.703 -25.031 -2.861 1 98.81 331 LEU A O 1
ATOM 2512 N N . GLY A 1 332 ? 3.953 -26.688 -1.407 1 98.75 332 GLY A N 1
ATOM 2513 C CA . GLY A 1 332 ? 5.371 -26.453 -1.178 1 98.75 332 GLY A CA 1
ATOM 2514 C C . GLY A 1 332 ? 5.648 -25.172 -0.42 1 98.75 332 GLY A C 1
ATOM 2515 O O . GLY A 1 332 ? 4.98 -24.875 0.574 1 98.75 332 GLY A O 1
ATOM 2516 N N . GLY A 1 333 ? 6.691 -24.453 -0.842 1 98.75 333 GLY A N 1
ATOM 2517 C CA . GLY A 1 333 ? 7.18 -23.297 -0.106 1 98.75 333 GLY A CA 1
ATOM 2518 C C . GLY A 1 333 ? 8.117 -23.656 1.028 1 98.75 333 GLY A C 1
ATOM 2519 O O . GLY A 1 333 ? 8.578 -24.797 1.113 1 98.75 333 GLY A O 1
ATOM 2520 N N . SER A 1 334 ? 8.492 -22.641 1.776 1 98.81 334 SER A N 1
ATOM 2521 C CA . SER A 1 334 ? 9.375 -22.844 2.916 1 98.81 334 SER A CA 1
ATOM 2522 C C . SER A 1 334 ? 8.914 -22.047 4.129 1 98.81 334 SER A C 1
ATOM 2524 O O . SER A 1 334 ? 8.414 -20.922 3.986 1 98.81 334 SER A O 1
ATOM 2526 N N . ASP A 1 335 ? 9.094 -22.609 5.316 1 98.19 335 ASP A N 1
ATOM 2527 C CA . ASP A 1 335 ? 8.711 -21.891 6.531 1 98.19 335 ASP A CA 1
ATOM 2528 C C . ASP A 1 335 ? 9.844 -20.984 7.008 1 98.19 335 ASP A C 1
ATOM 2530 O O . ASP A 1 335 ? 9.742 -20.359 8.07 1 98.19 335 ASP A O 1
ATOM 2534 N N . ASN A 1 336 ? 10.898 -20.938 6.242 1 98.38 336 ASN A N 1
ATOM 2535 C CA . ASN A 1 336 ? 12.016 -20.031 6.484 1 98.38 336 ASN A CA 1
ATOM 2536 C C . ASN A 1 336 ? 12.211 -19.062 5.32 1 98.38 336 ASN A C 1
ATOM 2538 O O . ASN A 1 336 ? 12.789 -19.422 4.293 1 98.38 336 ASN A O 1
ATOM 2542 N N . PRO A 1 337 ? 11.758 -17.766 5.547 1 98.06 337 PRO A N 1
ATOM 2543 C CA . PRO A 1 337 ? 11.969 -16.828 4.449 1 98.06 337 PRO A CA 1
ATOM 2544 C C . PRO A 1 337 ? 13.438 -16.703 4.051 1 98.06 337 PRO A C 1
ATOM 2546 O O . PRO A 1 337 ? 14.32 -16.75 4.91 1 98.06 337 PRO A O 1
ATOM 2549 N N . TYR A 1 338 ? 13.672 -16.5 2.73 1 97.94 338 TYR A N 1
ATOM 2550 C CA . TYR A 1 338 ? 15.047 -16.609 2.256 1 97.94 338 TYR A CA 1
ATOM 2551 C C . TYR A 1 338 ? 15.297 -15.672 1.089 1 97.94 338 TYR A C 1
ATOM 2553 O O . TYR A 1 338 ? 14.359 -15.203 0.445 1 97.94 338 TYR A O 1
ATOM 2561 N N . ASN A 1 339 ? 16.547 -15.367 0.874 1 94.88 339 ASN A N 1
ATOM 2562 C CA . ASN A 1 339 ? 17 -14.656 -0.319 1 94.88 339 ASN A CA 1
ATOM 2563 C C . ASN A 1 339 ? 17.031 -15.578 -1.538 1 94.88 339 ASN A C 1
ATOM 2565 O O . ASN A 1 339 ? 16.797 -16.781 -1.421 1 94.88 339 ASN A O 1
ATOM 2569 N N . TYR A 1 340 ? 17.406 -14.969 -2.756 1 95.19 340 TYR A N 1
ATOM 2570 C CA . TYR A 1 340 ? 17.25 -15.719 -4 1 95.19 340 TYR A CA 1
ATOM 2571 C C . TYR A 1 340 ? 18.203 -16.906 -4.031 1 95.19 340 TYR A C 1
ATOM 2573 O O . TYR A 1 340 ? 18.031 -17.828 -4.836 1 95.19 340 TYR A O 1
ATOM 2581 N N . SER A 1 341 ? 19.172 -17 -3.121 1 94.12 341 SER A N 1
ATOM 2582 C CA . SER A 1 341 ? 20.125 -18.109 -3.059 1 94.12 341 SER A CA 1
ATOM 2583 C C . SER A 1 341 ? 19.516 -19.328 -2.371 1 94.12 341 SER A C 1
ATOM 2585 O O . SER A 1 341 ? 20.062 -20.422 -2.43 1 94.12 341 SER A O 1
ATOM 2587 N N . GLY A 1 342 ? 18.484 -19.141 -1.713 1 97.44 342 GLY A N 1
ATOM 2588 C CA . GLY A 1 342 ? 17.891 -20.203 -0.913 1 97.44 342 GLY A CA 1
ATOM 2589 C C . GLY A 1 342 ? 18.359 -20.188 0.531 1 97.44 342 GLY A C 1
ATOM 2590 O O . GLY A 1 342 ? 17.938 -21.031 1.326 1 97.44 342 GLY A O 1
ATOM 2591 N N . ILE A 1 343 ? 19.219 -19.266 0.902 1 97.75 343 ILE A N 1
ATOM 2592 C CA . ILE A 1 343 ? 19.656 -19.078 2.279 1 97.75 343 ILE A CA 1
ATOM 2593 C C . ILE A 1 343 ? 18.734 -18.094 2.988 1 97.75 343 ILE A C 1
ATOM 2595 O O . ILE A 1 343 ? 18.5 -17 2.49 1 97.75 343 ILE A O 1
ATOM 2599 N N . GLY A 1 344 ? 18.25 -18.5 4.133 1 97.88 344 GLY A N 1
ATOM 2600 C CA . GLY A 1 344 ? 17.312 -17.688 4.875 1 97.88 344 GLY A CA 1
ATOM 2601 C C . GLY A 1 344 ? 17.875 -16.344 5.293 1 97.88 344 GLY A C 1
ATOM 2602 O O . GLY A 1 344 ? 19.094 -16.203 5.418 1 97.88 344 GLY A O 1
ATOM 2603 N N . TYR A 1 345 ? 17.016 -15.414 5.547 1 95.88 345 TYR A N 1
ATOM 2604 C CA . TYR A 1 345 ? 17.438 -14.125 6.078 1 95.88 345 TYR A CA 1
ATOM 2605 C C . TYR A 1 345 ? 18.062 -14.281 7.457 1 95.88 345 TYR A C 1
ATOM 2607 O O . TYR A 1 345 ? 18.781 -13.391 7.926 1 95.88 345 TYR A O 1
ATOM 2615 N N . ASN A 1 346 ? 17.859 -15.406 8.047 1 94.94 346 ASN A N 1
ATOM 2616 C CA . ASN A 1 346 ? 18.484 -15.734 9.328 1 94.94 346 ASN A CA 1
ATOM 2617 C C . ASN A 1 346 ? 19.859 -16.359 9.133 1 94.94 346 ASN A C 1
ATOM 2619 O O . ASN A 1 346 ? 20.5 -16.75 10.109 1 94.94 346 ASN A O 1
ATOM 2623 N N . GLY A 1 347 ? 20.25 -16.609 7.953 1 96.12 347 GLY A N 1
ATOM 2624 C CA . GLY A 1 347 ? 21.562 -17.141 7.652 1 96.12 347 GLY A CA 1
ATOM 2625 C C . GLY A 1 347 ? 21.578 -18.641 7.48 1 96.12 347 GLY A C 1
ATOM 2626 O O . GLY A 1 347 ? 22.594 -19.219 7.094 1 96.12 347 GLY A O 1
ATOM 2627 N N . GLU A 1 348 ? 20.438 -19.297 7.727 1 97.88 348 GLU A N 1
ATOM 2628 C CA . GLU A 1 348 ? 20.359 -20.75 7.605 1 97.88 348 GLU A CA 1
ATOM 2629 C C . GLU A 1 348 ? 19.75 -21.156 6.27 1 97.88 348 GLU A C 1
ATOM 2631 O O . GLU A 1 348 ? 18.812 -20.5 5.777 1 97.88 348 GLU A O 1
ATOM 2636 N N . PRO A 1 349 ? 20.219 -22.25 5.711 1 98.31 349 PRO A N 1
ATOM 2637 C CA . PRO A 1 349 ? 19.594 -22.719 4.469 1 98.31 349 PRO A CA 1
ATOM 2638 C C . PRO A 1 349 ? 18.125 -23.062 4.648 1 98.31 349 PRO A C 1
ATOM 2640 O O . PRO A 1 349 ? 17.75 -23.734 5.617 1 98.31 349 PRO A O 1
ATOM 2643 N N . SER A 1 350 ? 17.344 -22.609 3.74 1 98.56 350 SER A N 1
ATOM 2644 C CA . SER A 1 350 ? 15.914 -22.891 3.811 1 98.56 350 SER A CA 1
ATOM 2645 C C . SER A 1 350 ? 15.586 -24.25 3.199 1 98.56 350 SER A C 1
ATOM 2647 O O . SER A 1 350 ? 16.234 -24.672 2.232 1 98.56 350 SER A O 1
ATOM 2649 N N . GLU A 1 351 ? 14.562 -24.875 3.744 1 98.19 351 GLU A N 1
ATOM 2650 C CA . GLU A 1 351 ? 14.156 -26.188 3.246 1 98.19 351 GLU A CA 1
ATOM 2651 C C . GLU A 1 351 ? 12.734 -26.141 2.686 1 98.19 351 GLU A C 1
ATOM 2653 O O . GLU A 1 351 ? 11.875 -25.438 3.219 1 98.19 351 GLU A O 1
ATOM 2658 N N . ALA A 1 352 ? 12.523 -26.953 1.657 1 98.5 352 ALA A N 1
ATOM 2659 C CA . ALA A 1 352 ? 11.219 -27.047 1.017 1 98.5 352 ALA A CA 1
ATOM 2660 C C . ALA A 1 352 ? 10.227 -27.797 1.904 1 98.5 352 ALA A C 1
ATOM 2662 O O . ALA A 1 352 ? 10.578 -28.781 2.547 1 98.5 352 ALA A O 1
ATOM 2663 N N . SER A 1 353 ? 9.062 -27.281 1.91 1 97.56 353 SER A N 1
ATOM 2664 C CA . SER A 1 353 ? 7.988 -27.938 2.648 1 97.56 353 SER A CA 1
ATOM 2665 C C . SER A 1 353 ? 7.508 -29.188 1.932 1 97.56 353 SER A C 1
ATOM 2667 O O . SER A 1 353 ? 7.441 -29.219 0.701 1 97.56 353 SER A O 1
ATOM 2669 N N . SER A 1 354 ? 7.07 -30.188 2.734 1 96.38 354 SER A N 1
ATOM 2670 C CA . SER A 1 354 ? 6.57 -31.453 2.188 1 96.38 354 SER A CA 1
ATOM 2671 C C . SER A 1 354 ? 5.043 -31.469 2.164 1 96.38 354 SER A C 1
ATOM 2673 O O . SER A 1 354 ? 4.438 -32.531 1.95 1 96.38 354 SER A O 1
ATOM 2675 N N . TYR A 1 355 ? 4.473 -30.344 2.367 1 96 355 TYR A N 1
ATOM 2676 C CA . TYR A 1 355 ? 3.027 -30.391 2.549 1 96 355 TYR A CA 1
ATOM 2677 C C . TYR A 1 355 ? 2.324 -29.531 1.495 1 96 355 TYR A C 1
ATOM 2679 O O . TYR A 1 355 ? 2.92 -28.609 0.932 1 96 355 TYR A O 1
ATOM 2687 N N . GLY A 1 356 ? 1.133 -29.969 1.196 1 97.81 356 GLY A N 1
ATOM 2688 C CA . GLY A 1 356 ? 0.142 -29.188 0.475 1 97.81 356 GLY A CA 1
ATOM 2689 C C . GLY A 1 356 ? -1.092 -28.875 1.302 1 97.81 356 GLY A C 1
ATOM 2690 O O . GLY A 1 356 ? -1.526 -29.703 2.109 1 97.81 356 GLY A O 1
ATOM 2691 N N . TYR A 1 357 ? -1.616 -27.734 1.119 1 98.25 357 TYR A N 1
ATOM 2692 C CA . TYR A 1 357 ? -2.803 -27.266 1.833 1 98.25 357 TYR A CA 1
ATOM 2693 C C . TYR A 1 357 ? -3.924 -26.922 0.86 1 98.25 357 TYR A C 1
ATOM 2695 O O . TYR A 1 357 ? -3.666 -26.484 -0.265 1 98.25 357 TYR A O 1
ATOM 2703 N N . ARG A 1 358 ? -5.137 -27.172 1.324 1 98.19 358 ARG A N 1
ATOM 2704 C CA . ARG A 1 358 ? -6.297 -26.891 0.492 1 98.19 358 ARG A CA 1
ATOM 2705 C C . ARG A 1 358 ? -7.402 -26.219 1.308 1 98.19 358 ARG A C 1
ATOM 2707 O O . ARG A 1 358 ? -7.668 -26.625 2.443 1 98.19 358 ARG A O 1
ATOM 2714 N N . PHE A 1 359 ? -7.922 -25.234 0.727 1 98.31 359 PHE A N 1
ATOM 2715 C CA . PHE A 1 359 ? -9.094 -24.578 1.301 1 98.31 359 PHE A CA 1
ATOM 2716 C C . PHE A 1 359 ? -10.336 -24.875 0.472 1 98.31 359 PHE A C 1
ATOM 2718 O O . PHE A 1 359 ? -10.359 -24.625 -0.733 1 98.31 359 PHE A O 1
ATOM 2725 N N . ASP A 1 360 ? -11.383 -25.359 1.157 1 98 360 ASP A N 1
ATOM 2726 C CA . ASP A 1 360 ? -12.641 -25.656 0.481 1 98 360 ASP A CA 1
ATOM 2727 C C . ASP A 1 360 ? -13.562 -24.438 0.483 1 98 360 ASP A C 1
ATOM 2729 O O . ASP A 1 360 ? -13.984 -23.969 1.544 1 98 360 ASP A O 1
ATOM 2733 N N . LEU A 1 361 ? -13.93 -24 -0.679 1 97.62 361 LEU A N 1
ATOM 2734 C CA . LEU A 1 361 ? -14.688 -22.75 -0.805 1 97.62 361 LEU A CA 1
ATOM 2735 C C . LEU A 1 361 ? -16.141 -22.953 -0.402 1 97.62 361 LEU A C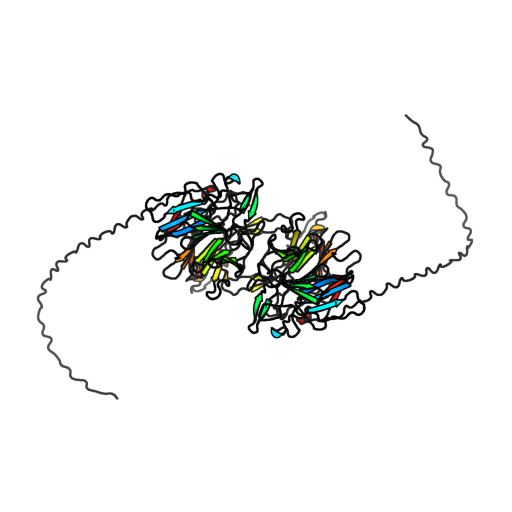 1
ATOM 2737 O O . LEU A 1 361 ? -16.812 -22 -0.005 1 97.62 361 LEU A O 1
ATOM 2741 N N . ALA A 1 362 ? -16.641 -24.125 -0.527 1 96.19 362 ALA A N 1
ATOM 2742 C CA . ALA A 1 362 ? -18.031 -24.406 -0.169 1 96.19 362 ALA A CA 1
ATOM 2743 C C . ALA A 1 362 ? -18.203 -24.438 1.346 1 96.19 362 ALA A C 1
ATOM 2745 O O . ALA A 1 362 ? -19.141 -23.828 1.878 1 96.19 362 ALA A O 1
ATOM 2746 N N . THR A 1 363 ? -17.312 -25.109 2.041 1 94.69 363 THR A N 1
ATOM 2747 C CA . THR A 1 363 ? -17.453 -25.266 3.484 1 94.69 363 THR A CA 1
ATOM 2748 C C . THR A 1 363 ? -16.703 -24.156 4.227 1 94.69 363 THR A C 1
ATOM 2750 O O . THR A 1 363 ? -16.891 -23.984 5.43 1 94.69 363 THR A O 1
ATOM 2753 N N . LYS A 1 364 ? -15.859 -23.469 3.502 1 94.25 364 LYS A N 1
ATOM 2754 C CA . LYS A 1 364 ? -15.023 -22.422 4.07 1 94.25 364 LYS A CA 1
ATOM 2755 C C . LYS A 1 364 ? -14.117 -22.969 5.172 1 94.25 364 LYS A C 1
ATOM 2757 O O . LYS A 1 364 ? -14.023 -22.391 6.254 1 94.25 364 LYS A O 1
ATOM 2762 N N . GLN A 1 365 ? -13.531 -24.109 4.836 1 94.81 365 GLN A N 1
ATOM 2763 C CA . GLN A 1 365 ? -12.641 -24.766 5.789 1 94.81 365 GLN A CA 1
ATOM 2764 C C . GLN A 1 365 ? -11.367 -25.266 5.105 1 94.81 365 GLN A C 1
ATOM 2766 O O . GLN A 1 365 ? -11.391 -25.609 3.92 1 94.81 365 GLN A O 1
ATOM 2771 N N . TRP A 1 366 ? -10.359 -25.281 5.934 1 97.62 366 TRP A N 1
ATOM 2772 C CA . TRP A 1 366 ? -9.141 -25.953 5.48 1 97.62 366 TRP A CA 1
ATOM 2773 C C . TRP A 1 366 ? -9.281 -27.469 5.582 1 97.62 366 TRP A C 1
ATOM 2775 O O . TRP A 1 366 ? -9.82 -27.984 6.562 1 97.62 366 TRP A O 1
ATOM 2785 N N . LEU A 1 367 ? -8.766 -28.125 4.539 1 96.38 367 LEU A N 1
ATOM 2786 C CA . LEU A 1 367 ? -8.766 -29.594 4.531 1 96.38 367 LEU A CA 1
ATOM 2787 C C . LEU A 1 367 ? -7.504 -30.141 5.18 1 96.38 367 LEU A C 1
ATOM 2789 O O . LEU A 1 367 ? -6.566 -29.391 5.465 1 96.38 367 LEU A O 1
ATOM 2793 N N . THR A 1 368 ? -7.555 -31.469 5.445 1 95.19 368 THR A N 1
ATOM 2794 C CA . THR A 1 368 ? -6.363 -32.125 5.973 1 95.19 368 THR A CA 1
ATOM 2795 C C . THR A 1 368 ? -5.188 -31.953 5.016 1 95.19 368 THR A C 1
ATOM 2797 O O . THR A 1 368 ? -5.312 -32.219 3.816 1 95.19 368 THR A O 1
ATOM 2800 N N . PRO A 1 369 ? -4.094 -31.484 5.562 1 96.06 369 PRO A N 1
ATOM 2801 C CA . PRO A 1 369 ? -2.93 -31.312 4.691 1 96.06 369 PRO A CA 1
ATOM 2802 C C . PRO A 1 369 ? -2.508 -32.625 4.008 1 96.06 369 PRO A C 1
ATOM 2804 O O . PRO A 1 369 ? -2.654 -33.688 4.582 1 96.06 369 PRO A O 1
ATOM 2807 N N . GLN A 1 370 ? -1.983 -32.5 2.85 1 94.44 370 GLN A N 1
ATOM 2808 C CA . GLN A 1 370 ? -1.497 -33.656 2.102 1 94.44 370 GLN A CA 1
ATOM 2809 C C . GLN A 1 370 ? 0.025 -33.625 1.997 1 94.44 370 GLN A C 1
ATOM 2811 O O . GLN A 1 370 ? 0.633 -32.562 1.861 1 94.44 370 GLN A O 1
ATOM 2816 N N . THR A 1 371 ? 0.558 -34.812 2.018 1 96.19 371 THR A N 1
ATOM 2817 C CA . THR A 1 371 ? 2 -34.906 1.83 1 96.19 371 THR A CA 1
ATOM 2818 C C . THR A 1 371 ? 2.352 -34.938 0.346 1 96.19 371 THR A C 1
ATOM 2820 O O . THR A 1 371 ? 1.724 -35.656 -0.435 1 96.19 371 THR A O 1
ATOM 2823 N N . LEU A 1 372 ? 3.34 -34.188 0.025 1 96.75 372 LEU A N 1
ATOM 2824 C CA . LEU A 1 372 ? 3.812 -34.156 -1.354 1 96.75 372 LEU A CA 1
ATOM 2825 C C . LEU A 1 372 ? 4.879 -35.219 -1.601 1 96.75 372 LEU A C 1
ATOM 2827 O O . LEU A 1 372 ? 5.723 -35.469 -0.738 1 96.75 372 LEU A O 1
ATOM 2831 N N . SER A 1 373 ? 4.789 -35.875 -2.74 1 94.56 373 SER A N 1
ATOM 2832 C CA . SER A 1 373 ? 5.793 -36.875 -3.09 1 94.56 373 SER A CA 1
ATOM 2833 C C . SER A 1 373 ? 7.18 -36.25 -3.197 1 94.56 373 SER A C 1
ATOM 2835 O O . SER A 1 373 ? 8.18 -36.906 -2.908 1 94.56 373 SER A O 1
ATOM 2837 N N . GLN A 1 374 ? 7.242 -35 -3.617 1 96.81 374 GLN A N 1
ATOM 2838 C CA . GLN A 1 374 ? 8.5 -34.25 -3.736 1 96.81 374 GLN A CA 1
ATOM 2839 C C . GLN A 1 374 ? 8.367 -32.844 -3.172 1 96.81 374 GLN A C 1
ATOM 2841 O O . GLN A 1 374 ? 7.746 -31.969 -3.793 1 96.81 374 GLN A O 1
ATOM 2846 N N . PRO A 1 375 ? 9.023 -32.625 -2.01 1 98.31 375 PRO A N 1
ATOM 2847 C CA . PRO A 1 375 ? 9.047 -31.234 -1.503 1 98.31 375 PRO A CA 1
ATOM 2848 C C . PRO A 1 375 ? 9.75 -30.266 -2.455 1 98.31 375 PRO A C 1
ATOM 2850 O O . PRO A 1 375 ? 10.75 -30.625 -3.082 1 98.31 375 PRO A O 1
ATOM 2853 N N . SER A 1 376 ? 9.203 -29.094 -2.625 1 98.62 376 SER A N 1
ATOM 2854 C CA . SER A 1 376 ? 9.805 -28.062 -3.459 1 98.62 376 SER A CA 1
ATOM 2855 C C . SER A 1 376 ? 9.445 -26.656 -2.953 1 98.62 376 SER A C 1
ATOM 2857 O O . SER A 1 376 ? 8.477 -26.5 -2.205 1 98.62 376 SER A O 1
ATOM 2859 N N . MET A 1 377 ? 10.281 -25.672 -3.219 1 98.81 377 MET A N 1
ATOM 2860 C CA . MET A 1 377 ? 10.062 -24.281 -2.838 1 98.81 377 MET A CA 1
ATOM 2861 C C . MET A 1 377 ? 10.477 -23.328 -3.961 1 98.81 377 MET A C 1
ATOM 2863 O O . MET A 1 377 ? 10.898 -23.781 -5.031 1 98.81 377 MET A O 1
ATOM 2867 N N . ASP A 1 378 ? 10.281 -22.031 -3.779 1 98.88 378 ASP A N 1
ATOM 2868 C CA . ASP A 1 378 ? 10.711 -20.953 -4.656 1 98.88 378 ASP A CA 1
ATOM 2869 C C . ASP A 1 378 ? 9.875 -20.906 -5.934 1 98.88 378 ASP A C 1
ATOM 2871 O O . ASP A 1 378 ? 10.398 -20.656 -7.02 1 98.88 378 ASP A O 1
ATOM 2875 N N . HIS A 1 379 ? 8.578 -21.125 -5.754 1 98.81 379 HIS A N 1
ATOM 2876 C CA . HIS A 1 379 ? 7.66 -21.141 -6.887 1 98.81 379 HIS A CA 1
ATOM 2877 C C . HIS A 1 379 ? 7.004 -19.766 -7.078 1 98.81 379 HIS A C 1
ATOM 2879 O O . HIS A 1 379 ? 6.832 -19.016 -6.117 1 98.81 379 HIS A O 1
ATOM 2885 N N . ARG A 1 380 ? 6.617 -19.516 -8.352 1 98.56 380 ARG A N 1
ATOM 2886 C CA . ARG A 1 380 ? 5.922 -18.281 -8.703 1 98.56 380 ARG A CA 1
ATOM 2887 C C . ARG A 1 380 ? 4.531 -18.578 -9.258 1 98.56 380 ARG A C 1
ATOM 2889 O O . ARG A 1 380 ? 3.809 -17.656 -9.648 1 98.56 380 ARG A O 1
ATOM 2896 N N . GLY A 1 381 ? 4.16 -19.828 -9.305 1 97.88 381 GLY A N 1
ATOM 2897 C CA . GLY A 1 381 ? 2.848 -20.203 -9.805 1 97.88 381 GLY A CA 1
ATOM 2898 C C . GLY A 1 381 ? 2.588 -21.688 -9.742 1 97.88 381 GLY A C 1
ATOM 2899 O O . GLY A 1 381 ? 3.498 -22.469 -9.453 1 97.88 381 GLY A O 1
ATOM 2900 N N . LEU A 1 382 ? 1.368 -22.047 -9.938 1 98.75 382 LEU A N 1
ATOM 2901 C CA . LEU A 1 382 ? 0.877 -23.422 -10.047 1 98.75 382 LEU A CA 1
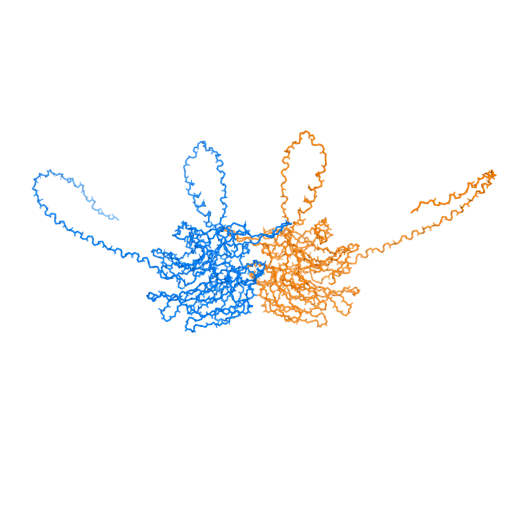ATOM 2902 C C . LEU A 1 382 ? -0.092 -23.562 -11.211 1 98.75 382 LEU A C 1
ATOM 2904 O O . LEU A 1 382 ? -1.113 -22.875 -11.266 1 98.75 382 LEU A O 1
ATOM 2908 N N . VAL A 1 383 ? 0.248 -24.5 -12.094 1 98.12 383 VAL A N 1
ATOM 2909 C CA . VAL A 1 383 ? -0.577 -24.672 -13.281 1 98.12 383 VAL A CA 1
ATOM 2910 C C . VAL A 1 383 ? -1.424 -25.938 -13.148 1 98.12 383 VAL A C 1
ATOM 2912 O O . VAL A 1 383 ? -0.922 -26.984 -12.742 1 98.12 383 VAL A O 1
ATOM 2915 N N . CYS A 1 384 ? -2.682 -25.812 -13.461 1 97.75 384 CYS A N 1
ATOM 2916 C CA . CYS A 1 384 ? -3.576 -26.953 -13.539 1 97.75 384 CYS A CA 1
ATOM 2917 C C . CYS A 1 384 ? -3.822 -27.359 -14.984 1 97.75 384 CYS A C 1
ATOM 2919 O O . CYS A 1 384 ? -4.242 -26.531 -15.805 1 97.75 384 CYS A O 1
ATOM 2921 N N . TRP A 1 385 ? -3.566 -28.625 -15.305 1 95.81 385 TRP A N 1
ATOM 2922 C CA . TRP A 1 385 ? -3.766 -29.125 -16.656 1 95.81 385 TRP A CA 1
ATOM 2923 C C . TRP A 1 385 ? -4.242 -30.578 -16.641 1 95.81 385 TRP A C 1
ATOM 2925 O O . TRP A 1 385 ? -3.555 -31.453 -16.125 1 95.81 385 TRP A O 1
ATOM 2935 N N . GLN A 1 386 ? -5.418 -30.875 -17.203 1 91.75 386 GLN A N 1
ATOM 2936 C CA . GLN A 1 386 ? -6 -32.188 -17.406 1 91.75 386 GLN A CA 1
ATOM 2937 C C . GLN A 1 386 ? -5.848 -33.062 -16.172 1 91.75 386 GLN A C 1
ATOM 2939 O O . GLN A 1 386 ? -5.301 -34.188 -16.234 1 91.75 386 GLN A O 1
ATOM 2944 N N . GLY A 1 387 ? -6.262 -32.562 -15.07 1 93.56 387 GLY A N 1
ATOM 2945 C CA . GLY A 1 387 ? -6.332 -33.344 -13.844 1 93.56 387 GLY A CA 1
ATOM 2946 C C . GLY A 1 387 ? -5.023 -33.375 -13.078 1 93.56 387 GLY A C 1
ATOM 2947 O O . GLY A 1 387 ? -4.855 -34.188 -12.156 1 93.56 387 GLY A O 1
ATOM 2948 N N . SER A 1 388 ? -4.09 -32.562 -13.5 1 95.69 388 SER A N 1
ATOM 2949 C CA . SER A 1 388 ? -2.795 -32.531 -12.828 1 95.69 388 SER A CA 1
ATOM 2950 C C . SER A 1 388 ? -2.416 -31.094 -12.453 1 95.69 388 SER A C 1
ATOM 2952 O O . SER A 1 388 ? -2.729 -30.156 -13.188 1 95.69 388 SER A O 1
ATOM 2954 N N . LEU A 1 389 ? -1.753 -31 -11.305 1 97.94 389 LEU A N 1
ATOM 2955 C CA . LEU A 1 389 ? -1.114 -29.766 -10.898 1 97.94 389 LEU A CA 1
ATOM 2956 C C . LEU A 1 389 ? 0.385 -29.797 -11.172 1 97.94 389 LEU A C 1
ATOM 2958 O O . LEU A 1 389 ? 1.064 -30.75 -10.797 1 97.94 389 LEU A O 1
ATOM 2962 N N . LEU A 1 390 ? 0.874 -28.766 -11.844 1 98.25 390 LEU A N 1
ATOM 2963 C CA . LEU A 1 390 ? 2.26 -28.766 -12.297 1 98.25 390 LEU A CA 1
ATOM 2964 C C . LEU A 1 390 ? 3.061 -27.672 -11.602 1 98.25 390 LEU A C 1
ATOM 2966 O O . LEU A 1 390 ? 2.713 -26.484 -11.695 1 98.25 390 LEU A O 1
ATOM 2970 N N . ARG A 1 391 ? 4.105 -28 -10.906 1 98.5 391 ARG A N 1
ATOM 2971 C CA . ARG A 1 391 ? 5.168 -27.109 -10.453 1 98.5 391 ARG A CA 1
ATOM 2972 C C . ARG A 1 391 ? 6.387 -27.203 -11.367 1 98.5 391 ARG A C 1
ATOM 2974 O O . ARG A 1 391 ? 6.875 -28.297 -11.641 1 98.5 391 ARG A O 1
ATOM 2981 N N . VAL A 1 392 ? 6.836 -26.109 -11.797 1 98.56 392 VAL A N 1
ATOM 2982 C CA . VAL A 1 392 ? 7.914 -26.109 -12.781 1 98.56 392 VAL A CA 1
ATOM 2983 C C . VAL A 1 392 ? 9.18 -25.516 -12.164 1 98.56 392 VAL A C 1
ATOM 2985 O O . VAL A 1 392 ? 9.188 -24.344 -11.75 1 98.56 392 VAL A O 1
ATOM 2988 N N . GLY A 1 393 ? 10.234 -26.297 -12.172 1 98.62 393 GLY A N 1
ATOM 2989 C CA . GLY A 1 393 ? 11.484 -25.844 -11.578 1 98.62 393 GLY A CA 1
ATOM 2990 C C . GLY A 1 393 ? 11.414 -25.75 -10.062 1 98.62 393 GLY A C 1
ATOM 2991 O O . GLY A 1 393 ? 10.977 -26.688 -9.398 1 98.62 393 GLY A O 1
ATOM 2992 N N . GLY A 1 394 ? 11.938 -24.641 -9.516 1 98.75 394 GLY A N 1
ATOM 2993 C CA . GLY A 1 394 ? 12 -24.469 -8.078 1 98.75 394 GLY A CA 1
ATOM 2994 C C . GLY A 1 394 ? 13.266 -25.016 -7.457 1 98.75 394 GLY A C 1
ATOM 2995 O O . GLY A 1 394 ? 14.25 -25.266 -8.156 1 98.75 394 GLY A O 1
ATOM 2996 N N . MET A 1 395 ? 13.234 -25.062 -6.172 1 98.88 395 MET A N 1
ATOM 2997 C CA . MET A 1 395 ? 14.344 -25.656 -5.426 1 98.88 395 MET A CA 1
ATOM 2998 C C . MET A 1 395 ? 13.891 -26.875 -4.633 1 98.88 395 MET A C 1
ATOM 3000 O O . MET A 1 395 ? 12.805 -26.859 -4.043 1 98.88 395 MET A O 1
ATOM 3004 N N . LEU A 1 396 ? 14.727 -27.906 -4.707 1 98.44 396 LEU A N 1
ATOM 3005 C CA . LEU A 1 396 ? 14.484 -29.125 -3.955 1 98.44 396 LEU A CA 1
ATOM 3006 C C . LEU A 1 396 ? 15.367 -29.188 -2.715 1 98.44 396 LEU A C 1
ATOM 3008 O O . LEU A 1 396 ? 15.719 -28.156 -2.146 1 98.44 396 LEU A O 1
ATOM 3012 N N . GLN A 1 397 ? 15.586 -30.359 -2.193 1 97.25 397 GLN A N 1
ATOM 3013 C CA . GLN A 1 397 ? 16.422 -30.531 -1.014 1 97.25 397 GLN A CA 1
ATOM 3014 C C . GLN A 1 397 ? 17.797 -29.875 -1.208 1 97.25 397 GLN A C 1
ATOM 3016 O O . GLN A 1 397 ? 18.375 -29.938 -2.291 1 97.25 397 GLN A O 1
ATOM 3021 N N . GLN A 1 398 ? 18.281 -29.234 -0.081 1 97.25 398 GLN A N 1
ATOM 3022 C CA . GLN A 1 398 ? 19.578 -28.547 -0.077 1 97.25 398 GLN A CA 1
ATOM 3023 C C . GLN A 1 398 ? 19.594 -27.391 -1.074 1 97.25 398 GLN A C 1
ATOM 3025 O O . GLN A 1 398 ? 20.625 -27.109 -1.681 1 97.25 398 GLN A O 1
ATOM 3030 N N . GLN A 1 399 ? 18.469 -26.828 -1.321 1 97.94 399 GLN A N 1
ATOM 3031 C CA . GLN A 1 399 ? 18.266 -25.656 -2.174 1 97.94 399 GLN A CA 1
ATOM 3032 C C . GLN A 1 399 ? 18.719 -25.938 -3.604 1 97.94 399 GLN A C 1
ATOM 3034 O O . GLN A 1 399 ? 19.203 -25.031 -4.293 1 97.94 399 GLN A O 1
ATOM 3039 N N . LYS A 1 400 ? 18.641 -27.172 -3.992 1 98.25 400 LYS A N 1
ATOM 3040 C CA . LYS A 1 400 ? 19.078 -27.516 -5.344 1 98.25 400 LYS A CA 1
ATOM 3041 C C . LYS A 1 400 ? 18.062 -27.031 -6.379 1 98.25 400 LYS A C 1
ATOM 3043 O O . LYS A 1 400 ? 16.891 -27.406 -6.324 1 98.25 400 LYS A O 1
ATOM 3048 N N . VAL A 1 401 ? 18.547 -26.188 -7.32 1 98.81 401 VAL A N 1
ATOM 3049 C CA . VAL A 1 401 ? 17.688 -25.719 -8.406 1 98.81 401 VAL A CA 1
ATOM 3050 C C . VAL A 1 401 ? 17.297 -26.891 -9.305 1 98.81 401 VAL A C 1
ATOM 3052 O O . VAL A 1 401 ? 18.156 -27.688 -9.703 1 98.81 401 VAL A O 1
ATOM 3055 N N . SER A 1 402 ? 16.062 -26.969 -9.703 1 98.62 402 SER A N 1
ATOM 3056 C CA . SER A 1 402 ? 15.539 -28.172 -10.336 1 98.62 402 SER A CA 1
ATOM 3057 C C . SER A 1 402 ? 15.211 -27.938 -11.805 1 98.62 402 SER A C 1
ATOM 3059 O O . SER A 1 402 ? 14.836 -26.828 -12.18 1 98.62 402 SER A O 1
ATOM 3061 N N . SER A 1 403 ? 15.32 -29 -12.562 1 98.31 403 SER A N 1
ATOM 3062 C CA . SER A 1 403 ? 14.836 -28.984 -13.938 1 98.31 403 SER A CA 1
ATOM 3063 C C . SER A 1 403 ? 13.508 -29.719 -14.07 1 98.31 403 SER A C 1
ATOM 3065 O O . SER A 1 403 ? 12.977 -29.859 -15.172 1 98.31 403 SER A O 1
ATOM 3067 N N . LYS A 1 404 ? 12.977 -30.172 -13.008 1 97.75 404 LYS A N 1
ATOM 3068 C CA . LYS A 1 404 ? 11.828 -31.062 -13.039 1 97.75 404 LYS A CA 1
ATOM 3069 C C . LYS A 1 404 ? 10.523 -30.297 -13.203 1 97.75 404 LYS A C 1
ATOM 3071 O O . LYS A 1 404 ? 10.438 -29.125 -12.82 1 97.75 404 LYS A O 1
ATOM 3076 N N . VAL A 1 405 ? 9.609 -30.875 -13.859 1 98.19 405 VAL A N 1
ATOM 3077 C CA . VAL A 1 405 ? 8.195 -30.547 -13.734 1 98.19 405 VAL A CA 1
ATOM 3078 C C . VAL A 1 405 ? 7.508 -31.531 -12.797 1 98.19 405 VAL A C 1
ATOM 3080 O O . VAL A 1 405 ? 7.32 -32.688 -13.148 1 98.19 405 VAL A O 1
ATOM 3083 N N . LEU A 1 406 ? 7.191 -31.062 -11.602 1 97.5 406 LEU A N 1
ATOM 3084 C CA . LEU A 1 406 ? 6.613 -31.922 -10.578 1 97.5 406 LEU A CA 1
ATOM 3085 C C . LEU A 1 406 ? 5.098 -31.984 -10.711 1 97.5 406 LEU A C 1
ATOM 3087 O O . LEU A 1 406 ? 4.434 -30.953 -10.82 1 97.5 406 LEU A O 1
ATOM 3091 N N . LEU A 1 407 ? 4.617 -33.219 -10.68 1 95.88 407 LEU A N 1
ATOM 3092 C CA . LEU A 1 407 ? 3.195 -33.438 -10.906 1 95.88 407 LEU A CA 1
ATOM 3093 C C . LEU A 1 407 ? 2.502 -33.875 -9.617 1 95.88 407 LEU A C 1
ATOM 3095 O O . LEU A 1 407 ? 3.035 -34.719 -8.875 1 95.88 407 LEU A O 1
ATOM 3099 N N . SER A 1 408 ? 1.363 -33.25 -9.32 1 95.88 408 SER A N 1
ATOM 3100 C CA . SER A 1 408 ? 0.389 -33.719 -8.344 1 95.88 408 SER A CA 1
ATOM 3101 C C . SER A 1 408 ? -0.96 -34 -8.992 1 95.88 408 SER A C 1
ATOM 3103 O O . SER A 1 408 ? -1.573 -33.125 -9.57 1 95.88 408 SER A O 1
ATOM 3105 N N . THR A 1 409 ? -1.477 -35.219 -8.812 1 95.12 409 THR A N 1
ATOM 3106 C CA . THR A 1 409 ? -2.695 -35.625 -9.5 1 95.12 409 THR A CA 1
ATOM 3107 C C . THR A 1 409 ? -3.93 -35.219 -8.703 1 95.12 409 THR A C 1
ATOM 3109 O O . THR A 1 409 ? -3.967 -35.375 -7.477 1 95.12 409 THR A O 1
ATOM 3112 N N . LEU A 1 410 ? -4.855 -34.719 -9.453 1 96.31 410 LEU A N 1
ATOM 3113 C CA . LEU A 1 410 ? -6.129 -34.375 -8.828 1 96.31 410 LEU A CA 1
ATOM 3114 C C . LEU A 1 410 ? -6.953 -35.625 -8.547 1 96.31 410 LEU A C 1
ATOM 3116 O O . LEU A 1 410 ? -6.801 -36.625 -9.234 1 96.31 410 LEU A O 1
ATOM 3120 N N . ALA A 1 411 ? -7.809 -35.531 -7.523 1 94.06 411 ALA A N 1
ATOM 3121 C CA . ALA A 1 411 ? -8.688 -36.656 -7.18 1 94.06 411 ALA A CA 1
ATOM 3122 C C . ALA A 1 411 ? -9.875 -36.719 -8.133 1 94.06 411 ALA A C 1
ATOM 3124 O O . ALA A 1 411 ? -10.102 -35.812 -8.938 1 94.06 411 ALA A O 1
ATOM 3125 N N . GLN A 1 412 ? -10.562 -37.875 -8.047 1 92.69 412 GLN A N 1
ATOM 3126 C CA . GLN A 1 412 ? -11.773 -38.031 -8.844 1 92.69 412 GLN A CA 1
ATOM 3127 C C . GLN A 1 412 ? -12.781 -36.938 -8.523 1 92.69 412 GLN A C 1
ATOM 3129 O O . GLN A 1 412 ? -12.992 -36.594 -7.355 1 92.69 412 GLN A O 1
ATOM 3134 N N . GLY A 1 413 ? -13.336 -36.344 -9.516 1 93.5 413 GLY A N 1
ATOM 3135 C CA . GLY A 1 413 ? -14.32 -35.281 -9.312 1 93.5 413 GLY A CA 1
ATOM 3136 C C . GLY A 1 413 ? -13.711 -33.906 -9.297 1 93.5 413 GLY A C 1
ATOM 3137 O O . GLY A 1 413 ? -14.438 -32.906 -9.273 1 93.5 413 GLY A O 1
ATOM 3138 N N . GLU A 1 414 ? -12.414 -33.875 -9.281 1 96.25 414 GLU A N 1
ATOM 3139 C CA . GLU A 1 414 ? -11.711 -32.625 -9.328 1 96.25 414 GLU A CA 1
ATOM 3140 C C . GLU A 1 414 ? -11.234 -32.312 -10.75 1 96.25 414 GLU A C 1
ATOM 3142 O O . GLU A 1 414 ? -10.891 -33.219 -11.508 1 96.25 414 GLU A O 1
ATOM 3147 N N . SER A 1 415 ? -11.266 -30.938 -11.078 1 96.62 415 SER A N 1
ATOM 3148 C CA . SER A 1 415 ? -10.82 -30.547 -12.414 1 96.62 415 SER A CA 1
ATOM 3149 C C . SER A 1 415 ? -10.242 -29.125 -12.398 1 96.62 415 SER A C 1
ATOM 3151 O O . SER A 1 415 ? -10.375 -28.406 -11.406 1 96.62 415 SER A O 1
ATOM 3153 N N . CYS A 1 416 ? -9.523 -28.781 -13.43 1 96.25 416 CYS A N 1
ATOM 3154 C CA . CYS A 1 416 ? -8.938 -27.453 -13.57 1 96.25 416 CYS A CA 1
ATOM 3155 C C . CYS A 1 416 ? -10.016 -26.406 -13.836 1 96.25 416 CYS A C 1
ATOM 3157 O O . CYS A 1 416 ? -11.055 -26.719 -14.422 1 96.25 416 CYS A O 1
ATOM 3159 N N . THR A 1 417 ? -9.656 -25.141 -13.312 1 87.06 417 THR A N 1
ATOM 3160 C CA . THR A 1 417 ? -10.562 -24.031 -13.586 1 87.06 417 THR A CA 1
ATOM 3161 C C . THR A 1 417 ? -10.445 -23.594 -15.039 1 87.06 417 THR A C 1
ATOM 3163 O O . THR A 1 417 ? -9.383 -23.719 -15.648 1 87.06 417 THR A O 1
ATOM 3166 N N . GLN A 1 418 ? -11.211 -23.531 -15.883 1 65.25 418 GLN A N 1
ATOM 3167 C CA . GLN A 1 418 ? -11.141 -23.141 -17.281 1 65.25 418 GLN A CA 1
ATOM 3168 C C . GLN A 1 418 ? -10.539 -21.75 -17.438 1 65.25 418 GLN A C 1
ATOM 3170 O O . GLN A 1 418 ? -10.656 -20.906 -16.547 1 65.25 418 GLN A O 1
ATOM 3175 N N . MET B 1 1 ? 72.25 22.766 25.594 1 17.27 1 MET B N 1
ATOM 3176 C CA . MET B 1 1 ? 73.188 23.109 26.656 1 17.27 1 MET B CA 1
ATOM 3177 C C . MET B 1 1 ? 72.625 24.188 27.578 1 17.27 1 MET B C 1
ATOM 3179 O O . MET B 1 1 ? 71.688 24.922 27.172 1 17.27 1 MET B O 1
ATOM 3183 N N . HIS B 1 2 ? 73.125 24.391 28.875 1 17.03 2 HIS B N 1
ATOM 3184 C CA . HIS B 1 2 ? 72.688 24.438 30.266 1 17.03 2 HIS B CA 1
ATOM 3185 C C . HIS B 1 2 ? 72.375 25.859 30.703 1 17.03 2 HIS B C 1
ATOM 3187 O O . HIS B 1 2 ? 71.312 26.109 31.281 1 17.03 2 HIS B O 1
ATOM 3193 N N . ASN B 1 3 ? 73.312 26.781 30.781 1 15.52 3 ASN B N 1
ATOM 3194 C CA . ASN B 1 3 ? 73.812 27.219 32.062 1 15.52 3 ASN B CA 1
ATOM 3195 C C . ASN B 1 3 ? 73.312 28.594 32.438 1 15.52 3 ASN B C 1
ATOM 3197 O O . ASN B 1 3 ? 73.5 29.047 33.594 1 15.52 3 ASN B O 1
ATOM 3201 N N . ALA B 1 4 ? 73.125 29.531 31.5 1 16.81 4 ALA B N 1
ATOM 3202 C CA . ALA B 1 4 ? 73.75 30.812 31.766 1 16.81 4 ALA B CA 1
ATOM 3203 C C . ALA B 1 4 ? 73.062 31.516 32.938 1 16.81 4 ALA B C 1
ATOM 3205 O O . ALA B 1 4 ? 71.875 31.219 33.281 1 16.81 4 ALA B O 1
ATOM 3206 N N . SER B 1 5 ? 73.312 32.875 33.156 1 17.25 5 SER B N 1
ATOM 3207 C CA . SER B 1 5 ? 74 33.781 34.094 1 17.25 5 SER B CA 1
ATOM 3208 C C . SER B 1 5 ? 72.938 34.469 35 1 17.25 5 SER B C 1
ATOM 3210 O O . SER B 1 5 ? 71.938 35.031 34.5 1 17.25 5 SER B O 1
ATOM 3212 N N . LEU B 1 6 ? 72.938 34.312 36.344 1 19.84 6 LEU B N 1
ATOM 3213 C CA . LEU B 1 6 ? 72.125 34.219 37.562 1 19.84 6 LEU B CA 1
ATOM 3214 C C . LEU B 1 6 ? 72 35.594 38.219 1 19.84 6 LEU B C 1
ATOM 3216 O O . LEU B 1 6 ? 71.5 35.719 39.344 1 19.84 6 LEU B O 1
ATOM 3220 N N . PRO B 1 7 ? 71.938 36.719 37.344 1 19.8 7 PRO B N 1
ATOM 3221 C CA . PRO B 1 7 ? 72.562 37.844 38.062 1 19.8 7 PRO B CA 1
ATOM 3222 C C . PRO B 1 7 ? 71.875 38.188 39.375 1 19.8 7 PRO B C 1
ATOM 3224 O O . PRO B 1 7 ? 70.688 37.844 39.562 1 19.8 7 PRO B O 1
ATOM 3227 N N . PRO B 1 8 ? 72.562 39.156 40.219 1 19.66 8 PRO B N 1
ATOM 3228 C CA . PRO B 1 8 ? 72.75 39.375 41.656 1 19.66 8 PRO B CA 1
ATOM 3229 C C . PRO B 1 8 ? 71.5 40.031 42.312 1 19.66 8 PRO B C 1
ATOM 3231 O O . PRO B 1 8 ? 70.688 40.625 41.625 1 19.66 8 PRO B O 1
ATOM 3234 N N . MET B 1 9 ? 71.438 40 43.656 1 19.48 9 MET B N 1
ATOM 3235 C CA . MET B 1 9 ? 70.625 39.875 44.844 1 19.48 9 MET B CA 1
ATOM 3236 C C . MET B 1 9 ? 70.188 41.25 45.375 1 19.48 9 MET B C 1
ATOM 3238 O O . MET B 1 9 ? 70.812 41.812 46.25 1 19.48 9 MET B O 1
ATOM 3242 N N . MET B 1 10 ? 69.938 42.188 44.438 1 19.34 10 MET B N 1
ATOM 3243 C CA . MET B 1 10 ? 69.938 43.562 45 1 19.34 10 MET B CA 1
ATOM 3244 C C . MET B 1 10 ? 68.938 43.688 46.125 1 19.34 10 MET B C 1
ATOM 3246 O O . MET B 1 10 ? 67.75 43.406 45.969 1 19.34 10 MET B O 1
ATOM 3250 N N . THR B 1 11 ? 69.438 43.906 47.344 1 18.44 11 THR B N 1
ATOM 3251 C CA . THR B 1 11 ? 69 43.781 48.719 1 18.44 11 THR B CA 1
ATOM 3252 C C . THR B 1 11 ? 67.875 44.781 49 1 18.44 11 THR B C 1
ATOM 3254 O O . THR B 1 11 ? 66.75 44.406 49.406 1 18.44 11 THR B O 1
ATOM 3257 N N . SER B 1 12 ? 68.125 45.812 49.906 1 17.98 12 SER B N 1
ATOM 3258 C CA . SER B 1 12 ? 67.562 45.812 51.25 1 17.98 12 SER B CA 1
ATOM 3259 C C . SER B 1 12 ? 66.375 46.688 51.375 1 17.98 12 SER B C 1
ATOM 3261 O O . SER B 1 12 ? 65.312 46.281 51.906 1 17.98 12 SER B O 1
ATOM 3263 N N . MET B 1 13 ? 66.438 48.094 51.344 1 21.39 13 MET B N 1
ATOM 3264 C CA . MET B 1 13 ? 66.125 48.812 52.594 1 21.39 13 MET B CA 1
ATOM 3265 C C . MET B 1 13 ? 64.688 49.219 52.656 1 21.39 13 MET B C 1
ATOM 3267 O O . MET B 1 13 ? 64.125 49.812 51.719 1 21.39 13 MET B O 1
ATOM 3271 N N . LEU B 1 14 ? 63.812 48.688 53.531 1 20.66 14 LEU B N 1
ATOM 3272 C CA . LEU B 1 14 ? 62.375 48.562 53.688 1 20.66 14 LEU B CA 1
ATOM 3273 C C . LEU B 1 14 ? 61.781 49.844 54.344 1 20.66 14 LEU B C 1
ATOM 3275 O O . LEU B 1 14 ? 61.906 50.031 55.531 1 20.66 14 LEU B O 1
ATOM 3279 N N . SER B 1 15 ? 62.219 51 53.875 1 21.42 15 SER B N 1
ATOM 3280 C CA . SER B 1 15 ? 61.875 52.062 54.812 1 21.42 15 SER B CA 1
ATOM 3281 C C . SER B 1 15 ? 60.344 52.094 55.031 1 21.42 15 SER B C 1
ATOM 3283 O O . SER B 1 15 ? 59.594 51.656 54.188 1 21.42 15 SER B O 1
ATOM 3285 N N . SER B 1 16 ? 59.875 52.469 56.312 1 21.39 16 SER B N 1
ATOM 3286 C CA . SER B 1 16 ? 58.719 52.25 57.219 1 21.39 16 SER B CA 1
ATOM 3287 C C . SER B 1 16 ? 57.531 53.062 56.781 1 21.39 16 SER B C 1
ATOM 3289 O O . SER B 1 16 ? 56.375 52.656 56.969 1 21.39 16 SER B O 1
ATOM 3291 N N . LEU B 1 17 ? 57.656 54.25 56.219 1 22.56 17 LEU B N 1
ATOM 3292 C CA . LEU B 1 17 ? 56.844 55.25 56.875 1 22.56 17 LEU B CA 1
ATOM 3293 C C . LEU B 1 17 ? 55.344 55 56.625 1 22.56 17 LEU B C 1
ATOM 3295 O O . LEU B 1 17 ? 55 54.344 55.656 1 22.56 17 LEU B O 1
ATOM 3299 N N . LYS B 1 18 ? 54.375 55.75 57.5 1 23.95 18 LYS B N 1
ATOM 3300 C CA . LYS B 1 18 ? 53.125 55.844 58.25 1 23.95 18 LYS B CA 1
ATOM 3301 C C . LYS B 1 18 ? 52 56.375 57.344 1 23.95 18 LYS B C 1
ATOM 3303 O O . LYS B 1 18 ? 52 57.531 56.969 1 23.95 18 LYS B O 1
ATOM 3308 N N . GLY B 1 19 ? 51.719 55.75 56.156 1 20.28 19 GLY B N 1
ATOM 3309 C CA . GLY B 1 19 ? 50.875 56.438 55.188 1 20.28 19 GLY B CA 1
ATOM 3310 C C . GLY B 1 19 ? 49.469 56.781 55.719 1 20.28 19 GLY B C 1
ATOM 3311 O O . GLY B 1 19 ? 48.938 56.031 56.531 1 20.28 19 GLY B O 1
ATOM 3312 N N . THR B 1 20 ? 49.25 58.031 55.906 1 25.94 20 THR B N 1
ATOM 3313 C CA . THR B 1 20 ? 48.031 58.75 56.25 1 25.94 20 THR B CA 1
ATOM 3314 C C . THR B 1 20 ? 46.875 58.312 55.406 1 25.94 20 THR B C 1
ATOM 3316 O O . THR B 1 20 ? 47 58.219 54.188 1 25.94 20 THR B O 1
ATOM 3319 N N . SER B 1 21 ? 46.031 57.438 55.938 1 23.42 21 SER B N 1
ATOM 3320 C CA . SER B 1 21 ? 44.875 56.781 55.344 1 23.42 21 SER B CA 1
ATOM 3321 C C . SER B 1 21 ? 43.844 57.781 54.906 1 23.42 21 SER B C 1
ATOM 3323 O O . SER B 1 21 ? 43.219 58.438 55.75 1 23.42 21 SER B O 1
ATOM 3325 N N . SER B 1 22 ? 44.219 58.688 53.969 1 24.38 22 SER B N 1
ATOM 3326 C CA . SER B 1 22 ? 43.125 59.531 53.5 1 24.38 22 SER B CA 1
ATOM 3327 C C . SER B 1 22 ? 41.906 58.688 53.094 1 24.38 22 SER B C 1
ATOM 3329 O O . SER B 1 22 ? 42.062 57.688 52.406 1 24.38 22 SER B O 1
ATOM 3331 N N . VAL B 1 23 ? 40.875 58.75 53.969 1 25.05 23 VAL B N 1
ATOM 3332 C CA . VAL B 1 23 ? 39.531 58.125 53.844 1 25.05 23 VAL B CA 1
ATOM 3333 C C . VAL B 1 23 ? 38.875 58.562 52.531 1 25.05 23 VAL B C 1
ATOM 3335 O O . VAL B 1 23 ? 38.719 59.75 52.281 1 25.05 23 VAL B O 1
ATOM 3338 N N . ILE B 1 24 ? 39.188 57.875 51.406 1 22.88 24 ILE B N 1
ATOM 3339 C CA . ILE B 1 24 ? 38.531 58.062 50.125 1 22.88 24 ILE B CA 1
ATOM 3340 C C . ILE B 1 24 ? 37.031 57.969 50.281 1 22.88 24 ILE B C 1
ATOM 3342 O O . ILE B 1 24 ? 36.5 56.906 50.656 1 22.88 24 ILE B O 1
ATOM 3346 N N . GLN B 1 25 ? 36.438 58.938 50.844 1 26.48 25 GLN B N 1
ATOM 3347 C CA . GLN B 1 25 ? 35 58.875 50.812 1 26.48 25 GLN B CA 1
ATOM 3348 C C . GLN B 1 25 ? 34.469 58.656 49.406 1 26.48 25 GLN B C 1
ATOM 3350 O O . GLN B 1 25 ? 34.625 59.5 48.531 1 26.48 25 GLN B O 1
ATOM 3355 N N . SER B 1 26 ? 34.75 57.469 48.844 1 24.72 26 SER B N 1
ATOM 3356 C CA . SER B 1 26 ? 34.219 57.25 47.5 1 24.72 26 SER B CA 1
ATOM 3357 C C . SER B 1 26 ? 32.719 57.5 47.469 1 24.72 26 SER B C 1
ATOM 3359 O O . SER B 1 26 ? 31.969 57 48.312 1 24.72 26 SER B O 1
ATOM 3361 N N . LEU B 1 27 ? 32.469 58.656 47 1 29.33 27 LEU B N 1
ATOM 3362 C CA . LEU B 1 27 ? 31.109 59.031 46.594 1 29.33 27 LEU B CA 1
ATOM 3363 C C . LEU B 1 27 ? 30.5 57.938 45.719 1 29.33 27 LEU B C 1
ATOM 3365 O O . LEU B 1 27 ? 31.016 57.625 44.625 1 29.33 27 LEU B O 1
ATOM 3369 N N . VAL B 1 28 ? 30.078 56.875 46.375 1 27.81 28 VAL B N 1
ATOM 3370 C CA . VAL B 1 28 ? 29.359 55.844 45.656 1 27.81 28 VAL B CA 1
ATOM 3371 C C . VAL B 1 28 ? 28.188 56.469 44.875 1 27.81 28 VAL B C 1
ATOM 3373 O O . VAL B 1 28 ? 27.266 57.031 45.5 1 27.81 28 VAL B O 1
ATOM 3376 N N . LEU B 1 29 ? 28.531 57.094 43.75 1 29.88 29 LEU B N 1
ATOM 3377 C CA . LEU B 1 29 ? 27.422 57.406 42.844 1 29.88 29 LEU B CA 1
ATOM 3378 C C . LEU B 1 29 ? 26.531 56.188 42.656 1 29.88 29 LEU B C 1
ATOM 3380 O O . LEU B 1 29 ? 27 55.156 42.156 1 29.88 29 LEU B O 1
ATOM 3384 N N . ILE B 1 30 ? 25.688 55.969 43.625 1 32.34 30 ILE B N 1
ATOM 3385 C CA . ILE B 1 30 ? 24.641 54.969 43.406 1 32.34 30 ILE B CA 1
ATOM 3386 C C . ILE B 1 3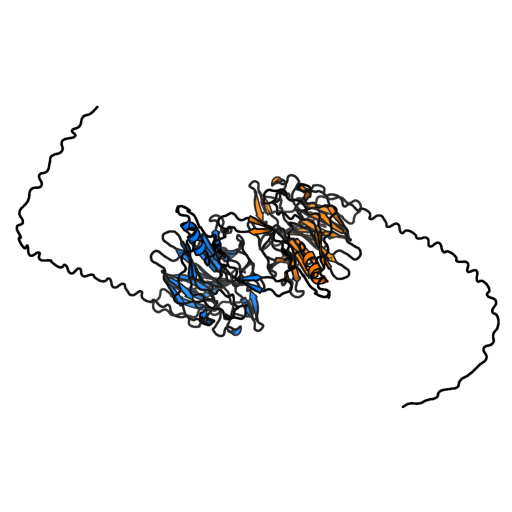0 ? 23.953 55.219 42.062 1 32.34 30 ILE B C 1
ATOM 3388 O O . ILE B 1 30 ? 23.297 56.25 41.875 1 32.34 30 ILE B O 1
ATOM 3392 N N . GLY B 1 31 ? 24.703 54.969 40.969 1 29.19 31 GLY B N 1
ATOM 3393 C CA . GLY B 1 31 ? 23.953 54.969 39.75 1 29.19 31 GLY B CA 1
ATOM 3394 C C . GLY B 1 31 ? 22.641 54.188 39.844 1 29.19 31 GLY B C 1
ATOM 3395 O O . GLY B 1 31 ? 22.625 53.031 40.25 1 29.19 31 GLY B O 1
ATOM 3396 N N . ALA B 1 32 ? 21.609 54.938 40.156 1 35.91 32 ALA B N 1
ATOM 3397 C CA . ALA B 1 32 ? 20.266 54.406 40 1 35.91 32 ALA B CA 1
ATOM 3398 C C . ALA B 1 32 ? 20.109 53.625 38.688 1 35.91 32 ALA B C 1
ATOM 3400 O O . ALA B 1 32 ? 20.188 54.219 37.594 1 35.91 32 ALA B O 1
ATOM 3401 N N . LEU B 1 33 ? 20.703 52.469 38.719 1 35.12 33 LEU B N 1
ATOM 3402 C CA . LEU B 1 33 ? 20.328 51.625 37.594 1 35.12 33 LEU B CA 1
ATOM 3403 C C . LEU B 1 33 ? 18.828 51.656 37.375 1 35.12 33 LEU B C 1
ATOM 3405 O O . LEU B 1 33 ? 18.047 51.219 38.219 1 35.12 33 LEU B O 1
ATOM 3409 N N . CYS B 1 34 ? 18.391 52.688 36.688 1 33.88 34 CYS B N 1
ATOM 3410 C CA . CYS B 1 34 ? 17.031 52.625 36.188 1 33.88 34 CYS B CA 1
ATOM 3411 C C . CYS B 1 34 ? 16.766 51.281 35.5 1 33.88 34 CYS B C 1
ATOM 3413 O O . CYS B 1 34 ? 17.344 51 34.469 1 33.88 34 CYS B O 1
ATOM 3415 N N . ILE B 1 35 ? 16.531 50.344 36.344 1 35.94 35 ILE B N 1
ATOM 3416 C CA . ILE B 1 35 ? 15.984 49.156 35.719 1 35.94 35 ILE B CA 1
ATOM 3417 C C . ILE B 1 35 ? 14.812 49.531 34.812 1 35.94 35 ILE B C 1
ATOM 3419 O O . ILE B 1 35 ? 13.766 49.969 35.312 1 35.94 35 ILE B O 1
ATOM 3423 N N . THR B 1 36 ? 15.102 50.156 33.688 1 36.44 36 THR B N 1
ATOM 3424 C CA . THR B 1 36 ? 13.992 50.156 32.75 1 36.44 36 THR B CA 1
ATOM 3425 C C . THR B 1 36 ? 13.383 48.75 32.656 1 36.44 36 THR B C 1
ATOM 3427 O O . THR B 1 36 ? 14.078 47.812 32.312 1 36.44 36 THR B O 1
ATOM 3430 N N . THR B 1 37 ? 12.5 48.531 33.531 1 37.19 37 THR B N 1
ATOM 3431 C CA . THR B 1 37 ? 11.672 47.375 33.219 1 37.19 37 THR B CA 1
ATOM 3432 C C . THR B 1 37 ? 11.273 47.406 31.734 1 37.19 37 THR B C 1
ATOM 3434 O O . THR B 1 37 ? 10.703 48.375 31.266 1 37.19 37 THR B O 1
ATOM 3437 N N . VAL B 1 38 ? 12.156 46.906 30.891 1 39.5 38 VAL B N 1
ATOM 3438 C CA . VAL B 1 38 ? 11.555 46.625 29.594 1 39.5 38 VAL B CA 1
ATOM 3439 C C . VAL B 1 38 ? 10.148 46.062 29.766 1 39.5 38 VAL B C 1
ATOM 3441 O O . VAL B 1 38 ? 9.977 45.031 30.391 1 39.5 38 VAL B O 1
ATOM 3444 N N . ASP B 1 39 ? 9.234 46.938 29.906 1 36 39 ASP B N 1
ATOM 3445 C CA . ASP B 1 39 ? 7.891 46.406 29.703 1 36 39 ASP B CA 1
ATOM 3446 C C . ASP B 1 39 ? 7.879 45.344 28.609 1 36 39 ASP B C 1
ATOM 3448 O O . ASP B 1 39 ? 8.242 45.625 27.469 1 36 39 ASP B O 1
ATOM 3452 N N . ALA B 1 40 ? 8.172 44.125 29.031 1 38.34 40 ALA B N 1
ATOM 3453 C CA . ALA B 1 40 ? 7.758 43.125 28.047 1 38.34 40 ALA B CA 1
ATOM 3454 C C . ALA B 1 40 ? 6.469 43.531 27.344 1 38.34 40 ALA B C 1
ATOM 3456 O O . ALA B 1 40 ? 5.469 43.844 28 1 38.34 40 ALA B O 1
ATOM 3457 N N . ALA B 1 41 ? 6.617 44.156 26.203 1 39.88 41 ALA B N 1
ATOM 3458 C CA . ALA B 1 41 ? 5.406 44.281 25.406 1 39.88 41 ALA B CA 1
ATOM 3459 C C . ALA B 1 41 ? 4.453 43.125 25.656 1 39.88 41 ALA B C 1
ATOM 3461 O O . ALA B 1 41 ? 4.883 41.969 25.734 1 39.88 41 ALA B O 1
ATOM 3462 N N . PRO B 1 42 ? 3.342 43.344 26.328 1 36.84 42 PRO B N 1
ATOM 3463 C CA . PRO B 1 42 ? 2.404 42.219 26.453 1 36.84 42 PRO B CA 1
ATOM 3464 C C . PRO B 1 42 ? 2.438 41.281 25.25 1 36.84 42 PRO B C 1
ATOM 3466 O O . PRO B 1 42 ? 2.725 41.719 24.125 1 36.84 42 PRO B O 1
ATOM 3469 N N . LEU B 1 43 ? 2.836 40.125 25.438 1 38.81 43 LEU B N 1
ATOM 3470 C CA . LEU B 1 43 ? 2.496 39.156 24.391 1 38.81 43 LEU B CA 1
ATOM 3471 C C . LEU B 1 43 ? 1.205 39.562 23.688 1 38.81 43 LEU B C 1
ATOM 3473 O O . LEU B 1 43 ? 0.146 39.625 24.312 1 38.81 43 LEU B O 1
ATOM 3477 N N . GLN B 1 44 ? 1.156 40.656 22.922 1 38.12 44 GLN B N 1
ATOM 3478 C CA . GLN B 1 44 ? -0.035 40.875 22.109 1 38.12 44 GLN B CA 1
ATOM 3479 C C . GLN B 1 44 ? -0.766 39.594 21.828 1 38.12 44 GLN B C 1
ATOM 3481 O O . GLN B 1 44 ? -0.191 38.656 21.25 1 38.12 44 GLN B O 1
ATOM 3486 N N . ASN B 1 45 ? -1.603 39.125 22.734 1 47.16 45 ASN B N 1
ATOM 3487 C CA . ASN B 1 45 ? -2.58 38.094 22.469 1 47.16 45 ASN B CA 1
ATOM 3488 C C . ASN B 1 45 ? -3.057 38.125 21.016 1 47.16 45 ASN B C 1
ATOM 3490 O O . ASN B 1 45 ? -3.982 38.875 20.688 1 47.16 45 ASN B O 1
ATOM 3494 N N . THR B 1 46 ? -2.176 38.219 20.031 1 60.66 46 THR B N 1
ATOM 3495 C CA . THR B 1 46 ? -2.516 38.406 18.625 1 60.66 46 THR B CA 1
ATOM 3496 C C . THR B 1 46 ? -3.447 37.281 18.141 1 60.66 46 THR B C 1
ATOM 3498 O O . THR B 1 46 ? -3.049 36.125 18.062 1 60.66 46 THR B O 1
ATOM 3501 N N . SER B 1 47 ? -4.777 37.469 18.422 1 81.75 47 SER B N 1
ATOM 3502 C CA . SER B 1 47 ? -5.863 36.625 17.922 1 81.75 47 SER B CA 1
ATOM 3503 C C . SER B 1 47 ? -5.973 36.719 16.391 1 81.75 47 SER B C 1
ATOM 3505 O O . SER B 1 47 ? -5.809 37.812 15.82 1 81.75 47 SER B O 1
ATOM 3507 N N . ILE B 1 48 ? -5.98 35.625 15.758 1 92.19 48 ILE B N 1
ATOM 3508 C CA . ILE B 1 48 ? -6.219 35.531 14.32 1 92.19 48 ILE B CA 1
ATOM 3509 C C . ILE B 1 48 ? -7.719 35.469 14.055 1 92.19 48 ILE B C 1
ATOM 3511 O O . ILE B 1 48 ? -8.461 34.812 14.789 1 92.19 48 ILE B O 1
ATOM 3515 N N . ALA B 1 49 ? -8.156 36.25 13.055 1 95.88 49 ALA B N 1
ATOM 3516 C CA . ALA B 1 49 ? -9.57 36.312 12.695 1 95.88 49 ALA B CA 1
ATOM 3517 C C . ALA B 1 49 ? -10.164 34.906 12.539 1 95.88 49 ALA B C 1
ATOM 3519 O O . ALA B 1 49 ? -9.516 34.031 12.008 1 95.88 49 ALA B O 1
ATOM 3520 N N . THR B 1 50 ? -11.398 34.781 12.984 1 96.69 50 THR B N 1
ATOM 3521 C CA . THR B 1 50 ? -12.102 33.5 12.844 1 96.69 50 THR B CA 1
ATOM 3522 C C . THR B 1 50 ? -12.578 33.312 11.414 1 96.69 50 THR B C 1
ATOM 3524 O O . THR B 1 50 ? -12.906 34.281 10.719 1 96.69 50 THR B O 1
ATOM 3527 N N . ILE B 1 51 ? -12.602 32.094 11.008 1 97.06 51 ILE B N 1
ATOM 3528 C CA . ILE B 1 51 ? -13.125 31.766 9.68 1 97.06 51 ILE B CA 1
ATOM 3529 C C . ILE B 1 51 ? -14.625 32.062 9.633 1 97.06 51 ILE B C 1
ATOM 3531 O O . ILE B 1 51 ? -15.328 31.859 10.625 1 97.06 51 ILE B O 1
ATOM 3535 N N . PRO B 1 52 ? -15.164 32.5 8.516 1 95.81 52 PRO B N 1
ATOM 3536 C CA . PRO B 1 52 ? -16.547 32.969 8.438 1 95.81 52 PRO B CA 1
ATOM 3537 C C . PRO B 1 52 ? -17.562 31.859 8.758 1 95.81 52 PRO B C 1
ATOM 3539 O O . PRO B 1 52 ? -18.641 32.156 9.281 1 95.81 52 PRO B O 1
ATOM 3542 N N . GLN B 1 53 ? -17.25 30.688 8.391 1 96.75 53 GLN B N 1
ATOM 3543 C CA . GLN B 1 53 ? -18.078 29.516 8.688 1 96.75 53 GLN B CA 1
ATOM 3544 C C . GLN B 1 53 ? -17.266 28.438 9.391 1 96.75 53 GLN B C 1
ATOM 3546 O O . GLN B 1 53 ? -16.219 28.016 8.906 1 96.75 53 GLN B O 1
ATOM 3551 N N . PRO B 1 54 ? -17.875 27.984 10.578 1 98.62 54 PRO B N 1
ATOM 3552 C CA . PRO B 1 54 ? -17.156 26.859 11.195 1 98.62 54 PRO B CA 1
ATOM 3553 C C . PRO B 1 54 ? -16.922 25.703 10.227 1 98.62 54 PRO B C 1
ATOM 3555 O O . PRO B 1 54 ? -17.797 25.391 9.414 1 98.62 54 PRO B O 1
ATOM 3558 N N . VAL B 1 55 ? -15.727 25.109 10.328 1 98.81 55 VAL B N 1
ATOM 3559 C CA . VAL B 1 55 ? -15.367 24.047 9.398 1 98.81 55 VAL B CA 1
ATOM 3560 C C . VAL B 1 55 ? -14.398 23.078 10.062 1 98.81 55 VAL B C 1
ATOM 3562 O O . VAL B 1 55 ? -13.547 23.484 10.852 1 98.81 55 VAL B O 1
ATOM 3565 N N . SER B 1 56 ? -14.617 21.812 9.891 1 98.75 56 SER B N 1
ATOM 3566 C CA . SER B 1 56 ? -13.688 20.766 10.312 1 98.75 56 SER B CA 1
ATOM 3567 C C . SER B 1 56 ? -13.211 19.938 9.133 1 98.75 56 SER B C 1
ATOM 3569 O O . SER B 1 56 ? -13.773 20.031 8.039 1 98.75 56 SER B O 1
ATOM 3571 N N . ASN B 1 57 ? -12.086 19.188 9.352 1 98.75 57 ASN B N 1
ATOM 3572 C CA . ASN B 1 57 ? -11.57 18.297 8.312 1 98.75 57 ASN B CA 1
ATOM 3573 C C . ASN B 1 57 ? -11.211 19.062 7.043 1 98.75 57 ASN B C 1
ATOM 3575 O O . ASN B 1 57 ? -11.273 18.516 5.945 1 98.75 57 ASN B O 1
ATOM 3579 N N . ASN B 1 58 ? -10.969 20.375 7.168 1 98.81 58 ASN B N 1
ATOM 3580 C CA . ASN B 1 58 ? -10.586 21.219 6.039 1 98.81 58 ASN B CA 1
ATOM 3581 C C . ASN B 1 58 ? -9.094 21.109 5.742 1 98.81 58 ASN B C 1
ATOM 3583 O O . ASN B 1 58 ? -8.281 21 6.66 1 98.81 58 ASN B O 1
ATOM 3587 N N . ALA B 1 59 ? -8.758 21.078 4.453 1 98.88 59 ALA B N 1
ATOM 3588 C CA . ALA B 1 59 ? -7.363 21.203 4.043 1 98.88 59 ALA B CA 1
ATOM 3589 C C . ALA B 1 59 ? -6.875 22.641 4.18 1 98.88 59 ALA B C 1
ATOM 3591 O O . ALA B 1 59 ? -7.586 23.594 3.824 1 98.88 59 ALA B O 1
ATOM 3592 N N . ILE B 1 60 ? -5.648 22.828 4.742 1 98.88 60 ILE B N 1
ATOM 3593 C CA . ILE B 1 60 ? -5.141 24.188 4.938 1 98.88 60 ILE B CA 1
ATOM 3594 C C . ILE B 1 60 ? -3.744 24.297 4.332 1 98.88 60 ILE B C 1
ATOM 3596 O O . ILE B 1 60 ? -3.027 23.312 4.207 1 98.88 60 ILE B O 1
ATOM 3600 N N . ALA B 1 61 ? -3.381 25.5 3.959 1 98.75 61 ALA B N 1
ATOM 3601 C CA . ALA B 1 61 ? -2.07 25.766 3.367 1 98.75 61 ALA B CA 1
ATOM 3602 C C . ALA B 1 61 ? -1.65 27.219 3.596 1 98.75 61 ALA B C 1
ATOM 3604 O O . ALA B 1 61 ? -2.498 28.094 3.756 1 98.75 61 ALA B O 1
ATOM 3605 N N . LEU B 1 62 ? -0.404 27.422 3.717 1 98.31 62 LEU B N 1
ATOM 3606 C CA . LEU B 1 62 ? 0.207 28.75 3.729 1 98.31 62 LEU B CA 1
ATOM 3607 C C . LEU B 1 62 ? 0.863 29.047 2.387 1 98.31 62 LEU B C 1
ATOM 3609 O O . LEU B 1 62 ? 1.625 28.234 1.862 1 98.31 62 LEU B O 1
ATOM 3613 N N . VAL B 1 63 ? 0.522 30.203 1.815 1 98.38 63 VAL B N 1
ATOM 3614 C CA . VAL B 1 63 ? 1.155 30.609 0.564 1 98.38 63 VAL B CA 1
ATOM 3615 C C . VAL B 1 63 ? 1.682 32.031 0.688 1 98.38 63 VAL B C 1
ATOM 3617 O O . VAL B 1 63 ? 1.268 32.781 1.58 1 98.38 63 VAL B O 1
ATOM 3620 N N . HIS B 1 64 ? 2.641 32.344 -0.186 1 96.62 64 HIS B N 1
ATOM 3621 C CA . HIS B 1 64 ? 3.266 33.656 -0.205 1 96.62 64 HIS B CA 1
ATOM 3622 C C . HIS B 1 64 ? 3.189 34.312 -1.594 1 96.62 64 HIS B C 1
ATOM 3624 O O . HIS B 1 64 ? 3.518 33.656 -2.59 1 96.62 64 HIS B O 1
ATOM 3630 N N . SER B 1 65 ? 2.689 35.5 -1.64 1 94.44 65 SER B N 1
ATOM 3631 C CA . SER B 1 65 ? 2.6 36.25 -2.891 1 94.44 65 SER B CA 1
ATOM 3632 C C . SER B 1 65 ? 2.83 37.719 -2.662 1 94.44 65 SER B C 1
ATOM 3634 O O . SER B 1 65 ? 2.156 38.344 -1.837 1 94.44 65 SER B O 1
ATOM 3636 N N . ASN B 1 66 ? 3.756 38.344 -3.436 1 92.06 66 ASN B N 1
ATOM 3637 C CA . ASN B 1 66 ? 4.043 39.781 -3.381 1 92.06 66 ASN B CA 1
ATOM 3638 C C . ASN B 1 66 ? 4.293 40.25 -1.95 1 92.06 66 ASN B C 1
ATOM 3640 O O . ASN B 1 66 ? 3.658 41.188 -1.482 1 92.06 66 ASN B O 1
ATOM 3644 N N . ASN B 1 67 ? 5.059 39.562 -1.185 1 91 67 ASN B N 1
ATOM 3645 C CA . ASN B 1 67 ? 5.504 39.875 0.171 1 91 67 ASN B CA 1
ATOM 3646 C C . ASN B 1 67 ? 4.363 39.75 1.176 1 91 67 ASN B C 1
ATOM 3648 O O . ASN B 1 67 ? 4.414 40.344 2.258 1 91 67 ASN B O 1
ATOM 3652 N N . LYS B 1 68 ? 3.346 39.094 0.774 1 95.31 68 LYS B N 1
ATOM 3653 C CA . LYS B 1 68 ? 2.238 38.812 1.678 1 95.31 68 LYS B CA 1
ATOM 3654 C C . LYS B 1 68 ? 2.123 37.312 1.933 1 95.31 68 LYS B C 1
ATOM 3656 O O . LYS B 1 68 ? 2.496 36.5 1.082 1 95.31 68 LYS B O 1
ATOM 3661 N N . SER B 1 69 ? 1.667 37 3.127 1 97.06 69 SER B N 1
ATOM 3662 C CA . SER B 1 69 ? 1.381 35.625 3.488 1 97.06 69 SER B CA 1
ATOM 3663 C C . SER B 1 69 ? -0.119 35.406 3.635 1 97.06 69 SER B C 1
ATOM 3665 O O . SER B 1 69 ? -0.827 36.219 4.219 1 97.06 69 SER B O 1
ATOM 3667 N N . TYR B 1 70 ? -0.562 34.281 3.021 1 98.12 70 TYR B N 1
ATOM 3668 C CA . TYR B 1 70 ? -1.981 33.969 3.082 1 98.12 70 TYR B CA 1
ATOM 3669 C C . TYR B 1 70 ? -2.197 32.594 3.684 1 98.12 70 TYR B C 1
ATOM 3671 O O . TYR B 1 70 ? -1.539 31.609 3.289 1 98.12 70 TYR B O 1
ATOM 3679 N N . LEU B 1 71 ? -3.074 32.562 4.668 1 98.44 71 LEU B N 1
ATOM 3680 C CA . LEU B 1 71 ? -3.604 31.312 5.184 1 98.44 71 LEU B CA 1
ATOM 3681 C C . LEU B 1 71 ? -4.852 30.891 4.414 1 98.44 71 LEU B C 1
ATOM 3683 O O . LEU B 1 71 ? -5.816 31.656 4.324 1 98.44 71 LEU B O 1
ATOM 3687 N N . LEU B 1 72 ? -4.793 29.672 3.822 1 98.81 72 LEU B N 1
ATOM 3688 C CA . LEU B 1 72 ? -5.891 29.172 2.998 1 98.81 72 LEU B CA 1
ATOM 3689 C C . LEU B 1 72 ? -6.59 28 3.676 1 98.81 72 LEU B C 1
ATOM 3691 O O . LEU B 1 72 ? -5.941 27.188 4.344 1 98.81 72 LEU B O 1
ATOM 3695 N N . SER B 1 73 ? -7.875 27.922 3.539 1 98.88 73 SER B N 1
ATOM 3696 C CA . SER B 1 73 ? -8.719 26.812 3.961 1 98.88 73 SER B CA 1
ATOM 3697 C C . SER B 1 73 ? -9.57 26.297 2.809 1 98.88 73 SER B C 1
ATOM 3699 O O . SER B 1 73 ? -10.258 27.078 2.141 1 98.88 73 SER B O 1
ATOM 3701 N N . PHE B 1 74 ? -9.461 24.984 2.543 1 98.88 74 PHE B N 1
ATOM 3702 C CA . PHE B 1 74 ? -10.203 24.375 1.444 1 98.88 74 PHE B CA 1
ATOM 3703 C C . PHE B 1 74 ? -11.164 23.312 1.965 1 98.88 74 PHE B C 1
ATOM 3705 O O . PHE B 1 74 ? -10.758 22.406 2.707 1 98.88 74 PHE B O 1
ATOM 3712 N N . MET B 1 75 ? -12.438 23.359 1.516 1 98.69 75 MET B N 1
ATOM 3713 C CA . MET B 1 75 ? -13.453 22.328 1.698 1 98.69 75 MET B CA 1
ATOM 3714 C C . MET B 1 75 ? -13.648 22.016 3.178 1 98.69 75 MET B C 1
ATOM 3716 O O . MET B 1 75 ? -13.367 22.844 4.039 1 98.69 75 MET B O 1
ATOM 3720 N N . GLY B 1 76 ? -14.289 20.891 3.424 1 98.31 76 GLY B N 1
ATOM 3721 C CA . GLY B 1 76 ? -14.469 20.453 4.797 1 98.31 76 GLY B CA 1
ATOM 3722 C C . GLY B 1 76 ? -15.922 20.219 5.164 1 98.31 76 GLY B C 1
ATOM 3723 O O . GLY B 1 76 ? -16.75 19.953 4.297 1 98.31 76 GLY B O 1
ATOM 3724 N N . LEU B 1 77 ? -16.094 20.203 6.453 1 98.69 77 LEU B N 1
ATOM 3725 C CA . LEU B 1 77 ? -17.359 19.828 7.039 1 98.69 77 LEU B CA 1
ATOM 3726 C C . LEU B 1 77 ? -17.953 20.969 7.867 1 98.69 77 LEU B C 1
ATOM 3728 O O . LEU B 1 77 ? -17.297 21.469 8.781 1 98.69 77 LEU B O 1
ATOM 3732 N N . ALA B 1 78 ? -19.25 21.281 7.613 1 98.5 78 ALA B N 1
ATOM 3733 C CA . ALA B 1 78 ? -19.969 22.312 8.375 1 98.5 78 ALA B CA 1
ATOM 3734 C C . ALA B 1 78 ? -20.578 21.734 9.641 1 98.5 78 ALA B C 1
ATOM 3736 O O . ALA B 1 78 ? -20.516 20.516 9.867 1 98.5 78 ALA B O 1
ATOM 3737 N N . PRO B 1 79 ? -21.172 22.516 10.516 1 98.25 79 PRO B N 1
ATOM 3738 C CA . PRO B 1 79 ? -21.547 22.125 11.875 1 98.25 79 PRO B CA 1
ATOM 3739 C C . PRO B 1 79 ? -22.625 21.047 11.898 1 98.25 79 PRO B C 1
ATOM 3741 O O . PRO B 1 79 ? -22.734 20.297 12.883 1 98.25 79 PRO B O 1
ATOM 3744 N N . GLU B 1 80 ? -23.391 20.922 10.836 1 97.12 80 GLU B N 1
ATOM 3745 C CA . GLU B 1 80 ? -24.438 19.922 10.828 1 97.12 80 GLU B CA 1
ATOM 3746 C C . GLU B 1 80 ? -23.875 18.516 10.805 1 97.12 80 GLU B C 1
ATOM 3748 O O . GLU B 1 80 ? -24.531 17.562 11.219 1 97.12 80 GLU B O 1
ATOM 3753 N N . LYS B 1 81 ? -22.672 18.344 10.297 1 96.44 81 LYS B N 1
ATOM 3754 C CA . LYS B 1 81 ? -21.875 17.125 10.305 1 96.44 81 LYS B CA 1
ATOM 3755 C C . LYS B 1 81 ? -22.625 15.977 9.641 1 96.44 81 LYS B C 1
ATOM 3757 O O . LYS B 1 81 ? -22.656 14.859 10.164 1 96.44 81 LYS B O 1
ATOM 3762 N N . ASN B 1 82 ? -23.375 16.281 8.625 1 94 82 ASN B N 1
ATOM 3763 C CA . ASN B 1 82 ? -24 15.266 7.777 1 94 82 ASN B CA 1
ATOM 3764 C C . ASN B 1 82 ? -23.547 15.398 6.324 1 94 82 ASN B C 1
ATOM 3766 O O . ASN B 1 82 ? -22.688 16.219 6.008 1 94 82 ASN B O 1
ATOM 3770 N N . HIS B 1 83 ? -24.078 14.555 5.496 1 93.31 83 HIS B N 1
ATOM 3771 C CA . HIS B 1 83 ? -23.609 14.5 4.113 1 93.31 83 HIS B CA 1
ATOM 3772 C C . HIS B 1 83 ? -23.875 15.82 3.391 1 93.31 83 HIS B C 1
ATOM 3774 O O . HIS B 1 83 ? -23.125 16.188 2.479 1 93.31 83 HIS B O 1
ATOM 3780 N N . LEU B 1 84 ? -24.844 16.625 3.799 1 94.88 84 LEU B N 1
ATOM 3781 C CA . LEU B 1 84 ? -25.172 17.891 3.17 1 94.88 84 LEU B CA 1
ATOM 3782 C C . LEU B 1 84 ? -24.219 18.984 3.646 1 94.88 84 LEU B C 1
ATOM 3784 O O . LEU B 1 84 ? -24.141 20.047 3.027 1 94.88 84 LEU B O 1
ATOM 3788 N N . ALA B 1 85 ? -23.562 18.672 4.781 1 97.25 85 ALA B N 1
ATOM 3789 C CA . ALA B 1 85 ? -22.672 19.641 5.395 1 97.25 85 ALA B CA 1
ATOM 3790 C C . ALA B 1 85 ? -21.281 19.609 4.746 1 97.25 85 ALA B C 1
ATOM 3792 O O . ALA B 1 85 ? -20.438 20.453 5.039 1 97.25 85 ALA B O 1
ATOM 3793 N N . VAL B 1 86 ? -21.047 18.625 3.898 1 97.81 86 VAL B N 1
ATOM 3794 C CA . VAL B 1 86 ? -19.797 18.531 3.162 1 97.81 86 VAL B CA 1
ATOM 3795 C C . VAL B 1 86 ? -19.781 19.547 2.021 1 97.81 86 VAL B C 1
ATOM 3797 O O . VAL B 1 86 ? -20.703 19.562 1.191 1 97.81 86 VAL B O 1
ATOM 3800 N N . HIS B 1 87 ? -18.75 20.422 1.989 1 97.94 87 HIS B N 1
ATOM 3801 C CA . HIS B 1 87 ? -18.781 21.5 1.003 1 97.94 87 HIS B CA 1
ATOM 3802 C C . HIS B 1 87 ? -17.438 21.641 0.302 1 97.94 87 HIS B C 1
ATOM 3804 O O . HIS B 1 87 ? -16.438 21.094 0.752 1 97.94 87 HIS B O 1
ATOM 3810 N N . ASN B 1 88 ? -17.438 22.375 -0.859 1 98.62 88 ASN B N 1
ATOM 3811 C CA . ASN B 1 88 ? -16.219 22.625 -1.619 1 98.62 88 ASN B CA 1
ATOM 3812 C C . ASN B 1 88 ? -15.797 24.094 -1.518 1 98.62 88 ASN B C 1
ATOM 3814 O O . ASN B 1 88 ? -15.086 24.609 -2.387 1 98.62 88 ASN B O 1
ATOM 3818 N N . HIS B 1 89 ? -16.25 24.812 -0.439 1 98.69 89 HIS B N 1
ATOM 3819 C CA . HIS B 1 89 ? -15.891 26.219 -0.251 1 98.69 89 HIS B CA 1
ATOM 3820 C C . HIS B 1 89 ? -14.43 26.375 0.143 1 98.69 89 HIS B C 1
ATOM 3822 O O . HIS B 1 89 ? -13.828 25.453 0.683 1 98.69 89 HIS B O 1
ATOM 3828 N N . ALA B 1 90 ? -13.961 27.562 -0.19 1 98.88 90 ALA B N 1
ATOM 3829 C CA . ALA B 1 90 ? -12.586 27.906 0.166 1 98.88 90 ALA B CA 1
ATOM 3830 C C . ALA B 1 90 ? -12.492 29.359 0.631 1 98.88 90 ALA B C 1
ATOM 3832 O O . ALA B 1 90 ? -13.297 30.203 0.227 1 98.88 90 ALA B O 1
ATOM 3833 N N . TRP B 1 91 ? -11.539 29.641 1.521 1 98.81 91 TRP B N 1
ATOM 3834 C CA . TRP B 1 91 ? -11.328 30.969 2.098 1 98.81 91 TRP B CA 1
ATOM 3835 C C . TRP B 1 91 ? -9.844 31.281 2.205 1 98.81 91 TRP B C 1
ATOM 3837 O O . TRP B 1 91 ? -9.008 30.375 2.289 1 98.81 91 TRP B O 1
ATOM 3847 N N . ALA B 1 92 ? -9.57 32.562 2.199 1 98.69 92 ALA B N 1
ATOM 3848 C CA . ALA B 1 92 ? -8.203 33.031 2.359 1 98.69 92 ALA B CA 1
ATOM 3849 C C . ALA B 1 92 ? -8.141 34.156 3.395 1 98.69 92 ALA B C 1
ATOM 3851 O O . ALA B 1 92 ? -9.039 35 3.467 1 98.69 92 ALA B O 1
ATOM 3852 N N . LEU B 1 93 ? -7.129 34.156 4.184 1 98.38 93 LEU B N 1
ATOM 3853 C CA . LEU B 1 93 ? -6.828 35.188 5.152 1 98.38 93 LEU B CA 1
ATOM 3854 C C . LEU B 1 93 ? -5.426 35.75 4.941 1 98.38 93 LEU B C 1
ATOM 3856 O O . LEU B 1 93 ? -4.445 35 4.98 1 98.38 93 LEU B O 1
ATOM 3860 N N . SER B 1 94 ? -5.328 37.062 4.699 1 97.31 94 SER B N 1
ATOM 3861 C CA . SER B 1 94 ? -4.004 37.656 4.715 1 97.31 94 SER B CA 1
ATOM 3862 C C . SER B 1 94 ? -3.455 37.75 6.137 1 97.31 94 SER B C 1
ATOM 3864 O O . SER B 1 94 ? -4.09 38.344 7.016 1 97.31 94 SER B O 1
ATOM 3866 N N . LEU B 1 95 ? -2.303 37.219 6.316 1 96.44 95 LEU B N 1
ATOM 3867 C CA . LEU B 1 95 ? -1.711 37.219 7.648 1 96.44 95 LEU B CA 1
ATOM 3868 C C . LEU B 1 95 ? -0.816 38.438 7.848 1 96.44 95 LEU B C 1
ATOM 3870 O O . LEU B 1 95 ? -0.458 38.781 8.984 1 96.44 95 LEU B O 1
ATOM 3874 N N . THR B 1 96 ? -0.497 39.125 6.832 1 94.31 96 THR B N 1
ATOM 3875 C CA . THR B 1 96 ? 0.446 40.219 6.906 1 94.31 96 THR B CA 1
ATOM 3876 C C . THR B 1 96 ? -0.293 41.562 6.961 1 94.31 96 THR B C 1
ATOM 3878 O O . THR B 1 96 ? 0.292 42.594 7.312 1 94.31 96 THR B O 1
ATOM 3881 N N . GLU B 1 97 ? -1.482 41.531 6.586 1 91.06 97 GLU B N 1
ATOM 3882 C CA . GLU B 1 97 ? -2.268 42.781 6.633 1 91.06 97 GLU B CA 1
ATOM 3883 C C . GLU B 1 97 ? -2.988 42.906 7.969 1 91.06 97 GLU B C 1
ATOM 3885 O O . GLU B 1 97 ? -3.564 41.938 8.477 1 91.06 97 GLU B O 1
ATOM 3890 N N . LYS B 1 98 ? -2.924 44.062 8.445 1 88.38 98 LYS B N 1
ATOM 3891 C CA . LYS B 1 98 ? -3.562 44.312 9.734 1 88.38 98 LYS B CA 1
ATOM 3892 C C . LYS B 1 98 ? -5.082 44.219 9.625 1 88.38 98 LYS B C 1
ATOM 3894 O O . LYS B 1 98 ? -5.664 44.688 8.633 1 88.38 98 LYS B O 1
ATOM 3899 N N . ASN B 1 99 ? -5.668 43.656 10.586 1 89.38 99 ASN B N 1
ATOM 3900 C CA . ASN B 1 99 ? -7.117 43.562 10.719 1 89.38 99 ASN B CA 1
ATOM 3901 C C . ASN B 1 99 ? -7.742 42.844 9.531 1 89.38 99 ASN B C 1
ATOM 3903 O O . ASN B 1 99 ? -8.836 43.188 9.094 1 89.38 99 ASN B O 1
ATOM 3907 N N . SER B 1 100 ? -6.941 42 8.992 1 92.31 100 SER B N 1
ATOM 3908 C CA . SER B 1 100 ? -7.457 41.25 7.867 1 92.31 100 SER B CA 1
ATOM 3909 C C . SER B 1 100 ? -8.547 40.281 8.312 1 92.31 100 SER B C 1
ATOM 3911 O O . SER B 1 100 ? -8.516 39.781 9.438 1 92.31 100 SER B O 1
ATOM 3913 N N . GLN B 1 101 ? -9.516 40.156 7.375 1 96.5 101 GLN B N 1
ATOM 3914 C CA . GLN B 1 101 ? -10.578 39.156 7.555 1 96.5 101 GLN B CA 1
ATOM 3915 C C . GLN B 1 101 ? -10.523 38.094 6.473 1 96.5 101 GLN B C 1
ATOM 3917 O O . GLN B 1 101 ? -9.984 38.312 5.387 1 96.5 101 GLN B O 1
ATOM 3922 N N . TRP B 1 102 ? -11.094 36.938 6.879 1 98.31 102 TRP B N 1
ATOM 3923 C CA . TRP B 1 102 ? -11.195 35.875 5.887 1 98.31 102 TRP B CA 1
ATOM 3924 C C . TRP B 1 102 ? -12.078 36.312 4.719 1 98.31 102 TRP B C 1
ATOM 3926 O O . TRP B 1 102 ? -13.117 36.938 4.914 1 98.31 102 TRP B O 1
ATOM 3936 N N . LYS B 1 103 ? -11.68 35.938 3.539 1 97.38 103 LYS B N 1
ATOM 3937 C CA . LYS B 1 103 ? -12.453 36.188 2.326 1 97.38 103 LYS B CA 1
ATOM 3938 C C . LYS B 1 103 ? -12.734 34.875 1.588 1 97.38 103 LYS B C 1
ATOM 3940 O O . LYS B 1 103 ? -11.875 34 1.517 1 97.38 103 LYS B O 1
ATOM 3945 N N . SER B 1 104 ? -13.969 34.812 1.061 1 98.31 104 SER B N 1
ATOM 3946 C CA . SER B 1 104 ? -14.258 33.688 0.178 1 98.31 104 SER B CA 1
ATOM 3947 C C . SER B 1 104 ? -13.422 33.75 -1.094 1 98.31 104 SER B C 1
ATOM 3949 O O . SER B 1 104 ? -13.234 34.844 -1.672 1 98.31 104 SER B O 1
ATOM 3951 N N . ILE B 1 105 ? -12.914 32.688 -1.469 1 98.62 105 ILE B N 1
ATOM 3952 C CA . ILE B 1 105 ? -12.227 32.562 -2.752 1 98.62 105 ILE B CA 1
ATOM 3953 C C . ILE B 1 105 ? -12.945 31.516 -3.609 1 98.62 105 ILE B C 1
ATOM 3955 O O . ILE B 1 105 ? -13.984 30.984 -3.217 1 98.62 105 ILE B O 1
ATOM 3959 N N . ALA B 1 106 ? -12.375 31.297 -4.844 1 98.75 106 ALA B N 1
ATOM 3960 C CA . ALA B 1 106 ? -13.023 30.359 -5.75 1 98.75 106 ALA B CA 1
ATOM 3961 C C . ALA B 1 106 ? -13.203 28.984 -5.086 1 98.75 106 ALA B C 1
ATOM 3963 O O . ALA B 1 106 ? -12.305 28.5 -4.402 1 98.75 106 ALA B O 1
ATOM 3964 N N . ASP B 1 107 ? -14.367 28.375 -5.305 1 98.81 107 ASP B N 1
ATOM 3965 C CA . ASP B 1 107 ? -14.625 27.031 -4.781 1 98.81 107 ASP B CA 1
ATOM 3966 C C . ASP B 1 107 ? -13.727 26 -5.449 1 98.81 107 ASP B C 1
ATOM 3968 O O . ASP B 1 107 ? -13.336 26.156 -6.605 1 98.81 107 ASP B O 1
ATOM 3972 N N . VAL B 1 108 ? -13.414 24.953 -4.715 1 98.88 108 VAL B N 1
ATOM 3973 C CA . VAL B 1 108 ? -12.594 23.891 -5.277 1 98.88 108 VAL B CA 1
ATOM 3974 C C . VAL B 1 108 ? -13.375 23.141 -6.352 1 98.88 108 VAL B C 1
ATOM 3976 O O . VAL B 1 108 ? -14.508 22.703 -6.113 1 98.88 108 VAL B O 1
ATOM 3979 N N . PRO B 1 109 ? -12.773 22.953 -7.52 1 98.56 109 PRO B N 1
ATOM 3980 C CA . PRO B 1 109 ? -13.453 22.203 -8.57 1 98.56 109 PRO B CA 1
ATOM 3981 C C . PRO B 1 109 ? -13.602 20.719 -8.227 1 98.56 109 PRO B C 1
ATOM 3983 O O . PRO B 1 109 ? -12.984 20.234 -7.27 1 98.56 109 PRO B O 1
ATOM 3986 N N . HIS B 1 110 ? -14.484 20.047 -9 1 96.69 110 HIS B N 1
ATOM 3987 C CA . HIS B 1 110 ? -14.727 18.625 -8.789 1 96.69 110 HIS B CA 1
ATOM 3988 C C . HIS B 1 110 ? -15.164 17.953 -10.078 1 96.69 110 HIS B C 1
ATOM 3990 O O . HIS B 1 110 ? -15.859 18.547 -10.906 1 96.69 110 HIS B O 1
ATOM 3996 N N . ILE B 1 111 ? -14.781 16.703 -10.219 1 94.94 111 ILE B N 1
ATOM 3997 C CA . ILE B 1 111 ? -15.266 15.906 -11.344 1 94.94 111 ILE B CA 1
ATOM 3998 C C . ILE B 1 111 ? -16.359 14.961 -10.859 1 94.94 111 ILE B C 1
ATOM 4000 O O . ILE B 1 111 ? -17.203 14.516 -11.656 1 94.94 111 ILE B O 1
ATOM 4004 N N . ALA B 1 112 ? -16.281 14.602 -9.594 1 92.75 112 ALA B N 1
ATOM 4005 C CA . ALA B 1 112 ? -17.344 13.781 -9 1 92.75 112 ALA B CA 1
ATOM 4006 C C . ALA B 1 112 ? -18.688 14.5 -9.031 1 92.75 112 ALA B C 1
ATOM 4008 O O . ALA B 1 112 ? -18.734 15.734 -9.109 1 92.75 112 ALA B O 1
ATOM 4009 N N . PRO B 1 113 ? -19.797 13.734 -8.93 1 93 113 PRO B N 1
ATOM 4010 C CA . PRO B 1 113 ? -21.109 14.359 -8.922 1 93 113 PRO B CA 1
ATOM 4011 C C . PRO B 1 113 ? -21.328 15.266 -7.715 1 93 113 PRO B C 1
ATOM 4013 O O . PRO B 1 113 ? -22.031 16.281 -7.812 1 93 113 PRO B O 1
ATOM 4016 N N . LEU B 1 114 ? -20.719 14.891 -6.641 1 94.12 114 LEU B N 1
ATOM 4017 C CA . LEU B 1 114 ? -20.797 15.711 -5.434 1 94.12 114 LEU B CA 1
ATOM 4018 C C . LEU B 1 114 ? -19.625 16.656 -5.332 1 94.12 114 LEU B C 1
ATOM 4020 O O . LEU B 1 114 ? -18.469 16.25 -5.5 1 94.12 114 LEU B O 1
ATOM 4024 N N . ALA B 1 115 ? -19.859 17.828 -4.977 1 94.19 115 ALA B N 1
ATOM 4025 C CA . ALA B 1 115 ? -18.859 18.891 -5.012 1 94.19 115 ALA B CA 1
ATOM 4026 C C . ALA B 1 115 ? -17.938 18.797 -3.799 1 94.19 115 ALA B C 1
ATOM 4028 O O . ALA B 1 115 ? -16.719 18.953 -3.926 1 94.19 115 ALA B O 1
ATOM 4029 N N . GLY B 1 116 ? -18.531 18.625 -2.643 1 96.31 116 GLY B N 1
ATOM 4030 C CA . GLY B 1 116 ? -17.766 18.656 -1.407 1 96.31 116 GLY B CA 1
ATOM 4031 C C . GLY B 1 116 ? -16.984 17.391 -1.145 1 96.31 116 GLY B C 1
ATOM 4032 O O . GLY B 1 116 ? -17.422 16.297 -1.538 1 96.31 116 GLY B O 1
ATOM 4033 N N . ARG B 1 117 ? -15.797 17.562 -0.533 1 97 117 ARG B N 1
ATOM 4034 C CA . ARG B 1 117 ? -14.969 16.438 -0.116 1 97 117 ARG B CA 1
ATOM 4035 C C . ARG B 1 117 ? -14.492 1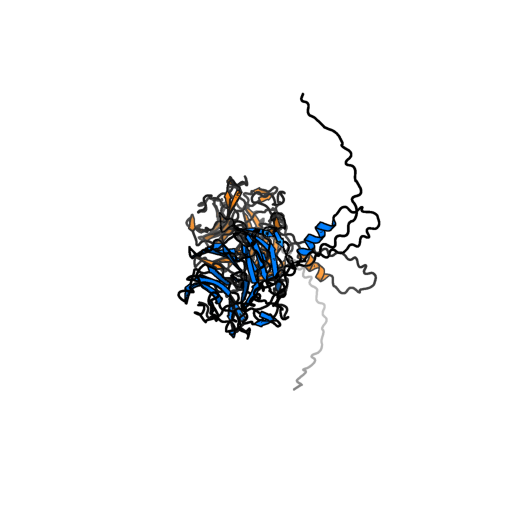6.609 1.324 1 97 117 ARG B C 1
ATOM 4037 O O . ARG B 1 117 ? -14.297 17.734 1.79 1 97 117 ARG B O 1
ATOM 4044 N N . LEU B 1 118 ? -14.359 15.484 1.958 1 97.88 118 LEU B N 1
ATOM 4045 C CA . LEU B 1 118 ? -13.711 15.414 3.262 1 97.88 118 LEU B CA 1
ATOM 4046 C C . LEU B 1 118 ? -12.336 14.758 3.148 1 97.88 118 LEU B C 1
ATOM 4048 O O . LEU B 1 118 ? -12.078 14 2.211 1 97.88 118 LEU B O 1
ATOM 4052 N N . ALA B 1 119 ? -11.469 15.086 4.109 1 98.5 119 ALA B N 1
ATOM 4053 C CA . ALA B 1 119 ? -10.188 14.406 4.309 1 98.5 119 ALA B CA 1
ATOM 4054 C C . ALA B 1 119 ? -9.242 14.648 3.133 1 98.5 119 ALA B C 1
ATOM 4056 O O . ALA B 1 119 ? -8.469 13.766 2.754 1 98.5 119 ALA B O 1
ATOM 4057 N N . SER B 1 120 ? -9.398 15.805 2.498 1 98.69 120 SER B N 1
ATOM 4058 C CA . SER B 1 120 ? -8.391 16.281 1.561 1 98.69 120 SER B CA 1
ATOM 4059 C C . SER B 1 120 ? -7.176 16.844 2.293 1 98.69 120 SER B C 1
ATOM 4061 O O . SER B 1 120 ? -7.215 17.031 3.512 1 98.69 120 SER B O 1
ATOM 4063 N N . ILE B 1 121 ? -6.148 17.047 1.563 1 98.75 121 ILE B N 1
ATOM 4064 C CA . ILE B 1 121 ? -4.938 17.656 2.111 1 98.75 121 ILE B CA 1
ATOM 4065 C C . ILE B 1 121 ? -4.441 18.75 1.168 1 98.75 121 ILE B C 1
ATOM 4067 O O . ILE B 1 121 ? -4.727 18.734 -0.032 1 98.75 121 ILE B O 1
ATOM 4071 N N . ALA B 1 122 ? -3.752 19.766 1.741 1 98.88 122 ALA B N 1
ATOM 4072 C CA . ALA B 1 122 ? -3.207 20.844 0.926 1 98.88 122 ALA B CA 1
ATOM 4073 C C . ALA B 1 122 ? -1.802 21.234 1.385 1 98.88 122 ALA B C 1
ATOM 4075 O O . ALA B 1 122 ? -1.508 21.219 2.582 1 98.88 122 ALA B O 1
ATOM 4076 N N . ILE B 1 123 ? -0.999 21.562 0.439 1 98.69 123 ILE B N 1
ATOM 4077 C CA . ILE B 1 123 ? 0.373 22.016 0.655 1 98.69 123 ILE B CA 1
ATOM 4078 C C . ILE B 1 123 ? 0.611 23.328 -0.087 1 98.69 123 ILE B C 1
ATOM 4080 O O . ILE B 1 123 ? 0.281 23.453 -1.27 1 98.69 123 ILE B O 1
ATOM 4084 N N . GLY B 1 124 ? 1.165 24.312 0.651 1 98.38 124 GLY B N 1
ATOM 4085 C CA . GLY B 1 124 ? 1.578 25.547 0.004 1 98.38 124 GLY B CA 1
ATOM 4086 C C . GLY B 1 124 ? 3.035 25.547 -0.418 1 98.38 124 GLY B C 1
ATOM 4087 O O . GLY B 1 124 ? 3.906 25.125 0.344 1 98.38 124 GLY B O 1
ATOM 4088 N N . ILE B 1 125 ? 3.271 25.953 -1.636 1 97.44 125 ILE B N 1
ATOM 4089 C CA . ILE B 1 125 ? 4.605 26.203 -2.164 1 97.44 125 ILE B CA 1
ATOM 4090 C C . ILE B 1 125 ? 4.641 27.562 -2.861 1 97.44 125 ILE B C 1
ATOM 4092 O O . ILE B 1 125 ? 4.043 27.734 -3.928 1 97.44 125 ILE B O 1
ATOM 4096 N N . ASN B 1 126 ? 5.371 28.5 -2.254 1 95.31 126 ASN B N 1
ATOM 4097 C CA . ASN B 1 126 ? 5.402 29.859 -2.754 1 95.31 126 ASN B CA 1
ATOM 4098 C C . ASN B 1 126 ? 3.998 30.453 -2.879 1 95.31 126 ASN B C 1
ATOM 4100 O O . ASN B 1 126 ? 3.287 30.578 -1.881 1 95.31 126 ASN B O 1
ATOM 4104 N N . ASP B 1 127 ? 3.605 30.75 -4.055 1 96.56 127 ASP B N 1
ATOM 4105 C CA . ASP B 1 127 ? 2.322 31.422 -4.211 1 96.56 127 ASP B CA 1
ATOM 4106 C C . ASP B 1 127 ? 1.231 30.453 -4.645 1 96.56 127 ASP B C 1
ATOM 4108 O O . ASP B 1 127 ? 0.156 30.875 -5.082 1 96.56 127 ASP B O 1
ATOM 4112 N N . LYS B 1 128 ? 1.552 29.141 -4.59 1 98.25 128 LYS B N 1
ATOM 4113 C CA . LYS B 1 128 ? 0.604 28.125 -5.039 1 98.25 128 LYS B CA 1
ATOM 4114 C C . LYS B 1 128 ? 0.251 27.156 -3.906 1 98.25 128 LYS B C 1
ATOM 4116 O O . LYS B 1 128 ? 1.107 26.812 -3.094 1 98.25 128 LYS B O 1
ATOM 4121 N N . ALA B 1 129 ? -1.039 26.828 -3.893 1 98.81 129 ALA B N 1
ATOM 4122 C CA . ALA B 1 129 ? -1.492 25.734 -3.047 1 98.81 129 ALA B CA 1
ATOM 4123 C C . ALA B 1 129 ? -1.865 24.516 -3.883 1 98.81 129 ALA B C 1
ATOM 4125 O O . ALA B 1 129 ? -2.475 24.641 -4.949 1 98.81 129 ALA B O 1
ATOM 4126 N N . TYR B 1 130 ? -1.416 23.359 -3.471 1 98.94 130 TYR B N 1
ATOM 4127 C CA . TYR B 1 130 ? -1.766 22.094 -4.094 1 98.94 130 TYR B CA 1
ATOM 4128 C C . TYR B 1 130 ? -2.75 21.312 -3.229 1 98.94 130 TYR B C 1
ATOM 4130 O O . TYR B 1 130 ? -2.465 21.016 -2.066 1 98.94 130 TYR B O 1
ATOM 4138 N N . VAL B 1 131 ? -3.9 21.016 -3.799 1 98.88 131 VAL B N 1
ATOM 4139 C CA . VAL B 1 131 ? -4.98 20.359 -3.078 1 98.88 131 VAL B CA 1
ATOM 4140 C C . VAL B 1 131 ? -5.156 18.938 -3.605 1 98.88 131 VAL B C 1
ATOM 4142 O O . VAL B 1 131 ? -5.367 18.734 -4.805 1 98.88 131 VAL B O 1
ATOM 4145 N N . PHE B 1 132 ? -5.094 17.969 -2.689 1 98.75 132 PHE B N 1
ATOM 4146 C CA . PHE B 1 132 ? -5.078 16.562 -3.111 1 98.75 132 PHE B CA 1
ATOM 4147 C C . PHE B 1 132 ? -6.188 15.781 -2.418 1 98.75 132 PHE B C 1
ATOM 4149 O O . PHE B 1 132 ? -6.418 15.953 -1.219 1 98.75 132 PHE B O 1
ATOM 4156 N N . GLY B 1 133 ? -6.801 14.891 -3.211 1 97.88 133 GLY B N 1
ATOM 4157 C CA . GLY B 1 133 ? -7.59 13.781 -2.707 1 97.88 133 GLY B CA 1
ATOM 4158 C C . GLY B 1 133 ? -8.844 14.227 -1.974 1 97.88 133 GLY B C 1
ATOM 4159 O O . GLY B 1 133 ? -9.406 15.273 -2.281 1 97.88 133 GLY B O 1
ATOM 4160 N N . GLY B 1 134 ? -9.242 13.367 -1.013 1 98.25 134 GLY B N 1
ATOM 4161 C CA . GLY B 1 134 ? -10.508 13.492 -0.308 1 98.25 134 GLY B CA 1
ATOM 4162 C C . GLY B 1 134 ? -11.57 12.539 -0.814 1 98.25 134 GLY B C 1
ATOM 4163 O O . GLY B 1 134 ? -11.352 11.82 -1.793 1 98.25 134 GLY B O 1
ATOM 4164 N N . TYR B 1 135 ? -12.648 12.492 -0.035 1 97.62 135 TYR B N 1
ATOM 4165 C CA . TYR B 1 135 ? -13.734 11.617 -0.437 1 97.62 135 TYR B CA 1
ATOM 4166 C C . TYR B 1 135 ? -15.07 12.352 -0.403 1 97.62 135 TYR B C 1
ATOM 4168 O O . TYR B 1 135 ? -15.242 13.305 0.355 1 97.62 135 TYR B O 1
ATOM 4176 N N . THR B 1 136 ? -15.953 11.914 -1.236 1 95.81 136 THR B N 1
ATOM 4177 C CA . THR B 1 136 ? -17.328 12.414 -1.237 1 95.81 136 THR B CA 1
ATOM 4178 C C . THR B 1 136 ? -18.219 11.539 -0.358 1 95.81 136 THR B C 1
ATOM 4180 O O . THR B 1 136 ? -17.906 10.367 -0.129 1 95.81 136 THR B O 1
ATOM 4183 N N . VAL B 1 137 ? -19.188 12.141 0.115 1 91.62 137 VAL B N 1
ATOM 4184 C CA . VAL B 1 137 ? -20.172 11.43 0.923 1 91.62 137 VAL B CA 1
ATOM 4185 C C . VAL B 1 137 ? -21.562 11.57 0.295 1 91.62 137 VAL B C 1
ATOM 4187 O O . VAL B 1 137 ? -22.078 12.688 0.151 1 91.62 137 VAL B O 1
ATOM 4190 N N . SER B 1 138 ? -22.172 10.43 -0.042 1 89.19 138 SER B N 1
ATOM 4191 C CA . SER B 1 138 ? -23.516 10.484 -0.615 1 89.19 138 SER B CA 1
ATOM 4192 C C . SER B 1 138 ? -24.594 10.398 0.469 1 89.19 138 SER B C 1
ATOM 4194 O O . SER B 1 138 ? -24.266 10.219 1.647 1 89.19 138 SER B O 1
ATOM 4196 N N . GLU B 1 139 ? -25.844 10.531 -0.022 1 86.31 139 GLU B N 1
ATOM 4197 C CA . GLU B 1 139 ? -26.969 10.453 0.894 1 86.31 139 GLU B CA 1
ATOM 4198 C C . GLU B 1 139 ? -27.047 9.094 1.58 1 86.31 139 GLU B C 1
ATOM 4200 O O . GLU B 1 139 ? -27.391 9 2.756 1 86.31 139 GLU B O 1
ATOM 4205 N N . ASN B 1 140 ? -26.609 8.086 0.818 1 86.06 140 ASN B N 1
ATOM 4206 C CA . ASN B 1 140 ? -26.609 6.734 1.371 1 86.06 140 ASN B CA 1
ATOM 4207 C C . ASN B 1 140 ? -25.328 6.438 2.137 1 86.06 140 ASN B C 1
ATOM 4209 O O . ASN B 1 140 ? -25.031 5.285 2.463 1 86.06 140 ASN B O 1
ATOM 4213 N N . HIS B 1 141 ? -24.484 7.355 2.275 1 80.88 141 HIS B N 1
ATOM 4214 C CA . HIS B 1 141 ? -23.25 7.34 3.066 1 80.88 141 HIS B CA 1
ATOM 4215 C C . HIS B 1 141 ? -22.156 6.535 2.367 1 80.88 141 HIS B C 1
ATOM 4217 O O . HIS B 1 141 ? -21.219 6.078 3.012 1 80.88 141 HIS B O 1
ATOM 4223 N N . ASP B 1 142 ? -22.453 6.391 1.055 1 85.31 142 ASP B N 1
ATOM 4224 C CA . ASP B 1 142 ? -21.344 5.852 0.274 1 85.31 142 ASP B CA 1
ATOM 4225 C C . ASP B 1 142 ? -20.203 6.863 0.17 1 85.31 142 ASP B C 1
ATOM 4227 O O . ASP B 1 142 ? -20.438 8.055 -0.04 1 85.31 142 ASP B O 1
ATOM 4231 N N . GLU B 1 143 ? -19.031 6.367 0.429 1 88.81 143 GLU B N 1
ATOM 4232 C CA . GLU B 1 143 ? -17.844 7.207 0.375 1 88.81 143 GLU B CA 1
ATOM 4233 C C . GLU B 1 143 ? -16.922 6.789 -0.771 1 88.81 143 GLU B C 1
ATOM 4235 O O . GLU B 1 143 ? -16.641 5.602 -0.948 1 88.81 143 GLU B O 1
ATOM 4240 N N . ILE B 1 144 ? -16.516 7.773 -1.554 1 92.81 144 ILE B N 1
ATOM 4241 C CA . ILE B 1 144 ? -15.672 7.48 -2.705 1 92.81 144 ILE B CA 1
ATOM 4242 C C . ILE B 1 144 ? -14.453 8.398 -2.699 1 92.81 144 ILE B C 1
ATOM 4244 O O . ILE B 1 144 ? -14.594 9.625 -2.66 1 92.81 144 ILE B O 1
ATOM 4248 N N . SER B 1 145 ? -13.258 7.797 -2.715 1 97 145 SER B N 1
ATOM 4249 C CA . SER B 1 145 ? -12.031 8.578 -2.836 1 97 145 SER B CA 1
ATOM 4250 C C . SER B 1 145 ? -11.922 9.227 -4.211 1 97 145 SER B C 1
ATOM 4252 O O . SER B 1 145 ? -12.148 8.578 -5.23 1 97 145 SER B O 1
ATOM 4254 N N . THR B 1 146 ? -11.492 10.445 -4.199 1 95.81 146 THR B N 1
ATOM 4255 C CA . THR B 1 146 ? -11.477 11.188 -5.457 1 95.81 146 THR B CA 1
ATOM 4256 C C . THR B 1 146 ? -10.078 11.156 -6.078 1 95.81 146 THR B C 1
ATOM 4258 O O . THR B 1 146 ? -9.078 11.195 -5.363 1 95.81 146 THR B O 1
ATOM 4261 N N . ILE B 1 147 ? -10.031 11.203 -7.41 1 93.75 147 ILE B N 1
ATOM 4262 C CA . ILE B 1 147 ? -8.766 11.031 -8.117 1 93.75 147 ILE B CA 1
ATOM 4263 C C . ILE B 1 147 ? -8.211 12.391 -8.523 1 93.75 147 ILE B C 1
ATOM 4265 O O . ILE B 1 147 ? -7.008 12.531 -8.766 1 93.75 147 ILE B O 1
ATOM 4269 N N . ASP B 1 148 ? -9.055 13.414 -8.633 1 96.38 148 ASP B N 1
ATOM 4270 C CA . ASP B 1 148 ? -8.641 14.695 -9.195 1 96.38 148 ASP B CA 1
ATOM 4271 C C . ASP B 1 148 ? -7.918 15.539 -8.148 1 96.38 148 ASP B C 1
ATOM 4273 O O . ASP B 1 148 ? -8.289 15.531 -6.969 1 96.38 148 ASP B O 1
ATOM 4277 N N . ASN B 1 149 ? -6.949 16.25 -8.586 1 98.5 149 ASN B N 1
ATOM 4278 C CA . ASN B 1 149 ? -6.129 17.172 -7.805 1 98.5 149 ASN B CA 1
ATOM 4279 C C . ASN B 1 149 ? -6.012 18.531 -8.484 1 98.5 149 ASN B C 1
ATOM 4281 O O . ASN B 1 149 ? -6.184 18.641 -9.703 1 98.5 149 ASN B O 1
ATOM 4285 N N . TYR B 1 150 ? -5.648 19.578 -7.641 1 98.88 150 TYR B N 1
ATOM 4286 C CA . TYR B 1 150 ? -5.668 20.922 -8.203 1 98.88 150 TYR B CA 1
ATOM 4287 C C . TYR B 1 150 ? -4.527 21.766 -7.648 1 98.88 150 TYR B C 1
ATOM 4289 O O . TYR B 1 150 ? -4.16 21.641 -6.48 1 98.88 150 TYR B O 1
ATOM 4297 N N . GLN B 1 151 ? -4.055 22.578 -8.508 1 98.88 151 GLN B N 1
ATOM 4298 C CA . GLN B 1 151 ? -3.193 23.688 -8.133 1 98.88 151 GLN B CA 1
ATOM 4299 C C . GLN B 1 151 ? -3.98 25 -8.07 1 98.88 151 GLN B C 1
ATOM 4301 O O . GLN B 1 151 ? -4.672 25.359 -9.031 1 98.88 151 GLN B O 1
ATOM 4306 N N . TYR B 1 152 ? -3.844 25.688 -6.992 1 98.88 152 TYR B N 1
ATOM 4307 C CA . TYR B 1 152 ? -4.516 26.969 -6.801 1 98.88 152 TYR B CA 1
ATOM 4308 C C . TYR B 1 152 ? -3.512 28.109 -6.762 1 98.88 152 TYR B C 1
ATOM 4310 O O . TYR B 1 152 ? -2.488 28.031 -6.078 1 98.88 152 TYR B O 1
ATOM 4318 N N . SER B 1 153 ? -3.912 29.203 -7.438 1 98.62 153 SER B N 1
ATOM 4319 C CA . SER B 1 153 ? -3.115 30.438 -7.402 1 98.62 153 SER B CA 1
ATOM 4320 C C . SER B 1 153 ? -3.84 31.547 -6.645 1 98.62 153 SER B C 1
ATOM 4322 O O . SER B 1 153 ? -4.902 32 -7.066 1 98.62 153 SER B O 1
ATOM 4324 N N . ILE B 1 154 ? -3.18 32 -5.594 1 97.75 154 ILE B N 1
ATOM 4325 C CA . ILE B 1 154 ? -3.779 33.094 -4.816 1 97.75 154 ILE B CA 1
ATOM 4326 C C . ILE B 1 154 ? -3.76 34.375 -5.625 1 97.75 154 ILE B C 1
ATOM 4328 O O . ILE B 1 154 ? -4.613 35.25 -5.438 1 97.75 154 ILE B O 1
ATOM 4332 N N . LYS B 1 155 ? -2.844 34.5 -6.547 1 96.62 155 LYS B N 1
ATOM 4333 C CA . LYS B 1 155 ? -2.703 35.688 -7.375 1 96.62 155 LYS B CA 1
ATOM 4334 C C . LYS B 1 155 ? -3.869 35.812 -8.352 1 96.62 155 LYS B C 1
ATOM 4336 O O . LYS B 1 155 ? -4.41 36.906 -8.531 1 96.62 155 LYS B O 1
ATOM 4341 N N . THR B 1 156 ? -4.238 34.719 -8.922 1 97.56 156 THR B N 1
ATOM 4342 C CA . THR B 1 156 ? -5.258 34.781 -9.961 1 97.56 156 THR B CA 1
ATOM 4343 C C . THR B 1 156 ? -6.602 34.281 -9.43 1 97.56 156 THR B C 1
ATOM 4345 O O . THR B 1 156 ? -7.629 34.438 -10.094 1 97.56 156 THR B O 1
ATOM 4348 N N . ASN B 1 157 ? -6.648 33.719 -8.227 1 98.25 157 ASN B N 1
ATOM 4349 C CA . ASN B 1 157 ? -7.836 33.094 -7.66 1 98.25 157 ASN B CA 1
ATOM 4350 C C . ASN B 1 157 ? -8.414 32.031 -8.594 1 98.25 157 ASN B C 1
ATOM 4352 O O . ASN B 1 157 ? -9.617 32 -8.867 1 98.25 157 ASN B O 1
ATOM 4356 N N . GLN B 1 158 ? -7.512 31.156 -9.125 1 98.62 158 GLN B N 1
ATOM 4357 C CA . GLN B 1 158 ? -7.91 30.125 -10.078 1 98.62 158 GLN B CA 1
ATOM 4358 C C . GLN B 1 158 ? -7.289 28.781 -9.727 1 98.62 158 GLN B C 1
ATOM 4360 O O . GLN B 1 158 ? -6.227 28.719 -9.109 1 98.62 158 GLN B O 1
ATOM 4365 N N . TYR B 1 159 ? -8.078 27.797 -10.125 1 98.81 159 TYR B N 1
ATOM 4366 C CA . TYR B 1 159 ? -7.586 26.422 -10 1 98.81 159 TYR B CA 1
ATOM 4367 C C . TYR B 1 159 ? -7.164 25.875 -11.359 1 98.81 159 TYR B C 1
ATOM 4369 O O . TYR B 1 159 ? -7.812 26.141 -12.375 1 98.81 159 TYR B O 1
ATOM 4377 N N . THR B 1 160 ? -6.113 25.094 -11.367 1 98.69 160 THR B N 1
ATOM 4378 C CA . THR B 1 160 ? -5.703 24.25 -12.492 1 98.69 160 THR B CA 1
ATOM 4379 C C . THR B 1 160 ? -5.684 22.781 -12.094 1 98.69 160 THR B C 1
ATOM 4381 O O . THR B 1 160 ? -5.047 22.406 -11.102 1 98.69 160 THR B O 1
ATOM 4384 N N . ARG B 1 161 ? -6.395 21.969 -12.898 1 98.56 161 ARG B N 1
ATOM 4385 C CA . ARG B 1 161 ? -6.336 20.531 -12.617 1 98.56 161 ARG B CA 1
ATOM 4386 C C . ARG B 1 161 ? -4.965 19.969 -12.961 1 98.56 161 ARG B C 1
ATOM 4388 O O . ARG B 1 161 ? -4.426 20.234 -14.031 1 98.56 161 ARG B O 1
ATOM 4395 N N . ILE B 1 162 ? -4.398 19.234 -12.086 1 98.75 162 ILE B N 1
ATOM 4396 C CA . ILE B 1 162 ? -3.107 18.594 -12.32 1 98.75 162 ILE B CA 1
ATOM 4397 C C . ILE B 1 162 ? -3.295 17.094 -12.469 1 98.75 162 ILE B C 1
ATOM 4399 O O . ILE B 1 162 ? -4.406 16.578 -12.312 1 98.75 162 ILE B O 1
ATOM 4403 N N . VAL B 1 163 ? -2.211 16.391 -12.836 1 97.94 163 VAL B N 1
ATOM 4404 C CA . VAL B 1 163 ? -2.268 14.977 -13.172 1 97.94 163 VAL B CA 1
ATOM 4405 C C . VAL B 1 163 ? -2.906 14.203 -12.016 1 97.94 163 VAL B C 1
ATOM 4407 O O . VAL B 1 163 ? -2.646 14.492 -10.844 1 97.94 163 VAL B O 1
ATOM 4410 N N . ASP B 1 164 ? -3.686 13.203 -12.367 1 97.19 164 ASP B N 1
ATOM 4411 C CA . ASP B 1 164 ? -4.398 12.406 -11.383 1 97.19 164 ASP B CA 1
ATOM 4412 C C . ASP B 1 164 ? -3.428 11.594 -10.523 1 97.19 164 ASP B C 1
ATOM 4414 O O . ASP B 1 164 ? -2.391 11.141 -11.016 1 97.19 164 ASP B O 1
ATOM 4418 N N . MET B 1 165 ? -3.883 11.477 -9.328 1 96 165 MET B N 1
ATOM 4419 C CA . MET B 1 165 ? -3.154 10.602 -8.414 1 96 165 MET B CA 1
ATOM 4420 C C . MET B 1 165 ? -3.209 9.148 -8.883 1 96 165 MET B C 1
ATOM 4422 O O . MET B 1 165 ? -4.281 8.648 -9.227 1 96 165 MET B O 1
ATOM 4426 N N . PRO B 1 166 ? -2.049 8.43 -8.875 1 95.31 166 PRO B N 1
ATOM 4427 C CA . PRO B 1 166 ? -2.082 7.039 -9.336 1 95.31 166 PRO B CA 1
ATOM 4428 C C . PRO B 1 166 ? -3.027 6.164 -8.516 1 95.31 166 PRO B C 1
ATOM 4430 O O . PRO B 1 166 ? -3.775 5.363 -9.078 1 95.31 166 PRO B O 1
ATOM 4433 N N . VAL B 1 167 ? -2.943 6.297 -7.238 1 97.5 167 VAL B N 1
ATOM 4434 C CA . VAL B 1 167 ? -3.902 5.699 -6.316 1 97.5 167 VAL B CA 1
ATOM 4435 C C . VAL B 1 167 ? -4.629 6.793 -5.543 1 97.5 167 VAL B C 1
ATOM 4437 O O . VAL B 1 167 ? -4.035 7.457 -4.688 1 97.5 167 VAL B O 1
ATOM 4440 N N . ALA B 1 168 ? -5.895 6.934 -5.852 1 97.94 168 ALA B N 1
ATOM 4441 C CA . ALA B 1 168 ? -6.664 7.957 -5.152 1 97.94 168 ALA B CA 1
ATOM 4442 C C . ALA B 1 168 ? -6.742 7.66 -3.658 1 97.94 168 ALA B C 1
ATOM 4444 O O . ALA B 1 168 ? -7.121 6.559 -3.254 1 97.94 168 ALA B O 1
ATOM 4445 N N . VAL B 1 169 ? -6.359 8.68 -2.867 1 98.56 169 VAL B N 1
ATOM 4446 C CA . VAL B 1 169 ? -6.43 8.469 -1.426 1 98.56 169 VAL B CA 1
ATOM 4447 C C . VAL B 1 169 ? -7.125 9.648 -0.76 1 98.56 169 VAL B C 1
ATOM 4449 O O . VAL B 1 169 ? -7.109 10.766 -1.29 1 98.56 169 VAL B O 1
ATOM 4452 N N . ASP B 1 170 ? -7.781 9.375 0.303 1 98.5 170 ASP B N 1
ATOM 4453 C CA . ASP B 1 170 ? -8.242 10.344 1.286 1 98.5 170 ASP B CA 1
ATOM 4454 C C . ASP B 1 170 ? -7.672 10.047 2.67 1 98.5 170 ASP B C 1
ATOM 4456 O O . ASP B 1 170 ? -7.027 9.016 2.869 1 98.5 170 ASP B O 1
ATOM 4460 N N . ASP B 1 171 ? -7.766 11.016 3.617 1 98.56 171 ASP B N 1
ATOM 4461 C CA . ASP B 1 171 ? -7.266 10.867 4.98 1 98.56 171 ASP B CA 1
ATOM 4462 C C . ASP B 1 171 ? -5.773 10.539 4.984 1 98.56 171 ASP B C 1
ATOM 4464 O O . ASP B 1 171 ? -5.301 9.797 5.852 1 98.56 171 ASP B O 1
ATOM 4468 N N . THR B 1 172 ? -5.109 10.961 3.908 1 98.75 172 THR B N 1
ATOM 4469 C CA . THR B 1 172 ? -3.65 10.898 3.861 1 98.75 172 THR B CA 1
ATOM 4470 C C . THR B 1 172 ? -3.037 12.039 4.672 1 98.75 172 THR B C 1
ATOM 4472 O O . THR B 1 172 ? -3.756 12.797 5.324 1 98.75 172 THR B O 1
ATOM 4475 N N . THR B 1 173 ? -1.754 12.086 4.828 1 98.88 173 THR B N 1
ATOM 4476 C CA . THR B 1 173 ? -0.983 13.219 5.324 1 98.88 173 THR B CA 1
ATOM 4477 C C . THR B 1 173 ? 0.162 13.555 4.375 1 98.88 173 THR B C 1
ATOM 4479 O O . THR B 1 173 ? 0.542 12.727 3.537 1 98.88 173 THR B O 1
ATOM 4482 N N . ALA B 1 174 ? 0.616 14.812 4.453 1 98.81 174 ALA B N 1
ATOM 4483 C CA . ALA B 1 174 ? 1.546 15.219 3.4 1 98.81 174 ALA B CA 1
ATOM 4484 C C . ALA B 1 174 ? 2.596 16.188 3.939 1 98.81 174 ALA B C 1
ATOM 4486 O O . ALA B 1 174 ? 2.365 16.875 4.941 1 98.81 174 ALA B O 1
ATOM 4487 N N . THR B 1 175 ? 3.705 16.172 3.338 1 98.38 175 THR B N 1
ATOM 4488 C CA . THR B 1 175 ? 4.766 17.156 3.535 1 98.38 175 THR B CA 1
ATOM 4489 C C . THR B 1 175 ? 5.492 17.438 2.223 1 98.38 175 THR B C 1
ATOM 4491 O O . THR B 1 175 ? 5.176 16.844 1.19 1 98.38 175 THR B O 1
ATOM 4494 N N . THR B 1 176 ? 6.352 18.422 2.256 1 98.12 176 THR B N 1
ATOM 4495 C CA . THR B 1 176 ? 7.062 18.859 1.062 1 98.12 176 THR B CA 1
ATOM 4496 C C . THR B 1 176 ? 8.57 18.812 1.281 1 98.12 176 THR B C 1
ATOM 4498 O O . THR B 1 176 ? 9.055 19.062 2.385 1 98.12 176 THR B O 1
ATOM 4501 N N . TYR B 1 177 ? 9.359 18.422 0.287 1 98.25 177 TYR B N 1
ATOM 4502 C CA . TYR B 1 177 ? 10.812 18.422 0.263 1 98.25 177 TYR B CA 1
ATOM 4503 C C . TYR B 1 177 ? 11.352 19.297 -0.862 1 98.25 177 TYR B C 1
ATOM 4505 O O . TYR B 1 177 ? 10.891 19.203 -2.004 1 98.25 177 TYR B O 1
ATOM 4513 N N . GLN B 1 178 ? 12.227 20.234 -0.567 1 97.31 178 GLN B N 1
ATOM 4514 C CA . GLN B 1 178 ? 12.945 21.094 -1.492 1 97.31 178 GLN B CA 1
ATOM 4515 C C . GLN B 1 178 ? 11.992 22.047 -2.217 1 97.31 178 GLN B C 1
ATOM 4517 O O . GLN B 1 178 ? 12.219 22.406 -3.373 1 97.31 178 GLN B O 1
ATOM 4522 N N . GLN B 1 179 ? 10.859 22.312 -1.594 1 96.19 179 GLN B N 1
ATOM 4523 C CA . GLN B 1 179 ? 9.852 23.203 -2.17 1 96.19 179 GLN B CA 1
ATOM 4524 C C . GLN B 1 179 ? 9.453 22.734 -3.568 1 96.19 179 GLN B C 1
ATOM 4526 O O . GLN B 1 179 ? 9.188 23.562 -4.449 1 96.19 179 GLN B O 1
ATOM 4531 N N . ARG B 1 180 ? 9.445 21.453 -3.74 1 98 180 ARG B N 1
ATOM 4532 C CA . ARG B 1 180 ? 9.156 20.906 -5.062 1 98 180 ARG B CA 1
ATOM 4533 C C . ARG B 1 180 ? 8.367 19.609 -4.957 1 98 180 ARG B C 1
ATOM 4535 O O . ARG B 1 180 ? 7.324 19.453 -5.602 1 98 180 ARG B O 1
ATOM 4542 N N . TYR B 1 181 ? 8.898 18.672 -4.148 1 98.81 181 TYR B N 1
ATOM 4543 C CA . TYR B 1 181 ? 8.312 17.328 -4.078 1 98.81 181 TYR B CA 1
ATOM 4544 C C . TYR B 1 181 ? 7.293 17.25 -2.945 1 98.81 181 TYR B C 1
ATOM 4546 O O . TYR B 1 181 ? 7.629 17.469 -1.78 1 98.81 181 TYR B O 1
ATOM 4554 N N . ILE B 1 182 ? 6.066 16.953 -3.287 1 98.88 182 ILE B N 1
ATOM 4555 C CA . ILE B 1 182 ? 5.023 16.75 -2.289 1 98.88 182 ILE B CA 1
ATOM 4556 C C . ILE B 1 182 ? 4.793 15.258 -2.07 1 98.88 182 ILE B C 1
ATOM 4558 O O . ILE B 1 182 ? 4.504 14.523 -3.016 1 98.88 182 ILE B O 1
ATOM 4562 N N . TYR B 1 183 ? 4.98 14.828 -0.833 1 98.94 183 TYR B N 1
ATOM 4563 C CA . TYR B 1 183 ? 4.793 13.438 -0.448 1 98.94 183 TYR B CA 1
ATOM 4564 C C . TYR B 1 183 ? 3.43 13.227 0.201 1 98.94 183 TYR B C 1
ATOM 4566 O O . TYR B 1 183 ? 3.062 13.945 1.133 1 98.94 183 TYR B O 1
ATOM 4574 N N . LEU B 1 184 ? 2.664 12.281 -0.299 1 98.88 184 LEU B N 1
ATOM 4575 C CA . LEU B 1 184 ? 1.477 11.781 0.386 1 98.88 184 LEU B CA 1
ATOM 4576 C C . LEU B 1 184 ? 1.761 10.445 1.062 1 98.88 184 LEU B C 1
ATOM 4578 O O . LEU B 1 184 ? 2.205 9.5 0.41 1 98.88 184 LEU B O 1
ATOM 4582 N N . PHE B 1 185 ? 1.555 10.383 2.387 1 98.88 185 PHE B N 1
ATOM 4583 C CA . PHE B 1 185 ? 1.858 9.188 3.162 1 98.88 185 PHE B CA 1
ATOM 4584 C C . PHE B 1 185 ? 0.581 8.445 3.533 1 98.88 185 PHE B C 1
ATOM 4586 O O . PHE B 1 185 ? -0.207 8.922 4.352 1 98.88 185 PHE B O 1
ATOM 4593 N N . GLY B 1 186 ? 0.453 7.219 2.938 1 98.69 186 GLY B N 1
ATOM 4594 C CA . GLY B 1 186 ? -0.671 6.355 3.262 1 98.69 186 GLY B CA 1
ATOM 4595 C C . GLY B 1 186 ? -2.014 6.965 2.904 1 98.69 186 GLY B C 1
ATOM 4596 O O . GLY B 1 186 ? -2.125 7.695 1.918 1 98.69 186 GLY B O 1
ATOM 4597 N N . GLY B 1 187 ? -3.025 6.551 3.674 1 98.75 187 GLY B N 1
ATOM 4598 C CA . GLY B 1 187 ? -4.387 7.016 3.443 1 98.75 187 GLY B CA 1
ATOM 4599 C C . GLY B 1 187 ? -5.344 5.895 3.08 1 98.75 187 GLY B C 1
ATOM 4600 O O . GLY B 1 187 ? -5 4.715 3.197 1 98.75 187 GLY B O 1
ATOM 4601 N N . TRP B 1 188 ? -6.516 6.344 2.803 1 98.44 188 TRP B N 1
ATOM 4602 C CA . TRP B 1 188 ? -7.629 5.449 2.502 1 98.44 188 TRP B CA 1
ATOM 4603 C C . TRP B 1 188 ? -7.98 5.496 1.019 1 98.44 188 TRP B C 1
ATOM 4605 O O . TRP B 1 188 ? -8.102 6.578 0.436 1 98.44 188 TRP B O 1
ATOM 4615 N N . HIS B 1 189 ? -8.094 4.32 0.385 1 97.88 189 HIS B N 1
ATOM 4616 C CA . HIS B 1 189 ? -8.57 4.199 -0.989 1 97.88 189 HIS B CA 1
ATOM 4617 C C . HIS B 1 189 ? -9.883 3.436 -1.055 1 97.88 189 HIS B C 1
ATOM 4619 O O . HIS B 1 189 ? -9.898 2.209 -0.936 1 97.88 189 HIS B O 1
ATOM 4625 N N . ASN B 1 190 ? -10.945 4.059 -1.307 1 94.69 190 ASN B N 1
ATOM 4626 C CA . ASN B 1 190 ? -12.305 3.574 -1.504 1 94.69 190 ASN B CA 1
ATOM 4627 C C . ASN B 1 190 ? -12.766 2.695 -0.343 1 94.69 190 ASN B C 1
ATOM 4629 O O . ASN B 1 190 ? -13.727 3.027 0.349 1 94.69 190 ASN B O 1
ATOM 4633 N N . ASP B 1 191 ? -12.031 1.582 -0.135 1 94.12 191 ASP B N 1
ATOM 4634 C CA . ASP B 1 191 ? -12.523 0.689 0.91 1 94.12 191 ASP B CA 1
ATOM 4635 C C . ASP B 1 191 ? -11.367 0.069 1.69 1 94.12 191 ASP B C 1
ATOM 4637 O O . ASP B 1 191 ? -11.531 -0.982 2.314 1 94.12 191 ASP B O 1
ATOM 4641 N N . GLY B 1 192 ? -10.25 0.754 1.664 1 96.88 192 GLY B N 1
ATOM 4642 C CA . GLY B 1 192 ? -9.148 0.234 2.459 1 96.88 192 GLY B CA 1
ATOM 4643 C C . GLY B 1 192 ? -7.961 1.176 2.523 1 96.88 192 GLY B C 1
ATOM 4644 O O . GLY B 1 192 ? -7.836 2.084 1.698 1 96.88 192 GLY B O 1
ATOM 4645 N N . ASN B 1 193 ? -7.105 0.827 3.521 1 98.56 193 ASN B N 1
ATOM 4646 C CA . ASN B 1 193 ? -5.883 1.604 3.703 1 98.56 193 ASN B CA 1
ATOM 4647 C C . ASN B 1 193 ? -4.797 1.181 2.719 1 98.56 193 ASN B C 1
ATOM 4649 O O . ASN B 1 193 ? -4.699 0.005 2.361 1 98.56 193 ASN B O 1
ATOM 4653 N N . VAL B 1 194 ? -3.965 2.094 2.305 1 98.62 194 VAL B N 1
ATOM 4654 C CA . VAL B 1 194 ? -2.756 1.775 1.553 1 98.62 194 VAL B CA 1
ATOM 4655 C C . VAL B 1 194 ? -1.526 2.258 2.32 1 98.62 194 VAL B C 1
ATOM 4657 O O . VAL B 1 194 ? -1.609 3.207 3.104 1 98.62 194 VAL B O 1
ATOM 4660 N N . ASN B 1 195 ? -0.375 1.631 2.094 1 98.62 195 ASN B N 1
ATOM 4661 C CA . ASN B 1 195 ? 0.857 2.016 2.773 1 98.62 195 ASN B CA 1
ATOM 4662 C C . ASN B 1 195 ? 1.813 2.744 1.833 1 98.62 195 ASN B C 1
ATOM 4664 O O . ASN B 1 195 ? 3.025 2.742 2.051 1 98.62 195 ASN B O 1
ATOM 4668 N N . LEU B 1 196 ? 1.314 3.348 0.861 1 98.62 196 LEU B N 1
ATOM 4669 C CA . LEU B 1 196 ? 2.076 3.994 -0.202 1 98.62 196 LEU B CA 1
ATOM 4670 C C . LEU B 1 196 ? 2.656 5.32 0.276 1 98.62 196 LEU B C 1
ATOM 4672 O O . LEU B 1 196 ? 2.139 5.93 1.216 1 98.62 196 LEU B O 1
ATOM 4676 N N . VAL B 1 197 ? 3.746 5.652 -0.416 1 98.88 197 VAL B N 1
ATOM 4677 C CA . VAL B 1 197 ? 4.238 7.023 -0.418 1 98.88 197 VAL B CA 1
ATOM 4678 C C . VAL B 1 197 ? 4.254 7.566 -1.846 1 98.88 197 VAL B C 1
ATOM 4680 O O . VAL B 1 197 ? 5.195 7.312 -2.602 1 98.88 197 VAL B O 1
ATOM 4683 N N . GLN B 1 198 ? 3.227 8.273 -2.166 1 98.62 198 GLN B N 1
ATOM 4684 C CA . GLN B 1 198 ? 3.113 8.836 -3.508 1 98.62 198 GLN B CA 1
ATOM 4685 C C . GLN B 1 198 ? 3.725 10.234 -3.574 1 98.62 198 GLN B C 1
ATOM 4687 O O . GLN B 1 198 ? 3.426 11.086 -2.738 1 98.62 198 GLN B O 1
ATOM 4692 N N . VAL B 1 199 ? 4.586 10.438 -4.551 1 98.88 199 VAL B N 1
ATOM 4693 C CA . VAL B 1 199 ? 5.316 11.703 -4.633 1 98.88 199 VAL B CA 1
ATOM 4694 C C . VAL B 1 199 ? 4.91 12.453 -5.898 1 98.88 199 VAL B C 1
ATOM 4696 O O . VAL B 1 199 ? 5.062 11.938 -7.008 1 98.88 199 VAL B O 1
ATOM 4699 N N . TYR B 1 200 ? 4.441 13.625 -5.672 1 98.81 200 TYR B N 1
ATOM 4700 C CA . TYR B 1 200 ? 4.125 14.523 -6.77 1 98.81 200 TYR B CA 1
ATOM 4701 C C . TYR B 1 200 ? 5.254 15.523 -7 1 98.81 200 TYR B C 1
ATOM 4703 O O . TYR B 1 200 ? 5.684 16.203 -6.066 1 98.81 200 TYR B O 1
ATOM 4711 N N . ASP B 1 201 ? 5.703 15.57 -8.242 1 98.88 201 ASP B N 1
ATOM 4712 C CA . ASP B 1 201 ? 6.699 16.547 -8.656 1 98.88 201 ASP B CA 1
ATOM 4713 C C . ASP B 1 201 ? 6.035 17.781 -9.266 1 98.88 201 ASP B C 1
ATOM 4715 O O . ASP B 1 201 ? 5.523 17.734 -10.383 1 98.88 201 ASP B O 1
ATOM 4719 N N . THR B 1 202 ? 6.137 18.922 -8.578 1 98.62 202 THR B N 1
ATOM 4720 C CA . THR B 1 202 ? 5.414 20.125 -8.977 1 98.62 202 THR B CA 1
ATOM 4721 C C . THR B 1 202 ? 6.027 20.734 -10.234 1 98.62 202 THR B C 1
ATOM 4723 O O . THR B 1 202 ? 5.395 21.547 -10.906 1 98.62 202 THR B O 1
ATOM 4726 N N . GLN B 1 203 ? 7.23 20.359 -10.578 1 98.38 203 GLN B N 1
ATOM 4727 C CA . GLN B 1 203 ? 7.898 20.922 -11.75 1 98.38 203 GLN B CA 1
ATOM 4728 C C . GLN B 1 203 ? 7.547 20.141 -13.008 1 98.38 203 GLN B C 1
ATOM 4730 O O . GLN B 1 203 ? 7.371 20.734 -14.078 1 98.38 203 GLN B O 1
ATOM 4735 N N . THR B 1 204 ? 7.363 18.828 -12.844 1 98.56 204 THR B N 1
ATOM 4736 C CA . THR B 1 204 ? 7.148 18.016 -14.031 1 98.56 204 THR B CA 1
ATOM 4737 C C . THR B 1 204 ? 5.691 17.578 -14.133 1 98.56 204 THR B C 1
ATOM 4739 O O . THR B 1 204 ? 5.273 17.016 -15.148 1 98.56 204 THR B O 1
ATOM 4742 N N . ASN B 1 205 ? 4.867 17.828 -13.109 1 98.69 205 ASN B N 1
ATOM 4743 C CA . ASN B 1 205 ? 3.479 17.391 -13.055 1 98.69 205 ASN B CA 1
ATOM 4744 C C . ASN B 1 205 ? 3.363 15.883 -13.258 1 98.69 205 ASN B C 1
ATOM 4746 O O . ASN B 1 205 ? 2.592 15.422 -14.102 1 98.69 205 ASN B O 1
ATOM 4750 N N . THR B 1 206 ? 4.168 15.133 -12.523 1 98.12 206 THR B N 1
ATOM 4751 C CA . THR B 1 206 ? 4.176 13.672 -12.57 1 98.12 206 THR B CA 1
ATOM 4752 C C . THR B 1 206 ? 4.172 13.086 -11.164 1 98.12 206 THR B C 1
ATOM 4754 O O . THR B 1 206 ? 4.441 13.789 -10.188 1 98.12 206 THR B O 1
ATOM 4757 N N . TRP B 1 207 ? 3.799 11.844 -11.148 1 98 207 TRP B N 1
ATOM 4758 C CA . TRP B 1 207 ? 3.799 11.094 -9.891 1 98 207 TRP B CA 1
ATOM 4759 C C . TRP B 1 207 ? 4.848 9.984 -9.922 1 98 207 TRP B C 1
ATOM 4761 O O . TRP B 1 207 ? 5.164 9.453 -10.984 1 98 207 TRP B O 1
ATOM 4771 N N . ALA B 1 208 ? 5.355 9.641 -8.75 1 97.44 208 ALA B N 1
ATOM 4772 C CA . ALA B 1 208 ? 6.207 8.469 -8.562 1 97.44 208 ALA B CA 1
ATOM 4773 C C . ALA B 1 208 ? 5.973 7.836 -7.191 1 97.44 208 ALA B C 1
ATOM 4775 O O . ALA B 1 208 ? 5.445 8.484 -6.285 1 97.44 208 ALA B O 1
ATOM 4776 N N . GLN B 1 209 ? 6.312 6.543 -7.098 1 97.88 209 GLN B N 1
ATOM 4777 C CA . GLN B 1 209 ? 6.219 5.828 -5.828 1 97.88 209 GLN B CA 1
ATOM 4778 C C . GLN B 1 209 ? 7.551 5.852 -5.086 1 97.88 209 GLN B C 1
ATOM 4780 O O . GLN B 1 209 ? 8.586 5.484 -5.648 1 97.88 209 GLN B O 1
ATOM 4785 N N . ALA B 1 210 ? 7.543 6.316 -3.818 1 98.62 210 ALA B N 1
ATOM 4786 C CA . ALA B 1 210 ? 8.734 6.266 -2.971 1 98.62 210 ALA B CA 1
ATOM 4787 C C . ALA B 1 210 ? 8.719 5.023 -2.084 1 98.62 210 ALA B C 1
ATOM 4789 O O . ALA B 1 210 ? 7.855 4.152 -2.236 1 98.62 210 ALA B O 1
ATOM 4790 N N . SER B 1 211 ? 9.766 4.973 -1.185 1 97.81 211 SER B N 1
ATOM 4791 C CA . SER B 1 211 ? 9.836 3.848 -0.259 1 97.81 211 SER B CA 1
ATOM 4792 C C . SER B 1 211 ? 8.539 3.688 0.521 1 97.81 211 SER B C 1
ATOM 4794 O O . SER B 1 211 ? 8.078 4.629 1.171 1 97.81 211 SER B O 1
ATOM 4796 N N . PRO B 1 212 ? 7.906 2.482 0.425 1 98 212 PRO B N 1
ATOM 4797 C CA . PRO B 1 212 ? 6.652 2.283 1.156 1 98 212 PRO B CA 1
ATOM 4798 C C . PRO B 1 212 ? 6.832 2.371 2.67 1 98 212 PRO B C 1
ATOM 4800 O O . PRO B 1 212 ? 7.945 2.201 3.174 1 98 212 PRO B O 1
ATOM 4803 N N . ILE B 1 213 ? 5.746 2.66 3.346 1 98.25 213 ILE B N 1
ATOM 4804 C CA . ILE B 1 213 ? 5.762 2.732 4.801 1 98.25 213 ILE B CA 1
ATOM 4805 C C . ILE B 1 213 ? 5.836 1.326 5.391 1 98.25 213 ILE B C 1
ATOM 4807 O O . ILE B 1 213 ? 4.965 0.493 5.137 1 98.25 213 ILE B O 1
ATOM 4811 N N . PRO B 1 214 ? 6.887 1.056 6.16 1 96.75 214 PRO B N 1
ATOM 4812 C CA . PRO B 1 214 ? 7.027 -0.281 6.738 1 96.75 214 PRO B CA 1
ATOM 4813 C C . PRO B 1 214 ? 6.266 -0.44 8.055 1 96.75 214 PRO B C 1
ATOM 4815 O O . PRO B 1 214 ? 6.848 -0.847 9.062 1 96.75 214 PRO B O 1
ATOM 4818 N N . ALA B 1 215 ? 5.031 -0.172 8.109 1 96.56 215 ALA B N 1
ATOM 4819 C CA . ALA B 1 215 ? 4.086 -0.243 9.219 1 96.56 215 ALA B CA 1
ATOM 4820 C C . ALA B 1 215 ? 2.674 -0.55 8.719 1 96.56 215 ALA B C 1
ATOM 4822 O O . ALA B 1 215 ? 2.416 -0.528 7.516 1 96.56 215 ALA B O 1
ATOM 4823 N N . PRO B 1 216 ? 1.799 -0.938 9.664 1 96.75 216 PRO B N 1
ATOM 4824 C CA . PRO B 1 216 ? 0.426 -1.136 9.195 1 96.75 216 PRO B CA 1
ATOM 4825 C C . PRO B 1 216 ? -0.092 0.046 8.375 1 96.75 216 PRO B C 1
ATOM 4827 O O . PRO B 1 216 ? 0.18 1.201 8.711 1 96.75 216 PRO B O 1
ATOM 4830 N N . ALA B 1 217 ? -0.807 -0.303 7.285 1 98.5 217 ALA B N 1
ATOM 4831 C CA . ALA B 1 217 ? -1.45 0.751 6.504 1 98.5 217 ALA B CA 1
ATOM 4832 C C . ALA B 1 217 ? -2.529 1.457 7.32 1 98.5 217 ALA B C 1
ATOM 4834 O O . ALA B 1 217 ? -3.34 0.806 7.984 1 98.5 217 ALA B O 1
ATOM 4835 N N . VAL B 1 218 ? -2.525 2.82 7.281 1 98.75 218 VAL B N 1
ATOM 4836 C CA . VAL B 1 218 ? -3.453 3.566 8.125 1 98.75 218 VAL B CA 1
ATOM 4837 C C . VAL B 1 218 ? -4.023 4.75 7.344 1 98.75 218 VAL B C 1
ATOM 4839 O O . VAL B 1 218 ? -3.506 5.109 6.281 1 98.75 218 VAL B O 1
ATOM 4842 N N . PHE B 1 219 ? -5.102 5.27 7.859 1 98.69 219 PHE B N 1
ATOM 4843 C CA . PHE B 1 219 ? -5.602 6.594 7.508 1 98.69 219 PHE B CA 1
ATOM 4844 C C . PHE B 1 219 ? -5.645 7.496 8.734 1 98.69 219 PHE B C 1
ATOM 4846 O O . PHE B 1 219 ? -5.695 7.012 9.867 1 98.69 219 PHE B O 1
ATOM 4853 N N . GLY B 1 220 ? -5.527 8.789 8.508 1 98.81 220 GLY B N 1
ATOM 4854 C CA . GLY B 1 220 ? -5.652 9.766 9.578 1 98.81 220 GLY B CA 1
ATOM 4855 C C . GLY B 1 220 ? -4.371 9.938 10.375 1 98.81 220 GLY B C 1
ATOM 4856 O O . GLY B 1 220 ? -4.398 10.438 11.5 1 98.81 220 GLY B O 1
ATOM 4857 N N . GLN B 1 221 ? -3.262 9.508 9.859 1 98.88 221 GLN B N 1
ATOM 4858 C CA . GLN B 1 221 ? -1.945 9.703 10.461 1 98.88 221 GLN B CA 1
ATOM 4859 C C . GLN B 1 221 ? -1.461 11.141 10.266 1 98.88 221 GLN B C 1
ATOM 4861 O O . GLN B 1 221 ? -2.082 11.914 9.539 1 98.88 221 GLN B O 1
ATOM 4866 N N . ALA B 1 222 ? -0.405 11.461 10.969 1 98.88 222 ALA B N 1
ATOM 4867 C CA . ALA B 1 222 ? 0.156 12.805 10.875 1 98.88 222 ALA B CA 1
ATOM 4868 C C . ALA B 1 222 ? 1.663 12.758 10.648 1 98.88 222 ALA B C 1
ATOM 4870 O O . ALA B 1 222 ? 2.348 11.875 11.156 1 98.88 222 ALA B O 1
ATOM 4871 N N . VAL B 1 223 ? 2.145 13.781 9.898 1 98.94 223 VAL B N 1
ATOM 4872 C CA . VAL B 1 223 ? 3.564 13.812 9.562 1 98.94 223 VAL B CA 1
ATOM 4873 C C . VAL B 1 223 ? 4.09 15.242 9.641 1 98.94 223 VAL B C 1
ATOM 4875 O O . VAL B 1 223 ? 3.355 16.188 9.359 1 98.94 223 VAL B O 1
ATOM 4878 N N . GLY B 1 224 ? 5.309 15.422 10.109 1 98.75 224 GLY B N 1
ATOM 4879 C CA . GLY B 1 224 ? 6.09 16.641 9.969 1 98.75 224 GLY B CA 1
ATOM 4880 C C . GLY B 1 224 ? 7.48 16.391 9.406 1 98.75 224 GLY B C 1
ATOM 4881 O O . GLY B 1 224 ? 8 15.281 9.492 1 98.75 224 GLY B O 1
ATOM 4882 N N . MET B 1 225 ? 8.031 17.438 8.836 1 98.44 225 MET B N 1
ATOM 4883 C CA . MET B 1 225 ? 9.344 17.312 8.219 1 98.44 225 MET B CA 1
ATOM 4884 C C . MET B 1 225 ? 10.172 18.578 8.43 1 98.44 225 MET B C 1
ATOM 4886 O O . MET B 1 225 ? 9.641 19.688 8.414 1 98.44 225 MET B O 1
ATOM 4890 N N . VAL B 1 226 ? 11.461 18.453 8.656 1 98.31 226 VAL B N 1
ATOM 4891 C CA . VAL B 1 226 ? 12.492 19.484 8.617 1 98.31 226 VAL B CA 1
ATOM 4892 C C . VAL B 1 226 ? 13.641 19.031 7.727 1 98.31 226 VAL B C 1
ATOM 4894 O O . VAL B 1 226 ? 14.297 18.031 8.016 1 98.31 226 VAL B O 1
ATOM 4897 N N . GLY B 1 227 ? 13.922 19.844 6.676 1 97.06 227 GLY B N 1
ATOM 4898 C CA . GLY B 1 227 ? 14.898 19.344 5.719 1 97.06 227 GLY B CA 1
ATOM 4899 C C . GLY B 1 227 ? 14.492 18.016 5.086 1 97.06 227 GLY B C 1
ATOM 4900 O O . GLY B 1 227 ? 13.406 17.922 4.508 1 97.06 227 GLY B O 1
ATOM 4901 N N . ASN B 1 228 ? 15.383 17.078 5.188 1 98.25 228 ASN B N 1
ATOM 4902 C CA . ASN B 1 228 ? 15.078 15.773 4.602 1 98.25 228 ASN B CA 1
ATOM 4903 C C . ASN B 1 228 ? 14.672 14.758 5.668 1 98.25 228 ASN B C 1
ATOM 4905 O O . ASN B 1 228 ? 14.625 13.555 5.402 1 98.25 228 ASN B O 1
ATOM 4909 N N . GLN B 1 229 ? 14.391 15.273 6.926 1 98.5 229 GLN B N 1
ATOM 4910 C CA . GLN B 1 229 ? 14.031 14.398 8.031 1 98.5 229 GLN B CA 1
ATOM 4911 C C . GLN B 1 229 ? 12.562 14.547 8.398 1 98.5 229 GLN B C 1
ATOM 4913 O O . GLN B 1 229 ? 12.047 15.664 8.469 1 98.5 229 GLN B O 1
ATOM 4918 N N . LEU B 1 230 ? 11.898 13.383 8.562 1 98.69 230 LEU B N 1
ATOM 4919 C CA . LEU B 1 230 ? 10.477 13.445 8.883 1 98.69 230 LEU B CA 1
ATOM 4920 C C . LEU B 1 230 ? 10.125 12.453 9.984 1 98.69 230 LEU B C 1
ATOM 4922 O O . LEU B 1 230 ? 10.891 11.523 10.258 1 98.69 230 LEU B O 1
ATOM 4926 N N . VAL B 1 231 ? 9.039 12.719 10.703 1 98.88 231 VAL B N 1
ATOM 4927 C CA . VAL B 1 231 ? 8.43 11.789 11.641 1 98.88 231 VAL B CA 1
ATOM 4928 C C . VAL B 1 231 ? 6.949 11.602 11.305 1 98.88 231 VAL B C 1
ATOM 4930 O O . VAL B 1 231 ? 6.23 12.578 11.094 1 98.88 231 VAL B O 1
ATOM 4933 N N . LEU B 1 232 ? 6.582 10.375 11.102 1 98.88 232 LEU B N 1
ATOM 4934 C CA . LEU B 1 232 ? 5.219 9.953 10.805 1 98.88 232 LEU B CA 1
ATOM 4935 C C . LEU B 1 232 ? 4.625 9.172 11.977 1 98.88 232 LEU B C 1
ATOM 4937 O O . LEU B 1 232 ? 5.234 8.211 12.453 1 98.88 232 LEU B O 1
ATOM 4941 N N . CYS B 1 233 ? 3.375 9.586 12.445 1 98.88 233 CYS B N 1
ATOM 4942 C CA . CYS B 1 233 ? 2.85 8.906 13.625 1 98.88 233 CYS B CA 1
ATOM 4943 C C . CYS B 1 233 ? 1.376 8.562 13.438 1 98.88 233 CYS B C 1
ATOM 4945 O O . CYS B 1 233 ? 0.614 9.352 12.883 1 98.88 233 CYS B O 1
ATOM 4947 N N . ASP B 1 234 ? 0.962 7.402 13.922 1 98.81 234 ASP B N 1
ATOM 4948 C CA . ASP B 1 234 ? -0.381 6.984 14.312 1 98.81 234 ASP B CA 1
ATOM 4949 C C . ASP B 1 234 ? -1.268 6.77 13.086 1 98.81 234 ASP B C 1
ATOM 4951 O O . ASP B 1 234 ? -0.783 6.371 12.023 1 98.81 234 ASP B O 1
ATOM 4955 N N . GLY B 1 235 ? -2.527 6.918 13.242 1 98.69 235 GLY B N 1
ATOM 4956 C CA . GLY B 1 235 ? -3.57 6.582 12.281 1 98.69 235 GLY B CA 1
ATOM 4957 C C . GLY B 1 235 ? -4.461 5.445 12.75 1 98.69 235 GLY B C 1
ATOM 4958 O O . GLY B 1 235 ? -4.414 5.047 13.914 1 98.69 235 GLY B O 1
ATOM 4959 N N . VAL B 1 236 ? -5.27 5.098 11.836 1 98.69 236 VAL B N 1
ATOM 4960 C CA . VAL B 1 236 ? -6.25 4.051 12.109 1 98.69 236 VAL B CA 1
ATOM 4961 C C . VAL B 1 236 ? -6.074 2.906 11.117 1 98.69 236 VAL B C 1
ATOM 4963 O O . VAL B 1 236 ? -6.047 3.127 9.906 1 98.69 236 VAL B O 1
ATOM 4966 N N . LYS B 1 237 ? -5.887 1.698 11.625 1 97.81 237 LYS B N 1
ATOM 4967 C CA . LYS B 1 237 ? -5.773 0.523 10.766 1 97.81 237 LYS B CA 1
ATOM 4968 C C . LYS B 1 237 ? -7.09 -0.241 10.695 1 97.81 237 LYS B C 1
ATOM 4970 O O . LYS B 1 237 ? -7.941 -0.102 11.578 1 97.81 237 LYS B O 1
ATOM 4975 N N . VAL B 1 238 ? -7.254 -0.955 9.609 1 95.06 238 VAL B N 1
ATOM 4976 C CA . VAL B 1 238 ? -8.367 -1.88 9.453 1 95.06 238 VAL B CA 1
ATOM 4977 C C . VAL B 1 238 ? -7.977 -3.262 9.969 1 95.06 238 VAL B C 1
ATOM 4979 O O . VAL B 1 238 ? -6.918 -3.785 9.609 1 95.06 238 VAL B O 1
ATOM 4982 N N . GLN B 1 239 ? -8.828 -3.764 10.82 1 88.88 239 GLN B N 1
ATOM 4983 C CA . GLN B 1 239 ? -8.586 -5.098 11.359 1 88.88 239 GLN B CA 1
ATOM 4984 C C . GLN B 1 239 ? -9.617 -6.094 10.844 1 88.88 239 GLN B C 1
ATOM 4986 O O . GLN B 1 239 ? -10.812 -5.969 11.133 1 88.88 239 GLN B O 1
ATOM 4991 N N . ALA B 1 240 ? -9.078 -7.012 10.055 1 87.12 240 ALA B N 1
ATOM 4992 C CA . ALA B 1 240 ? -9.945 -8.117 9.664 1 87.12 240 ALA B CA 1
ATOM 4993 C C . ALA B 1 240 ? -10.133 -9.102 10.82 1 87.12 240 ALA B C 1
ATOM 4995 O O . ALA B 1 240 ? -9.203 -9.359 11.578 1 87.12 240 ALA B O 1
ATOM 4996 N N . ASN B 1 241 ? -11.383 -9.562 11 1 86.81 241 ASN B N 1
ATOM 4997 C CA . ASN B 1 241 ? -11.711 -10.477 12.086 1 86.81 241 ASN B CA 1
ATOM 4998 C C . ASN B 1 241 ? -12.273 -11.797 11.555 1 86.81 241 ASN B C 1
ATOM 5000 O O . ASN B 1 241 ? -12.984 -11.812 10.555 1 86.81 241 ASN B O 1
ATOM 5004 N N . ILE B 1 242 ? -11.883 -12.828 12.242 1 84.62 242 ILE B N 1
ATOM 5005 C CA . ILE B 1 242 ? -12.43 -14.125 11.852 1 84.62 242 ILE B CA 1
ATOM 5006 C C . ILE B 1 242 ? -13.922 -14.18 12.172 1 84.62 242 ILE B C 1
ATOM 5008 O O . ILE B 1 242 ? -14.328 -13.906 13.305 1 84.62 242 ILE B O 1
ATOM 5012 N N . ASN B 1 243 ? -14.711 -14.508 11.242 1 82 243 ASN B N 1
ATOM 5013 C CA . ASN B 1 243 ? -16.156 -14.703 11.344 1 82 243 ASN B CA 1
ATOM 5014 C C . ASN B 1 243 ? -16.859 -13.445 11.852 1 82 243 ASN B C 1
ATOM 5016 O O . ASN B 1 243 ? -17.859 -13.531 12.547 1 82 243 ASN B O 1
ATOM 5020 N N . ALA B 1 244 ? -16.234 -12.359 11.695 1 84.88 244 ALA B N 1
ATOM 5021 C CA . ALA B 1 244 ? -16.828 -11.078 12.078 1 84.88 244 ALA B CA 1
ATOM 5022 C C . ALA B 1 244 ? -16.469 -9.984 11.078 1 84.88 244 ALA B C 1
ATOM 5024 O O . ALA B 1 244 ? -15.531 -10.148 10.281 1 84.88 244 ALA B O 1
ATOM 5025 N N . ARG B 1 245 ? -17.219 -8.938 11.109 1 84.69 245 ARG B N 1
ATOM 5026 C CA . ARG B 1 245 ? -16.922 -7.781 10.273 1 84.69 245 ARG B CA 1
ATOM 5027 C C . ARG B 1 245 ? -15.602 -7.141 10.664 1 84.69 245 ARG B C 1
ATOM 5029 O O . ARG B 1 245 ? -15.18 -7.234 11.812 1 84.69 245 ARG B O 1
ATOM 5036 N N . ARG B 1 246 ? -15.047 -6.492 9.672 1 89.69 246 ARG B N 1
ATOM 5037 C CA . ARG B 1 246 ? -13.82 -5.75 9.938 1 89.69 246 ARG B CA 1
ATOM 5038 C C . ARG B 1 246 ? -14.062 -4.633 10.945 1 89.69 246 ARG B C 1
ATOM 5040 O O . ARG B 1 246 ? -15.195 -4.172 11.117 1 89.69 246 ARG B O 1
ATOM 5047 N N . SER B 1 247 ? -12.992 -4.266 11.695 1 92.62 247 SER B N 1
ATOM 5048 C CA . SER B 1 247 ? -13.047 -3.168 12.648 1 92.62 247 SER B CA 1
ATOM 5049 C C . SER B 1 247 ? -11.945 -2.146 12.391 1 92.62 247 SER B C 1
ATOM 5051 O O . SER B 1 247 ? -11.008 -2.416 11.641 1 92.62 247 SER B O 1
ATOM 5053 N N . TYR B 1 248 ? -12.18 -0.979 12.922 1 96 248 TYR B N 1
ATOM 5054 C CA . TYR B 1 248 ? -11.203 0.101 12.867 1 96 248 TYR B CA 1
ATOM 5055 C C . TYR B 1 248 ? -10.484 0.258 14.203 1 96 248 TYR B C 1
ATOM 5057 O O . TYR B 1 248 ? -11.125 0.416 15.242 1 96 248 TYR B O 1
ATOM 5065 N N . GLN B 1 249 ? -9.117 0.198 14.117 1 96.12 249 GLN B N 1
ATOM 5066 C CA . GLN B 1 249 ? -8.32 0.244 15.344 1 96.12 249 GLN B CA 1
ATOM 5067 C C . GLN B 1 249 ? -7.219 1.292 15.242 1 96.12 249 GLN B C 1
ATOM 5069 O O . GLN B 1 249 ? -6.574 1.427 14.203 1 96.12 249 GLN B O 1
ATOM 5074 N N . ALA B 1 250 ? -7.082 2.043 16.375 1 97.69 250 ALA B N 1
ATOM 5075 C CA . ALA B 1 250 ? -5.949 2.963 16.438 1 97.69 250 ALA B CA 1
ATOM 5076 C C . ALA B 1 250 ? -4.629 2.225 16.234 1 97.69 250 ALA B C 1
ATOM 5078 O O . ALA B 1 250 ? -4.461 1.102 16.719 1 97.69 250 ALA B O 1
ATOM 5079 N N . SER B 1 251 ? -3.707 2.789 15.547 1 97.88 251 SER B N 1
ATOM 5080 C CA . SER B 1 251 ? -2.385 2.227 15.289 1 97.88 251 SER B CA 1
ATOM 5081 C C . SER B 1 251 ? -1.288 3.107 15.875 1 97.88 251 SER B C 1
ATOM 5083 O O . SER B 1 251 ? -0.788 4.016 15.211 1 97.88 251 SER B O 1
ATOM 5085 N N . PRO B 1 252 ? -0.864 2.816 17.141 1 98.25 252 PRO B N 1
ATOM 5086 C CA . PRO B 1 252 ? 0.155 3.637 17.797 1 98.25 252 PRO B CA 1
ATOM 5087 C C . PRO B 1 252 ? 1.569 3.316 17.312 1 98.25 252 PRO B C 1
ATOM 5089 O O . PRO B 1 252 ? 2.357 2.725 18.062 1 98.25 252 PRO B O 1
ATOM 5092 N N . VAL B 1 253 ? 1.944 3.758 16.125 1 97.69 253 VAL B N 1
ATOM 5093 C CA . VAL B 1 253 ? 3.26 3.562 15.531 1 97.69 253 VAL B CA 1
ATOM 5094 C C . VAL B 1 253 ? 3.824 4.906 15.07 1 97.69 253 VAL B C 1
ATOM 5096 O O . VAL B 1 253 ? 3.123 5.699 14.438 1 97.69 253 VAL B O 1
ATOM 5099 N N . CYS B 1 254 ? 5.051 5.145 15.469 1 98.5 254 CYS B N 1
ATOM 5100 C CA . CYS B 1 254 ? 5.773 6.309 14.969 1 98.5 254 CYS B CA 1
ATOM 5101 C C . CYS B 1 254 ? 7.047 5.891 14.242 1 98.5 254 CYS B C 1
ATOM 5103 O O . CYS B 1 254 ? 7.781 5.023 14.719 1 98.5 254 CYS B O 1
ATOM 5105 N N . LEU B 1 255 ? 7.262 6.535 13.109 1 98 255 LEU B N 1
ATOM 5106 C CA . LEU B 1 255 ? 8.438 6.25 12.297 1 98 255 LEU B CA 1
ATOM 5107 C C . LEU B 1 255 ? 9.258 7.52 12.055 1 98 255 LEU B C 1
ATOM 5109 O O . LEU B 1 255 ? 8.688 8.594 11.836 1 98 255 LEU B O 1
ATOM 5113 N N . TYR B 1 256 ? 10.586 7.359 12.148 1 97.62 256 TYR B N 1
ATOM 5114 C CA . TYR B 1 256 ? 11.523 8.344 11.625 1 97.62 256 TYR B CA 1
ATOM 5115 C C . TYR B 1 256 ? 11.906 8.016 10.188 1 97.62 256 TYR B C 1
ATOM 5117 O O . TYR B 1 256 ? 12.172 6.859 9.852 1 97.62 256 TYR B O 1
ATOM 5125 N N . GLY B 1 257 ? 11.844 9.023 9.289 1 97.56 257 GLY B N 1
ATOM 5126 C CA . GLY B 1 257 ? 12.258 8.867 7.902 1 97.56 257 GLY B CA 1
ATOM 5127 C C . GLY B 1 257 ? 13.305 9.883 7.477 1 97.56 257 GLY B C 1
ATOM 5128 O O . GLY B 1 257 ? 13.234 11.047 7.871 1 97.56 257 GLY B O 1
ATOM 5129 N N . GLU B 1 258 ? 14.219 9.414 6.691 1 97.94 258 GLU B N 1
ATOM 5130 C CA . GLU B 1 258 ? 15.203 10.297 6.066 1 97.94 258 GLU B CA 1
ATOM 5131 C C . GLU B 1 258 ? 15.195 10.148 4.547 1 97.94 258 GLU B C 1
ATOM 5133 O O . GLU B 1 258 ? 15.5 9.07 4.027 1 97.94 258 GLU B O 1
ATOM 5138 N N . VAL B 1 259 ? 14.812 11.203 3.863 1 98.62 259 VAL B N 1
ATOM 5139 C CA . VAL B 1 259 ? 14.867 11.203 2.404 1 98.62 259 VAL B CA 1
ATOM 5140 C C . VAL B 1 259 ? 16.312 11.289 1.939 1 98.62 259 VAL B C 1
ATOM 5142 O O . VAL B 1 259 ? 17.078 12.133 2.42 1 98.62 259 VAL B O 1
ATOM 5145 N N . ASN B 1 260 ? 16.656 10.414 1.021 1 98.31 260 ASN B N 1
ATOM 5146 C CA . ASN B 1 260 ? 17.984 10.477 0.418 1 98.31 260 ASN B CA 1
ATOM 5147 C C . ASN B 1 260 ? 18.156 11.719 -0.447 1 98.31 260 ASN B C 1
ATOM 5149 O O . ASN B 1 260 ? 17.422 11.914 -1.413 1 98.31 260 ASN B O 1
ATOM 5153 N N . PRO B 1 261 ? 19.141 12.531 -0.128 1 97.31 261 PRO B N 1
ATOM 5154 C CA . PRO B 1 261 ? 19.297 13.781 -0.884 1 97.31 261 PRO B CA 1
ATOM 5155 C C . PRO B 1 261 ? 19.625 13.539 -2.357 1 97.31 261 PRO B C 1
ATOM 5157 O O . PRO B 1 261 ? 19.359 14.398 -3.199 1 97.31 261 PRO B O 1
ATOM 5160 N N . ASP B 1 262 ? 20.141 12.352 -2.688 1 96.94 262 ASP B N 1
ATOM 5161 C CA . ASP B 1 262 ? 20.531 12.062 -4.066 1 96.94 262 ASP B CA 1
ATOM 5162 C C . ASP B 1 262 ? 19.406 11.344 -4.809 1 96.94 262 ASP B C 1
ATOM 5164 O O . ASP B 1 262 ? 19.484 11.125 -6.02 1 96.94 262 ASP B O 1
ATOM 5168 N N . ASN B 1 263 ? 18.453 10.922 -4.113 1 97.56 263 ASN B N 1
ATOM 5169 C CA . ASN B 1 263 ? 17.297 10.227 -4.664 1 97.56 263 ASN B CA 1
ATOM 5170 C C . ASN B 1 263 ? 16.047 10.508 -3.85 1 97.56 263 ASN B C 1
ATOM 5172 O O . ASN B 1 263 ? 15.758 9.805 -2.877 1 97.56 263 ASN B O 1
ATOM 5176 N N . HIS B 1 264 ? 15.188 11.414 -4.344 1 98.5 264 HIS B N 1
ATOM 5177 C CA . HIS B 1 264 ? 14.047 11.898 -3.578 1 98.5 264 HIS B CA 1
ATOM 5178 C C . HIS B 1 264 ? 12.992 10.812 -3.408 1 98.5 264 HIS B C 1
ATOM 5180 O O . HIS B 1 264 ? 12.031 10.984 -2.65 1 98.5 264 HIS B O 1
ATOM 5186 N N . LEU B 1 265 ? 13.18 9.648 -4.062 1 98.19 265 LEU B N 1
ATOM 5187 C CA . LEU B 1 265 ? 12.195 8.57 -3.959 1 98.19 265 LEU B CA 1
ATOM 5188 C C . LEU B 1 265 ? 12.641 7.523 -2.945 1 98.19 265 LEU B C 1
ATOM 5190 O O . LEU B 1 265 ? 11.93 6.551 -2.695 1 98.19 265 LEU B O 1
ATOM 5194 N N . ARG B 1 266 ? 13.797 7.715 -2.365 1 97.94 266 ARG B N 1
ATOM 5195 C CA . ARG B 1 266 ? 14.32 6.785 -1.368 1 97.94 266 ARG B CA 1
ATOM 5196 C C . ARG B 1 266 ? 14.227 7.379 0.034 1 97.94 266 ARG B C 1
ATOM 5198 O O . ARG B 1 266 ? 14.828 8.414 0.319 1 97.94 266 ARG B O 1
ATOM 5205 N N . ILE B 1 267 ? 13.492 6.719 0.883 1 97.88 267 ILE B N 1
ATOM 5206 C CA . ILE B 1 267 ? 13.359 7.094 2.287 1 97.88 267 ILE B CA 1
ATOM 5207 C C . ILE B 1 267 ? 13.859 5.961 3.176 1 97.88 267 ILE B C 1
ATOM 5209 O O . ILE B 1 267 ? 13.422 4.816 3.043 1 97.88 267 ILE B O 1
ATOM 5213 N N . ASP B 1 268 ? 14.805 6.262 4.008 1 96 268 ASP B N 1
ATOM 5214 C CA . ASP B 1 268 ? 15.227 5.312 5.035 1 96 268 ASP B CA 1
ATOM 5215 C C . ASP B 1 268 ? 14.344 5.43 6.281 1 96 268 ASP B C 1
ATOM 5217 O O . ASP B 1 268 ? 14.312 6.48 6.93 1 96 268 ASP B O 1
ATOM 5221 N N . TRP B 1 269 ? 13.672 4.348 6.672 1 96.56 269 TRP B N 1
ATOM 5222 C CA . TRP B 1 269 ? 12.719 4.363 7.773 1 96.56 269 TRP B CA 1
ATOM 5223 C C . TRP B 1 269 ? 13.312 3.723 9.023 1 96.56 269 TRP B C 1
ATOM 5225 O O . TRP B 1 269 ? 14.031 2.723 8.93 1 96.56 269 TRP B O 1
ATOM 5235 N N . GLN B 1 270 ? 12.969 4.281 10.133 1 95.44 270 GLN B N 1
ATOM 5236 C CA . GLN B 1 270 ? 13.312 3.723 11.438 1 95.44 270 GLN B CA 1
ATOM 5237 C C . GLN B 1 270 ? 12.117 3.793 12.391 1 95.44 270 GLN B C 1
ATOM 5239 O O . GLN B 1 270 ? 11.414 4.801 12.438 1 95.44 270 GLN B O 1
ATOM 5244 N N . LEU B 1 271 ? 11.93 2.664 13.117 1 96.44 271 LEU B N 1
ATOM 5245 C CA . LEU B 1 271 ? 10.883 2.654 14.133 1 96.44 271 LEU B CA 1
ATOM 5246 C C . LEU B 1 271 ? 11.297 3.479 15.344 1 96.44 271 LEU B C 1
ATOM 5248 O O . LEU B 1 271 ? 12.43 3.357 15.828 1 96.44 271 LEU B O 1
ATOM 5252 N N . LEU B 1 272 ? 10.367 4.328 15.844 1 96.56 272 LEU B N 1
ATOM 5253 C CA . LEU B 1 272 ? 10.578 5.117 17.047 1 96.56 272 LEU B CA 1
ATOM 5254 C C . LEU B 1 272 ? 9.742 4.566 18.203 1 96.56 272 LEU B C 1
ATOM 5256 O O . LEU B 1 272 ? 8.68 3.984 18 1 96.56 272 LEU B O 1
ATOM 5260 N N . PRO B 1 273 ? 10.336 4.809 19.469 1 94.69 273 PRO B N 1
ATOM 5261 C CA . PRO B 1 273 ? 9.352 4.688 20.547 1 94.69 273 PRO B CA 1
ATOM 5262 C C . PRO B 1 273 ? 8.156 5.617 20.359 1 94.69 273 PRO B C 1
ATOM 5264 O O . PRO B 1 273 ? 8.312 6.73 19.859 1 94.69 273 PRO B O 1
ATOM 5267 N N . HIS B 1 274 ? 7.062 5.102 20.766 1 97.06 274 HIS B N 1
ATOM 5268 C CA . HIS B 1 274 ? 5.879 5.945 20.641 1 97.06 274 HIS B CA 1
ATOM 5269 C C . HIS B 1 274 ? 5.879 7.062 21.672 1 97.06 274 HIS B C 1
ATOM 5271 O O . HIS B 1 274 ? 6.25 6.84 22.828 1 97.06 274 HIS B O 1
ATOM 5277 N N . TYR B 1 275 ? 5.402 8.227 21.297 1 97 275 TYR B N 1
ATOM 5278 C CA . TYR B 1 275 ? 5.5 9.398 22.172 1 97 275 TYR B CA 1
ATOM 5279 C C . TYR B 1 275 ? 4.738 9.18 23.469 1 97 275 TYR B C 1
ATOM 5281 O O . TYR B 1 275 ? 5.082 9.766 24.5 1 97 275 TYR B O 1
ATOM 5289 N N . SER B 1 276 ? 3.703 8.391 23.438 1 94.88 276 SER B N 1
ATOM 5290 C CA . SER B 1 276 ? 2.838 8.242 24.594 1 94.88 276 SER B CA 1
ATOM 5291 C C . SER B 1 276 ? 3.496 7.379 25.672 1 94.88 276 SER B C 1
ATOM 5293 O O . SER B 1 276 ? 3.027 7.332 26.812 1 94.88 276 SER B O 1
ATOM 5295 N N . VAL B 1 277 ? 4.555 6.645 25.375 1 89.75 277 VAL B N 1
ATOM 5296 C CA . VAL B 1 277 ? 5.211 5.781 26.359 1 89.75 277 VAL B CA 1
ATOM 5297 C C . VAL B 1 277 ? 6.711 6.07 26.375 1 89.75 277 VAL B C 1
ATOM 5299 O O . VAL B 1 277 ? 7.48 5.34 27 1 89.75 277 VAL B O 1
ATOM 5302 N N . ALA B 1 278 ? 7.156 6.984 25.703 1 75 278 ALA B N 1
ATOM 5303 C CA . ALA B 1 278 ? 8.586 7.258 25.578 1 75 278 ALA B CA 1
ATOM 5304 C C . ALA B 1 278 ? 9.156 7.754 26.906 1 75 278 ALA B C 1
ATOM 5306 O O . ALA B 1 278 ? 10.328 7.508 27.219 1 75 278 ALA B O 1
ATOM 5307 N N . ALA B 1 279 ? 8.531 8.57 27.719 1 61.59 279 ALA B N 1
ATOM 5308 C CA . ALA B 1 279 ? 9.07 9.039 29 1 61.59 279 ALA B CA 1
ATOM 5309 C C . ALA B 1 279 ? 9.414 7.863 29.906 1 61.59 279 ALA B C 1
ATOM 5311 O O . ALA B 1 279 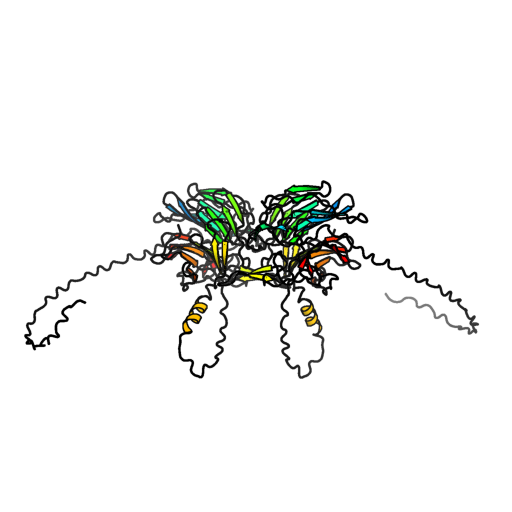? 10.328 7.953 30.734 1 61.59 279 ALA B O 1
ATOM 5312 N N . ASN B 1 280 ? 8.625 6.82 29.812 1 52.47 280 ASN B N 1
ATOM 5313 C CA . ASN B 1 280 ? 8.859 5.699 30.719 1 52.47 280 ASN B CA 1
ATOM 5314 C C . ASN B 1 280 ? 10.156 4.969 30.375 1 52.47 280 ASN B C 1
ATOM 5316 O O . ASN B 1 280 ? 10.742 4.312 31.234 1 52.47 280 ASN B O 1
ATOM 5320 N N . ILE B 1 281 ? 10.641 5.176 29.203 1 48.47 281 ILE B N 1
ATOM 5321 C CA . ILE B 1 281 ? 11.852 4.461 28.797 1 48.47 281 ILE B CA 1
ATOM 5322 C C . ILE B 1 281 ? 13.086 5.215 29.281 1 48.47 281 ILE B C 1
ATOM 5324 O O . ILE B 1 281 ? 14.055 4.602 29.734 1 48.47 281 ILE B O 1
ATOM 5328 N N . ASN B 1 282 ? 13.117 6.535 29.406 1 45.75 282 ASN B N 1
ATOM 5329 C CA . ASN B 1 282 ? 14.305 7.27 29.844 1 45.75 282 ASN B CA 1
ATOM 5330 C C . ASN B 1 282 ? 14.484 7.191 31.359 1 45.75 282 ASN B C 1
ATOM 5332 O O . ASN B 1 282 ? 15.609 7.273 31.859 1 45.75 282 ASN B O 1
ATOM 5336 N N . VAL B 1 283 ? 13.484 7.008 32.188 1 40.94 283 VAL B N 1
ATOM 5337 C CA . VAL B 1 283 ? 13.672 6.961 33.625 1 40.94 283 VAL B CA 1
ATOM 5338 C C . VAL B 1 283 ? 14.289 5.621 34.031 1 40.94 283 VAL B C 1
ATOM 5340 O O . VAL B 1 283 ? 15.062 5.547 35 1 40.94 283 VAL B O 1
ATOM 5343 N N . SER B 1 284 ? 14.062 4.609 33.344 1 37.12 284 SER B N 1
ATOM 5344 C CA . SER B 1 284 ? 14.57 3.322 33.812 1 37.12 284 SER B CA 1
ATOM 5345 C C . SER B 1 284 ? 16.062 3.195 33.562 1 37.12 284 SER B C 1
ATOM 5347 O O . SER B 1 284 ? 16.734 2.338 34.156 1 37.12 284 SER B O 1
ATOM 5349 N N . LYS B 1 285 ? 16.516 4.043 32.75 1 40.25 285 LYS B N 1
ATOM 5350 C CA . LYS B 1 285 ? 17.953 3.867 32.531 1 40.25 285 LYS B CA 1
ATOM 5351 C C . LYS B 1 285 ? 18.75 4.613 33.594 1 40.25 285 LYS B C 1
ATOM 5353 O O . LYS B 1 285 ? 19.953 4.387 33.75 1 40.25 285 LYS B O 1
ATOM 5358 N N . SER B 1 286 ? 18.281 5.645 34.281 1 34.84 286 SER B N 1
ATOM 5359 C CA . SER B 1 286 ? 19.094 6.465 35.156 1 34.84 286 SER B CA 1
ATOM 5360 C C . SER B 1 286 ? 19.234 5.82 36.531 1 34.84 286 SER B C 1
ATOM 5362 O O . SER B 1 286 ? 20 6.297 37.375 1 34.84 286 SER B O 1
ATOM 5364 N N . THR B 1 287 ? 18.312 5.098 37.062 1 35 287 THR B N 1
ATOM 5365 C CA . THR B 1 287 ? 18.422 4.668 38.469 1 35 287 THR B CA 1
ATOM 5366 C C . THR B 1 287 ? 19.438 3.531 38.594 1 35 287 THR B C 1
ATOM 5368 O O . THR B 1 287 ? 19.562 2.932 39.656 1 35 287 THR B O 1
ATOM 5371 N N . ILE B 1 288 ? 20.109 3.18 37.562 1 33.44 288 ILE B N 1
ATOM 5372 C CA . ILE B 1 288 ? 21.047 2.104 37.844 1 33.44 288 ILE B CA 1
ATOM 5373 C C . ILE B 1 288 ? 22.312 2.672 38.5 1 33.44 288 ILE B C 1
ATOM 5375 O O . ILE B 1 288 ? 23.359 2.801 37.844 1 33.44 288 ILE B O 1
ATOM 5379 N N . THR B 1 289 ? 22.281 3.832 39.25 1 30.11 289 THR B N 1
ATOM 5380 C CA . THR B 1 289 ? 23.531 4.145 39.969 1 30.11 289 THR B CA 1
ATOM 5381 C C . THR B 1 289 ? 23.891 3.033 40.938 1 30.11 289 THR B C 1
ATOM 5383 O O . THR B 1 289 ? 23.016 2.299 41.406 1 30.11 289 THR B O 1
ATOM 5386 N N . GLU B 1 290 ? 25.094 3.135 41.656 1 32.09 290 GLU B N 1
ATOM 5387 C CA . GLU B 1 290 ? 26.125 2.361 42.344 1 32.09 290 GLU B CA 1
ATOM 5388 C C . GLU B 1 290 ? 25.594 1.836 43.688 1 32.09 290 GLU B C 1
ATOM 5390 O O . GLU B 1 290 ? 26.375 1.37 44.531 1 32.09 290 GLU B O 1
ATOM 5395 N N . SER B 1 291 ? 24.359 2.211 44.156 1 30.53 291 SER B N 1
ATOM 5396 C CA . SER B 1 291 ? 24.25 1.892 45.562 1 30.53 291 SER B CA 1
ATOM 5397 C C . SER B 1 291 ? 24.5 0.408 45.812 1 30.53 291 SER B C 1
ATOM 5399 O O . SER B 1 291 ? 24.266 -0.424 44.938 1 30.53 291 SER B O 1
ATOM 5401 N N . ASN B 1 292 ? 25.297 0.103 46.844 1 30.75 292 ASN B N 1
ATOM 5402 C CA . ASN B 1 292 ? 25.688 -1.102 47.594 1 30.75 292 ASN B CA 1
ATOM 5403 C C . ASN B 1 292 ? 24.484 -2.016 47.844 1 30.75 292 ASN B C 1
ATOM 5405 O O . ASN B 1 292 ? 23.5 -1.603 48.438 1 30.75 292 ASN B O 1
ATOM 5409 N N . VAL B 1 293 ? 24.344 -3.068 47.094 1 27.47 293 VAL B N 1
ATOM 5410 C CA . VAL B 1 293 ? 23.375 -4.145 46.969 1 27.47 293 VAL B CA 1
ATOM 5411 C C . VAL B 1 293 ? 23.234 -4.863 48.312 1 27.47 293 VAL B C 1
ATOM 5413 O O . VAL B 1 293 ? 23.984 -5.781 48.594 1 27.47 293 VAL B O 1
ATOM 5416 N N . ASN B 1 294 ? 23.312 -4.176 49.438 1 27.06 294 ASN B N 1
ATOM 5417 C CA . ASN B 1 294 ? 23 -5.164 50.469 1 27.06 294 ASN B CA 1
ATOM 5418 C C . ASN B 1 294 ? 21.734 -5.938 50.125 1 27.06 294 ASN B C 1
ATOM 5420 O O . ASN B 1 294 ? 20.969 -5.543 49.25 1 27.06 294 ASN B O 1
ATOM 5424 N N . GLN B 1 295 ? 20.891 -6.277 51.281 1 26.89 295 GLN B N 1
ATOM 5425 C CA . GLN B 1 295 ? 20.109 -7.457 51.625 1 26.89 295 GLN B CA 1
ATOM 5426 C C . GLN B 1 295 ? 18.938 -7.621 50.656 1 26.89 295 GLN B C 1
ATOM 5428 O O . GLN B 1 295 ? 18.75 -8.695 50.094 1 26.89 295 GLN B O 1
ATOM 5433 N N . ALA B 1 296 ? 17.609 -7.379 51.312 1 28.75 296 ALA B N 1
ATOM 5434 C CA . ALA B 1 296 ? 16.297 -7.969 51.062 1 28.75 296 ALA B CA 1
ATOM 5435 C C . ALA B 1 296 ? 15.664 -7.41 49.781 1 28.75 296 ALA B C 1
ATOM 5437 O O . ALA B 1 296 ? 15.039 -6.348 49.812 1 28.75 296 ALA B O 1
ATOM 5438 N N . ILE B 1 297 ? 16.344 -7.297 48.844 1 25.25 297 ILE B N 1
ATOM 5439 C CA . ILE B 1 297 ? 15.719 -6.703 47.656 1 25.25 297 ILE B CA 1
ATOM 5440 C C . ILE B 1 297 ? 14.531 -7.559 47.219 1 25.25 297 ILE B C 1
ATOM 5442 O O . ILE B 1 297 ? 14.711 -8.68 46.75 1 25.25 297 ILE B O 1
ATOM 5446 N N . ALA B 1 298 ? 13.438 -7.574 48.156 1 25.86 298 ALA B N 1
ATOM 5447 C CA . ALA B 1 298 ? 12.125 -8.117 47.781 1 25.86 298 ALA B CA 1
ATOM 5448 C C . ALA B 1 298 ? 11.805 -7.848 46.312 1 25.86 298 ALA B C 1
ATOM 5450 O O . ALA B 1 298 ? 11.969 -6.723 45.844 1 25.86 298 ALA B O 1
ATOM 5451 N N . ASN B 1 299 ? 11.914 -8.93 45.594 1 27.02 299 ASN B N 1
ATOM 5452 C CA . ASN B 1 299 ? 11.469 -9.156 44.219 1 27.02 299 ASN B CA 1
ATOM 5453 C C . ASN B 1 299 ? 10.141 -8.453 43.938 1 27.02 299 ASN B C 1
ATOM 5455 O O . ASN B 1 299 ? 9.07 -9.039 44.156 1 27.02 299 ASN B O 1
ATOM 5459 N N . THR B 1 300 ? 9.812 -7.438 44.781 1 26.55 300 THR B N 1
ATOM 5460 C CA . THR B 1 300 ? 8.57 -6.949 44.188 1 26.55 300 THR B CA 1
ATOM 5461 C C . THR B 1 300 ? 8.68 -6.887 42.688 1 26.55 300 THR B C 1
ATOM 5463 O O . THR B 1 300 ? 9.453 -6.09 42.156 1 26.55 300 THR B O 1
ATOM 5466 N N . ALA B 1 301 ? 8.57 -8.102 42.125 1 27.62 301 ALA B N 1
ATOM 5467 C CA . ALA B 1 301 ? 8.125 -8.203 40.719 1 27.62 301 ALA B CA 1
ATOM 5468 C C . ALA B 1 301 ? 7.297 -6.98 40.344 1 27.62 301 ALA B C 1
ATOM 5470 O O . ALA B 1 301 ? 6.098 -6.922 40.594 1 27.62 301 ALA B O 1
ATOM 5471 N N . LYS B 1 302 ? 7.645 -5.836 40.812 1 30.97 302 LYS B N 1
ATOM 5472 C CA . LYS B 1 302 ? 6.945 -4.758 40.125 1 30.97 302 LYS B CA 1
ATOM 5473 C C . LYS B 1 302 ? 6.645 -5.141 38.688 1 30.97 302 LYS B C 1
ATOM 5475 O O . LYS B 1 302 ? 7.559 -5.438 37.906 1 30.97 302 LYS B O 1
ATOM 5480 N N . SER B 1 303 ? 5.656 -5.805 38.406 1 32.84 303 SER B N 1
ATOM 5481 C CA . SER B 1 303 ? 5.008 -6.035 37.125 1 32.84 303 SER B CA 1
ATOM 5482 C C . SER B 1 303 ? 5.203 -4.848 36.188 1 32.84 303 SER B C 1
ATOM 5484 O O . SER B 1 303 ? 4.637 -3.775 36.406 1 32.84 303 SER B O 1
ATOM 5486 N N . ASN B 1 304 ? 6.34 -4.402 35.812 1 36.22 304 ASN B N 1
ATOM 5487 C CA . ASN B 1 304 ? 6.602 -3.52 34.688 1 36.22 304 ASN B CA 1
ATOM 5488 C C . ASN B 1 304 ? 5.543 -3.678 33.594 1 36.22 304 ASN B C 1
ATOM 5490 O O . ASN B 1 304 ? 5.688 -4.52 32.719 1 36.22 304 ASN B O 1
ATOM 5494 N N . THR B 1 305 ? 4.371 -3.656 33.906 1 41.47 305 THR B N 1
ATOM 5495 C CA . THR B 1 305 ? 3.305 -3.646 32.906 1 41.47 305 THR B CA 1
ATOM 5496 C C . THR B 1 305 ? 3.637 -2.684 31.781 1 41.47 305 THR B C 1
ATOM 5498 O O . THR B 1 305 ? 3.742 -1.475 31.984 1 41.47 305 THR B O 1
ATOM 5501 N N . ALA B 1 306 ? 4.477 -2.969 30.922 1 49.97 306 ALA B N 1
ATOM 5502 C CA . ALA B 1 306 ? 4.812 -2.217 29.703 1 49.97 306 ALA B CA 1
ATOM 5503 C C . ALA B 1 306 ? 3.623 -1.391 29.234 1 49.97 306 ALA B C 1
ATOM 5505 O O . ALA B 1 306 ? 2.557 -1.938 28.938 1 49.97 306 ALA B O 1
ATOM 5506 N N . ALA B 1 307 ? 3.5 -0.063 29.641 1 66.62 307 ALA B N 1
ATOM 5507 C CA . ALA B 1 307 ? 2.457 0.893 29.281 1 66.62 307 ALA B CA 1
ATOM 5508 C C . ALA B 1 307 ? 2.074 0.754 27.812 1 66.62 307 ALA B C 1
ATOM 5510 O O . ALA B 1 307 ? 2.945 0.623 26.953 1 66.62 307 ALA B O 1
ATOM 5511 N N . THR B 1 308 ? 0.733 0.479 27.547 1 87.12 308 THR B N 1
ATOM 5512 C CA . THR B 1 308 ? 0.186 0.354 26.188 1 87.12 308 THR B CA 1
ATOM 5513 C C . THR B 1 308 ? 0.164 1.709 25.484 1 87.12 308 THR B C 1
ATOM 5515 O O . THR B 1 308 ? -0.342 2.689 26.031 1 87.12 308 THR B O 1
ATOM 5518 N N . ALA B 1 309 ? 0.814 1.835 24.375 1 95.38 309 ALA B N 1
ATOM 5519 C CA . ALA B 1 309 ? 0.899 3.068 23.594 1 95.38 309 ALA B CA 1
ATOM 5520 C C . ALA B 1 309 ? -0.486 3.539 23.172 1 95.38 309 ALA B C 1
ATOM 5522 O O . ALA B 1 309 ? -1.354 2.725 22.844 1 95.38 309 ALA B O 1
ATOM 5523 N N . THR B 1 310 ? -0.699 4.852 23.25 1 97.06 310 THR B N 1
ATOM 5524 C CA . THR B 1 310 ? -1.957 5.461 22.844 1 97.06 310 THR B CA 1
ATOM 5525 C C . THR B 1 310 ? -1.749 6.352 21.609 1 97.06 310 THR B C 1
ATOM 5527 O O . THR B 1 310 ? -0.995 7.324 21.672 1 97.06 310 THR B O 1
ATOM 5530 N N . ALA B 1 311 ? -2.443 6.008 20.547 1 98.44 311 ALA B N 1
ATOM 5531 C CA . ALA B 1 311 ? -2.363 6.793 19.312 1 98.44 311 ALA B CA 1
ATOM 5532 C C . ALA B 1 311 ? -3.395 7.918 19.312 1 98.44 311 ALA B C 1
ATOM 5534 O O . ALA B 1 311 ? -4.406 7.844 20.016 1 98.44 311 ALA B O 1
ATOM 5535 N N . HIS B 1 312 ? -3.111 8.977 18.594 1 98.75 312 HIS B N 1
ATOM 5536 C CA . HIS B 1 312 ? -4.09 10.031 18.359 1 98.75 312 HIS B CA 1
ATOM 5537 C C . HIS B 1 312 ? -4.391 10.188 16.875 1 98.75 312 HIS B C 1
ATOM 5539 O O . HIS B 1 312 ? -3.475 10.211 16.047 1 98.75 312 HIS B O 1
ATOM 5545 N N . TYR B 1 313 ? -5.684 10.211 16.562 1 98.69 313 TYR B N 1
ATOM 5546 C CA . TYR B 1 313 ? -6.25 10.266 15.219 1 98.69 313 TYR B CA 1
ATOM 5547 C C . TYR B 1 313 ? -6.477 11.703 14.773 1 98.69 313 TYR B C 1
ATOM 5549 O O . TYR B 1 313 ? -7.051 12.508 15.516 1 98.69 313 TYR B O 1
ATOM 5557 N N . ARG B 1 314 ? -5.91 12.102 13.484 1 98.75 314 ARG B N 1
ATOM 5558 C CA . ARG B 1 314 ? -6.113 13.391 12.844 1 98.75 314 ARG B CA 1
ATOM 5559 C C . ARG B 1 314 ? -5.535 14.523 13.695 1 98.75 314 ARG B C 1
ATOM 5561 O O . ARG B 1 314 ? -6.215 15.516 13.961 1 98.75 314 ARG B O 1
ATOM 5568 N N . MET B 1 315 ? -4.285 14.336 14.07 1 98.88 315 MET B N 1
ATOM 5569 C CA . MET B 1 315 ? -3.492 15.398 14.672 1 98.88 315 MET B CA 1
ATOM 5570 C C . MET B 1 315 ? -3.074 16.422 13.625 1 98.88 315 MET B C 1
ATOM 5572 O O . MET B 1 315 ? -2.984 16.109 12.438 1 98.88 315 MET B O 1
ATOM 5576 N N . ALA B 1 316 ? -2.811 17.625 14.109 1 98.81 316 ALA B N 1
ATOM 5577 C CA . ALA B 1 316 ? -2.088 18.609 13.305 1 98.81 316 ALA B CA 1
ATOM 5578 C C . ALA B 1 316 ? -0.579 18.453 13.484 1 98.81 316 ALA B C 1
ATOM 5580 O O . ALA B 1 316 ? -0.09 18.344 14.617 1 98.81 316 ALA B O 1
ATOM 5581 N N . ALA B 1 317 ? 0.15 18.484 12.359 1 98.88 317 ALA B N 1
ATOM 5582 C CA . ALA B 1 317 ? 1.584 18.25 12.531 1 98.88 317 ALA B CA 1
ATOM 5583 C C . ALA B 1 317 ? 2.391 19.078 11.539 1 98.88 317 ALA B C 1
ATOM 5585 O O . ALA B 1 317 ? 1.91 19.391 10.445 1 98.88 317 ALA B O 1
ATOM 5586 N N . THR B 1 318 ? 3.594 19.484 11.93 1 98.69 318 THR B N 1
ATOM 5587 C CA . THR B 1 318 ? 4.547 20.188 11.07 1 98.69 318 THR B CA 1
ATOM 5588 C C . THR B 1 318 ? 5.953 20.109 11.656 1 98.69 318 THR B C 1
ATOM 5590 O O . THR B 1 318 ? 6.145 19.594 12.766 1 98.69 318 THR B O 1
ATOM 5593 N N . GLY B 1 319 ? 6.953 20.516 10.844 1 98.5 319 GLY B N 1
ATOM 5594 C CA . GLY B 1 319 ? 8.312 20.703 11.336 1 98.5 319 GLY B CA 1
ATOM 5595 C C . GLY B 1 319 ? 8.633 22.141 11.68 1 98.5 319 GLY B C 1
ATOM 5596 O O . GLY B 1 319 ? 8.125 23.062 11.047 1 98.5 319 GLY B O 1
ATOM 5597 N N . ILE B 1 320 ? 9.5 22.297 12.727 1 98.5 320 ILE B N 1
ATOM 5598 C CA . ILE B 1 320 ? 10.008 23.625 13.07 1 98.5 320 ILE B CA 1
ATOM 5599 C C . ILE B 1 320 ? 11.531 23.578 13.211 1 98.5 320 ILE B C 1
ATOM 5601 O O . ILE B 1 320 ? 12.094 22.516 13.484 1 98.5 320 ILE B O 1
ATOM 5605 N N . LYS B 1 321 ? 12.109 24.734 13.031 1 97.5 321 LYS B N 1
ATOM 5606 C CA . LYS B 1 321 ? 13.555 24.844 13.203 1 97.5 321 LYS B CA 1
ATOM 5607 C C . LYS B 1 321 ? 13.906 25.234 14.641 1 97.5 321 LYS B C 1
ATOM 5609 O O . LYS B 1 321 ? 13.156 25.984 15.289 1 97.5 321 LYS B O 1
ATOM 5614 N N . THR B 1 322 ? 14.969 24.688 15.109 1 96.31 322 THR B N 1
ATOM 5615 C CA . THR B 1 322 ? 15.578 25.062 16.375 1 96.31 322 THR B CA 1
ATOM 5616 C C . THR B 1 322 ? 17.062 25.375 16.203 1 96.31 322 THR B C 1
ATOM 5618 O O . THR B 1 322 ? 17.594 25.234 15.102 1 96.31 322 THR B O 1
ATOM 5621 N N . THR B 1 323 ? 17.688 25.781 17.266 1 92.94 323 THR B N 1
ATOM 5622 C CA . THR B 1 323 ? 19.094 26.109 17.219 1 92.94 323 THR B CA 1
ATOM 5623 C C . THR B 1 323 ? 19.938 24.859 16.953 1 92.94 323 THR B C 1
ATOM 5625 O O . THR B 1 323 ? 21.047 24.953 16.406 1 92.94 323 THR B O 1
ATOM 5628 N N . THR B 1 324 ? 19.422 23.734 17.234 1 90.38 324 THR B N 1
ATOM 5629 C CA . THR B 1 324 ? 20.203 22.516 17.125 1 90.38 324 THR B CA 1
ATOM 5630 C C . THR B 1 324 ? 19.75 21.672 15.93 1 90.38 324 THR B C 1
ATOM 5632 O O . THR B 1 324 ? 20.312 20.625 15.648 1 90.38 324 THR B O 1
ATOM 5635 N N . GLY B 1 325 ? 18.891 22.156 15.234 1 92.5 325 GLY B N 1
ATOM 5636 C CA . GLY B 1 325 ? 18.375 21.406 14.102 1 92.5 325 GLY B CA 1
ATOM 5637 C C . GLY B 1 325 ? 16.891 21.594 13.883 1 92.5 325 GLY B C 1
ATOM 5638 O O . GLY B 1 325 ? 16.453 22.672 13.422 1 92.5 325 GLY B O 1
ATOM 5639 N N . GLY B 1 326 ? 16.078 20.672 14.32 1 97.5 326 GLY B N 1
ATOM 5640 C CA . GLY B 1 326 ? 14.641 20.781 14.125 1 97.5 326 GLY B CA 1
ATOM 5641 C C . GLY B 1 326 ? 13.836 19.875 15.023 1 97.5 326 GLY B C 1
ATOM 5642 O O . GLY B 1 326 ? 14.398 19 15.688 1 97.5 326 GLY B O 1
ATOM 5643 N N . GLN B 1 327 ? 12.625 20.234 15.117 1 98.31 327 GLN B N 1
ATOM 5644 C CA . GLN B 1 327 ? 11.656 19.422 15.836 1 98.31 327 GLN B CA 1
ATOM 5645 C C . GLN B 1 327 ? 10.406 19.156 14.984 1 98.31 327 GLN B C 1
ATOM 5647 O O . GLN B 1 327 ? 10.055 19.984 14.133 1 98.31 327 GLN B O 1
ATOM 5652 N N . ILE B 1 328 ? 9.867 17.984 15.219 1 98.75 328 ILE B N 1
ATOM 5653 C CA . ILE B 1 328 ? 8.57 17.703 14.625 1 98.75 328 ILE B CA 1
ATOM 5654 C C . ILE B 1 328 ? 7.477 17.812 15.688 1 98.75 328 ILE B C 1
ATOM 5656 O O . ILE B 1 328 ? 7.582 17.219 16.766 1 98.75 328 ILE B O 1
ATOM 5660 N N . VAL B 1 329 ? 6.422 18.578 15.352 1 98.75 329 VAL B N 1
ATOM 5661 C CA . VAL B 1 329 ? 5.379 18.938 16.312 1 98.75 329 VAL B CA 1
ATOM 5662 C C . VAL B 1 329 ? 4.062 18.266 15.914 1 98.75 329 VAL B C 1
ATOM 5664 O O . VAL B 1 329 ? 3.672 18.297 14.742 1 98.75 329 VAL B O 1
ATOM 5667 N N . PHE B 1 330 ? 3.404 17.625 16.875 1 98.81 330 PHE B N 1
ATOM 5668 C CA . PHE B 1 330 ? 2.074 17.047 16.75 1 98.81 330 PHE B CA 1
ATOM 5669 C C . PHE B 1 330 ? 1.12 17.656 17.766 1 98.81 330 PHE B C 1
ATOM 5671 O O . PHE B 1 330 ? 1.388 17.625 18.969 1 98.81 330 PHE B O 1
ATOM 5678 N N . LEU B 1 331 ? -0.016 18.203 17.312 1 98.81 331 LEU B N 1
ATOM 5679 C CA . LEU B 1 331 ? -0.948 18.859 18.219 1 98.81 331 LEU B CA 1
ATOM 5680 C C . LEU B 1 331 ? -2.346 18.266 18.094 1 98.81 331 LEU B C 1
ATOM 5682 O O . LEU B 1 331 ? -2.836 18.062 16.984 1 98.81 331 LEU B O 1
ATOM 5686 N N . GLY B 1 332 ? -2.961 18.047 19.203 1 98.75 332 GLY B N 1
ATOM 5687 C CA . GLY B 1 332 ? -4.367 17.688 19.266 1 98.75 332 GLY B CA 1
ATOM 5688 C C . GLY B 1 332 ? -4.637 16.266 18.812 1 98.75 332 GLY B C 1
ATOM 5689 O O . GLY B 1 332 ? -3.922 15.336 19.203 1 98.75 332 GLY B O 1
ATOM 5690 N N . GLY B 1 333 ? -5.719 16.078 18.047 1 98.75 333 GLY B N 1
ATOM 5691 C CA . GLY B 1 333 ? -6.195 14.75 17.688 1 98.75 333 GLY B CA 1
ATOM 5692 C C . GLY B 1 333 ? -7.051 14.109 18.766 1 98.75 333 GLY B C 1
ATOM 5693 O O . GLY B 1 333 ? -7.484 14.781 19.703 1 98.75 333 GLY B O 1
ATOM 5694 N N . SER B 1 334 ? -7.395 12.875 18.516 1 98.81 334 SER B N 1
ATOM 5695 C CA . SER B 1 334 ? -8.211 12.125 19.453 1 98.81 334 SER B CA 1
ATOM 5696 C C . SER B 1 334 ? -7.695 10.695 19.625 1 98.81 334 SER B C 1
ATOM 5698 O O . SER B 1 334 ? -7.242 10.078 18.656 1 98.81 334 SER B O 1
ATOM 5700 N N . ASP B 1 335 ? -7.793 10.164 20.828 1 98.19 335 ASP B N 1
ATOM 5701 C CA . ASP B 1 335 ? -7.359 8.789 21.062 1 98.19 335 ASP B CA 1
ATOM 5702 C C . ASP B 1 335 ? -8.484 7.797 20.766 1 98.19 335 ASP B C 1
ATOM 5704 O O . ASP B 1 335 ? -8.336 6.594 21 1 98.19 335 ASP B O 1
ATOM 5708 N N . ASN B 1 336 ? -9.594 8.32 20.297 1 98.38 336 ASN B N 1
ATOM 5709 C CA . ASN B 1 336 ? -10.719 7.516 19.844 1 98.38 336 ASN B CA 1
ATOM 5710 C C . ASN B 1 336 ? -11.016 7.758 18.359 1 98.38 336 ASN B C 1
ATOM 5712 O O . ASN B 1 336 ? -11.641 8.758 18 1 98.38 336 ASN B O 1
ATOM 5716 N N . PRO B 1 337 ? -10.578 6.738 17.5 1 98.06 337 PRO B N 1
ATOM 5717 C CA . PRO B 1 337 ? -10.875 6.945 16.078 1 98.06 337 PRO B CA 1
ATOM 5718 C C . PRO B 1 337 ? -12.367 7.121 15.812 1 98.06 337 PRO B C 1
ATOM 5720 O O . PRO B 1 337 ? -13.195 6.465 16.453 1 98.06 337 PRO B O 1
ATOM 5723 N N . TYR B 1 338 ? -12.688 7.984 14.828 1 98 338 TYR B N 1
ATOM 5724 C CA . TYR B 1 338 ? -14.078 8.375 14.688 1 98 338 TYR B CA 1
ATOM 5725 C C . TYR B 1 338 ? -14.43 8.625 13.219 1 98 338 TYR B C 1
ATOM 5727 O O . TYR B 1 338 ? -13.539 8.836 12.391 1 98 338 TYR B O 1
ATOM 5735 N N . ASN B 1 339 ? -15.695 8.555 12.922 1 94.94 339 ASN B N 1
ATOM 5736 C CA . ASN B 1 339 ? -16.234 8.969 11.633 1 94.94 339 ASN B CA 1
ATOM 5737 C C . ASN B 1 339 ? -16.312 10.492 11.531 1 94.94 339 ASN B C 1
ATOM 5739 O O . ASN B 1 339 ? -16.047 11.203 12.5 1 94.94 339 ASN B O 1
ATOM 5743 N N . TYR B 1 340 ? -16.781 10.992 10.289 1 95.25 340 TYR B N 1
ATOM 5744 C CA . TYR B 1 340 ? -16.688 12.43 10.031 1 95.25 340 TYR B CA 1
ATOM 5745 C C . TYR B 1 340 ? -17.609 13.211 10.969 1 95.25 340 TYR B C 1
ATOM 5747 O O . TYR B 1 340 ? -17.453 14.422 11.117 1 95.25 340 TYR B O 1
ATOM 5755 N N . SER B 1 341 ? -18.516 12.555 11.703 1 94.19 341 SER B N 1
ATOM 5756 C CA . SER B 1 341 ? -19.422 13.211 12.633 1 94.19 341 SER B CA 1
ATOM 5757 C C . SER B 1 341 ? -18.734 13.508 13.961 1 94.19 341 SER B C 1
ATOM 5759 O O . SER B 1 341 ? -19.266 14.266 14.781 1 94.19 341 SER B O 1
ATOM 5761 N N . GLY B 1 342 ? -17.688 12.922 14.195 1 97.5 342 GLY B N 1
ATOM 5762 C CA . GLY B 1 342 ? -17.016 13.031 15.477 1 97.5 342 GLY B CA 1
ATOM 5763 C C . GLY B 1 342 ? -17.391 11.922 16.438 1 97.5 342 GLY B C 1
ATOM 5764 O O . GLY B 1 342 ? -16.906 11.891 17.578 1 97.5 342 GLY B O 1
ATOM 5765 N N . ILE B 1 343 ? -18.25 11.016 16.047 1 97.81 343 ILE B N 1
ATOM 5766 C CA . ILE B 1 343 ? -18.625 9.844 16.828 1 97.81 343 ILE B CA 1
ATOM 5767 C C . ILE B 1 343 ? -17.688 8.688 16.5 1 97.81 343 ILE B C 1
ATOM 5769 O O . ILE B 1 343 ? -17.5 8.344 15.328 1 97.81 343 ILE B O 1
ATOM 5773 N N . GLY B 1 344 ? -17.109 8.094 17.531 1 97.94 344 GLY B N 1
ATOM 5774 C CA . GLY B 1 344 ? -16.156 7.027 17.344 1 97.94 344 GLY B CA 1
ATOM 5775 C C . GLY B 1 344 ? -16.734 5.816 16.641 1 97.94 344 GLY B C 1
ATOM 5776 O O . GLY B 1 344 ? -17.938 5.586 16.688 1 97.94 344 GLY B O 1
ATOM 5777 N N . TYR B 1 345 ? -15.875 5.051 16.031 1 95.94 345 TYR B N 1
ATOM 5778 C CA . TYR B 1 345 ? -16.297 3.791 15.438 1 95.94 345 TYR B CA 1
ATOM 5779 C C . TYR B 1 345 ? -16.844 2.838 16.5 1 95.94 345 TYR B C 1
ATOM 5781 O O . TYR B 1 345 ? -17.547 1.88 16.172 1 95.94 345 TYR B O 1
ATOM 5789 N N . ASN B 1 346 ? -16.578 3.135 17.719 1 95.06 346 ASN B N 1
ATOM 5790 C CA . ASN B 1 346 ? -17.109 2.365 18.844 1 95.06 346 ASN B CA 1
ATOM 5791 C C . ASN B 1 346 ? -18.469 2.883 19.281 1 95.06 346 ASN B C 1
ATOM 5793 O O . ASN B 1 346 ? -19.047 2.385 20.25 1 95.06 346 ASN B O 1
ATOM 5797 N N . GLY B 1 347 ? -18.922 3.928 18.703 1 96.19 347 GLY B N 1
ATOM 5798 C CA . GLY B 1 347 ? -20.25 4.465 18.984 1 96.19 347 GLY B CA 1
ATOM 5799 C C . GLY B 1 347 ? -20.234 5.586 20.016 1 96.19 347 GLY B C 1
ATOM 5800 O O . GLY B 1 347 ? -21.25 6.23 20.25 1 96.19 347 GLY B O 1
ATOM 5801 N N . GLU B 1 348 ? -19.062 5.855 20.609 1 97.88 348 GLU B N 1
ATOM 5802 C CA . GLU B 1 348 ? -18.953 6.902 21.609 1 97.88 348 GLU B CA 1
ATOM 5803 C C . GLU B 1 348 ? -18.406 8.195 21.016 1 97.88 348 GLU B C 1
ATOM 5805 O O . GLU B 1 348 ? -17.531 8.172 20.156 1 97.88 348 GLU B O 1
ATOM 5810 N N . PRO B 1 349 ? -18.891 9.328 21.5 1 98.31 349 PRO B N 1
ATOM 5811 C CA . PRO B 1 349 ? -18.328 10.586 21 1 98.31 349 PRO B CA 1
ATOM 5812 C C . PRO B 1 349 ? -16.828 10.719 21.281 1 98.31 349 PRO B C 1
ATOM 5814 O O . PRO B 1 349 ? -16.391 10.438 22.391 1 98.31 349 PRO B O 1
ATOM 5817 N N . SER B 1 350 ? -16.125 11.125 20.297 1 98.56 350 SER B N 1
ATOM 5818 C CA . SER B 1 350 ? -14.695 11.305 20.469 1 98.56 350 SER B CA 1
ATOM 5819 C C . SER B 1 350 ? -14.367 12.664 21.078 1 98.56 350 SER B C 1
ATOM 5821 O O . SER B 1 350 ? -15.055 13.648 20.797 1 98.56 350 SER B O 1
ATOM 5823 N N . GLU B 1 351 ? -13.297 12.695 21.828 1 98.19 351 GLU B N 1
ATOM 5824 C CA . GLU B 1 351 ? -12.883 13.938 22.469 1 98.19 351 GLU B CA 1
ATOM 5825 C C . GLU B 1 351 ? -11.508 14.375 21.984 1 98.19 351 GLU B C 1
ATOM 5827 O O . GLU B 1 351 ? -10.633 13.539 21.75 1 98.19 351 GLU B O 1
ATOM 5832 N N . ALA B 1 352 ? -11.32 15.68 21.906 1 98.5 352 ALA B N 1
ATOM 5833 C CA . ALA B 1 352 ? -10.047 16.266 21.484 1 98.5 352 ALA B CA 1
ATOM 5834 C C . ALA B 1 352 ? -8.984 16.109 22.578 1 98.5 352 ALA B C 1
ATOM 5836 O O . ALA B 1 352 ? -9.281 16.266 23.766 1 98.5 352 ALA B O 1
ATOM 5837 N N . SER B 1 353 ? -7.844 15.805 22.109 1 97.56 353 SER B N 1
ATOM 5838 C CA . SER B 1 353 ? -6.707 15.711 23.031 1 97.56 353 SER B CA 1
ATOM 5839 C C . SER B 1 353 ? -6.238 17.094 23.469 1 97.56 353 SER B C 1
ATOM 5841 O O . SER B 1 353 ? -6.25 18.047 22.688 1 97.56 353 SER B O 1
ATOM 5843 N N . SER B 1 354 ? -5.723 17.172 24.734 1 96.25 354 SER B N 1
ATOM 5844 C CA . SER B 1 354 ? -5.219 18.422 25.281 1 96.25 354 SER B CA 1
ATOM 5845 C C . SER B 1 354 ? -3.697 18.484 25.203 1 96.25 354 SER B C 1
ATOM 5847 O O . SER B 1 354 ? -3.076 19.359 25.812 1 96.25 354 SER B O 1
ATOM 5849 N N . TYR B 1 355 ? -3.148 17.609 24.453 1 95.94 355 TYR B N 1
ATOM 5850 C CA . TYR B 1 355 ? -1.693 17.531 24.516 1 95.94 355 TYR B CA 1
ATOM 5851 C C . TYR B 1 355 ? -1.079 17.781 23.141 1 95.94 355 TYR B C 1
ATOM 5853 O O . TYR B 1 355 ? -1.734 17.578 22.109 1 95.94 355 TYR B O 1
ATOM 5861 N N . GLY B 1 356 ? 0.098 18.312 23.203 1 97.81 356 GLY B N 1
ATOM 5862 C CA . GLY B 1 356 ? 1.021 18.375 22.078 1 97.81 356 GLY B CA 1
ATOM 5863 C C . GLY B 1 356 ? 2.293 17.578 22.312 1 97.81 356 GLY B C 1
ATOM 5864 O O . GLY B 1 356 ? 2.799 17.531 23.438 1 97.81 356 GLY B O 1
ATOM 5865 N N . TYR B 1 357 ? 2.779 16.984 21.297 1 98.25 357 TYR B N 1
ATOM 5866 C CA . TYR B 1 357 ? 3.992 16.172 21.344 1 98.25 357 TYR B CA 1
ATOM 5867 C C . TYR B 1 357 ? 5.043 16.703 20.375 1 98.25 357 TYR B C 1
ATOM 5869 O O . TYR B 1 357 ? 4.707 17.25 19.328 1 98.25 357 TYR B O 1
ATOM 5877 N N . ARG B 1 358 ? 6.285 16.547 20.812 1 98.19 358 ARG B N 1
ATOM 5878 C CA . ARG B 1 358 ? 7.391 17.016 19.969 1 98.19 358 ARG B CA 1
ATOM 5879 C C . ARG B 1 358 ? 8.523 15.992 19.938 1 98.19 358 ARG B C 1
ATOM 5881 O O . ARG B 1 358 ? 8.859 15.406 20.969 1 98.19 358 ARG B O 1
ATOM 5888 N N . PHE B 1 359 ? 8.977 15.797 18.781 1 98.31 359 PHE B N 1
ATOM 5889 C CA . PHE B 1 359 ? 10.164 14.969 18.609 1 98.31 359 PHE B CA 1
ATOM 5890 C C . PHE B 1 359 ? 11.367 15.812 18.203 1 98.31 359 PHE B C 1
ATOM 5892 O O . PHE B 1 359 ? 11.305 16.547 17.219 1 98.31 359 PHE B O 1
ATOM 5899 N N . ASP B 1 360 ? 12.461 15.641 18.953 1 98 360 ASP B N 1
ATOM 5900 C CA . ASP B 1 360 ? 13.688 16.375 18.672 1 98 360 ASP B CA 1
ATOM 5901 C C . ASP B 1 360 ? 14.578 15.602 17.703 1 98 360 ASP B C 1
ATOM 5903 O O . ASP B 1 360 ? 15.047 14.508 18.016 1 98 360 ASP B O 1
ATOM 5907 N N . LEU B 1 361 ? 14.859 16.188 16.578 1 97.62 361 LEU B N 1
ATOM 5908 C CA . LEU B 1 361 ? 15.57 15.484 15.508 1 97.62 361 LEU B CA 1
ATOM 5909 C C . LEU B 1 361 ? 17.047 15.352 15.836 1 97.62 361 LEU B C 1
ATOM 5911 O O . LEU B 1 361 ? 17.719 14.445 15.336 1 97.62 361 LEU B O 1
ATOM 5915 N N . ALA B 1 362 ? 17.578 16.234 16.609 1 96.12 362 ALA B N 1
ATOM 5916 C CA . ALA B 1 362 ? 18.984 16.188 16.969 1 96.12 362 ALA B CA 1
ATOM 5917 C C . ALA B 1 362 ? 19.266 15.07 17.969 1 96.12 362 ALA B C 1
ATOM 5919 O O . ALA B 1 362 ? 20.219 14.305 17.812 1 96.12 362 ALA B O 1
ATOM 5920 N N . THR B 1 363 ? 18.422 14.969 19 1 94.69 363 THR B N 1
ATOM 5921 C CA . THR B 1 363 ? 18.656 14 20.047 1 94.69 363 THR B CA 1
ATOM 5922 C C . THR B 1 363 ? 17.922 12.688 19.75 1 94.69 363 THR B C 1
ATOM 5924 O O . THR B 1 363 ? 18.188 11.664 20.391 1 94.69 363 THR B O 1
ATOM 5927 N N . LYS B 1 364 ? 17.016 12.758 18.812 1 94.31 364 LYS B N 1
ATOM 5928 C CA . LYS B 1 364 ? 16.188 11.617 18.438 1 94.31 364 LYS B CA 1
ATOM 5929 C C . LYS B 1 364 ? 15.359 11.125 19.625 1 94.31 364 LYS B C 1
ATOM 5931 O O . LYS B 1 364 ? 15.312 9.922 19.906 1 94.31 364 LYS B O 1
ATOM 5936 N N . GLN B 1 365 ? 14.789 12.117 20.297 1 94.88 365 GLN B N 1
ATOM 5937 C CA . GLN B 1 365 ? 13.977 11.805 21.469 1 94.88 365 GLN B CA 1
ATOM 5938 C C . GLN B 1 365 ? 12.688 12.617 21.469 1 94.88 365 GLN B C 1
ATOM 5940 O O . GLN B 1 365 ? 12.648 13.734 20.953 1 94.88 365 GLN B O 1
ATOM 5945 N N . TRP B 1 366 ? 11.727 11.969 22.094 1 97.62 366 TRP B N 1
ATOM 5946 C CA . TRP B 1 366 ? 10.5 12.719 22.375 1 97.62 366 TRP B CA 1
ATOM 5947 C C . TRP B 1 366 ? 10.688 13.641 23.578 1 97.62 366 TRP B C 1
ATOM 5949 O O . TRP B 1 366 ? 11.305 13.258 24.578 1 97.62 366 TRP B O 1
ATOM 5959 N N . LEU B 1 367 ? 10.133 14.852 23.422 1 96.44 367 LEU B N 1
ATOM 5960 C CA . LEU B 1 367 ? 10.18 15.812 24.516 1 96.44 367 LEU B CA 1
ATOM 5961 C C . LEU B 1 367 ? 8.977 15.656 25.422 1 96.44 367 LEU B C 1
ATOM 5963 O O . LEU B 1 367 ? 8.031 14.922 25.109 1 96.44 367 LEU B O 1
ATOM 5967 N N . THR B 1 368 ? 9.07 16.328 26.594 1 95.19 368 THR B N 1
ATOM 5968 C CA . THR B 1 368 ? 7.93 16.328 27.5 1 95.19 368 THR B CA 1
ATOM 5969 C C . THR B 1 368 ? 6.691 16.906 26.812 1 95.19 368 THR B C 1
ATOM 5971 O O . THR B 1 368 ? 6.754 17.984 26.219 1 95.19 368 THR B O 1
ATOM 5974 N N . PRO B 1 369 ? 5.633 16.156 26.891 1 96 369 PRO B N 1
ATOM 5975 C CA . PRO B 1 369 ? 4.414 16.672 26.266 1 96 369 PRO B CA 1
ATOM 5976 C C . PRO B 1 369 ? 3.992 18.031 26.828 1 96 369 PRO B C 1
ATOM 5978 O O . PRO B 1 369 ? 4.203 18.312 28 1 96 369 PRO B O 1
ATOM 5981 N N . GLN B 1 370 ? 3.391 18.812 25.984 1 94.38 370 GLN B N 1
ATOM 5982 C CA . GLN B 1 370 ? 2.893 20.125 26.406 1 94.38 370 GLN B CA 1
ATOM 5983 C C . GLN B 1 370 ? 1.366 20.156 26.406 1 94.38 370 GLN B C 1
ATOM 5985 O O . GLN B 1 370 ? 0.723 19.531 25.562 1 94.38 370 GLN B O 1
ATOM 5990 N N . THR B 1 371 ? 0.86 20.891 27.328 1 96.12 371 THR B N 1
ATOM 5991 C CA . THR B 1 371 ? -0.587 21.078 27.375 1 96.12 371 THR B CA 1
ATOM 5992 C C . THR B 1 371 ? -1.024 22.203 26.438 1 96.12 371 THR B C 1
ATOM 5994 O O . THR B 1 371 ? -0.425 23.281 26.438 1 96.12 371 THR B O 1
ATOM 5997 N N . LEU B 1 372 ? -2.055 21.922 25.734 1 96.69 372 LEU B N 1
ATOM 5998 C CA . LEU B 1 372 ? -2.609 22.922 24.828 1 96.69 372 LEU B CA 1
ATOM 5999 C C . LEU B 1 3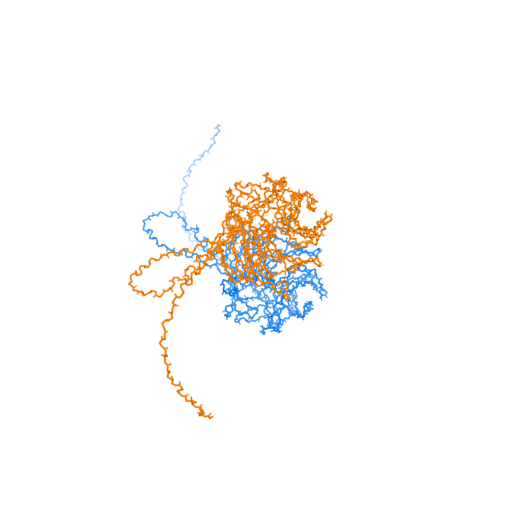72 ? -3.654 23.781 25.531 1 96.69 372 LEU B C 1
ATOM 6001 O O . LEU B 1 372 ? -4.438 23.281 26.344 1 96.69 372 LEU B O 1
ATOM 6005 N N . SER B 1 373 ? -3.619 25.062 25.266 1 94.38 373 SER B N 1
ATOM 6006 C CA . SER B 1 373 ? -4.613 25.969 25.844 1 94.38 373 SER B CA 1
ATOM 6007 C C . SER B 1 373 ? -6.023 25.594 25.391 1 94.38 373 SER B C 1
ATOM 6009 O O . SER B 1 373 ? -6.988 25.781 26.141 1 94.38 373 SER B O 1
ATOM 6011 N N . GLN B 1 374 ? -6.145 25.078 24.172 1 96.75 374 GLN B N 1
ATOM 6012 C CA . GLN B 1 374 ? -7.426 24.656 23.609 1 96.75 374 GLN B CA 1
ATOM 6013 C C . GLN B 1 374 ? -7.301 23.297 22.922 1 96.75 374 GLN B C 1
ATOM 6015 O O . GLN B 1 374 ? -6.75 23.203 21.812 1 96.75 374 GLN B O 1
ATOM 6020 N N . PRO B 1 375 ? -7.895 22.266 23.547 1 98.31 375 PRO B N 1
ATOM 6021 C CA . PRO B 1 375 ? -7.93 20.969 22.859 1 98.31 375 PRO B CA 1
ATOM 6022 C C . PRO B 1 375 ? -8.711 21.031 21.547 1 98.31 375 PRO B C 1
ATOM 6024 O O . PRO B 1 375 ? -9.734 21.719 21.469 1 98.31 375 PRO B O 1
ATOM 6027 N N . SER B 1 376 ? -8.211 20.406 20.516 1 98.62 376 SER B N 1
ATOM 6028 C CA . SER B 1 376 ? -8.883 20.328 19.219 1 98.62 376 SER B CA 1
ATOM 6029 C C . SER B 1 376 ? -8.531 19.047 18.484 1 98.62 376 SER B C 1
ATOM 6031 O O . SER B 1 376 ? -7.527 18.406 18.781 1 98.62 376 SER B O 1
ATOM 6033 N N . MET B 1 377 ? -9.414 18.562 17.609 1 98.81 377 MET B N 1
ATOM 6034 C CA . MET B 1 377 ? -9.203 17.375 16.797 1 98.81 377 MET B CA 1
ATOM 6035 C C . MET B 1 377 ? -9.711 17.594 15.383 1 98.81 377 MET B C 1
ATOM 6037 O O . MET B 1 377 ? -10.188 18.672 15.047 1 98.81 377 MET B O 1
ATOM 6041 N N . ASP B 1 378 ? -9.539 16.609 14.508 1 98.88 378 ASP B N 1
ATOM 6042 C CA . ASP B 1 378 ? -10.047 16.547 13.141 1 98.88 378 ASP B CA 1
ATOM 6043 C C . ASP B 1 378 ? -9.289 17.5 12.227 1 98.88 378 ASP B C 1
ATOM 6045 O O . ASP B 1 378 ? -9.883 18.141 11.352 1 98.88 378 ASP B O 1
ATOM 6049 N N . HIS B 1 379 ? -7.988 17.547 12.422 1 98.81 379 HIS B N 1
ATOM 6050 C CA . HIS B 1 379 ? -7.141 18.438 11.633 1 98.81 379 HIS B CA 1
ATOM 6051 C C . HIS B 1 379 ? -6.535 17.703 10.445 1 98.81 379 HIS B C 1
ATOM 6053 O O . HIS B 1 379 ? -6.332 16.484 10.492 1 98.81 379 HIS B O 1
ATOM 6059 N N . ARG B 1 380 ? -6.227 18.5 9.391 1 98.56 380 ARG B N 1
ATOM 6060 C CA . ARG B 1 380 ? -5.59 17.969 8.195 1 98.56 380 ARG B CA 1
ATOM 6061 C C . ARG B 1 380 ? -4.234 18.625 7.957 1 98.56 380 ARG B C 1
ATOM 6063 O O . ARG B 1 380 ? -3.586 18.375 6.938 1 98.56 380 ARG B O 1
ATOM 6070 N N . GLY B 1 381 ? -3.822 19.484 8.852 1 97.88 381 GLY B N 1
ATOM 6071 C CA . GLY B 1 381 ? -2.535 20.156 8.719 1 97.88 381 GLY B CA 1
ATOM 6072 C C . GLY B 1 381 ? -2.229 21.094 9.875 1 97.88 381 GLY B C 1
ATOM 6073 O O . GLY B 1 381 ? -3.098 21.375 10.703 1 97.88 381 GLY B O 1
ATOM 6074 N N . LEU B 1 382 ? -1.015 21.484 9.945 1 98.75 382 LEU B N 1
ATOM 6075 C CA . LEU B 1 382 ? -0.493 22.484 10.883 1 98.75 382 LEU B CA 1
ATOM 6076 C C . LEU B 1 382 ? 0.413 23.484 10.164 1 98.75 382 LEU B C 1
ATOM 6078 O O . LEU B 1 382 ? 1.414 23.094 9.562 1 98.75 382 LEU B O 1
ATOM 6082 N N . VAL B 1 383 ? 0.045 24.75 10.312 1 98.12 383 VAL B N 1
ATOM 6083 C CA . VAL B 1 383 ? 0.804 25.781 9.609 1 98.12 383 VAL B CA 1
ATOM 6084 C C . VAL B 1 383 ? 1.688 26.531 10.602 1 98.12 383 VAL B C 1
ATOM 6086 O O . VAL B 1 383 ? 1.238 26.906 11.688 1 98.12 383 VAL B O 1
ATOM 6089 N N . CYS B 1 384 ? 2.926 26.703 10.227 1 97.69 384 CYS B N 1
ATOM 6090 C CA . CYS B 1 384 ? 3.846 27.547 10.992 1 97.69 384 CYS B CA 1
ATOM 6091 C C . CYS B 1 384 ? 4.016 28.906 10.328 1 97.69 384 CYS B C 1
ATOM 6093 O O . CYS B 1 384 ? 4.363 29 9.148 1 97.69 384 CYS B O 1
ATOM 6095 N N . TRP B 1 385 ? 3.779 29.969 11.078 1 95.81 385 TRP B N 1
ATOM 6096 C CA . TRP B 1 385 ? 3.908 31.328 10.555 1 95.81 385 TRP B CA 1
ATOM 6097 C C . TRP B 1 385 ? 4.426 32.281 11.625 1 95.81 385 TRP B C 1
ATOM 6099 O O . TRP B 1 385 ? 3.799 32.438 12.672 1 95.81 385 TRP B O 1
ATOM 6109 N N . GLN B 1 386 ? 5.578 32.906 11.43 1 91.75 386 GLN B N 1
ATOM 6110 C CA . GLN B 1 386 ? 6.184 33.969 12.25 1 91.75 386 GLN B CA 1
ATOM 6111 C C . GLN B 1 386 ? 6.129 33.594 13.727 1 91.75 386 GLN B C 1
ATOM 6113 O O . GLN B 1 386 ? 5.605 34.375 14.539 1 91.75 386 GLN B O 1
ATOM 6118 N N . GLY B 1 387 ? 6.586 32.469 14.047 1 93.69 387 GLY B N 1
ATOM 6119 C CA . GLY B 1 387 ? 6.754 32.062 15.438 1 93.69 387 GLY B CA 1
ATOM 6120 C C . GLY B 1 387 ? 5.492 31.469 16.047 1 93.69 387 GLY B C 1
ATOM 6121 O O . GLY B 1 387 ? 5.402 31.297 17.266 1 93.69 387 GLY B O 1
ATOM 6122 N N . SER B 1 388 ? 4.508 31.234 15.195 1 95.69 388 SER B N 1
ATOM 6123 C CA . SER B 1 388 ? 3.254 30.656 15.68 1 95.69 388 SER B CA 1
ATOM 6124 C C . SER B 1 388 ? 2.855 29.438 14.875 1 95.69 388 SER B C 1
ATOM 6126 O O . SER B 1 388 ? 3.102 29.375 13.672 1 95.69 388 SER B O 1
ATOM 6128 N N . LEU B 1 389 ? 2.26 28.484 15.609 1 97.94 389 LEU B N 1
ATOM 6129 C CA . LEU B 1 389 ? 1.612 27.328 14.977 1 97.94 389 LEU B CA 1
ATOM 6130 C C . LEU B 1 389 ? 0.101 27.531 14.914 1 97.94 389 LEU B C 1
ATOM 6132 O O . LEU B 1 389 ? -0.529 27.844 15.922 1 97.94 389 LEU B O 1
ATOM 6136 N N . LEU B 1 390 ? -0.451 27.359 13.719 1 98.19 390 LEU B N 1
ATOM 6137 C CA . LEU B 1 390 ? -1.862 27.656 13.508 1 98.19 390 LEU B CA 1
ATOM 6138 C C . LEU B 1 390 ? -2.648 26.391 13.188 1 98.19 390 LEU B C 1
ATOM 6140 O O . LEU B 1 390 ? -2.34 25.703 12.219 1 98.19 390 LEU B O 1
ATOM 6144 N N . ARG B 1 391 ? -3.645 26.047 13.961 1 98.5 391 ARG B N 1
ATOM 6145 C CA . ARG B 1 391 ? -4.703 25.094 13.648 1 98.5 391 ARG B CA 1
ATOM 6146 C C . ARG B 1 391 ? -5.969 25.812 13.195 1 98.5 391 ARG B C 1
ATOM 6148 O O . ARG B 1 391 ? -6.445 26.719 13.859 1 98.5 391 ARG B O 1
ATOM 6155 N N . VAL B 1 392 ? -6.469 25.406 12.109 1 98.56 392 VAL B N 1
ATOM 6156 C CA . VAL B 1 392 ? -7.605 26.125 11.523 1 98.56 392 VAL B CA 1
ATOM 6157 C C . VAL B 1 392 ? -8.844 25.234 11.562 1 98.56 392 VAL B C 1
ATOM 6159 O O . VAL B 1 392 ? -8.859 24.141 10.969 1 98.56 392 VAL B O 1
ATOM 6162 N N . GLY B 1 393 ? -9.883 25.734 12.203 1 98.62 393 GLY B N 1
ATOM 6163 C CA . GLY B 1 393 ? -11.102 24.938 12.336 1 98.62 393 GLY B CA 1
ATOM 6164 C C . GLY B 1 393 ? -10.945 23.75 13.25 1 98.62 393 GLY B C 1
ATOM 6165 O O . GLY B 1 393 ? -10.43 23.875 14.367 1 98.62 393 GLY B O 1
ATOM 6166 N N . GLY B 1 394 ? -11.469 22.594 12.812 1 98.75 394 GLY B N 1
ATOM 6167 C CA . GLY B 1 394 ? -11.445 21.391 13.625 1 98.75 394 GLY B CA 1
ATOM 6168 C C . GLY B 1 394 ? -12.656 21.25 14.531 1 98.75 394 GLY B C 1
ATOM 6169 O O . GLY B 1 394 ? -13.672 21.906 14.312 1 98.75 394 GLY B O 1
ATOM 6170 N N . MET B 1 395 ? -12.539 20.328 15.414 1 98.88 395 MET B N 1
ATOM 6171 C CA . MET B 1 395 ? -13.594 20.109 16.406 1 98.88 395 MET B CA 1
ATOM 6172 C C . MET B 1 395 ? -13.055 20.328 17.812 1 98.88 395 MET B C 1
ATOM 6174 O O . MET B 1 395 ? -11.938 19.922 18.141 1 98.88 395 MET B O 1
ATOM 6178 N N . LEU B 1 396 ? -13.867 21.047 18.594 1 98.38 396 LEU B N 1
ATOM 6179 C CA . LEU B 1 396 ? -13.547 21.297 19.984 1 98.38 396 LEU B CA 1
ATOM 6180 C C . LEU B 1 396 ? -14.352 20.375 20.906 1 98.38 396 LEU B C 1
ATOM 6182 O O . LEU B 1 396 ? -14.703 19.25 20.516 1 98.38 396 LEU B O 1
ATOM 6186 N N . GLN B 1 397 ? -14.523 20.734 22.125 1 97.19 397 GLN B N 1
ATOM 6187 C CA . GLN B 1 397 ? -15.281 19.938 23.078 1 97.19 397 GLN B CA 1
ATOM 6188 C C . GLN B 1 397 ? -16.672 19.609 22.547 1 97.19 397 GLN B C 1
ATOM 6190 O O . GLN B 1 397 ? -17.312 20.453 21.922 1 97.19 397 GLN B O 1
ATOM 6195 N N . GLN B 1 398 ? -17.109 18.328 22.828 1 97.25 398 GLN B N 1
ATOM 6196 C CA . GLN B 1 398 ? -18.406 17.844 22.391 1 97.25 398 GLN B CA 1
ATOM 6197 C C . GLN B 1 398 ? -18.516 17.844 20.875 1 97.25 398 GLN B C 1
ATOM 6199 O O . GLN B 1 398 ? -19.594 18.078 20.312 1 97.25 398 GLN B O 1
ATOM 6204 N N . GLN B 1 399 ? -17.438 17.688 20.219 1 98 399 GLN B N 1
ATOM 6205 C CA . GLN B 1 399 ? -17.312 17.562 18.766 1 98 399 GLN B CA 1
ATOM 6206 C C . GLN B 1 399 ? -17.859 18.812 18.062 1 98 399 GLN B C 1
ATOM 6208 O O . GLN B 1 399 ? -18.406 18.719 16.969 1 98 399 GLN B O 1
ATOM 6213 N N . LYS B 1 400 ? -17.766 19.906 18.734 1 98.25 400 LYS B N 1
ATOM 6214 C CA . LYS B 1 400 ? -18.266 21.141 18.125 1 98.25 400 LYS B CA 1
ATOM 6215 C C . LYS B 1 400 ? -17.328 21.625 17.031 1 98.25 400 LYS B C 1
ATOM 6217 O O . LYS B 1 400 ? -16.141 21.859 17.281 1 98.25 400 LYS B O 1
ATOM 6222 N N . VAL B 1 401 ? -17.875 21.781 15.805 1 98.81 401 VAL B N 1
ATOM 6223 C CA . VAL B 1 401 ? -17.109 22.297 14.688 1 98.81 401 VAL B CA 1
ATOM 6224 C C . VAL B 1 401 ? -16.734 23.766 14.961 1 98.81 401 VAL B C 1
ATOM 6226 O O . VAL B 1 401 ? -17.594 24.562 15.344 1 98.81 401 VAL B O 1
ATOM 6229 N N . SER B 1 402 ? -15.516 24.156 14.695 1 98.62 402 SER B N 1
ATOM 6230 C CA . SER B 1 402 ? -15 25.438 15.164 1 98.62 402 SER B CA 1
ATOM 6231 C C . SER B 1 402 ? -14.766 26.391 14 1 98.62 402 SER B C 1
ATOM 6233 O O . SER B 1 402 ? -14.453 25.953 12.883 1 98.62 402 SER B O 1
ATOM 6235 N N . SER B 1 403 ? -14.906 27.656 14.312 1 98.31 403 SER B N 1
ATOM 6236 C CA . SER B 1 403 ? -14.508 28.688 13.367 1 98.31 403 SER B CA 1
ATOM 6237 C C . SER B 1 403 ? -13.172 29.312 13.75 1 98.31 403 SER B C 1
ATOM 6239 O O . SER B 1 403 ? -12.703 30.25 13.094 1 98.31 403 SER B O 1
ATOM 6241 N N . LYS B 1 404 ? -12.555 28.828 14.75 1 97.69 404 LYS B N 1
ATOM 6242 C CA . LYS B 1 404 ? -11.383 29.469 15.336 1 97.69 404 LYS B CA 1
ATOM 6243 C C . LYS B 1 404 ? -10.117 29.125 14.562 1 97.69 404 LYS B C 1
ATOM 6245 O O . LYS B 1 404 ? -10.039 28.062 13.93 1 97.69 404 LYS B O 1
ATOM 6250 N N . VAL B 1 405 ? -9.234 30.016 14.516 1 98.19 405 VAL B N 1
ATOM 6251 C CA . VAL B 1 405 ? -7.82 29.75 14.258 1 98.19 405 VAL B CA 1
ATOM 6252 C C . VAL B 1 405 ? -7.051 29.703 15.578 1 98.19 405 VAL B C 1
ATOM 6254 O O . VAL B 1 405 ? -6.848 30.734 16.219 1 98.19 405 VAL B O 1
ATOM 6257 N N . LEU B 1 406 ? -6.68 28.516 15.984 1 97.44 406 LEU B N 1
ATOM 6258 C CA . LEU B 1 406 ? -6.012 28.312 17.266 1 97.44 406 LEU B CA 1
ATOM 6259 C C . LEU B 1 406 ? -4.508 28.5 17.141 1 97.44 406 LEU B C 1
ATOM 6261 O O . LEU B 1 406 ? -3.883 27.938 16.234 1 97.44 406 LEU B O 1
ATOM 6265 N N . LEU B 1 407 ? -3.994 29.281 18.062 1 95.81 407 LEU B N 1
ATOM 6266 C CA . LEU B 1 407 ? -2.582 29.656 18 1 95.81 407 LEU B CA 1
ATOM 6267 C C . LEU B 1 407 ? -1.799 28.984 19.125 1 95.81 407 LEU B C 1
ATOM 6269 O O . LEU B 1 407 ? -2.262 28.953 20.266 1 95.81 407 LEU B O 1
ATOM 6273 N N . SER B 1 408 ? -0.663 28.391 18.781 1 95.81 408 SER B N 1
ATOM 6274 C CA . SER B 1 408 ? 0.382 27.984 19.719 1 95.81 408 SER B CA 1
ATOM 6275 C C . SER B 1 408 ? 1.697 28.703 19.422 1 95.81 408 SER B C 1
ATOM 6277 O O . SER B 1 408 ? 2.25 28.562 18.328 1 95.81 408 SER B O 1
ATOM 6279 N N . THR B 1 409 ? 2.264 29.375 20.438 1 95.12 409 THR B N 1
ATOM 6280 C CA . THR B 1 409 ? 3.451 30.188 20.219 1 95.12 409 THR B CA 1
ATOM 6281 C C . THR B 1 409 ? 4.719 29.359 20.359 1 95.12 409 THR B C 1
ATOM 6283 O O . THR B 1 409 ? 4.832 28.531 21.281 1 95.12 409 THR B O 1
ATOM 6286 N N . LEU B 1 410 ? 5.594 29.594 19.422 1 96.38 410 LEU B N 1
ATOM 6287 C CA . LEU B 1 410 ? 6.895 28.938 19.5 1 96.38 410 LEU B CA 1
ATOM 6288 C C . LEU B 1 410 ? 7.766 29.578 20.578 1 96.38 410 LEU B C 1
ATOM 6290 O O . LEU B 1 410 ? 7.602 30.75 20.906 1 96.38 410 LEU B O 1
ATOM 6294 N N . ALA B 1 411 ? 8.672 28.766 21.125 1 94.06 411 ALA B N 1
ATOM 6295 C CA . ALA B 1 411 ? 9.602 29.266 22.141 1 94.06 411 ALA B CA 1
ATOM 6296 C C . ALA B 1 411 ? 10.734 30.062 21.484 1 94.06 411 ALA B C 1
ATOM 6298 O O . ALA B 1 411 ? 10.891 30.062 20.266 1 94.06 411 ALA B O 1
ATOM 6299 N N . GLN B 1 412 ? 11.445 30.766 22.375 1 92.62 412 GLN B N 1
ATOM 6300 C CA . GLN B 1 412 ? 12.617 31.5 21.891 1 92.62 412 GLN B CA 1
ATOM 6301 C C . GLN B 1 412 ? 13.609 30.562 21.219 1 92.62 412 GLN B C 1
ATOM 6303 O O . GLN B 1 412 ? 13.883 29.469 21.719 1 92.62 412 GLN B O 1
ATOM 6308 N N . GLY B 1 413 ? 14.086 30.953 20.094 1 93.5 413 GLY B N 1
ATOM 6309 C CA . GLY B 1 413 ? 15.055 30.125 19.375 1 93.5 413 GLY B CA 1
ATOM 6310 C C . GLY B 1 413 ? 14.406 29.188 18.391 1 93.5 413 GLY B C 1
ATOM 6311 O O . GLY B 1 413 ? 15.102 28.531 17.594 1 93.5 413 GLY B O 1
ATOM 6312 N N . GLU B 1 414 ? 13.109 29.125 18.469 1 96.19 414 GLU B N 1
ATOM 6313 C CA . GLU B 1 414 ? 12.367 28.312 17.5 1 96.19 414 GLU B CA 1
ATOM 6314 C C . GLU B 1 414 ? 11.805 29.156 16.375 1 96.19 414 GLU B C 1
ATOM 6316 O O . GLU B 1 414 ? 11.453 30.328 16.578 1 96.19 414 GLU B O 1
ATOM 6321 N N . SER B 1 415 ? 11.781 28.516 15.148 1 96.62 415 SER B N 1
ATOM 6322 C CA . SER B 1 415 ? 11.242 29.25 14 1 96.62 415 SER B CA 1
ATOM 6323 C C . SER B 1 415 ? 10.633 28.297 12.977 1 96.62 415 SER B C 1
ATOM 6325 O O . SER B 1 415 ? 10.805 27.078 13.078 1 96.62 415 SER B O 1
ATOM 6327 N N . CYS B 1 416 ? 9.859 28.828 12.07 1 96.19 416 CYS B N 1
ATOM 6328 C CA . CYS B 1 416 ? 9.227 28.047 11.016 1 96.19 416 CYS B CA 1
ATOM 6329 C C . CYS B 1 416 ? 10.25 27.578 9.984 1 96.19 416 CYS B C 1
ATOM 6331 O O . CYS B 1 416 ? 11.258 28.25 9.766 1 96.19 416 CYS B O 1
ATOM 6333 N N . THR B 1 417 ? 9.875 26.359 9.422 1 86.75 417 THR B N 1
ATOM 6334 C CA . THR B 1 417 ? 10.727 25.859 8.352 1 86.75 417 THR B CA 1
ATOM 6335 C C . THR B 1 417 ? 10.516 26.656 7.066 1 86.75 417 THR B C 1
ATOM 6337 O O . THR B 1 417 ? 9.422 27.156 6.824 1 86.75 417 THR B O 1
ATOM 6340 N N . GLN B 1 418 ? 11.219 27.266 6.434 1 64.88 418 GLN B N 1
ATOM 6341 C CA . GLN B 1 418 ? 11.055 28.062 5.223 1 64.88 418 GLN B CA 1
ATOM 6342 C C . GLN B 1 418 ? 10.391 27.25 4.117 1 64.88 418 GLN B C 1
ATOM 6344 O O . GLN B 1 418 ? 10.516 26.031 4.078 1 64.88 418 GLN B O 1
#